Protein 2RCY (pdb70)

Solvent-accessible surface area: 50660 Å² total

Organism: Plasmodium falciparum (isolate 3D7) (NCBI:txid36329)

B-factor: mean 39.8, std 11.05, range [7.94, 74.9]

Radius of gyration: 35.39 Å; Cα contacts (8 Å, |Δi|>4): 2371; chains: 5; bounding box: 72×102×84 Å

CATH classification: 3.40.50.720 (+1 more: 1.10.3730.10)

InterPro domains:
  IPR000304 Pyrroline-5-carboxylate reductase-like [MF_01925] (4-259)
  IPR000304 Pyrroline-5-carboxylate reductase-like [PIRSF000193] (5-260)
  IPR000304 Pyrroline-5-carboxylate reductase-like [TIGR00112] (6-258)
  IPR008927 6-phosphogluconate dehydrogenase-like, C-terminal domain superfamily [SSF48179] (154-261)
  IPR028939 Pyrroline-5-carboxylate reductase, catalytic, N-terminal [PF03807] (5-90)
  IPR029036 Pyrroline-5-carboxylate reductase, dimerisation domain [PF14748] (155-259)
  IPR036291 NAD(P)-binding domain superfamily [SSF51735] (5-152)

Nearest PDB structures (foldseek):
  2rcy-assembly1_B-2  TM=1.003E+00  e=2.217E-44  Plasmodium falciparum 3D7
  2rcy-assembly1_E-2  TM=9.662E-01  e=3.104E-38  Plasmodium falciparum 3D7
  5uax-assembly1_C  TM=9.462E-01  e=8.922E-22  Homo sapiens
  5uax-assembly1_E  TM=9.047E-01  e=1.066E-21  Homo sapiens
  6xp2-assembly1_A  TM=9.285E-01  e=4.969E-21  Homo sapiens

Foldseek 3Di:
DQPFAEEEPVDLSVLLQLLLVVLPPHDLQRYEYEDPDDDPDSHHYHALLVRLQPGQEYEYPDEPVCSVVSLVSNLVSQVNGAYEYAYFLQFPVNSCCSHLPGWYKYKWASQLSVLAIEMEIETHPPQDPVNVVVVQVSNNSSHHYDYDDRLPLLCCLCRHCVVVVVVVVLVVQLVVQVVVDDDSVVSSVVSVVVVVVLVVCVPDPDHSVVVLVVVDDVVDDSVVVVVVCVVVVVVCVSCSSVVSSVVSNCND/DFEEEEPVPLVVLLQLLLVVLPPDYEYEDPDDDHPHHYHALQVRLQRHQYEYDDEPVCSVVSLVNNLVSQVVHAHEYAYFLQFPVNSCCSHLVGWYKYKWANQLSVLAIEMEMETGPPQDPVNVVVVCVSNNSSHHYYYDDRVPLLCCLCRHVVVVVVVVVLVVQLVVQVVVPDDSVVSNVVSVVVVVVLVCCVPDPDHSVVVLVVVDDVVDDSVVVVVVCVVVVVVCVSCSSVVSSVVSNCND/DPFAEEEPVDLSVLLQLLLVVLPPDDLQRYEYEDPDDDPDSHHYHALLVRLQPGQEYEYPDEPVCSVVNLVSNLVSQPNGAYEYAYFLQFPVNSCCSPLNGWYKYKWASQLSVLAIEMEIETHPPQDPVNVVVVQVSNNSSHHYYYDDRLPLLCCLCRVCVVVVVVVVLVVQLVVCVVVPHDSVVSSVVSVVVVVVLVVCVPDPDHSVVVLVVVDDVVDDSVVVVVVCVVVVVVCVSCSSVVSSVVSNCND/DEEEFPVPLSVLLQLLLVVLPDYYEYEDPDDDDPHHYHALLPDCYEYDDEPVCSLVRLVVNLVVQVVHAHEYAYFLQFPVNNCCSHLQGWYKYKWASQLSVLAIEMEIETHPNQDPVNVVVVQVSNNSRHHYYYDDRVPLLCCLCRVCVVVVVVVVLVVQLVVCVVVPDDSVVSSVCSVVVVVVLVCCVPDPDHSVVVLVVVDDVVDDSVVVVVVCVVVVVVCVSCSSVVSSVVSNVSD/DEEPVPLVVLLQLLLVVLPYEYEDPDDDPDPHHYHALLPLVAQYEYPDEPVCSVVRLVSNLVSCVVGAYEYAYFLQFPVNSCVSPQYKYKWANQLSVLAIEMEIEDDPPDDPVNVVVVQVSNNSSHHYDYDDRLPLLCCLCRHCVVVVVVVVLVVQLVVQVVVPDDSVVSNVVSVVVVVVLVCCVPDPDHSVVVLVVPDDVVDDVVVVVVVCVVVVVVCVSCSSVVSSVVSNCND

Secondary structure (DSSP, 8-state):
---SPEE------HHHHHHHHHHTSS-GGGEE---SS--SSSSB---HHHHHHH-SEEEE-S-TTTHHHHHHHSGGG-TT-EEEE--SS--HHHHH---TTSEEEE---GGGGGT-EEEEEEE-TT--HHHHHHHHHHHHTSEEEEE--TT--HHIIIIISHHHHHHHHHHHHHHHHHHTT--HHHHHHHHHHHHHHHH---S-SS-HHHHHHHH--TTSHHHHHHHHHHHTTHHHH--HHHHHHHHHH---/----B------HHHHHHHHHHT---B---SS----SB---HHHHHHH--EEE-S-HHHHHHHHHHHGGG-TT-EEEE--SS--HHHHH---TTSEEEE---GGGGGT-EEEEEEE-SS--HHHHHHHHHHHGGGEEEEE--TT--HHIIIIISHHHHHHHHHHHHHHHHHHTT--HHHHHHHHHHHHHHHH---S-SS-HHHHHHHT--TTSSHHHHHHHHHHTTHHHH--HHHHHHHHHH---/--S-EE------HHHHHHHHTTTSS-GGGEE---SS--SSSSB---HHHHHHH-SEEEE-S-HHHHHHHHHHTGGG-TT-EEEE--SS--HHHHH---TTSEEEE---GGGGGT-EEEEEEE-TT--HHHHHHHHHHHTTSEEEEE--TT--HHIIIIISHHHHHHHHHHHHHHHHHHTT--HHHHHHHHHHHHHHHH---S-SS-HHHHHHHH--TTSHHHHHHHHHHHTTHHHH--HHHHHHHHHH---/---B------HHHHHHHHTT----B---SS----SB---SS---EEE-S-TTTHHHHHHHSGGG-TT-EEEE--SS--HHHHH---TTSEEEE---GGGGGT-EEEEEEE-TT--HHHHHHHHHHHHTTEEEEE--S---HHIIIIITHHHHHHHHHHHHHHHHHHTT--HHHHHHHHHHHHHHHH---S-SS-HHHHHHHH--TTSSHHHHHHHHHHTTHHHH--HHHHHHHHHH---/-B------HHHHHHHHHH--B---SS--SSSSB---S------EEE-S-HHHHHHHHHHTSTT-TT--EEE--SS--HHHHH-----EE---GGGGGT-EEEEEEE-TT--HHHHHHHHHHHHTSEEEEE--TT--HHIIIIISHHHHHHHHHHHHHHHHHHTT--HHHHHHHHHHHHHHHH---S-SS-HHHHHHHT--TTSHHHHHHHHHHHTTHHHH--HHHHHHHHHH---

Structure (mmCIF, N/CA/C/O backbone):
data_2RCY
#
_entry.id   2RCY
#
_cell.length_a   160.207
_cell.length_b   113.741
_cell.length_c   82.651
_cell.angle_alpha   90.000
_cell.angle_beta   105.710
_cell.angle_gamma   90.000
#
_symmetry.space_group_name_H-M   'C 1 2 1'
#
loop_
_entity.id
_entity.type
_entity.pdbx_description
1 polymer 'Pyrroline carboxylate reductase'
2 non-polymer 'MAGNESIUM ION'
3 non-polymer 'NADP NICOTINAMIDE-ADENINE-DINUCLEOTIDE PHOSPHATE'
4 non-polymer GLYCEROL
5 water water
#
loop_
_atom_site.group_PDB
_atom_site.id
_atom_site.type_symbol
_atom_site.label_atom_id
_atom_site.label_alt_id
_atom_site.label_comp_id
_atom_site.label_asym_id
_atom_site.label_entity_id
_atom_site.label_seq_id
_atom_site.pdbx_PDB_ins_code
_atom_site.Cartn_x
_atom_site.Cartn_y
_atom_site.Cartn_z
_atom_site.occupancy
_atom_site.B_iso_or_equiv
_atom_site.auth_seq_id
_atom_site.auth_comp_id
_atom_site.auth_asym_id
_atom_site.auth_atom_id
_atom_site.pdbx_PDB_model_num
ATOM 1 N N . GLY A 1 1 ? 26.005 40.855 15.556 1.00 53.98 1 GLY A N 1
ATOM 2 C CA . GLY A 1 1 ? 26.320 42.173 16.178 1.00 53.96 1 GLY A CA 1
ATOM 3 C C . GLY A 1 1 ? 27.745 42.265 16.685 1.00 53.92 1 GLY A C 1
ATOM 4 O O . GLY A 1 1 ? 28.180 41.441 17.492 1.00 53.95 1 GLY A O 1
ATOM 13 N N . GLU A 1 3 ? 29.205 45.759 15.889 1.00 53.42 3 GLU A N 1
ATOM 14 C CA . GLU A 1 3 ? 29.379 47.164 15.523 1.00 53.19 3 GLU A CA 1
ATOM 15 C C . GLU A 1 3 ? 29.588 48.075 16.734 1.00 53.01 3 GLU A C 1
ATOM 16 O O . GLU A 1 3 ? 30.148 49.164 16.603 1.00 53.01 3 GLU A O 1
ATOM 22 N N . ASN A 1 4 ? 29.145 47.619 17.904 1.00 52.81 4 ASN A N 1
ATOM 23 C CA . ASN A 1 4 ? 29.197 48.421 19.129 1.00 52.64 4 ASN A CA 1
ATOM 24 C C . ASN A 1 4 ? 30.469 48.289 19.962 1.00 52.45 4 ASN A C 1
ATOM 25 O O . ASN A 1 4 ? 30.853 49.232 20.657 1.00 52.40 4 ASN A O 1
ATOM 30 N N . ILE A 1 5 ? 31.111 47.123 19.902 1.00 52.28 5 ILE A N 1
ATOM 31 C CA . ILE A 1 5 ? 32.328 46.880 20.682 1.00 52.11 5 ILE A CA 1
ATOM 32 C C . ILE A 1 5 ? 33.508 47.702 20.170 1.00 51.91 5 ILE A C 1
ATOM 33 O O . ILE A 1 5 ? 33.643 47.939 18.968 1.00 51.90 5 ILE A O 1
ATOM 38 N N . LYS A 1 6 ? 34.351 48.139 21.099 1.00 51.67 6 LYS A N 1
ATOM 39 C CA . LYS A 1 6 ? 35.480 48.999 20.775 1.00 51.44 6 LYS A CA 1
ATOM 40 C C . LYS A 1 6 ? 36.768 48.186 20.696 1.00 51.19 6 LYS A C 1
ATOM 41 O O . LYS A 1 6 ? 37.141 47.496 21.649 1.00 51.13 6 LYS A O 1
ATOM 47 N N . LEU A 1 7 ? 37.429 48.265 19.543 1.00 50.90 7 LEU A N 1
ATOM 48 C CA . LEU A 1 7 ? 38.661 47.528 19.293 1.00 50.64 7 LEU A CA 1
ATOM 49 C C . LEU A 1 7 ? 39.860 48.460 19.436 1.00 50.47 7 LEU A C 1
ATOM 50 O O . LEU A 1 7 ? 39.878 49.553 18.865 1.00 50.46 7 LEU A O 1
ATOM 55 N N . GLY A 1 8 ? 40.857 48.022 20.201 1.00 50.28 8 GLY A N 1
ATOM 56 C CA . GLY A 1 8 ? 42.055 48.821 20.442 1.00 50.06 8 GLY A CA 1
ATOM 57 C C . GLY A 1 8 ? 43.335 48.121 20.034 1.00 49.90 8 GLY A C 1
ATOM 58 O O . GLY A 1 8 ? 43.560 46.965 20.390 1.00 49.87 8 GLY A O 1
ATOM 59 N N . PHE A 1 9 ? 44.174 48.833 19.287 1.00 49.77 9 PHE A N 1
ATOM 60 C CA . PHE A 1 9 ? 45.443 48.292 18.809 1.00 49.61 9 PHE A CA 1
ATOM 61 C C . PHE A 1 9 ? 46.630 48.974 19.480 1.00 49.47 9 PHE A C 1
ATOM 62 O O . PHE A 1 9 ? 46.917 50.145 19.225 1.00 49.40 9 PHE A O 1
ATOM 78 N N . GLY A 1 11 ? 50.012 49.602 19.346 1.00 48.82 11 GLY A N 1
ATOM 79 C CA . GLY A 1 11 ? 51.082 49.574 18.352 1.00 48.53 11 GLY A CA 1
ATOM 80 C C . GLY A 1 11 ? 50.544 49.381 16.946 1.00 48.34 11 GLY A C 1
ATOM 81 O O . GLY A 1 11 ? 49.765 48.459 16.695 1.00 48.28 11 GLY A O 1
ATOM 82 N N . LEU A 1 12 ? 50.949 50.260 16.032 1.00 48.13 12 LEU A N 1
ATOM 83 C CA . LEU A 1 12 ? 50.575 50.139 14.622 1.00 47.94 12 LEU A CA 1
ATOM 84 C C . LEU A 1 12 ? 51.797 50.050 13.712 1.00 47.78 12 LEU A C 1
ATOM 85 O O . LEU A 1 12 ? 52.045 50.939 12.893 1.00 47.75 12 LEU A O 1
ATOM 90 N N . GLY A 1 13 ? 52.556 48.969 13.860 1.00 47.61 13 GLY A N 1
ATOM 91 C CA . GLY A 1 13 ? 53.726 48.732 13.023 1.00 47.40 13 GLY A CA 1
ATOM 92 C C . GLY A 1 13 ? 53.339 48.137 11.688 1.00 47.23 13 GLY A C 1
ATOM 93 O O . GLY A 1 13 ? 52.331 48.521 11.097 1.00 47.27 13 GLY A O 1
ATOM 94 N N . GLN A 1 14 ? 54.142 47.192 11.212 1.00 47.05 14 GLN A N 1
ATOM 95 C CA . GLN A 1 14 ? 53.869 46.536 9.939 1.00 46.84 14 GLN A CA 1
ATOM 96 C C . GLN A 1 14 ? 52.719 45.540 10.044 1.00 46.73 14 GLN A C 1
ATOM 97 O O . GLN A 1 14 ? 51.926 45.404 9.112 1.00 46.72 14 GLN A O 1
ATOM 111 N N . GLY A 1 16 ? 50.538 45.499 12.929 1.00 46.50 16 GLY A N 1
ATOM 112 C CA . GLY A 1 16 ? 49.457 46.242 13.572 1.00 46.52 16 GLY A CA 1
ATOM 113 C C . GLY A 1 16 ? 48.565 46.965 12.581 1.00 46.56 16 GLY A C 1
ATOM 114 O O . GLY A 1 16 ? 47.342 46.839 12.640 1.00 46.52 16 GLY A O 1
ATOM 115 N N . SER A 1 17 ? 49.183 47.714 11.668 1.00 46.60 17 SER A N 1
ATOM 116 C CA . SER A 1 17 ? 48.455 48.481 10.654 1.00 46.65 17 SER A CA 1
ATOM 117 C C . SER A 1 17 ? 47.773 47.587 9.620 1.00 46.70 17 SER A C 1
ATOM 118 O O . SER A 1 17 ? 46.660 47.882 9.182 1.00 46.71 17 SER A O 1
ATOM 121 N N . ALA A 1 18 ? 48.443 46.501 9.236 1.00 46.76 18 ALA A N 1
ATOM 122 C CA . ALA A 1 18 ? 47.889 45.536 8.284 1.00 46.84 18 ALA A CA 1
ATOM 123 C C . ALA A 1 18 ? 46.634 44.860 8.835 1.00 46.93 18 ALA A C 1
ATOM 124 O O . ALA A 1 18 ? 45.666 44.643 8.104 1.00 46.89 18 ALA A O 1
ATOM 126 N N . LEU A 1 19 ? 46.659 44.537 10.127 1.00 47.09 19 LEU A N 1
ATOM 127 C CA . LEU A 1 19 ? 45.514 43.932 10.800 1.00 47.22 19 LEU A CA 1
ATOM 128 C C . LEU A 1 19 ? 44.409 44.955 11.041 1.00 47.35 19 LEU A C 1
ATOM 129 O O . LEU A 1 19 ? 43.231 44.654 10.858 1.00 47.30 19 LEU A O 1
ATOM 134 N N . ALA A 1 20 ? 44.802 46.161 11.446 1.00 47.56 20 ALA A N 1
ATOM 135 C CA . ALA A 1 20 ? 43.859 47.239 11.731 1.00 47.81 20 ALA A CA 1
ATOM 136 C C . ALA A 1 20 ? 43.066 47.644 10.491 1.00 48.01 20 ALA A C 1
ATOM 137 O O . ALA A 1 20 ? 41.839 47.748 10.543 1.00 47.99 20 ALA A O 1
ATOM 139 N N . HIS A 1 21 ? 43.771 47.855 9.381 1.00 48.29 21 HIS A N 1
ATOM 140 C CA . HIS A 1 21 ? 43.141 48.242 8.118 1.00 48.58 21 HIS A CA 1
ATOM 141 C C . HIS A 1 21 ? 42.415 47.075 7.449 1.00 48.74 21 HIS A C 1
ATOM 142 O O . HIS A 1 21 ? 41.497 47.283 6.653 1.00 48.80 21 HIS A O 1
ATOM 149 N N . GLY A 1 22 ? 42.830 45.854 7.778 1.00 48.92 22 GLY A N 1
ATOM 150 C CA . GLY A 1 22 ? 42.169 44.647 7.290 1.00 49.20 22 GLY A CA 1
ATOM 151 C C . GLY A 1 22 ? 40.765 44.496 7.848 1.00 49.42 22 GLY A C 1
ATOM 152 O O . GLY A 1 22 ? 39.845 44.095 7.131 1.00 49.42 22 GLY A O 1
ATOM 153 N N . ILE A 1 23 ? 40.609 44.822 9.130 1.00 49.63 23 ILE A N 1
ATOM 154 C CA . ILE A 1 23 ? 39.312 44.782 9.807 1.00 49.86 23 ILE A CA 1
ATOM 155 C C . ILE A 1 23 ? 38.482 46.019 9.447 1.00 50.05 23 ILE A C 1
ATOM 156 O O . ILE A 1 23 ? 37.257 45.936 9.314 1.00 50.04 23 ILE A O 1
ATOM 161 N N . ALA A 1 24 ? 39.162 47.154 9.279 1.00 50.32 24 ALA A N 1
ATOM 162 C CA . ALA A 1 24 ? 38.519 48.418 8.911 1.00 50.61 24 ALA A CA 1
ATOM 163 C C . ALA A 1 24 ? 37.822 48.347 7.551 1.00 50.84 24 ALA A C 1
ATOM 164 O O . ALA A 1 24 ? 36.715 48.866 7.388 1.00 50.89 24 ALA A O 1
ATOM 166 N N . ASN A 1 25 ? 38.475 47.700 6.587 1.00 51.10 25 ASN A N 1
ATOM 167 C CA . ASN A 1 25 ? 37.924 47.531 5.243 1.00 51.36 25 ASN A CA 1
ATOM 168 C C . ASN A 1 25 ? 36.847 46.450 5.173 1.00 51.52 25 ASN A C 1
ATOM 169 O O . ASN A 1 25 ? 36.018 46.446 4.258 1.00 51.58 25 ASN A O 1
ATOM 174 N N . ALA A 1 26 ? 36.866 45.540 6.144 1.00 51.68 26 ALA A N 1
ATOM 175 C CA . ALA A 1 26 ? 35.902 44.443 6.214 1.00 51.89 26 ALA A CA 1
ATOM 176 C C . ALA A 1 26 ? 34.524 44.906 6.693 1.00 52.03 26 ALA A C 1
ATOM 177 O O . ALA A 1 26 ? 33.519 44.229 6.455 1.00 52.07 26 ALA A O 1
ATOM 179 N N . ASN A 1 27 ? 34.495 46.059 7.362 1.00 52.19 27 ASN A N 1
ATOM 180 C CA . ASN A 1 27 ? 33.270 46.653 7.911 1.00 52.34 27 ASN A CA 1
ATOM 181 C C . ASN A 1 27 ? 32.400 45.688 8.724 1.00 52.34 27 ASN A C 1
ATOM 182 O O . ASN A 1 27 ? 31.333 45.254 8.278 1.00 52.44 27 ASN A O 1
ATOM 187 N N . ILE A 1 28 ? 32.891 45.348 9.911 1.00 52.27 28 ILE A N 1
ATOM 188 C CA . ILE A 1 28 ? 32.140 44.566 10.893 1.00 52.20 28 ILE A CA 1
ATOM 189 C C . ILE A 1 28 ? 31.984 45.383 12.175 1.00 52.16 28 ILE A C 1
ATOM 190 O O . ILE A 1 28 ? 31.065 45.157 12.966 1.00 52.11 28 ILE A O 1
ATOM 195 N N . ILE A 1 29 ? 32.903 46.328 12.363 1.00 52.15 29 ILE A N 1
ATOM 196 C CA . ILE A 1 29 ? 32.874 47.262 13.483 1.00 52.22 29 ILE A CA 1
ATOM 197 C C . ILE A 1 29 ? 32.956 48.684 12.926 1.00 52.23 29 ILE A C 1
ATOM 198 O O . ILE A 1 29 ? 33.689 48.938 11.968 1.00 52.28 29 ILE A O 1
ATOM 203 N N . LYS A 1 30 ? 32.198 49.598 13.527 1.00 52.24 30 LYS A N 1
ATOM 204 C CA . LYS A 1 30 ? 32.142 50.993 13.083 1.00 52.27 30 LYS A CA 1
ATOM 205 C C . LYS A 1 30 ? 33.498 51.692 13.175 1.00 52.21 30 LYS A C 1
ATOM 206 O O . LYS A 1 30 ? 34.274 51.440 14.099 1.00 52.21 30 LYS A O 1
ATOM 212 N N . LYS A 1 31 ? 33.764 52.570 12.208 1.00 52.14 31 LYS A N 1
ATOM 213 C CA . LYS A 1 31 ? 35.032 53.297 12.109 1.00 52.07 31 LYS A CA 1
ATOM 214 C C . LYS A 1 31 ? 35.380 54.072 13.379 1.00 52.04 31 LYS A C 1
ATOM 215 O O . LYS A 1 31 ? 36.549 54.165 13.756 1.00 52.06 31 LYS A O 1
ATOM 217 N N . GLU A 1 32 ? 34.357 54.618 14.034 1.00 52.00 32 GLU A N 1
ATOM 218 C CA . GLU A 1 32 ? 34.532 55.377 15.274 1.00 51.94 32 GLU A CA 1
ATOM 219 C C . GLU A 1 32 ? 34.753 54.487 16.502 1.00 51.80 32 GLU A C 1
ATOM 220 O O . GLU A 1 32 ? 34.894 54.985 17.621 1.00 51.81 32 GLU A O 1
ATOM 226 N N . ASN A 1 33 ? 34.787 53.174 16.281 1.00 51.64 33 ASN A N 1
ATOM 227 C CA . ASN A 1 33 ? 35.037 52.204 17.347 1.00 51.47 33 ASN A CA 1
ATOM 228 C C . ASN A 1 33 ? 36.369 51.457 17.198 1.00 51.39 33 ASN A C 1
ATOM 229 O O . ASN A 1 33 ? 36.637 50.495 17.923 1.00 51.35 33 ASN A O 1
ATOM 234 N N . LEU A 1 34 ? 37.194 51.906 16.254 1.00 51.23 34 LEU A N 1
ATOM 235 C CA . LEU A 1 34 ? 38.548 51.383 16.092 1.00 51.30 34 LEU A CA 1
ATOM 236 C C . LEU A 1 34 ? 39.572 52.392 16.604 1.00 51.45 34 LEU A C 1
ATOM 237 O O . LEU A 1 34 ? 39.624 53.532 16.134 1.00 51.36 34 LEU A O 1
ATOM 242 N N . PHE A 1 35 ? 40.377 51.961 17.573 1.00 51.81 35 PHE A N 1
ATOM 243 C CA . PHE A 1 35 ? 41.341 52.837 18.242 1.00 52.25 35 PHE A CA 1
ATOM 244 C C . PHE A 1 35 ? 42.758 52.268 18.205 1.00 52.52 35 PHE A C 1
ATOM 245 O O . PHE A 1 35 ? 42.947 51.067 17.996 1.00 52.51 35 PHE A O 1
ATOM 253 N N . TYR A 1 36 ? 43.746 53.139 18.409 1.00 52.95 36 TYR A N 1
ATOM 254 C CA . TYR A 1 36 ? 45.152 52.735 18.450 1.00 53.40 36 TYR A CA 1
ATOM 255 C C . TYR A 1 36 ? 46.013 53.688 19.283 1.00 53.75 36 TYR A C 1
ATOM 256 O O . TYR A 1 36 ? 45.647 54.847 19.495 1.00 53.77 36 TYR A O 1
ATOM 265 N N . TYR A 1 37 ? 47.155 53.184 19.751 1.00 54.24 37 TYR A N 1
ATOM 266 C CA . TYR A 1 37 ? 48.206 54.026 20.324 1.00 54.72 37 TYR A CA 1
ATOM 267 C C . TYR A 1 37 ? 49.595 53.609 19.847 1.00 55.33 37 TYR A C 1
ATOM 268 O O . TYR A 1 37 ? 49.887 52.422 19.698 1.00 55.33 37 TYR A O 1
ATOM 277 N N . GLY A 1 38 ? 50.439 54.611 19.617 1.00 56.14 38 GLY A N 1
ATOM 278 C CA . GLY A 1 38 ? 51.859 54.418 19.351 1.00 57.19 38 GLY A CA 1
ATOM 279 C C . GLY A 1 38 ? 52.637 55.621 19.857 1.00 58.01 38 GLY A C 1
ATOM 280 O O . GLY A 1 38 ? 52.053 56.688 20.064 1.00 58.02 38 GLY A O 1
ATOM 281 N N . PRO A 1 39 ? 53.960 55.464 20.064 1.00 58.71 39 PRO A N 1
ATOM 282 C CA . PRO A 1 39 ? 54.808 56.583 20.491 1.00 59.34 39 PRO A CA 1
ATOM 283 C C . PRO A 1 39 ? 54.865 57.700 19.446 1.00 59.97 39 PRO A C 1
ATOM 284 O O . PRO A 1 39 ? 55.279 58.818 19.756 1.00 60.05 39 PRO A O 1
ATOM 288 N N . SER A 1 40 ? 54.451 57.379 18.222 1.00 60.71 40 SER A N 1
ATOM 289 C CA . SER A 1 40 ? 54.307 58.352 17.147 1.00 61.42 40 SER A CA 1
ATOM 290 C C . SER A 1 40 ? 53.002 58.100 16.399 1.00 61.86 40 SER A C 1
ATOM 291 O O . SER A 1 40 ? 52.629 56.948 16.161 1.00 61.96 40 SER A O 1
ATOM 294 N N . LYS A 1 41 ? 52.312 59.182 16.039 1.00 62.40 41 LYS A N 1
ATOM 295 C CA . LYS A 1 41 ? 51.055 59.097 15.293 1.00 62.89 41 LYS A CA 1
ATOM 296 C C . LYS A 1 41 ? 51.288 58.531 13.896 1.00 63.20 41 LYS A C 1
ATOM 297 O O . LYS A 1 41 ? 52.291 58.843 13.250 1.00 63.29 41 LYS A O 1
ATOM 303 N N . LYS A 1 42 ? 50.356 57.699 13.440 1.00 63.54 42 LYS A N 1
ATOM 304 C CA . LYS A 1 42 ? 50.507 56.994 12.173 1.00 63.81 42 LYS A CA 1
ATOM 305 C C . LYS A 1 42 ? 49.505 57.484 11.130 1.00 63.99 42 LYS A C 1
ATOM 306 O O . LYS A 1 42 ? 48.436 57.993 11.475 1.00 64.05 42 LYS A O 1
ATOM 312 N N . ASN A 1 43 ? 49.867 57.341 9.856 1.00 64.19 43 ASN A N 1
ATOM 313 C CA . ASN A 1 43 ? 48.956 57.645 8.757 1.00 64.36 43 ASN A CA 1
ATOM 314 C C . ASN A 1 43 ? 47.907 56.543 8.636 1.00 64.47 43 ASN A C 1
ATOM 315 O O . ASN A 1 43 ? 48.090 55.568 7.901 1.00 64.48 43 ASN A O 1
ATOM 317 N N . THR A 1 44 ? 46.813 56.705 9.378 1.00 64.64 44 THR A N 1
ATOM 318 C CA . THR A 1 44 ? 45.781 55.674 9.494 1.00 64.72 44 THR A CA 1
ATOM 319 C C . THR A 1 44 ? 44.383 56.264 9.707 1.00 64.63 44 THR A C 1
ATOM 320 O O . THR A 1 44 ? 44.238 57.399 10.171 1.00 64.66 44 THR A O 1
ATOM 324 N N . THR A 1 45 ? 43.364 55.480 9.362 1.00 64.47 45 THR A N 1
ATOM 325 C CA . THR A 1 45 ? 41.967 55.883 9.527 1.00 64.25 45 THR A CA 1
ATOM 326 C C . THR A 1 45 ? 41.471 55.660 10.959 1.00 64.02 45 THR A C 1
ATOM 327 O O . THR A 1 45 ? 40.433 56.199 11.355 1.00 64.04 45 THR A O 1
ATOM 331 N N . LEU A 1 46 ? 42.221 54.870 11.726 1.00 63.63 46 LEU A N 1
ATOM 332 C CA . LEU A 1 46 ? 41.883 54.568 13.117 1.00 63.17 46 LEU A CA 1
ATOM 333 C C . LEU A 1 46 ? 42.081 55.768 14.036 1.00 62.79 46 LEU A C 1
ATOM 334 O O . LEU A 1 46 ? 42.949 56.611 13.797 1.00 62.79 46 LEU A O 1
ATOM 339 N N . ASN A 1 47 ? 41.266 55.833 15.087 1.00 62.23 47 ASN A N 1
ATOM 340 C CA . ASN A 1 47 ? 41.286 56.951 16.026 1.00 61.68 47 ASN A CA 1
ATOM 341 C C . ASN A 1 47 ? 42.420 56.840 17.043 1.00 61.13 47 ASN A C 1
ATOM 342 O O . ASN A 1 47 ? 42.532 55.840 17.755 1.00 61.07 47 ASN A O 1
ATOM 347 N N . TYR A 1 48 ? 43.256 57.875 17.099 1.00 60.42 48 TYR A N 1
ATOM 348 C CA . TYR A 1 48 ? 44.391 57.916 18.019 1.00 59.73 48 TYR A CA 1
ATOM 349 C C . TYR A 1 48 ? 43.939 58.079 19.467 1.00 59.00 48 TYR A C 1
ATOM 350 O O . TYR A 1 48 ? 42.984 58.806 19.755 1.00 58.88 48 TYR A O 1
ATOM 367 N N . SER A 1 50 ? 45.527 58.564 23.663 1.00 56.73 50 SER A N 1
ATOM 368 C CA . SER A 1 50 ? 46.658 59.161 24.382 1.00 56.57 50 SER A CA 1
ATOM 369 C C . SER A 1 50 ? 47.683 58.162 24.929 1.00 56.52 50 SER A C 1
ATOM 370 O O . SER A 1 50 ? 48.882 58.449 24.942 1.00 56.46 50 SER A O 1
ATOM 373 N N . SER A 1 51 ? 47.210 57.001 25.381 1.00 56.56 51 SER A N 1
ATOM 374 C CA . SER A 1 51 ? 48.083 55.963 25.936 1.00 56.67 51 SER A CA 1
ATOM 375 C C . SER A 1 51 ? 47.469 54.568 25.808 1.00 56.78 51 SER A C 1
ATOM 376 O O . SER A 1 51 ? 46.297 54.428 25.451 1.00 56.79 51 SER A O 1
ATOM 379 N N . ASN A 1 52 ? 48.272 53.544 26.099 1.00 56.90 52 ASN A N 1
ATOM 380 C CA . ASN A 1 52 ? 47.802 52.159 26.126 1.00 57.04 52 ASN A CA 1
ATOM 381 C C . ASN A 1 52 ? 46.823 51.901 27.266 1.00 57.07 52 ASN A C 1
ATOM 382 O O . ASN A 1 52 ? 45.904 51.092 27.130 1.00 57.11 52 ASN A O 1
ATOM 387 N N . GLU A 1 53 ? 47.034 52.592 28.384 1.00 57.10 53 GLU A N 1
ATOM 388 C CA . GLU A 1 53 ? 46.188 52.467 29.572 1.00 57.09 53 GLU A CA 1
ATOM 389 C C . GLU A 1 53 ? 44.788 53.016 29.322 1.00 56.93 53 GLU A C 1
ATOM 390 O O . GLU A 1 53 ? 43.794 52.395 29.704 1.00 56.93 53 GLU A O 1
ATOM 396 N N . GLU A 1 54 ? 44.723 54.183 28.684 1.00 56.61 54 GLU A N 1
ATOM 397 C CA . GLU A 1 54 ? 43.454 54.811 28.322 1.00 56.34 54 GLU A CA 1
ATOM 398 C C . GLU A 1 54 ? 42.779 54.079 27.164 1.00 56.05 54 GLU A C 1
ATOM 399 O O . GLU A 1 54 ? 41.557 54.139 27.012 1.00 56.08 54 GLU A O 1
ATOM 405 N N . LEU A 1 55 ? 43.585 53.392 26.355 1.00 55.66 55 LEU A N 1
ATOM 406 C CA . LEU A 1 55 ? 43.080 52.516 25.302 1.00 55.27 55 LEU A CA 1
ATOM 407 C C . LEU A 1 55 ? 42.442 51.268 25.911 1.00 55.02 55 LEU A C 1
ATOM 408 O O . LEU A 1 55 ? 41.378 50.836 25.473 1.00 55.03 55 LEU A O 1
ATOM 413 N N . ALA A 1 56 ? 43.100 50.699 26.920 1.00 54.66 56 ALA A N 1
ATOM 414 C CA . ALA A 1 56 ? 42.610 49.499 27.597 1.00 54.33 56 ALA A CA 1
ATOM 415 C C . ALA A 1 56 ? 41.382 49.784 28.459 1.00 54.08 56 ALA A C 1
ATOM 416 O O . ALA A 1 56 ? 40.526 48.916 28.634 1.00 54.07 56 ALA A O 1
ATOM 418 N N . ARG A 1 57 ? 41.305 51.003 28.991 1.00 53.79 57 ARG A N 1
ATOM 419 C CA . ARG A 1 57 ? 40.187 51.422 29.837 1.00 53.43 57 ARG A CA 1
ATOM 420 C C . ARG A 1 57 ? 38.930 51.727 29.022 1.00 53.17 57 ARG A C 1
ATOM 421 O O . ARG A 1 57 ? 37.813 51.620 29.533 1.00 53.18 57 ARG A O 1
ATOM 423 N N . HIS A 1 58 ? 39.122 52.093 27.757 1.00 52.80 58 HIS A N 1
ATOM 424 C CA . HIS A 1 58 ? 38.019 52.471 26.874 1.00 52.42 58 HIS A CA 1
ATOM 425 C C . HIS A 1 58 ? 37.505 51.294 26.045 1.00 52.04 58 HIS A C 1
ATOM 426 O O . HIS A 1 58 ? 36.295 51.067 25.965 1.00 52.05 58 HIS A O 1
ATOM 433 N N . CYS A 1 59 ? 38.431 50.552 25.439 1.00 51.50 59 CYS A N 1
ATOM 434 C CA . CYS A 1 59 ? 38.093 49.471 24.515 1.00 50.95 59 CYS A CA 1
ATOM 435 C C . CYS A 1 59 ? 37.643 48.195 25.219 1.00 50.60 59 CYS A C 1
ATOM 436 O O . CYS A 1 59 ? 37.993 47.955 26.375 1.00 50.54 59 CYS A O 1
ATOM 439 N N . ASP A 1 60 ? 36.865 47.384 24.504 1.00 50.16 60 ASP A N 1
ATOM 440 C CA . ASP A 1 60 ? 36.358 46.112 25.019 1.00 49.72 60 ASP A CA 1
ATOM 441 C C . ASP A 1 60 ? 37.298 44.964 24.663 1.00 49.39 60 ASP A C 1
ATOM 442 O O . ASP A 1 60 ? 37.479 44.032 25.448 1.00 49.36 60 ASP A O 1
ATOM 447 N N . ILE A 1 61 ? 37.878 45.039 23.467 1.00 48.97 61 ILE A N 1
ATOM 448 C CA . ILE A 1 61 ? 38.874 44.074 23.012 1.00 48.51 61 ILE A CA 1
ATOM 449 C C . ILE A 1 61 ? 40.185 44.804 22.719 1.00 48.25 61 ILE A C 1
ATOM 450 O O . ILE A 1 61 ? 40.218 45.754 21.932 1.00 48.12 61 ILE A O 1
ATOM 455 N N . ILE A 1 62 ? 41.255 44.356 23.371 1.00 47.93 62 ILE A N 1
ATOM 456 C CA . ILE A 1 62 ? 42.568 44.986 23.253 1.00 47.68 62 ILE A CA 1
ATOM 457 C C . ILE A 1 62 ? 43.535 44.068 22.506 1.00 47.50 62 ILE A C 1
ATOM 458 O O . ILE A 1 62 ? 43.663 42.887 22.834 1.00 47.47 62 ILE A O 1
ATOM 463 N N . VAL A 1 63 ? 44.201 44.622 21.496 1.00 47.36 63 VAL A N 1
ATOM 464 C CA . VAL A 1 63 ? 45.173 43.879 20.697 1.00 47.25 63 VAL A CA 1
ATOM 465 C C . VAL A 1 63 ? 46.591 44.348 21.014 1.00 47.21 63 VAL A C 1
ATOM 466 O O . VAL A 1 63 ? 46.912 45.530 20.868 1.00 47.13 63 VAL A O 1
ATOM 470 N N . CYS A 1 64 ? 47.427 43.412 21.457 1.00 47.19 64 CYS A N 1
ATOM 471 C CA . CYS A 1 64 ? 48.835 43.686 21.723 1.00 47.19 64 CYS A CA 1
ATOM 472 C C . CYS A 1 64 ? 49.647 43.475 20.449 1.00 47.21 64 CYS A C 1
ATOM 473 O O . CYS A 1 64 ? 49.968 42.342 20.085 1.00 47.16 64 CYS A O 1
ATOM 476 N N . ALA A 1 65 ? 49.966 44.576 19.773 1.00 47.29 65 ALA A N 1
ATOM 477 C CA . ALA A 1 65 ? 50.641 44.529 18.475 1.00 47.36 65 ALA A CA 1
ATOM 478 C C . ALA A 1 65 ? 52.061 45.101 18.517 1.00 47.41 65 ALA A C 1
ATOM 479 O O . ALA A 1 65 ? 52.580 45.579 17.505 1.00 47.44 65 ALA A O 1
ATOM 481 N N . VAL A 1 66 ? 52.683 45.048 19.692 1.00 47.49 66 VAL A N 1
ATOM 482 C CA . VAL A 1 66 ? 54.065 45.498 19.860 1.00 47.60 66 VAL A CA 1
ATOM 483 C C . VAL A 1 66 ? 55.041 44.337 19.679 1.00 47.74 66 VAL A C 1
ATOM 484 O O . VAL A 1 66 ? 54.633 43.173 19.676 1.00 47.75 66 VAL A O 1
ATOM 488 N N . LYS A 1 67 ? 56.324 44.662 19.525 1.00 47.94 67 LYS A N 1
ATOM 489 C CA . LYS A 1 67 ? 57.392 43.663 19.516 1.00 48.14 67 LYS A CA 1
ATOM 490 C C . LYS A 1 67 ? 57.435 42.923 20.858 1.00 48.29 67 LYS A C 1
ATOM 491 O O . LYS A 1 67 ? 57.180 43.527 21.901 1.00 48.26 67 LYS A O 1
ATOM 497 N N . PRO A 1 68 ? 57.747 41.611 20.834 1.00 48.49 68 PRO A N 1
ATOM 498 C CA . PRO A 1 68 ? 57.695 40.772 22.038 1.00 48.69 68 PRO A CA 1
ATOM 499 C C . PRO A 1 68 ? 58.632 41.206 23.168 1.00 48.94 68 PRO A C 1
ATOM 500 O O . PRO A 1 68 ? 58.353 40.922 24.335 1.00 48.98 68 PRO A O 1
ATOM 504 N N . ASP A 1 69 ? 59.720 41.890 22.821 1.00 49.26 69 ASP A N 1
ATOM 505 C CA . ASP A 1 69 ? 60.705 42.358 23.802 1.00 49.55 69 ASP A CA 1
ATOM 506 C C . ASP A 1 69 ? 60.198 43.515 24.667 1.00 49.71 69 ASP A C 1
ATOM 507 O O . ASP A 1 69 ? 60.650 43.688 25.799 1.00 49.76 69 ASP A O 1
ATOM 512 N N . ILE A 1 70 ? 59.267 44.301 24.130 1.00 49.93 70 ILE A N 1
ATOM 513 C CA . ILE A 1 70 ? 58.651 45.404 24.879 1.00 50.15 70 ILE A CA 1
ATOM 514 C C . ILE A 1 70 ? 57.208 45.109 25.303 1.00 50.28 70 ILE A C 1
ATOM 515 O O . ILE A 1 70 ? 56.552 45.948 25.925 1.00 50.27 70 ILE A O 1
ATOM 520 N N . ALA A 1 71 ? 56.729 43.911 24.972 1.00 50.47 71 ALA A N 1
ATOM 521 C CA . ALA A 1 71 ? 55.370 43.489 25.315 1.00 50.66 71 ALA A CA 1
ATOM 522 C C . ALA A 1 71 ? 55.167 43.309 26.819 1.00 50.82 71 ALA A C 1
ATOM 523 O O . ALA A 1 71 ? 54.057 43.484 27.321 1.00 50.83 71 ALA A O 1
ATOM 525 N N . GLY A 1 72 ? 56.242 42.968 27.527 1.00 51.00 72 GLY A N 1
ATOM 526 C CA . GLY A 1 72 ? 56.196 42.744 28.971 1.00 51.23 72 GLY A CA 1
ATOM 527 C C . GLY A 1 72 ? 55.848 43.975 29.788 1.00 51.41 72 GLY A C 1
ATOM 528 O O . GLY A 1 72 ? 55.077 43.889 30.743 1.00 51.36 72 GLY A O 1
ATOM 529 N N . SER A 1 73 ? 56.418 45.118 29.411 1.00 51.64 73 SER A N 1
ATOM 530 C CA . SER A 1 73 ? 56.164 46.379 30.109 1.00 51.86 73 SER A CA 1
ATOM 531 C C . SER A 1 73 ? 54.806 46.970 29.736 1.00 52.02 73 SER A C 1
ATOM 532 O O . SER A 1 73 ? 54.079 47.457 30.605 1.00 52.03 73 SER A O 1
ATOM 535 N N . VAL A 1 74 ? 54.476 46.917 28.445 1.00 52.20 74 VAL A N 1
ATOM 536 C CA . VAL A 1 74 ? 53.209 47.438 27.919 1.00 52.34 74 VAL A CA 1
ATOM 537 C C . VAL A 1 74 ? 52.009 46.732 28.558 1.00 52.45 74 VAL A C 1
ATOM 538 O O . VAL A 1 74 ? 51.044 47.383 28.967 1.00 52.47 74 VAL A O 1
ATOM 542 N N . LEU A 1 75 ? 52.086 45.407 28.653 1.00 52.61 75 LEU A N 1
ATOM 543 C CA . LEU A 1 75 ? 51.023 44.606 29.257 1.00 52.80 75 LEU A CA 1
ATOM 544 C C . LEU A 1 75 ? 50.956 44.775 30.775 1.00 52.97 75 LEU A C 1
ATOM 545 O O . LEU A 1 75 ? 49.884 44.651 31.371 1.00 52.99 75 LEU A O 1
ATOM 550 N N . ASN A 1 76 ? 52.103 45.063 31.388 1.00 53.17 76 ASN A N 1
ATOM 551 C CA . ASN A 1 76 ? 52.182 45.328 32.823 1.00 53.34 76 ASN A CA 1
ATOM 552 C C . ASN A 1 76 ? 51.552 46.673 33.191 1.00 53.43 76 ASN A C 1
ATOM 553 O O . ASN A 1 76 ? 51.024 46.841 34.292 1.00 53.46 76 ASN A O 1
ATOM 558 N N . ASN A 1 77 ? 51.616 47.622 32.260 1.00 53.52 77 ASN A N 1
ATOM 559 C CA . ASN A 1 77 ? 51.019 48.942 32.446 1.00 53.61 77 ASN A CA 1
ATOM 560 C C . ASN A 1 77 ? 49.495 48.936 32.325 1.00 53.65 77 ASN A C 1
ATOM 561 O O . ASN A 1 77 ? 48.813 49.723 32.985 1.00 53.66 77 ASN A O 1
ATOM 566 N N . ILE A 1 78 ? 48.972 48.045 31.484 1.00 53.67 78 ILE A N 1
ATOM 567 C CA . ILE A 1 78 ? 47.525 47.912 31.278 1.00 53.66 78 ILE A CA 1
ATOM 568 C C . ILE A 1 78 ? 46.917 46.799 32.142 1.00 53.68 78 ILE A C 1
ATOM 569 O O . ILE A 1 78 ? 45.719 46.512 32.049 1.00 53.66 78 ILE A O 1
ATOM 574 N N . LYS A 1 79 ? 47.755 46.197 32.985 1.00 53.72 79 LYS A N 1
ATOM 575 C CA . LYS A 1 79 ? 47.384 45.064 33.844 1.00 53.78 79 LYS A CA 1
ATOM 576 C C . LYS A 1 79 ? 46.090 45.249 34.665 1.00 53.73 79 LYS A C 1
ATOM 577 O O . LYS A 1 79 ? 45.235 44.359 34.657 1.00 53.72 79 LYS A O 1
ATOM 583 N N . PRO A 1 80 ? 45.940 46.394 35.372 1.00 53.70 80 PRO A N 1
ATOM 584 C CA . PRO A 1 80 ? 44.725 46.555 36.178 1.00 53.66 80 PRO A CA 1
ATOM 585 C C . PRO A 1 80 ? 43.487 47.001 35.387 1.00 53.59 80 PRO A C 1
ATOM 586 O O . PRO A 1 80 ? 42.382 47.016 35.936 1.00 53.62 80 PRO A O 1
ATOM 590 N N . TYR A 1 81 ? 43.670 47.349 34.114 1.00 53.48 81 TYR A N 1
ATOM 591 C CA . TYR A 1 81 ? 42.581 47.873 33.284 1.00 53.34 81 TYR A CA 1
ATOM 592 C C . TYR A 1 81 ? 41.922 46.810 32.398 1.00 53.17 81 TYR A C 1
ATOM 593 O O . TYR A 1 81 ? 41.041 47.125 31.594 1.00 53.19 81 TYR A O 1
ATOM 602 N N . LEU A 1 82 ? 42.343 45.556 32.556 1.00 52.92 82 LEU A N 1
ATOM 603 C CA . LEU A 1 82 ? 41.848 44.452 31.728 1.00 52.64 82 LEU A CA 1
ATOM 604 C C . LEU A 1 82 ? 40.684 43.686 32.360 1.00 52.45 82 LEU A C 1
ATOM 605 O O . LEU A 1 82 ? 40.320 42.603 31.892 1.00 52.44 82 LEU A O 1
ATOM 610 N N . SER A 1 83 ? 40.103 44.258 33.413 1.00 52.15 83 SER A N 1
ATOM 611 C CA . SER A 1 83 ? 39.022 43.618 34.165 1.00 51.83 83 SER A CA 1
ATOM 612 C C . SER A 1 83 ? 37.780 43.387 33.302 1.00 51.55 83 SER A C 1
ATOM 613 O O . SER A 1 83 ? 37.202 44.336 32.762 1.00 51.51 83 SER A O 1
ATOM 616 N N . SER A 1 84 ? 37.392 42.115 33.178 1.00 51.14 84 SER A N 1
ATOM 617 C CA . SER A 1 84 ? 36.231 41.676 32.381 1.00 50.72 84 SER A CA 1
ATOM 618 C C . SER A 1 84 ? 36.395 41.853 30.864 1.00 50.39 84 SER A C 1
ATOM 619 O O . SER A 1 84 ? 35.456 41.611 30.100 1.00 50.39 84 SER A O 1
ATOM 621 N N . LYS A 1 85 ? 37.592 42.252 30.437 1.00 49.89 85 LYS A N 1
ATOM 622 C CA . LYS A 1 85 ? 37.860 42.565 29.032 1.00 49.34 85 LYS A CA 1
ATOM 623 C C . LYS A 1 85 ? 38.680 41.479 28.335 1.00 48.96 85 LYS A C 1
ATOM 624 O O . LYS A 1 85 ? 39.371 40.693 28.989 1.00 48.95 85 LYS A O 1
ATOM 630 N N . LEU A 1 86 ? 38.592 41.440 27.007 1.00 48.40 86 LEU A N 1
ATOM 631 C CA . LEU A 1 86 ? 39.309 40.444 26.213 1.00 47.86 86 LEU A CA 1
ATOM 632 C C . LEU A 1 86 ? 40.628 40.988 25.672 1.00 47.43 86 LEU A C 1
ATOM 633 O O . LEU A 1 86 ? 40.655 41.994 24.960 1.00 47.33 86 LEU A O 1
ATOM 638 N N . LEU A 1 87 ? 41.717 40.312 26.024 1.00 46.96 87 LEU A N 1
ATOM 639 C CA . LEU A 1 87 ? 43.040 40.645 25.517 1.00 46.44 87 LEU A CA 1
ATOM 640 C C . LEU A 1 87 ? 43.457 39.646 24.444 1.00 46.08 87 LEU A C 1
ATOM 641 O O . LEU A 1 87 ? 43.538 38.442 24.702 1.00 45.97 87 LEU A O 1
ATOM 646 N N . ILE A 1 88 ? 43.707 40.152 23.238 1.00 45.65 88 ILE A N 1
ATOM 647 C CA . ILE A 1 88 ? 44.235 39.317 22.159 1.00 45.25 88 ILE A CA 1
ATOM 648 C C . ILE A 1 88 ? 45.682 39.717 21.857 1.00 44.83 88 ILE A C 1
ATOM 649 O O . ILE A 1 88 ? 45.984 40.896 21.660 1.00 44.77 88 ILE A O 1
ATOM 654 N N . SER A 1 89 ? 46.573 38.731 21.856 1.00 44.38 89 SER A N 1
ATOM 655 C CA . SER A 1 89 ? 47.991 38.976 21.606 1.00 43.91 89 SER A CA 1
ATOM 656 C C . SER A 1 89 ? 48.420 38.386 20.270 1.00 43.58 89 SER A C 1
ATOM 657 O O . SER A 1 89 ? 48.149 37.218 19.983 1.00 43.49 89 SER A O 1
ATOM 660 N N . ILE A 1 90 ? 49.080 39.205 19.455 1.00 43.23 90 ILE A N 1
ATOM 661 C CA . ILE A 1 90 ? 49.635 38.745 18.179 1.00 42.92 90 ILE A CA 1
ATOM 662 C C . ILE A 1 90 ? 51.159 38.601 18.237 1.00 42.74 90 ILE A C 1
ATOM 663 O O . ILE A 1 90 ? 51.802 38.330 17.220 1.00 42.69 90 ILE A O 1
ATOM 668 N N . CYS A 1 91 ? 51.718 38.774 19.434 1.00 42.52 91 CYS A N 1
ATOM 669 C CA . CYS A 1 91 ? 53.160 38.672 19.659 1.00 42.38 91 CYS A CA 1
ATOM 670 C C . CYS A 1 91 ? 53.685 37.272 19.368 1.00 42.16 91 CYS A C 1
ATOM 671 O O . CYS A 1 91 ? 53.123 36.278 19.833 1.00 42.11 91 CYS A O 1
ATOM 674 N N . GLY A 1 92 ? 54.760 37.212 18.588 1.00 41.99 92 GLY A N 1
ATOM 675 C CA . GLY A 1 92 ? 55.394 35.950 18.225 1.00 41.82 92 GLY A CA 1
ATOM 676 C C . GLY A 1 92 ? 56.217 35.370 19.356 1.00 41.68 92 GLY A C 1
ATOM 677 O O . GLY A 1 92 ? 56.971 36.086 20.019 1.00 41.63 92 GLY A O 1
ATOM 678 N N . GLY A 1 93 ? 56.062 34.069 19.579 1.00 41.60 93 GLY A N 1
ATOM 679 C CA . GLY A 1 93 ? 56.810 33.364 20.613 1.00 41.52 93 GLY A CA 1
ATOM 680 C C . GLY A 1 93 ? 56.137 33.364 21.972 1.00 41.46 93 GLY A C 1
ATOM 681 O O . GLY A 1 93 ? 56.119 32.340 22.657 1.00 41.37 93 GLY A O 1
ATOM 682 N N . LEU A 1 94 ? 55.581 34.511 22.357 1.00 41.46 94 LEU A N 1
ATOM 683 C CA . LEU A 1 94 ? 54.967 34.681 23.674 1.00 41.50 94 LEU A CA 1
ATOM 684 C C . LEU A 1 94 ? 53.667 33.893 23.819 1.00 41.53 94 LEU A C 1
ATOM 685 O O . LEU A 1 94 ? 52.602 34.337 23.382 1.00 41.49 94 LEU A O 1
ATOM 690 N N . ASN A 1 95 ? 53.773 32.716 24.432 1.00 41.61 95 ASN A N 1
ATOM 691 C CA . ASN A 1 95 ? 52.622 31.840 24.642 1.00 41.72 95 ASN A CA 1
ATOM 692 C C . ASN A 1 95 ? 51.755 32.244 25.833 1.00 41.82 95 ASN A C 1
ATOM 693 O O . ASN A 1 95 ? 52.073 33.198 26.545 1.00 41.78 95 ASN A O 1
ATOM 698 N N . ILE A 1 96 ? 50.660 31.512 26.035 1.00 42.00 96 ILE A N 1
ATOM 699 C CA . ILE A 1 96 ? 49.681 31.809 27.085 1.00 42.15 96 ILE A CA 1
ATOM 700 C C . ILE A 1 96 ? 50.318 31.868 28.477 1.00 42.33 96 ILE A C 1
ATOM 701 O O . ILE A 1 96 ? 50.007 32.763 29.261 1.00 42.35 96 ILE A O 1
ATOM 706 N N . GLY A 1 97 ? 51.215 30.925 28.763 1.00 42.50 97 GLY A N 1
ATOM 707 C CA . GLY A 1 97 ? 51.941 30.888 30.034 1.00 42.76 97 GLY A CA 1
ATOM 708 C C . GLY A 1 97 ? 52.716 32.160 30.328 1.00 42.94 97 GLY A C 1
ATOM 709 O O . GLY A 1 97 ? 52.658 32.683 31.442 1.00 42.91 97 GLY A O 1
ATOM 710 N N . LYS A 1 98 ? 53.437 32.655 29.324 1.00 43.20 98 LYS A N 1
ATOM 711 C CA . LYS A 1 98 ? 54.183 33.910 29.437 1.00 43.48 98 LYS A CA 1
ATOM 712 C C . LYS A 1 98 ? 53.264 35.128 29.494 1.00 43.59 98 LYS A C 1
ATOM 713 O O . LYS A 1 98 ? 53.580 36.116 30.158 1.00 43.67 98 LYS A O 1
ATOM 719 N N . LEU A 1 99 ? 52.131 35.050 28.797 1.00 43.71 99 LEU A N 1
ATOM 720 C CA . LEU A 1 99 ? 51.142 36.127 28.798 1.00 43.81 99 LEU A CA 1
ATOM 721 C C . LEU A 1 99 ? 50.396 36.201 30.130 1.00 43.93 99 LEU A C 1
ATOM 722 O O . LEU A 1 99 ? 50.153 37.292 30.646 1.00 43.91 99 LEU A O 1
ATOM 727 N N . GLU A 1 100 ? 50.048 35.038 30.682 1.00 44.11 100 GLU A N 1
ATOM 728 C CA . GLU A 1 100 ? 49.428 34.946 32.009 1.00 44.35 100 GLU A CA 1
ATOM 729 C C . GLU A 1 100 ? 50.384 35.411 33.106 1.00 44.56 100 GLU A C 1
ATOM 730 O O . GLU A 1 100 ? 49.955 35.818 34.185 1.00 44.61 100 GLU A O 1
ATOM 736 N N . GLU A 1 101 ? 51.680 35.335 32.816 1.00 44.82 101 GLU A N 1
ATOM 737 C CA . GLU A 1 101 ? 52.719 35.811 33.719 1.00 45.09 101 GLU A CA 1
ATOM 738 C C . GLU A 1 101 ? 52.824 37.335 33.650 1.00 45.11 101 GLU A C 1
ATOM 739 O O . GLU A 1 101 ? 53.229 37.980 34.617 1.00 45.17 101 GLU A O 1
ATOM 753 N N . VAL A 1 103 ? 50.148 39.580 32.640 1.00 45.18 103 VAL A N 1
ATOM 754 C CA . VAL A 1 103 ? 48.921 40.299 33.019 1.00 45.15 103 VAL A CA 1
ATOM 755 C C . VAL A 1 103 ? 48.108 39.644 34.142 1.00 45.12 103 VAL A C 1
ATOM 756 O O . VAL A 1 103 ? 47.286 40.304 34.781 1.00 45.17 103 VAL A O 1
ATOM 760 N N . GLY A 1 104 ? 48.334 38.355 34.377 1.00 45.03 104 GLY A N 1
ATOM 761 C CA . GLY A 1 104 ? 47.608 37.629 35.415 1.00 44.92 104 GLY A CA 1
ATOM 762 C C . GLY A 1 104 ? 46.716 36.539 34.855 1.00 44.84 104 GLY A C 1
ATOM 763 O O . GLY A 1 104 ? 46.155 36.678 33.765 1.00 44.87 104 GLY A O 1
ATOM 764 N N . SER A 1 105 ? 46.583 35.455 35.616 1.00 44.71 105 SER A N 1
ATOM 765 C CA . SER A 1 105 ? 45.803 34.290 35.203 1.00 44.55 105 SER A CA 1
ATOM 766 C C . SER A 1 105 ? 44.296 34.548 35.213 1.00 44.45 105 SER A C 1
ATOM 767 O O . SER A 1 105 ? 43.534 33.807 34.589 1.00 44.42 105 SER A O 1
ATOM 769 N N . GLU A 1 106 ? 43.879 35.599 35.919 1.00 44.30 106 GLU A N 1
ATOM 770 C CA . GLU A 1 106 ? 42.463 35.953 36.057 1.00 44.12 106 GLU A CA 1
ATOM 771 C C . GLU A 1 106 ? 41.858 36.581 34.793 1.00 43.81 106 GLU A C 1
ATOM 772 O O . GLU A 1 106 ? 40.636 36.580 34.620 1.00 43.80 106 GLU A O 1
ATOM 778 N N . ASN A 1 107 ? 42.715 37.107 33.919 1.00 43.37 107 ASN A N 1
ATOM 779 C CA . ASN A 1 107 ? 42.275 37.782 32.698 1.00 42.96 107 ASN A CA 1
ATOM 780 C C . ASN A 1 107 ? 41.881 36.830 31.566 1.00 42.57 107 ASN A C 1
ATOM 781 O O . ASN A 1 107 ? 42.217 35.644 31.591 1.00 42.49 107 ASN A O 1
ATOM 786 N N . LYS A 1 108 ? 41.156 37.365 30.584 1.00 42.12 108 LYS A N 1
ATOM 787 C CA . LYS A 1 108 ? 40.789 36.628 29.376 1.00 41.72 108 LYS A CA 1
ATOM 788 C C . LYS A 1 108 ? 41.868 36.819 28.309 1.00 41.33 108 LYS A C 1
ATOM 789 O O . LYS A 1 108 ? 42.007 37.906 27.731 1.00 41.21 108 LYS A O 1
ATOM 795 N N . ILE A 1 109 ? 42.635 35.759 28.060 1.00 40.76 109 ILE A N 1
ATOM 796 C CA . ILE A 1 109 ? 43.786 35.833 27.158 1.00 40.24 109 ILE A CA 1
ATOM 797 C C . ILE A 1 109 ? 43.658 34.869 25.982 1.00 39.83 109 ILE A C 1
ATOM 798 O O . ILE A 1 109 ? 43.497 33.658 26.163 1.00 39.77 109 ILE A O 1
ATOM 803 N N . VAL A 1 110 ? 43.731 35.427 24.778 1.00 39.28 110 VAL A N 1
ATOM 804 C CA . VAL A 1 110 ? 43.728 34.641 23.547 1.00 38.82 110 VAL A CA 1
ATOM 805 C C . VAL A 1 110 ? 44.934 35.026 22.679 1.00 38.42 110 VAL A C 1
ATOM 806 O O . VAL A 1 110 ? 45.191 36.208 22.444 1.00 38.36 110 VAL A O 1
ATOM 810 N N . TRP A 1 111 ? 45.680 34.019 22.234 1.00 37.97 111 TRP A N 1
ATOM 811 C CA . TRP A 1 111 ? 46.884 34.236 21.436 1.00 37.54 111 TRP A CA 1
ATOM 812 C C . TRP A 1 111 ? 46.629 33.938 19.959 1.00 37.37 111 TRP A C 1
ATOM 813 O O . TRP A 1 111 ? 46.521 32.779 19.556 1.00 37.25 111 TRP A O 1
ATOM 824 N N . VAL A 1 112 ? 46.533 35.002 19.166 1.00 37.19 112 VAL A N 1
ATOM 825 C CA . VAL A 1 112 ? 46.240 34.900 17.738 1.00 37.09 112 VAL A CA 1
ATOM 826 C C . VAL A 1 112 ? 47.503 35.157 16.916 1.00 37.00 112 VAL A C 1
ATOM 827 O O . VAL A 1 112 ? 48.250 36.098 17.189 1.00 36.95 112 VAL A O 1
ATOM 839 N N . PRO A 1 114 ? 48.518 36.094 13.194 1.00 36.23 114 PRO A N 1
ATOM 840 C CA . PRO A 1 114 ? 48.107 36.580 11.881 1.00 36.07 114 PRO A CA 1
ATOM 841 C C . PRO A 1 114 ? 49.240 36.635 10.854 1.00 35.88 114 PRO A C 1
ATOM 842 O O . PRO A 1 114 ? 50.382 36.292 11.165 1.00 35.93 114 PRO A O 1
ATOM 846 N N . ASN A 1 115 ? 48.905 37.052 9.635 1.00 35.67 115 ASN A N 1
ATOM 847 C CA . ASN A 1 115 ? 49.901 37.444 8.638 1.00 35.49 115 ASN A CA 1
ATOM 848 C C . ASN A 1 115 ? 49.461 38.692 7.864 1.00 35.40 115 ASN A C 1
ATOM 849 O O . ASN A 1 115 ? 48.283 39.047 7.887 1.00 35.38 115 ASN A O 1
ATOM 854 N N . THR A 1 116 ? 50.405 39.348 7.187 1.00 35.34 116 THR A N 1
ATOM 855 C CA . THR A 1 116 ? 50.136 40.621 6.495 1.00 35.29 116 THR A CA 1
ATOM 856 C C . THR A 1 116 ? 49.059 40.594 5.390 1.00 35.36 116 THR A C 1
ATOM 857 O O . THR A 1 116 ? 48.380 41.604 5.192 1.00 35.43 116 THR A O 1
ATOM 861 N N . PRO A 1 117 ? 48.911 39.462 4.657 1.00 35.36 117 PRO A N 1
ATOM 862 C CA . PRO A 1 117 ? 47.822 39.310 3.679 1.00 35.39 117 PRO A CA 1
ATOM 863 C C . PRO A 1 117 ? 46.412 39.682 4.156 1.00 35.43 117 PRO A C 1
ATOM 864 O O . PRO A 1 117 ? 45.506 39.805 3.330 1.00 35.40 117 PRO A O 1
ATOM 868 N N . CYS A 1 118 ? 46.229 39.852 5.465 1.00 35.51 118 CYS A N 1
ATOM 869 C CA . CYS A 1 118 ? 44.939 40.268 6.021 1.00 35.57 118 CYS A CA 1
ATOM 870 C C . CYS A 1 118 ? 44.556 41.683 5.583 1.00 35.59 118 CYS A C 1
ATOM 871 O O . CYS A 1 118 ? 43.377 42.044 5.593 1.00 35.63 118 CYS A O 1
ATOM 874 N N . LEU A 1 119 ? 45.564 42.466 5.196 1.00 35.60 119 LEU A N 1
ATOM 875 C CA . LEU A 1 119 ? 45.378 43.813 4.654 1.00 35.61 119 LEU A CA 1
ATOM 876 C C . LEU A 1 119 ? 44.481 43.810 3.415 1.00 35.61 119 LEU A C 1
ATOM 877 O O . LEU A 1 119 ? 43.662 44.713 3.236 1.00 35.69 119 LEU A O 1
ATOM 882 N N . VAL A 1 120 ? 44.643 42.795 2.568 1.00 35.59 120 VAL A N 1
ATOM 883 C CA . VAL A 1 120 ? 43.799 42.628 1.380 1.00 35.58 120 VAL A CA 1
ATOM 884 C C . VAL A 1 120 ? 42.692 41.586 1.612 1.00 35.55 120 VAL A C 1
ATOM 885 O O . VAL A 1 120 ? 42.161 40.998 0.665 1.00 35.56 120 VAL A O 1
ATOM 889 N N . GLY A 1 121 ? 42.357 41.368 2.882 1.00 35.52 121 GLY A N 1
ATOM 890 C CA . GLY A 1 121 ? 41.274 40.467 3.276 1.00 35.49 121 GLY A CA 1
ATOM 891 C C . GLY A 1 121 ? 41.536 38.996 3.015 1.00 35.47 121 GLY A C 1
ATOM 892 O O . GLY A 1 121 ? 40.594 38.211 2.876 1.00 35.46 121 GLY A O 1
ATOM 893 N N . GLU A 1 122 ? 42.813 38.622 2.963 1.00 35.43 122 GLU A N 1
ATOM 894 C CA . GLU A 1 122 ? 43.209 37.254 2.634 1.00 35.48 122 GLU A CA 1
ATOM 895 C C . GLU A 1 122 ? 44.207 36.686 3.649 1.00 35.40 122 GLU A C 1
ATOM 896 O O . GLU A 1 122 ? 45.091 35.897 3.303 1.00 35.33 122 GLU A O 1
ATOM 902 N N . GLY A 1 123 ? 44.044 37.085 4.907 1.00 35.34 123 GLY A N 1
ATOM 903 C CA . GLY A 1 123 ? 44.937 36.658 5.977 1.00 35.28 123 GLY A CA 1
ATOM 904 C C . GLY A 1 123 ? 44.730 35.226 6.422 1.00 35.26 123 GLY A C 1
ATOM 905 O O . GLY A 1 123 ? 43.644 34.666 6.270 1.00 35.26 123 GLY A O 1
ATOM 906 N N . SER A 1 124 ? 45.788 34.629 6.961 1.00 35.27 124 SER A N 1
ATOM 907 C CA . SER A 1 124 ? 45.701 33.316 7.582 1.00 35.34 124 SER A CA 1
ATOM 908 C C . SER A 1 124 ? 45.952 33.461 9.076 1.00 35.48 124 SER A C 1
ATOM 909 O O . SER A 1 124 ? 46.925 34.093 9.495 1.00 35.45 124 SER A O 1
ATOM 912 N N . PHE A 1 125 ? 45.061 32.883 9.874 1.00 35.66 125 PHE A N 1
ATOM 913 C CA . PHE A 1 125 ? 45.127 33.022 11.321 1.00 35.82 125 PHE A CA 1
ATOM 914 C C . PHE A 1 125 ? 45.051 31.674 12.025 1.00 36.08 125 PHE A C 1
ATOM 915 O O . PHE A 1 125 ? 44.333 30.770 11.590 1.00 35.99 125 PHE A O 1
ATOM 923 N N . ILE A 1 126 ? 45.812 31.553 13.108 1.00 36.49 126 ILE A N 1
ATOM 924 C CA . ILE A 1 126 ? 45.678 30.447 14.058 1.00 36.95 126 ILE A CA 1
ATOM 925 C C . ILE A 1 126 ? 45.613 31.013 15.471 1.00 37.33 126 ILE A C 1
ATOM 926 O O . ILE A 1 126 ? 46.271 32.013 15.772 1.00 37.30 126 ILE A O 1
ATOM 931 N N . TYR A 1 127 ? 44.813 30.390 16.332 1.00 37.93 127 TYR A N 1
ATOM 932 C CA . TYR A 1 127 ? 44.680 30.875 17.706 1.00 38.54 127 TYR A CA 1
ATOM 933 C C . TYR A 1 127 ? 44.455 29.798 18.757 1.00 38.99 127 TYR A C 1
ATOM 934 O O . TYR A 1 127 ? 43.987 28.695 18.460 1.00 39.01 127 TYR A O 1
ATOM 943 N N . CYS A 1 128 ? 44.814 30.145 19.988 1.00 39.58 128 CYS A N 1
ATOM 944 C CA . CYS A 1 128 ? 44.526 29.346 21.167 1.00 40.14 128 CYS A CA 1
ATOM 945 C C . CYS A 1 128 ? 44.173 30.316 22.291 1.00 40.69 128 CYS A C 1
ATOM 946 O O . CYS A 1 128 ? 44.518 31.500 22.229 1.00 40.65 128 CYS A O 1
ATOM 949 N N . SER A 1 129 ? 43.483 29.818 23.311 1.00 41.42 129 SER A N 1
ATOM 950 C CA . SER A 1 129 ? 43.019 30.667 24.402 1.00 42.18 129 SER A CA 1
ATOM 951 C C . SER A 1 129 ? 43.147 29.981 25.757 1.00 42.73 129 SER A C 1
ATOM 952 O O . SER A 1 129 ? 43.206 28.752 25.837 1.00 42.79 129 SER A O 1
ATOM 955 N N . ASN A 1 130 ? 43.188 30.783 26.819 1.00 43.45 130 ASN A N 1
ATOM 956 C CA . ASN A 1 130 ? 43.304 30.255 28.177 1.00 44.18 130 ASN A CA 1
ATOM 957 C C . ASN A 1 130 ? 41.977 29.730 28.736 1.00 44.71 130 ASN A C 1
ATOM 958 O O . ASN A 1 130 ? 41.000 29.565 27.997 1.00 44.76 130 ASN A O 1
ATOM 963 N N . LYS A 1 131 ? 41.960 29.468 30.041 1.00 45.36 131 LYS A N 1
ATOM 964 C CA . LYS A 1 131 ? 40.799 28.908 30.726 1.00 46.04 131 LYS A CA 1
ATOM 965 C C . LYS A 1 131 ? 39.623 29.890 30.787 1.00 46.41 131 LYS A C 1
ATOM 966 O O . LYS A 1 131 ? 38.463 29.475 30.782 1.00 46.46 131 LYS A O 1
ATOM 970 N N . ASN A 1 132 ? 39.934 31.184 30.827 1.00 47.00 132 ASN A N 1
ATOM 971 C CA . ASN A 1 132 ? 38.928 32.229 31.030 1.00 47.60 132 ASN A CA 1
ATOM 972 C C . ASN A 1 132 ? 38.207 32.715 29.768 1.00 48.04 132 ASN A C 1
ATOM 973 O O . ASN A 1 132 ? 37.238 33.473 29.859 1.00 48.10 132 ASN A O 1
ATOM 978 N N . VAL A 1 133 ? 38.677 32.282 28.601 1.00 48.62 133 VAL A N 1
ATOM 979 C CA . VAL A 1 133 ? 38.026 32.624 27.336 1.00 49.16 133 VAL A CA 1
ATOM 980 C C . VAL A 1 133 ? 36.880 31.650 27.057 1.00 49.57 133 VAL A C 1
ATOM 981 O O . VAL A 1 133 ? 37.096 30.442 26.905 1.00 49.63 133 VAL A O 1
ATOM 985 N N . ASN A 1 134 ? 35.663 32.189 27.001 1.00 50.03 134 ASN A N 1
ATOM 986 C CA . ASN A 1 134 ? 34.458 31.385 26.794 1.00 50.52 134 ASN A CA 1
ATOM 987 C C . ASN A 1 134 ? 33.998 31.337 25.334 1.00 50.79 134 ASN A C 1
ATOM 988 O O . ASN A 1 134 ? 34.660 31.882 24.446 1.00 50.82 134 ASN A O 1
ATOM 993 N N . SER A 1 135 ? 32.860 30.684 25.104 1.00 51.15 135 SER A N 1
ATOM 994 C CA . SER A 1 135 ? 32.294 30.507 23.765 1.00 51.47 135 SER A CA 1
ATOM 995 C C . SER A 1 135 ? 31.875 31.819 23.097 1.00 51.64 135 SER A C 1
ATOM 996 O O . SER A 1 135 ? 31.988 31.960 21.877 1.00 51.66 135 SER A O 1
ATOM 999 N N . THR A 1 136 ? 31.395 32.771 23.895 1.00 51.87 136 THR A N 1
ATOM 1000 C CA . THR A 1 136 ? 30.984 34.078 23.376 1.00 52.14 136 THR A CA 1
ATOM 1001 C C . THR A 1 136 ? 32.188 34.942 22.999 1.00 52.20 136 THR A C 1
ATOM 1002 O O . THR A 1 136 ? 32.098 35.782 22.101 1.00 52.23 136 THR A O 1
ATOM 1006 N N . ASP A 1 137 ? 33.307 34.732 23.691 1.00 52.29 137 ASP A N 1
ATOM 1007 C CA . ASP A 1 137 ? 34.563 35.406 23.365 1.00 52.34 137 ASP A CA 1
ATOM 1008 C C . ASP A 1 137 ? 35.173 34.839 22.086 1.00 52.32 137 ASP A C 1
ATOM 1009 O O . ASP A 1 137 ? 35.679 35.590 21.251 1.00 52.27 137 ASP A O 1
ATOM 1014 N N . LYS A 1 138 ? 35.114 33.515 21.943 1.00 52.33 138 LYS A N 1
ATOM 1015 C CA . LYS A 1 138 ? 35.623 32.821 20.759 1.00 52.35 138 LYS A CA 1
ATOM 1016 C C . LYS A 1 138 ? 34.811 33.155 19.511 1.00 52.37 138 LYS A C 1
ATOM 1017 O O . LYS A 1 138 ? 35.336 33.121 18.396 1.00 52.35 138 LYS A O 1
ATOM 1023 N N . LYS A 1 139 ? 33.532 33.473 19.710 1.00 52.37 139 LYS A N 1
ATOM 1024 C CA . LYS A 1 139 ? 32.657 33.935 18.634 1.00 52.32 139 LYS A CA 1
ATOM 1025 C C . LYS A 1 139 ? 33.104 35.303 18.123 1.00 52.23 139 LYS A C 1
ATOM 1026 O O . LYS A 1 139 ? 33.089 35.553 16.919 1.00 52.23 139 LYS A O 1
ATOM 1028 N N . TYR A 1 140 ? 33.502 36.177 19.047 1.00 52.15 140 TYR A N 1
ATOM 1029 C CA . TYR A 1 140 ? 34.037 37.494 18.703 1.00 52.08 140 TYR A CA 1
ATOM 1030 C C . TYR A 1 140 ? 35.375 37.391 17.975 1.00 51.85 140 TYR A C 1
ATOM 1031 O O . TYR A 1 140 ? 35.614 38.112 17.006 1.00 51.80 140 TYR A O 1
ATOM 1040 N N . VAL A 1 141 ? 36.235 36.489 18.448 1.00 51.53 141 VAL A N 1
ATOM 1041 C CA . VAL A 1 141 ? 37.546 36.254 17.838 1.00 51.20 141 VAL A CA 1
ATOM 1042 C C . VAL A 1 141 ? 37.396 35.728 16.407 1.00 50.94 141 VAL A C 1
ATOM 1043 O O . VAL A 1 141 ? 38.009 36.262 15.483 1.00 50.90 141 VAL A O 1
ATOM 1047 N N . ASN A 1 142 ? 36.566 34.700 16.234 1.00 50.61 142 ASN A N 1
ATOM 1048 C CA . ASN A 1 142 ? 36.307 34.116 14.916 1.00 50.28 142 ASN A CA 1
ATOM 1049 C C . ASN A 1 142 ? 35.776 35.107 13.881 1.00 49.94 142 ASN A C 1
ATOM 1050 O O . ASN A 1 142 ? 36.252 35.130 12.747 1.00 49.93 142 ASN A O 1
ATOM 1055 N N . ASP A 1 143 ? 34.803 35.925 14.279 1.00 49.52 143 ASP A N 1
ATOM 1056 C CA . ASP A 1 143 ? 34.159 36.874 13.366 1.00 49.11 143 ASP A CA 1
ATOM 1057 C C . ASP A 1 143 ? 35.071 38.029 12.959 1.00 48.72 143 ASP A C 1
ATOM 1058 O O . ASP A 1 143 ? 34.959 38.546 11.845 1.00 48.72 143 ASP A O 1
ATOM 1063 N N . ILE A 1 144 ? 35.957 38.434 13.868 1.00 48.21 144 ILE A N 1
ATOM 1064 C CA . ILE A 1 144 ? 36.906 39.520 13.607 1.00 47.72 144 ILE A CA 1
ATOM 1065 C C . ILE A 1 144 ? 37.916 39.137 12.524 1.00 47.30 144 ILE A C 1
ATOM 1066 O O . ILE A 1 144 ? 38.198 39.928 11.621 1.00 47.24 144 ILE A O 1
ATOM 1071 N N . PHE A 1 145 ? 38.436 37.915 12.610 1.00 46.76 145 PHE A N 1
ATOM 1072 C CA . PHE A 1 145 ? 39.491 37.462 11.708 1.00 46.20 145 PHE A CA 1
ATOM 1073 C C . PHE A 1 145 ? 38.978 36.747 10.453 1.00 45.79 145 PHE A C 1
ATOM 1074 O O . PHE A 1 145 ? 39.658 36.738 9.427 1.00 45.76 145 PHE A O 1
ATOM 1082 N N . ASN A 1 146 ? 37.782 36.163 10.530 1.00 45.29 146 ASN A N 1
ATOM 1083 C CA . ASN A 1 146 ? 37.128 35.594 9.344 1.00 44.79 146 ASN A CA 1
ATOM 1084 C C . ASN A 1 146 ? 36.598 36.660 8.383 1.00 44.34 146 ASN A C 1
ATOM 1085 O O . ASN A 1 146 ? 36.263 36.357 7.235 1.00 44.32 146 ASN A O 1
ATOM 1090 N N . SER A 1 147 ? 36.526 37.901 8.861 1.00 43.73 147 SER A N 1
ATOM 1091 C CA . SER A 1 147 ? 36.115 39.035 8.035 1.00 43.21 147 SER A CA 1
ATOM 1092 C C . SER A 1 147 ? 37.231 39.481 7.088 1.00 42.81 147 SER A C 1
ATOM 1093 O O . SER A 1 147 ? 36.964 40.074 6.039 1.00 42.78 147 SER A O 1
ATOM 1096 N N . CYS A 1 148 ? 38.475 39.195 7.467 1.00 42.28 148 CYS A N 1
ATOM 1097 C CA . CYS A 1 148 ? 39.641 39.551 6.657 1.00 41.76 148 CYS A CA 1
ATOM 1098 C C . CYS A 1 148 ? 40.583 38.362 6.418 1.00 41.35 148 CYS A C 1
ATOM 1099 O O . CYS A 1 148 ? 41.782 38.544 6.190 1.00 41.27 148 CYS A O 1
ATOM 1102 N N . GLY A 1 149 ? 40.031 37.150 6.463 1.00 40.84 149 GLY A N 1
ATOM 1103 C CA . GLY A 1 149 ? 40.803 35.941 6.200 1.00 40.29 149 GLY A CA 1
ATOM 1104 C C . GLY A 1 149 ? 40.163 34.661 6.700 1.00 39.93 149 GLY A C 1
ATOM 1105 O O . GLY A 1 149 ? 38.943 34.578 6.833 1.00 39.93 149 GLY A O 1
ATOM 1106 N N . ILE A 1 150 ? 40.997 33.656 6.964 1.00 39.53 150 ILE A N 1
ATOM 1107 C CA . ILE A 1 150 ? 40.538 32.359 7.465 1.00 39.14 150 ILE A CA 1
ATOM 1108 C C . ILE A 1 150 ? 41.254 32.018 8.772 1.00 38.86 150 ILE A C 1
ATOM 1109 O O . ILE A 1 150 ? 42.484 31.981 8.823 1.00 38.82 150 ILE A O 1
ATOM 1114 N N . ILE A 1 151 ? 40.473 31.774 9.822 1.00 38.61 151 ILE A N 1
ATOM 1115 C CA . ILE A 1 151 ? 41.020 31.479 11.147 1.00 38.32 151 ILE A CA 1
ATOM 1116 C C . ILE A 1 151 ? 40.745 30.040 11.600 1.00 38.14 151 ILE A C 1
ATOM 1117 O O . ILE A 1 151 ? 39.653 29.505 11.389 1.00 38.11 151 ILE A O 1
ATOM 1122 N N . HIS A 1 152 ? 41.760 29.423 12.201 1.00 37.87 152 HIS A N 1
ATOM 1123 C CA . HIS A 1 152 ? 41.641 28.095 12.796 1.00 37.66 152 HIS A CA 1
ATOM 1124 C C . HIS A 1 152 ? 41.946 28.168 14.287 1.00 37.52 152 HIS A C 1
ATOM 1125 O O . HIS A 1 152 ? 42.801 28.946 14.712 1.00 37.49 152 HIS A O 1
ATOM 1132 N N . GLU A 1 153 ? 41.244 27.363 15.079 1.00 37.38 153 GLU A N 1
ATOM 1133 C CA . GLU A 1 153 ? 41.611 27.175 16.477 1.00 37.26 153 GLU A CA 1
ATOM 1134 C C . GLU A 1 153 ? 42.464 25.922 16.595 1.00 37.07 153 GLU A C 1
ATOM 1135 O O . GLU A 1 153 ? 42.049 24.832 16.191 1.00 37.10 153 GLU A O 1
ATOM 1141 N N . ILE A 1 154 ? 43.665 26.089 17.140 1.00 36.84 154 ILE A N 1
ATOM 1142 C CA . ILE A 1 154 ? 44.612 24.987 17.274 1.00 36.60 154 ILE A CA 1
ATOM 1143 C C . ILE A 1 154 ? 45.117 24.870 18.711 1.00 36.43 154 ILE A C 1
ATOM 1144 O O . ILE A 1 154 ? 44.902 25.771 19.526 1.00 36.47 154 ILE A O 1
ATOM 1149 N N . LYS A 1 155 ? 45.780 23.755 19.011 1.00 36.23 155 LYS A N 1
ATOM 1150 C CA . LYS A 1 155 ? 46.430 23.550 20.307 1.00 36.01 155 LYS A CA 1
ATOM 1151 C C . LYS A 1 155 ? 47.543 24.577 20.517 1.00 35.73 155 LYS A C 1
ATOM 1152 O O . LYS A 1 155 ? 48.130 25.070 19.550 1.00 35.75 155 LYS A O 1
ATOM 1158 N N . GLU A 1 156 ? 47.835 24.889 21.777 1.00 35.41 156 GLU A N 1
ATOM 1159 C CA . GLU A 1 156 ? 48.890 25.848 22.108 1.00 35.19 156 GLU A CA 1
ATOM 1160 C C . GLU A 1 156 ? 50.275 25.354 21.680 1.00 34.91 156 GLU A C 1
ATOM 1161 O O . GLU A 1 156 ? 51.112 26.145 21.239 1.00 34.83 156 GLU A O 1
ATOM 1167 N N . LYS A 1 157 ? 50.502 24.047 21.802 1.00 34.60 157 LYS A N 1
ATOM 1168 C CA . LYS A 1 157 ? 51.785 23.441 21.439 1.00 34.40 157 LYS A CA 1
ATOM 1169 C C . LYS A 1 157 ? 52.053 23.467 19.929 1.00 34.08 157 LYS A C 1
ATOM 1170 O O . LYS A 1 157 ? 53.202 23.341 19.498 1.00 34.12 157 LYS A O 1
ATOM 1176 N N . ASP A 1 158 ? 50.992 23.637 19.140 1.00 33.70 158 ASP A N 1
ATOM 1177 C CA . ASP A 1 158 ? 51.094 23.698 17.681 1.00 33.24 158 ASP A CA 1
ATOM 1178 C C . ASP A 1 158 ? 51.246 25.126 17.149 1.00 32.96 158 ASP A C 1
ATOM 1179 O O . ASP A 1 158 ? 51.366 25.331 15.940 1.00 32.97 158 ASP A O 1
ATOM 1192 N N . ASP A 1 160 ? 53.713 27.281 17.495 1.00 31.26 160 ASP A N 1
ATOM 1193 C CA . ASP A 1 160 ? 55.064 27.625 17.054 1.00 30.74 160 ASP A CA 1
ATOM 1194 C C . ASP A 1 160 ? 55.329 27.227 15.601 1.00 30.33 160 ASP A C 1
ATOM 1195 O O . ASP A 1 160 ? 55.883 28.015 14.833 1.00 30.19 160 ASP A O 1
ATOM 1200 N N . ILE A 1 161 ? 54.926 26.010 15.234 1.00 29.79 161 ILE A N 1
ATOM 1201 C CA . ILE A 1 161 ? 55.035 25.542 13.848 1.00 29.32 161 ILE A CA 1
ATOM 1202 C C . ILE A 1 161 ? 54.053 26.277 12.922 1.00 29.06 161 ILE A C 1
ATOM 1203 O O . ILE A 1 161 ? 54.383 26.581 11.773 1.00 28.96 161 ILE A O 1
ATOM 1208 N N . ALA A 1 162 ? 52.861 26.571 13.437 1.00 28.73 162 ALA A N 1
ATOM 1209 C CA . ALA A 1 162 ? 51.851 27.311 12.682 1.00 28.41 162 ALA A CA 1
ATOM 1210 C C . ALA A 1 162 ? 52.305 28.740 12.381 1.00 28.15 162 ALA A C 1
ATOM 1211 O O . ALA A 1 162 ? 52.038 29.260 11.300 1.00 28.11 162 ALA A O 1
ATOM 1213 N N . THR A 1 163 ? 52.991 29.358 13.342 1.00 27.87 163 THR A N 1
ATOM 1214 C CA . THR A 1 163 ? 53.606 30.675 13.163 1.00 27.58 163 THR A CA 1
ATOM 1215 C C . THR A 1 163 ? 54.645 30.629 12.043 1.00 27.40 163 THR A C 1
ATOM 1216 O O . THR A 1 163 ? 54.689 31.515 11.191 1.00 27.30 163 THR A O 1
ATOM 1220 N N . ALA A 1 164 ? 55.463 29.579 12.051 1.00 27.28 164 ALA A N 1
ATOM 1221 C CA . ALA A 1 164 ? 56.516 29.376 11.056 1.00 27.08 164 ALA A CA 1
ATOM 1222 C C . ALA A 1 164 ? 55.977 29.222 9.633 1.00 26.96 164 ALA A C 1
ATOM 1223 O O . ALA A 1 164 ? 56.635 29.620 8.673 1.00 27.02 164 ALA A O 1
ATOM 1225 N N . ILE A 1 165 ? 54.784 28.646 9.508 1.00 26.83 165 ILE A N 1
ATOM 1226 C CA . ILE A 1 165 ? 54.140 28.433 8.210 1.00 26.66 165 ILE A CA 1
ATOM 1227 C C . ILE A 1 165 ? 53.207 29.588 7.836 1.00 26.55 165 ILE A C 1
ATOM 1228 O O . ILE A 1 165 ? 53.350 30.187 6.771 1.00 26.46 165 ILE A O 1
ATOM 1233 N N . SER A 1 166 ? 52.257 29.889 8.717 1.00 26.43 166 SER A N 1
ATOM 1234 C CA . SER A 1 166 ? 51.223 30.878 8.431 1.00 26.33 166 SER A CA 1
ATOM 1235 C C . SER A 1 166 ? 51.692 32.311 8.680 1.00 26.24 166 SER A C 1
ATOM 1236 O O . SER A 1 166 ? 51.476 33.186 7.845 1.00 26.34 166 SER A O 1
ATOM 1239 N N . GLY A 1 167 ? 52.331 32.543 9.825 1.00 26.17 167 GLY A N 1
ATOM 1240 C CA . GLY A 1 167 ? 52.826 33.869 10.184 1.00 26.02 167 GLY A CA 1
ATOM 1241 C C . GLY A 1 167 ? 54.012 34.307 9.345 1.00 25.98 167 GLY A C 1
ATOM 1242 O O . GLY A 1 167 ? 54.014 35.411 8.800 1.00 25.93 167 GLY A O 1
ATOM 1243 N N . CYS A 1 168 ? 55.013 33.433 9.239 1.00 25.91 168 CYS A N 1
ATOM 1244 C CA . CYS A 1 168 ? 56.246 33.720 8.499 1.00 25.86 168 CYS A CA 1
ATOM 1245 C C . CYS A 1 168 ? 56.139 33.397 7.014 1.00 25.81 168 CYS A C 1
ATOM 1246 O O . CYS A 1 168 ? 56.907 33.920 6.204 1.00 25.86 168 CYS A O 1
ATOM 1249 N N . GLY A 1 169 ? 55.188 32.529 6.674 1.00 25.75 169 GLY A N 1
ATOM 1250 C CA . GLY A 1 169 ? 54.976 32.058 5.306 1.00 25.62 169 GLY A CA 1
ATOM 1251 C C . GLY A 1 169 ? 55.064 33.080 4.184 1.00 25.60 169 GLY A C 1
ATOM 1252 O O . GLY A 1 169 ? 55.760 32.834 3.198 1.00 25.47 169 GLY A O 1
ATOM 1253 N N . PRO A 1 170 ? 54.362 34.229 4.317 1.00 25.59 170 PRO A N 1
ATOM 1254 C CA . PRO A 1 170 ? 54.412 35.228 3.248 1.00 25.59 170 PRO A CA 1
ATOM 1255 C C . PRO A 1 170 ? 55.829 35.544 2.775 1.00 25.58 170 PRO A C 1
ATOM 1256 O O . PRO A 1 170 ? 56.051 35.671 1.573 1.00 25.67 170 PRO A O 1
ATOM 1260 N N . ALA A 1 171 ? 56.771 35.643 3.714 1.00 25.62 171 ALA A N 1
ATOM 1261 C CA . ALA A 1 171 ? 58.169 35.945 3.400 1.00 25.54 171 ALA A CA 1
ATOM 1262 C C . ALA A 1 171 ? 58.814 34.904 2.486 1.00 25.46 171 ALA A C 1
ATOM 1263 O O . ALA A 1 171 ? 59.574 35.262 1.589 1.00 25.62 171 ALA A O 1
ATOM 1265 N N . TYR A 1 172 ? 58.511 33.626 2.716 1.00 25.39 172 TYR A N 1
ATOM 1266 C CA . TYR A 1 172 ? 59.038 32.549 1.874 1.00 25.25 172 TYR A CA 1
ATOM 1267 C C . TYR A 1 172 ? 58.414 32.609 0.482 1.00 25.10 172 TYR A C 1
ATOM 1268 O O . TYR A 1 172 ? 59.094 32.384 -0.521 1.00 25.03 172 TYR A O 1
ATOM 1277 N N . VAL A 1 173 ? 57.117 32.911 0.439 1.00 24.90 173 VAL A N 1
ATOM 1278 C CA . VAL A 1 173 ? 56.379 33.045 -0.816 1.00 24.73 173 VAL A CA 1
ATOM 1279 C C . VAL A 1 173 ? 56.846 34.284 -1.582 1.00 24.62 173 VAL A C 1
ATOM 1280 O O . VAL A 1 173 ? 57.078 34.212 -2.787 1.00 24.62 173 VAL A O 1
ATOM 1284 N N . TYR A 1 174 ? 57.001 35.406 -0.877 1.00 24.56 174 TYR A N 1
ATOM 1285 C CA . TYR A 1 174 ? 57.541 36.635 -1.470 1.00 24.47 174 TYR A CA 1
ATOM 1286 C C . TYR A 1 174 ? 58.909 36.408 -2.105 1.00 24.47 174 TYR A C 1
ATOM 1287 O O . TYR A 1 174 ? 59.168 36.894 -3.206 1.00 24.58 174 TYR A O 1
ATOM 1296 N N . LEU A 1 175 ? 59.775 35.672 -1.407 1.00 24.45 175 LEU A N 1
ATOM 1297 C CA . LEU A 1 175 ? 61.118 35.371 -1.902 1.00 24.41 175 LEU A CA 1
ATOM 1298 C C . LEU A 1 175 ? 61.081 34.383 -3.066 1.00 24.34 175 LEU A C 1
ATOM 1299 O O . LEU A 1 175 ? 61.869 34.498 -4.004 1.00 24.47 175 LEU A O 1
ATOM 1304 N N . PHE A 1 176 ? 60.169 33.416 -2.992 1.00 24.31 176 PHE A N 1
ATOM 1305 C CA . PHE A 1 176 ? 59.905 32.481 -4.086 1.00 24.24 176 PHE A CA 1
ATOM 1306 C C . PHE A 1 176 ? 59.511 33.256 -5.347 1.00 24.32 176 PHE A C 1
ATOM 1307 O O . PHE A 1 176 ? 60.115 33.075 -6.406 1.00 24.24 176 PHE A O 1
ATOM 1315 N N . ILE A 1 177 ? 58.518 34.137 -5.206 1.00 24.39 177 ILE A N 1
ATOM 1316 C CA . ILE A 1 177 ? 58.065 35.026 -6.282 1.00 24.46 177 ILE A CA 1
ATOM 1317 C C . ILE A 1 177 ? 59.212 35.903 -6.784 1.00 24.48 177 ILE A C 1
ATOM 1318 O O . ILE A 1 177 ? 59.390 36.069 -7.991 1.00 24.47 177 ILE A O 1
ATOM 1323 N N . GLU A 1 178 ? 59.985 36.445 -5.844 1.00 24.60 178 GLU A N 1
ATOM 1324 C CA . GLU A 1 178 ? 61.158 37.266 -6.145 1.00 24.71 178 GLU A CA 1
ATOM 1325 C C . GLU A 1 178 ? 62.189 36.510 -6.988 1.00 24.73 178 GLU A C 1
ATOM 1326 O O . GLU A 1 178 ? 62.713 37.052 -7.962 1.00 24.83 178 GLU A O 1
ATOM 1332 N N . SER A 1 179 ? 62.463 35.263 -6.609 1.00 24.77 179 SER A N 1
ATOM 1333 C CA . SER A 1 179 ? 63.463 34.432 -7.285 1.00 24.84 179 SER A CA 1
ATOM 1334 C C . SER A 1 179 ? 63.028 34.020 -8.691 1.00 24.94 179 SER A C 1
ATOM 1335 O O . SER A 1 179 ? 63.846 33.969 -9.610 1.00 24.97 179 SER A O 1
ATOM 1338 N N . LEU A 1 180 ? 61.740 33.723 -8.847 1.00 25.06 180 LEU A N 1
ATOM 1339 C CA . LEU A 1 180 ? 61.187 33.321 -10.139 1.00 25.13 180 LEU A CA 1
ATOM 1340 C C . LEU A 1 180 ? 61.235 34.459 -11.158 1.00 25.27 180 LEU A C 1
ATOM 1341 O O . LEU A 1 180 ? 61.580 34.238 -12.322 1.00 25.38 180 LEU A O 1
ATOM 1346 N N . ILE A 1 181 ? 60.898 35.669 -10.709 1.00 25.32 181 ILE A N 1
ATOM 1347 C CA . ILE A 1 181 ? 60.971 36.871 -11.549 1.00 25.43 181 ILE A CA 1
ATOM 1348 C C . ILE A 1 181 ? 62.410 37.144 -12.004 1.00 25.51 181 ILE A C 1
ATOM 1349 O O . ILE A 1 181 ? 62.651 37.395 -13.186 1.00 25.48 181 ILE A O 1
ATOM 1354 N N . ASP A 1 182 ? 63.356 37.069 -11.067 1.00 25.62 182 ASP A N 1
ATOM 1355 C CA . ASP A 1 182 ? 64.778 37.273 -11.358 1.00 25.66 182 ASP A CA 1
ATOM 1356 C C . ASP A 1 182 ? 65.327 36.291 -12.389 1.00 25.60 182 ASP A C 1
ATOM 1357 O O . ASP A 1 182 ? 66.140 36.664 -13.237 1.00 25.65 182 ASP A O 1
ATOM 1362 N N . ALA A 1 183 ? 64.878 35.040 -12.303 1.00 25.54 183 ALA A N 1
ATOM 1363 C CA . ALA A 1 183 ? 65.241 34.011 -13.270 1.00 25.54 183 ALA A CA 1
ATOM 1364 C C . ALA A 1 183 ? 64.745 34.380 -14.668 1.00 25.54 183 ALA A C 1
ATOM 1365 O O . ALA A 1 183 ? 65.438 34.147 -15.662 1.00 25.47 183 ALA A O 1
ATOM 1367 N N . GLY A 1 184 ? 63.549 34.966 -14.725 1.00 25.61 184 GLY A N 1
ATOM 1368 C CA . GLY A 1 184 ? 62.959 35.442 -15.974 1.00 25.65 184 GLY A CA 1
ATOM 1369 C C . GLY A 1 184 ? 63.646 36.671 -16.533 1.00 25.69 184 GLY A C 1
ATOM 1370 O O . GLY A 1 184 ? 63.920 36.740 -17.733 1.00 25.69 184 GLY A O 1
ATOM 1371 N N . VAL A 1 185 ? 63.921 37.640 -15.661 1.00 25.82 185 VAL A N 1
ATOM 1372 C CA . VAL A 1 185 ? 64.619 38.870 -16.051 1.00 25.91 185 VAL A CA 1
ATOM 1373 C C . VAL A 1 185 ? 66.026 38.557 -16.568 1.00 26.04 185 VAL A C 1
ATOM 1374 O O . VAL A 1 185 ? 66.459 39.129 -17.566 1.00 26.17 185 VAL A O 1
ATOM 1378 N N . LYS A 1 186 ? 66.719 37.637 -15.899 1.00 26.12 186 LYS A N 1
ATOM 1379 C CA . LYS A 1 186 ? 68.064 37.231 -16.306 1.00 26.13 186 LYS A CA 1
ATOM 1380 C C . LYS A 1 186 ? 68.090 36.634 -17.714 1.00 26.26 186 LYS A C 1
ATOM 1381 O O . LYS A 1 186 ? 69.030 36.867 -18.472 1.00 26.27 186 LYS A O 1
ATOM 1387 N N . ASN A 1 187 ? 67.057 35.870 -18.060 1.00 26.40 187 ASN A N 1
ATOM 1388 C CA . ASN A 1 187 ? 67.040 35.147 -19.328 1.00 26.60 187 ASN A CA 1
ATOM 1389 C C . ASN A 1 187 ? 66.214 35.793 -20.454 1.00 26.76 187 ASN A C 1
ATOM 1390 O O . ASN A 1 187 ? 65.820 35.114 -21.407 1.00 26.78 187 ASN A O 1
ATOM 1395 N N . GLY A 1 188 ? 65.964 37.098 -20.349 1.00 26.86 188 GLY A N 1
ATOM 1396 C CA . GLY A 1 188 ? 65.397 37.855 -21.467 1.00 27.22 188 GLY A CA 1
ATOM 1397 C C . GLY A 1 188 ? 64.061 38.549 -21.273 1.00 27.41 188 GLY A C 1
ATOM 1398 O O . GLY A 1 188 ? 63.771 39.529 -21.961 1.00 27.49 188 GLY A O 1
ATOM 1399 N N . LEU A 1 189 ? 63.242 38.044 -20.354 1.00 27.64 189 LEU A N 1
ATOM 1400 C CA . LEU A 1 189 ? 61.915 38.612 -20.112 1.00 27.93 189 LEU A CA 1
ATOM 1401 C C . LEU A 1 189 ? 61.992 39.925 -19.340 1.00 28.23 189 LEU A C 1
ATOM 1402 O O . LEU A 1 189 ? 62.927 40.150 -18.569 1.00 28.21 189 LEU A O 1
ATOM 1407 N N . SER A 1 190 ? 61.000 40.786 -19.553 1.00 28.58 190 SER A N 1
ATOM 1408 C CA . SER A 1 190 ? 60.869 42.019 -18.784 1.00 28.91 190 SER A CA 1
ATOM 1409 C C . SER A 1 190 ? 60.428 41.684 -17.361 1.00 29.20 190 SER A C 1
ATOM 1410 O O . SER A 1 190 ? 59.881 40.607 -17.114 1.00 29.19 190 SER A O 1
ATOM 1413 N N . ARG A 1 191 ? 60.671 42.608 -16.434 1.00 29.57 191 ARG A N 1
ATOM 1414 C CA . ARG A 1 191 ? 60.278 42.430 -15.038 1.00 30.01 191 ARG A CA 1
ATOM 1415 C C . ARG A 1 191 ? 58.755 42.383 -14.880 1.00 30.19 191 ARG A C 1
ATOM 1416 O O . ARG A 1 191 ? 58.235 41.614 -14.066 1.00 30.28 191 ARG A O 1
ATOM 1424 N N . GLU A 1 192 ? 58.053 43.195 -15.670 1.00 30.43 192 GLU A N 1
ATOM 1425 C CA . GLU A 1 192 ? 56.590 43.246 -15.640 1.00 30.65 192 GLU A CA 1
ATOM 1426 C C . GLU A 1 192 ? 55.975 41.923 -16.095 1.00 30.41 192 GLU A C 1
ATOM 1427 O O . GLU A 1 192 ? 55.117 41.365 -15.407 1.00 30.51 192 GLU A O 1
ATOM 1433 N N . LEU A 1 193 ? 56.426 41.428 -17.247 1.00 30.24 193 LEU A N 1
ATOM 1434 C CA . LEU A 1 193 ? 55.936 40.167 -17.801 1.00 30.05 193 LEU A CA 1
ATOM 1435 C C . LEU A 1 193 ? 56.263 38.980 -16.897 1.00 29.96 193 LEU A C 1
ATOM 1436 O O . LEU A 1 193 ? 55.406 38.129 -16.657 1.00 29.99 193 LEU A O 1
ATOM 1441 N N . SER A 1 194 ? 57.501 38.935 -16.403 1.00 29.91 194 SER A N 1
ATOM 1442 C CA . SER A 1 194 ? 57.939 37.884 -15.485 1.00 29.76 194 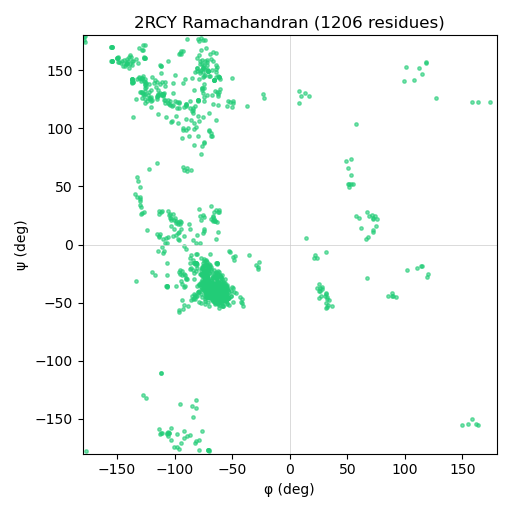SER A CA 1
ATOM 1443 C C . SER A 1 194 ? 57.018 37.791 -14.278 1.00 29.71 194 SER A C 1
ATOM 1444 O O . SER A 1 194 ? 56.598 36.699 -13.903 1.00 29.61 194 SER A O 1
ATOM 1447 N N . LYS A 1 195 ? 56.699 38.945 -13.692 1.00 29.77 195 LYS A N 1
ATOM 1448 C CA . LYS A 1 195 ? 55.781 39.032 -12.556 1.00 29.87 195 LYS A CA 1
ATOM 1449 C C . LYS A 1 195 ? 54.389 38.489 -12.895 1.00 29.72 195 LYS A C 1
ATOM 1450 O O . LYS A 1 195 ? 53.828 37.706 -12.128 1.00 29.84 195 LYS A O 1
ATOM 1456 N N . ASN A 1 196 ? 53.847 38.896 -14.043 1.00 29.61 196 ASN A N 1
ATOM 1457 C CA . ASN A 1 196 ? 52.543 38.410 -14.506 1.00 29.48 196 ASN A CA 1
ATOM 1458 C C . ASN A 1 196 ? 52.513 36.895 -14.676 1.00 29.37 196 ASN A C 1
ATOM 1459 O O . ASN A 1 196 ? 51.591 36.227 -14.204 1.00 29.39 196 ASN A O 1
ATOM 1464 N N . LEU A 1 197 ? 53.531 36.365 -15.350 1.00 29.22 197 LEU A N 1
ATOM 1465 C CA . LEU A 1 197 ? 53.661 34.928 -15.578 1.00 29.03 197 LEU A CA 1
ATOM 1466 C C . LEU A 1 197 ? 53.855 34.134 -14.288 1.00 28.90 197 LEU A C 1
ATOM 1467 O O . LEU A 1 197 ? 53.357 33.020 -14.173 1.00 28.92 197 LEU A O 1
ATOM 1472 N N . VAL A 1 198 ? 54.576 34.710 -13.329 1.00 28.74 198 VAL A N 1
ATOM 1473 C CA . VAL A 1 198 ? 54.814 34.066 -12.035 1.00 28.61 198 VAL A CA 1
ATOM 1474 C C . VAL A 1 198 ? 53.534 34.019 -11.197 1.00 28.57 198 VAL A C 1
ATOM 1475 O O . VAL A 1 198 ? 53.128 32.948 -10.737 1.00 28.49 198 VAL A O 1
ATOM 1479 N N . LEU A 1 199 ? 52.897 35.176 -11.022 1.00 28.53 199 LEU A N 1
ATOM 1480 C CA . LEU A 1 199 ? 51.690 35.288 -10.205 1.00 28.59 199 LEU A CA 1
ATOM 1481 C C . LEU A 1 199 ? 50.530 34.441 -10.730 1.00 28.72 199 LEU A C 1
ATOM 1482 O O . LEU A 1 199 ? 49.782 33.857 -9.943 1.00 28.72 199 LEU A O 1
ATOM 1487 N N . GLN A 1 200 ? 50.395 34.372 -12.054 1.00 28.81 200 GLN A N 1
ATOM 1488 C CA . GLN A 1 200 ? 49.344 33.579 -12.690 1.00 28.92 200 GLN A CA 1
ATOM 1489 C C . GLN A 1 200 ? 49.639 32.079 -12.625 1.00 29.02 200 GLN A C 1
ATOM 1490 O O . GLN A 1 200 ? 48.720 31.261 -12.556 1.00 28.96 200 GLN A O 1
ATOM 1496 N N . THR A 1 201 ? 50.924 31.731 -12.641 1.00 29.21 201 THR A N 1
ATOM 1497 C CA . THR A 1 201 ? 51.357 30.340 -12.517 1.00 29.34 201 THR A CA 1
ATOM 1498 C C . THR A 1 201 ? 51.107 29.808 -11.104 1.00 29.50 201 THR A C 1
ATOM 1499 O O . THR A 1 201 ? 50.693 28.660 -10.933 1.00 29.54 201 THR A O 1
ATOM 1503 N N . ILE A 1 202 ? 51.352 30.649 -10.102 1.00 29.74 202 ILE A N 1
ATOM 1504 C CA . ILE A 1 202 ? 51.125 30.274 -8.705 1.00 29.97 202 ILE A CA 1
ATOM 1505 C C . ILE A 1 202 ? 49.629 30.212 -8.383 1.00 30.23 202 ILE A C 1
ATOM 1506 O O . ILE A 1 202 ? 49.172 29.270 -7.729 1.00 30.20 202 ILE A O 1
ATOM 1511 N N . LYS A 1 203 ? 48.880 31.209 -8.855 1.00 30.57 203 LYS A N 1
ATOM 1512 C CA . LYS A 1 203 ? 47.430 31.273 -8.662 1.00 31.01 203 LYS A CA 1
ATOM 1513 C C . LYS A 1 203 ? 46.738 30.020 -9.197 1.00 31.20 203 LYS A C 1
ATOM 1514 O O . LYS A 1 203 ? 45.862 29.455 -8.536 1.00 31.26 203 LYS A O 1
ATOM 1520 N N . GLY A 1 204 ? 47.149 29.591 -10.387 1.00 31.42 204 GLY A N 1
ATOM 1521 C CA . GLY A 1 204 ? 46.605 28.393 -11.013 1.00 31.82 204 GLY A CA 1
ATOM 1522 C C . GLY A 1 204 ? 46.980 27.112 -10.293 1.00 32.12 204 GLY A C 1
ATOM 1523 O O . GLY A 1 204 ? 46.168 26.192 -10.198 1.00 32.14 204 GLY A O 1
ATOM 1524 N N . SER A 1 205 ? 48.211 27.058 -9.786 1.00 32.48 205 SER A N 1
ATOM 1525 C CA . SER A 1 205 ? 48.715 25.889 -9.064 1.00 32.83 205 SER A CA 1
ATOM 1526 C C . SER A 1 205 ? 47.984 25.663 -7.741 1.00 33.14 205 SER A C 1
ATOM 1527 O O . SER A 1 205 ? 47.621 24.532 -7.418 1.00 33.11 205 SER A O 1
ATOM 1530 N N . VAL A 1 206 ? 47.775 26.743 -6.987 1.00 33.56 206 VAL A N 1
ATOM 1531 C CA . VAL A 1 206 ? 47.036 26.698 -5.721 1.00 34.02 206 VAL A CA 1
ATOM 1532 C C . VAL A 1 206 ? 45.602 26.209 -5.944 1.00 34.36 206 VAL A C 1
ATOM 1533 O O . VAL A 1 206 ? 45.109 25.351 -5.208 1.00 34.38 206 VAL A O 1
ATOM 1537 N N . GLU A 1 207 ? 44.955 26.745 -6.978 1.00 34.86 207 GLU A N 1
ATOM 1538 C CA . GLU A 1 207 ? 43.589 26.371 -7.335 1.00 35.38 207 GLU A CA 1
ATOM 1539 C C . GLU A 1 207 ? 43.474 24.894 -7.708 1.00 35.55 207 GLU A C 1
ATOM 1540 O O . GLU A 1 207 ? 42.479 24.242 -7.383 1.00 35.67 207 GLU A O 1
ATOM 1554 N N . VAL A 1 209 ? 45.376 22.453 -6.529 1.00 36.46 209 VAL A N 1
ATOM 1555 C CA . VAL A 1 209 ? 45.483 21.703 -5.276 1.00 36.68 209 VAL A CA 1
ATOM 1556 C C . VAL A 1 209 ? 44.138 21.665 -4.545 1.00 36.85 209 VAL A C 1
ATOM 1557 O O . VAL A 1 209 ? 43.716 20.613 -4.059 1.00 36.86 209 VAL A O 1
ATOM 1561 N N . LYS A 1 210 ? 43.469 22.816 -4.489 1.00 37.09 210 LYS A N 1
ATOM 1562 C CA . LYS A 1 210 ? 42.189 22.955 -3.794 1.00 37.25 210 LYS A CA 1
ATOM 1563 C C . LYS A 1 210 ? 41.079 22.132 -4.438 1.00 37.38 210 LYS A C 1
ATOM 1564 O O . LYS A 1 210 ? 40.315 21.460 -3.744 1.00 37.47 210 LYS A O 1
ATOM 1570 N N . LYS A 1 211 ? 41.008 22.182 -5.766 1.00 37.50 211 LYS A N 1
ATOM 1571 C CA . LYS A 1 211 ? 39.888 21.608 -6.511 1.00 37.57 211 LYS A CA 1
ATOM 1572 C C . LYS A 1 211 ? 40.079 20.147 -6.914 1.00 37.47 211 LYS A C 1
ATOM 1573 O O . LYS A 1 211 ? 39.101 19.411 -7.051 1.00 37.57 211 LYS A O 1
ATOM 1579 N N . SER A 1 212 ? 41.328 19.734 -7.105 1.00 37.35 212 SER A N 1
ATOM 1580 C CA . SER A 1 212 ? 41.625 18.364 -7.525 1.00 37.21 212 SER A CA 1
ATOM 1581 C C . SER A 1 212 ? 41.541 17.366 -6.376 1.00 37.04 212 SER A C 1
ATOM 1582 O O . SER A 1 212 ? 41.834 17.699 -5.224 1.00 37.08 212 SER A O 1
ATOM 1585 N N . ASP A 1 213 ? 41.130 16.146 -6.715 1.00 36.93 213 ASP A N 1
ATOM 1586 C CA A ASP A 1 213 ? 41.071 15.031 -5.773 0.50 36.85 213 ASP A CA 1
ATOM 1587 C CA B ASP A 1 213 ? 41.081 15.054 -5.748 0.50 36.81 213 ASP A CA 1
ATOM 1588 C C . ASP A 1 213 ? 42.442 14.372 -5.636 1.00 36.71 213 ASP A C 1
ATOM 1589 O O . ASP A 1 213 ? 42.698 13.627 -4.686 1.00 36.77 213 ASP A O 1
ATOM 1598 N N . GLN A 1 214 ? 43.313 14.648 -6.604 1.00 36.45 214 GLN A N 1
ATOM 1599 C CA . GLN A 1 214 ? 44.684 14.147 -6.613 1.00 36.08 214 GLN A CA 1
ATOM 1600 C C . GLN A 1 214 ? 45.537 14.928 -5.608 1.00 35.69 214 GLN A C 1
ATOM 1601 O O . GLN A 1 214 ? 45.336 16.134 -5.435 1.00 35.64 214 GLN A O 1
ATOM 1607 N N . PRO A 1 215 ? 46.487 14.245 -4.937 1.00 35.31 215 PRO A N 1
ATOM 1608 C CA . PRO A 1 215 ? 47.426 14.931 -4.044 1.00 35.03 215 PRO A CA 1
ATOM 1609 C C . PRO A 1 215 ? 48.416 15.822 -4.803 1.00 34.73 215 PRO A C 1
ATOM 1610 O O . PRO A 1 215 ? 48.567 15.679 -6.021 1.00 34.67 215 PRO A O 1
ATOM 1614 N N . VAL A 1 216 ? 49.076 16.728 -4.080 1.00 34.35 216 VAL A N 1
ATOM 1615 C CA . VAL A 1 216 ? 50.038 17.678 -4.667 1.00 33.95 216 VAL A CA 1
ATOM 1616 C C . VAL A 1 216 ? 51.138 17.025 -5.503 1.00 33.67 216 VAL A C 1
ATOM 1617 O O . VAL A 1 216 ? 51.544 17.570 -6.529 1.00 33.60 216 VAL A O 1
ATOM 1621 N N . GLN A 1 217 ? 51.611 15.865 -5.055 1.00 33.35 217 GLN A N 1
ATOM 1622 C CA . GLN A 1 217 ? 52.716 15.170 -5.709 1.00 33.10 217 GLN A CA 1
ATOM 1623 C C . GLN A 1 217 ? 52.296 14.554 -7.041 1.00 32.95 217 GLN A C 1
ATOM 1624 O O . GLN A 1 217 ? 53.096 14.491 -7.978 1.00 32.89 217 GLN A O 1
ATOM 1630 N N . GLN A 1 218 ? 51.046 14.097 -7.116 1.00 32.76 218 GLN A N 1
ATOM 1631 C CA . GLN A 1 218 ? 50.490 13.568 -8.359 1.00 32.59 218 GLN A CA 1
ATOM 1632 C C . GLN A 1 218 ? 50.256 14.691 -9.362 1.00 32.32 218 GLN A C 1
ATOM 1633 O O . GLN A 1 218 ? 50.473 14.512 -10.560 1.00 32.37 218 GLN A O 1
ATOM 1639 N N . LEU A 1 219 ? 49.818 15.844 -8.861 1.00 32.00 219 LEU A N 1
ATOM 1640 C CA . LEU A 1 219 ? 49.640 17.033 -9.686 1.00 31.72 219 LEU A CA 1
ATOM 1641 C C . LEU A 1 219 ? 50.978 17.495 -10.256 1.00 31.64 219 LEU A C 1
ATOM 1642 O O . LEU A 1 219 ? 51.046 17.981 -11.387 1.00 31.69 219 LEU A O 1
ATOM 1647 N N . LYS A 1 220 ? 52.033 17.329 -9.459 1.00 31.45 220 LYS A N 1
ATOM 1648 C CA . LYS A 1 220 ? 53.403 17.621 -9.870 1.00 31.24 220 LYS A CA 1
ATOM 1649 C C . LYS A 1 220 ? 53.873 16.633 -10.937 1.00 31.16 220 LYS A C 1
ATOM 1650 O O . LYS A 1 220 ? 54.529 17.024 -11.906 1.00 31.15 220 LYS A O 1
ATOM 1656 N N . ASP A 1 221 ? 53.535 15.358 -10.744 1.00 31.01 221 ASP A N 1
ATOM 1657 C CA . ASP A 1 221 ? 53.885 14.291 -11.682 1.00 30.78 221 ASP A CA 1
ATOM 1658 C C . ASP A 1 221 ? 53.267 14.507 -13.059 1.00 30.68 221 ASP A C 1
ATOM 1659 O O . ASP A 1 221 ? 53.920 14.269 -14.079 1.00 30.76 221 ASP A O 1
ATOM 1664 N N . ASN A 1 222 ? 52.015 14.967 -13.076 1.00 30.51 222 ASN A N 1
ATOM 1665 C CA . ASN A 1 222 ? 51.265 15.200 -14.317 1.00 30.32 222 ASN A CA 1
ATOM 1666 C C . ASN A 1 222 ? 51.928 16.203 -15.261 1.00 30.16 222 ASN A C 1
ATOM 1667 O O . ASN A 1 222 ? 51.767 16.119 -16.480 1.00 30.23 222 ASN A O 1
ATOM 1672 N N . ILE A 1 223 ? 52.672 17.144 -14.688 1.00 29.90 223 ILE A N 1
ATOM 1673 C CA . ILE A 1 223 ? 53.369 18.175 -15.456 1.00 29.71 223 ILE A CA 1
ATOM 1674 C C . ILE A 1 223 ? 54.646 17.648 -16.120 1.00 29.52 223 ILE A C 1
ATOM 1675 O O . ILE A 1 223 ? 55.088 18.176 -17.142 1.00 29.48 223 ILE A O 1
ATOM 1680 N N . VAL A 1 224 ? 55.220 16.598 -15.541 1.00 29.29 224 VAL A N 1
ATOM 1681 C CA . VAL A 1 224 ? 56.469 16.027 -16.034 1.00 29.10 224 VAL A CA 1
ATOM 1682 C C . VAL A 1 224 ? 56.227 15.133 -17.253 1.00 28.94 224 VAL A C 1
ATOM 1683 O O . VAL A 1 224 ? 55.926 13.942 -17.118 1.00 28.89 224 VAL A O 1
ATOM 1687 N N . SER A 1 225 ? 56.346 15.727 -18.440 1.00 28.74 225 SER A N 1
ATOM 1688 C CA . SER A 1 225 ? 56.286 14.984 -19.697 1.00 28.59 225 SER A CA 1
ATOM 1689 C C . SER A 1 225 ? 57.562 14.159 -19.848 1.00 28.38 225 SER A C 1
ATOM 1690 O O . SER A 1 225 ? 58.661 14.697 -19.701 1.00 28.39 225 SER A O 1
ATOM 1693 N N . PRO A 1 226 ? 57.420 12.847 -20.124 1.00 28.21 226 PRO A N 1
ATOM 1694 C CA . PRO A 1 226 ? 58.553 11.927 -20.286 1.00 28.03 226 PRO A CA 1
ATOM 1695 C C . PRO A 1 226 ? 59.626 12.429 -21.259 1.00 27.85 226 PRO A C 1
ATOM 1696 O O . PRO A 1 226 ? 59.349 12.634 -22.444 1.00 27.91 226 PRO A O 1
ATOM 1700 N N . GLY A 1 227 ? 60.837 12.627 -20.742 1.00 27.62 227 GLY A N 1
ATOM 1701 C CA . GLY A 1 227 ? 61.958 13.142 -21.530 1.00 27.24 227 GLY A CA 1
ATOM 1702 C C . GLY A 1 227 ? 61.852 14.623 -21.844 1.00 26.97 227 GLY A C 1
ATOM 1703 O O . GLY A 1 227 ? 62.447 15.100 -22.811 1.00 26.99 227 GLY A O 1
ATOM 1704 N N . GLY A 1 228 ? 61.110 15.355 -21.016 1.00 26.78 228 GLY A N 1
ATOM 1705 C CA . GLY A 1 228 ? 60.778 16.750 -21.301 1.00 26.51 228 GLY A CA 1
ATOM 1706 C C . GLY A 1 228 ? 61.524 17.809 -20.510 1.00 26.30 228 GLY A C 1
ATOM 1707 O O . GLY A 1 228 ? 62.567 17.543 -19.911 1.00 26.29 228 GLY A O 1
ATOM 1708 N N . ILE A 1 229 ? 60.959 19.015 -20.513 1.00 26.13 229 ILE A N 1
ATOM 1709 C CA . ILE A 1 229 ? 61.588 20.212 -19.951 1.00 25.89 229 ILE A CA 1
ATOM 1710 C C . ILE A 1 229 ? 61.446 20.303 -18.427 1.00 25.77 229 ILE A C 1
ATOM 1711 O O . ILE A 1 229 ? 62.410 20.626 -17.727 1.00 25.74 229 ILE A O 1
ATOM 1716 N N . THR A 1 230 ? 60.243 20.016 -17.930 1.00 25.57 230 THR A N 1
ATOM 1717 C CA . THR A 1 230 ? 59.928 20.089 -16.503 1.00 25.36 230 THR A CA 1
ATOM 1718 C C . THR A 1 230 ? 60.771 19.116 -15.679 1.00 25.24 230 THR A C 1
ATOM 1719 O O . THR A 1 230 ? 61.173 19.427 -14.553 1.00 25.16 230 THR A O 1
ATOM 1723 N N . ALA A 1 231 ? 61.044 17.950 -16.258 1.00 25.07 231 ALA A N 1
ATOM 1724 C CA . ALA A 1 231 ? 61.884 16.934 -15.632 1.00 24.92 231 ALA A CA 1
ATOM 1725 C C . ALA A 1 231 ? 63.287 17.456 -15.308 1.00 24.83 231 ALA A C 1
ATOM 1726 O O . ALA A 1 231 ? 63.852 17.122 -14.269 1.00 24.82 231 ALA A O 1
ATOM 1728 N N . VAL A 1 232 ? 63.831 18.278 -16.202 1.00 24.72 232 VAL A N 1
ATOM 1729 C CA . VAL A 1 232 ? 65.158 18.870 -16.035 1.00 24.61 232 VAL A CA 1
ATOM 1730 C C . VAL A 1 232 ? 65.166 19.948 -14.940 1.00 24.56 232 VAL A C 1
ATOM 1731 O O . VAL A 1 232 ? 66.104 20.024 -14.143 1.00 24.53 232 VAL A O 1
ATOM 1735 N N . GLY A 1 233 ? 64.112 20.761 -14.901 1.00 24.55 233 GLY A N 1
ATOM 1736 C CA . GLY A 1 233 ? 63.948 21.786 -13.870 1.00 24.49 233 GLY A CA 1
ATOM 1737 C C . GLY A 1 233 ? 63.751 21.219 -12.474 1.00 24.50 233 GLY A C 1
ATOM 1738 O O . GLY A 1 233 ? 64.255 21.776 -11.496 1.00 24.51 233 GLY A O 1
ATOM 1739 N N . LEU A 1 234 ? 63.014 20.114 -12.385 1.00 24.45 234 LEU A N 1
ATOM 1740 C CA . LEU A 1 234 ? 62.775 19.426 -11.114 1.00 24.53 234 LEU A CA 1
ATOM 1741 C C . LEU A 1 234 ? 64.012 18.692 -10.606 1.00 24.55 234 LEU A C 1
ATOM 1742 O O . LEU A 1 234 ? 64.274 18.661 -9.402 1.00 24.56 234 LEU A O 1
ATOM 1747 N N . TYR A 1 235 ? 64.756 18.101 -11.538 1.00 24.59 235 TYR A N 1
ATOM 1748 C CA . TYR A 1 235 ? 66.030 17.437 -11.267 1.00 24.62 235 TYR A CA 1
ATOM 1749 C C . TYR A 1 235 ? 67.022 18.410 -10.633 1.00 24.71 235 TYR A C 1
ATOM 1750 O O . TYR A 1 235 ? 67.784 18.040 -9.736 1.00 24.79 235 TYR A O 1
ATOM 1759 N N . SER A 1 236 ? 66.993 19.655 -11.105 1.00 24.79 236 SER A N 1
ATOM 1760 C CA . SER A 1 236 ? 67.827 20.725 -10.574 1.00 24.91 236 SER A CA 1
ATOM 1761 C C . SER A 1 236 ? 67.446 21.086 -9.136 1.00 25.01 236 SER A C 1
ATOM 1762 O O . SER A 1 236 ? 68.321 21.321 -8.302 1.00 24.99 236 SER A O 1
ATOM 1765 N N . LEU A 1 237 ? 66.142 21.128 -8.860 1.00 25.14 237 LEU A N 1
ATOM 1766 C CA . LEU A 1 237 ? 65.628 21.416 -7.517 1.00 25.22 237 LEU A CA 1
ATOM 1767 C C . LEU A 1 237 ? 66.003 20.325 -6.518 1.00 25.35 237 LEU A C 1
ATOM 1768 O O . LEU A 1 237 ? 66.255 20.610 -5.346 1.00 25.38 237 LEU A O 1
ATOM 1773 N N . GLU A 1 238 ? 66.031 19.081 -6.990 1.00 25.49 238 GLU A N 1
ATOM 1774 C CA . GLU A 1 238 ? 66.434 17.942 -6.170 1.00 25.72 238 GLU A CA 1
ATOM 1775 C C . GLU A 1 238 ? 67.930 17.971 -5.875 1.00 25.80 238 GLU A C 1
ATOM 1776 O O . GLU A 1 238 ? 68.355 17.662 -4.761 1.00 25.92 238 GLU A O 1
ATOM 1782 N N . LYS A 1 239 ? 68.715 18.341 -6.885 1.00 25.92 239 LYS A N 1
ATOM 1783 C CA . LYS A 1 239 ? 70.163 18.469 -6.765 1.00 26.08 239 LYS A CA 1
ATOM 1784 C C . LYS A 1 239 ? 70.536 19.449 -5.657 1.00 26.02 239 LYS A C 1
ATOM 1785 O O . LYS A 1 239 ? 71.420 19.174 -4.845 1.00 26.13 239 LYS A O 1
ATOM 1791 N N . ASN A 1 240 ? 69.844 20.584 -5.629 1.00 25.96 240 ASN A N 1
ATOM 1792 C CA . ASN A 1 240 ? 70.139 21.658 -4.693 1.00 25.86 240 ASN A CA 1
ATOM 1793 C C . ASN A 1 240 ? 69.285 21.615 -3.423 1.00 25.84 240 ASN A C 1
ATOM 1794 O O . ASN A 1 240 ? 69.188 22.609 -2.699 1.00 25.91 240 ASN A O 1
ATOM 1799 N N . SER A 1 241 ? 68.680 20.454 -3.162 1.00 25.73 241 SER A N 1
ATOM 1800 C CA . SER A 1 241 ? 67.899 20.198 -1.947 1.00 25.66 241 SER A CA 1
ATOM 1801 C C . SER A 1 241 ? 66.842 21.268 -1.672 1.00 25.59 241 SER A C 1
ATOM 1802 O O . SER A 1 241 ? 66.783 21.825 -0.573 1.00 25.59 241 SER A O 1
ATOM 1805 N N . PHE A 1 242 ? 66.014 21.546 -2.677 1.00 25.53 242 PHE A N 1
ATOM 1806 C CA . PHE A 1 242 ? 64.953 22.551 -2.570 1.00 25.47 242 PHE A CA 1
ATOM 1807 C C . PHE A 1 242 ? 63.988 22.235 -1.430 1.00 25.51 242 PHE A C 1
ATOM 1808 O O . PHE A 1 242 ? 63.649 23.115 -0.639 1.00 25.45 242 PHE A O 1
ATOM 1816 N N . LYS A 1 243 ? 63.563 20.976 -1.356 1.00 25.59 243 LYS A N 1
ATOM 1817 C CA . LYS A 1 243 ? 62.652 20.505 -0.316 1.00 25.75 243 LYS A CA 1
ATOM 1818 C C . LYS A 1 243 ? 63.223 20.720 1.085 1.00 25.88 243 LYS A C 1
ATOM 1819 O O . LYS A 1 243 ? 62.565 21.320 1.938 1.00 25.84 243 LYS A O 1
ATOM 1825 N N . TYR A 1 244 ? 64.446 20.239 1.306 1.00 25.97 244 TYR A N 1
ATOM 1826 C CA . TYR A 1 244 ? 65.125 20.395 2.588 1.00 26.12 244 TYR A CA 1
ATOM 1827 C C . TYR A 1 244 ? 65.323 21.862 2.964 1.00 26.24 244 TYR A C 1
ATOM 1828 O O . TYR A 1 244 ? 65.161 22.233 4.127 1.00 26.25 244 TYR A O 1
ATOM 1837 N N . THR A 1 245 ? 65.681 22.680 1.976 1.00 26.27 245 THR A N 1
ATOM 1838 C CA . THR A 1 245 ? 65.879 24.116 2.167 1.00 26.40 245 THR A CA 1
ATOM 1839 C C . THR A 1 245 ? 64.630 24.772 2.755 1.00 26.60 245 THR A C 1
ATOM 1840 O O . THR A 1 245 ? 64.719 25.531 3.720 1.00 26.69 245 THR A O 1
ATOM 1844 N N . VAL A 1 246 ? 63.474 24.456 2.173 1.00 26.88 246 VAL A N 1
ATOM 1845 C CA . VAL A 1 246 ? 62.191 24.979 2.631 1.00 27.14 246 VAL A CA 1
ATOM 1846 C C . VAL A 1 246 ? 61.851 24.443 4.027 1.00 27.31 246 VAL A C 1
ATOM 1847 O O . VAL A 1 246 ? 61.491 25.212 4.920 1.00 27.23 246 VAL A O 1
ATOM 1859 N N . ASN A 1 248 ? 63.862 23.180 6.314 1.00 28.23 248 ASN A N 1
ATOM 1860 C CA . ASN A 1 248 ? 64.834 23.696 7.275 1.00 28.35 248 ASN A CA 1
ATOM 1861 C C . ASN A 1 248 ? 64.535 25.135 7.690 1.00 28.47 248 ASN A C 1
ATOM 1862 O O . ASN A 1 248 ? 64.720 25.499 8.851 1.00 28.53 248 ASN A O 1
ATOM 1867 N N . ALA A 1 249 ? 64.069 25.942 6.739 1.00 28.59 249 ALA A N 1
ATOM 1868 C CA . ALA A 1 249 ? 63.682 27.327 7.011 1.00 28.76 249 ALA A CA 1
ATOM 1869 C C . ALA A 1 249 ? 62.496 27.410 7.967 1.00 28.83 249 ALA A C 1
ATOM 1870 O O . ALA A 1 249 ? 62.510 28.195 8.917 1.00 28.90 249 ALA A O 1
ATOM 1872 N N . VAL A 1 250 ? 61.477 26.595 7.702 1.00 28.90 250 VAL A N 1
ATOM 1873 C CA . VAL A 1 250 ? 60.290 26.514 8.548 1.00 28.93 250 VAL A CA 1
ATOM 1874 C C . VAL A 1 250 ? 60.662 26.055 9.960 1.00 28.97 250 VAL A C 1
ATOM 1875 O O . VAL A 1 250 ? 60.235 26.659 10.942 1.00 28.96 250 VAL A O 1
ATOM 1879 N N . GLU A 1 251 ? 61.471 25.000 10.048 1.00 29.06 251 GLU A N 1
ATOM 1880 C CA . GLU A 1 251 ? 61.883 24.438 11.333 1.00 29.21 251 GLU A CA 1
ATOM 1881 C C . GLU A 1 251 ? 62.766 25.391 12.145 1.00 29.25 251 GLU A C 1
ATOM 1882 O O . GLU A 1 251 ? 62.643 25.459 13.370 1.00 29.25 251 GLU A O 1
ATOM 1888 N N . ALA A 1 252 ? 63.645 26.122 11.460 1.00 29.32 252 ALA A N 1
ATOM 1889 C CA . ALA A 1 252 ? 64.486 27.136 12.101 1.00 29.41 252 ALA A CA 1
ATOM 1890 C C . ALA A 1 252 ? 63.638 28.246 12.720 1.00 29.51 252 ALA A C 1
ATOM 1891 O O . ALA A 1 252 ? 63.930 28.719 13.820 1.00 29.53 252 ALA A O 1
ATOM 1893 N N . ALA A 1 253 ? 62.592 28.650 12.001 1.00 29.67 253 ALA A N 1
ATOM 1894 C CA . ALA A 1 253 ? 61.619 29.619 12.496 1.00 29.84 253 ALA A CA 1
ATOM 1895 C C . ALA A 1 253 ? 60.825 29.051 13.676 1.00 30.02 253 ALA A C 1
ATOM 1896 O O . ALA A 1 253 ? 60.572 29.753 14.656 1.00 29.93 253 ALA A O 1
ATOM 1898 N N . CYS A 1 254 ? 60.453 27.775 13.577 1.00 30.25 254 CYS A N 1
ATOM 1899 C CA . CYS A 1 254 ? 59.713 27.080 14.629 1.00 30.60 254 CYS A CA 1
ATOM 1900 C C . CYS A 1 254 ? 60.501 27.007 15.942 1.00 31.09 254 CYS A C 1
ATOM 1901 O O . CYS A 1 254 ? 59.919 27.133 17.026 1.00 31.04 254 CYS A O 1
ATOM 1904 N N . GLU A 1 255 ? 61.816 26.810 15.832 1.00 31.49 255 GLU A N 1
ATOM 1905 C CA A GLU A 1 255 ? 62.716 26.763 16.987 0.50 31.84 255 GLU A CA 1
ATOM 1906 C CA B GLU A 1 255 ? 62.678 26.756 17.008 0.50 31.79 255 GLU A CA 1
ATOM 1907 C C . GLU A 1 255 ? 62.850 28.132 17.644 1.00 32.00 255 GLU A C 1
ATOM 1908 O O . GLU A 1 255 ? 62.959 28.240 18.868 1.00 32.03 255 GLU A O 1
ATOM 1919 N N . LYS A 1 256 ? 62.860 29.175 16.815 1.00 32.37 256 LYS A N 1
ATOM 1920 C CA . LYS A 1 256 ? 62.984 30.553 17.289 1.00 32.87 256 LYS A CA 1
ATOM 1921 C C . LYS A 1 256 ? 61.730 30.980 18.053 1.00 33.36 256 LYS A C 1
ATOM 1922 O O . LYS A 1 256 ? 61.823 31.682 19.062 1.00 33.35 256 LYS A O 1
ATOM 1928 N N . SER A 1 257 ? 60.568 30.543 17.568 1.00 33.97 257 SER A N 1
ATOM 1929 C CA . SER A 1 257 ? 59.296 30.765 18.252 1.00 34.58 257 SER A CA 1
ATOM 1930 C C . SER A 1 257 ? 59.278 30.090 19.627 1.00 35.11 257 SER A C 1
ATOM 1931 O O . SER A 1 257 ? 58.776 30.659 20.598 1.00 35.12 257 SER A O 1
ATOM 1934 N N . LYS A 1 258 ? 59.837 28.884 19.700 1.00 35.83 258 LYS A N 1
ATOM 1935 C CA . LYS A 1 258 ? 59.919 28.132 20.952 1.00 36.61 258 LYS A CA 1
ATOM 1936 C C . LYS A 1 258 ? 60.992 28.667 21.898 1.00 37.16 258 LYS A C 1
ATOM 1937 O O . LYS A 1 258 ? 60.841 28.585 23.117 1.00 37.24 258 LYS A O 1
ATOM 1943 N N . ALA A 1 259 ? 62.069 29.211 21.332 1.00 37.90 259 ALA A N 1
ATOM 1944 C CA . ALA A 1 259 ? 63.150 29.812 22.116 1.00 38.64 259 ALA A CA 1
ATOM 1945 C C . ALA A 1 259 ? 62.673 31.065 22.846 1.00 39.21 259 ALA A C 1
ATOM 1946 O O . ALA A 1 259 ? 63.002 31.275 24.016 1.00 39.34 259 ALA A O 1
ATOM 1956 N N . GLY A 1 261 ? 59.632 31.442 23.486 1.00 41.36 261 GLY A N 1
ATOM 1957 C CA . GLY A 1 261 ? 58.587 30.862 24.328 1.00 41.75 261 GLY A CA 1
ATOM 1958 C C . GLY A 1 261 ? 59.074 30.296 25.651 1.00 42.09 261 GLY A C 1
ATOM 1959 O O . GLY A 1 261 ? 58.266 29.880 26.487 1.00 42.14 261 GLY A O 1
ATOM 1960 N N . SER A 1 262 ? 60.392 30.274 25.837 1.00 42.30 262 SER A N 1
ATOM 1961 C CA . SER A 1 262 ? 61.000 29.822 27.085 1.00 42.55 262 SER A CA 1
ATOM 1962 C C . SER A 1 262 ? 61.336 31.010 27.986 1.00 42.65 262 SER A C 1
ATOM 1963 O O . SER A 1 262 ? 61.064 30.990 29.187 1.00 42.79 262 SER A O 1
ATOM 1967 N N . ASN B 1 4 ? 59.044 -27.200 -28.115 1.00 52.62 4 ASN B N 1
ATOM 1968 C CA . ASN B 1 4 ? 59.742 -28.356 -28.753 1.00 52.55 4 ASN B CA 1
ATOM 1969 C C . ASN B 1 4 ? 61.055 -27.940 -29.423 1.00 52.46 4 ASN B C 1
ATOM 1970 O O . ASN B 1 4 ? 61.865 -28.787 -29.807 1.00 52.45 4 ASN B O 1
ATOM 1975 N N . ILE B 1 5 ? 61.261 -26.629 -29.546 1.00 52.33 5 ILE B N 1
ATOM 1976 C CA . ILE B 1 5 ? 62.488 -26.079 -30.132 1.00 52.14 5 ILE B CA 1
ATOM 1977 C C . ILE B 1 5 ? 63.689 -26.226 -29.191 1.00 51.98 5 ILE B C 1
ATOM 1978 O O . ILE B 1 5 ? 63.533 -26.565 -28.014 1.00 51.93 5 ILE B O 1
ATOM 1983 N N . LYS B 1 6 ? 64.881 -25.962 -29.723 1.00 51.76 6 LYS B N 1
ATOM 1984 C CA . LYS B 1 6 ? 66.119 -26.062 -28.956 1.00 51.50 6 LYS B CA 1
ATOM 1985 C C . LYS B 1 6 ? 66.723 -24.683 -28.701 1.00 51.27 6 LYS B C 1
ATOM 1986 O O . LYS B 1 6 ? 66.878 -23.880 -29.624 1.00 51.21 6 LYS B O 1
ATOM 1992 N N . LEU B 1 7 ? 67.053 -24.423 -27.438 1.00 51.02 7 LEU B N 1
ATOM 1993 C CA . LEU B 1 7 ? 67.606 -23.141 -27.014 1.00 50.75 7 LEU B CA 1
ATOM 1994 C C . LEU B 1 7 ? 69.117 -23.254 -26.835 1.00 50.58 7 LEU B C 1
ATOM 1995 O O . LEU B 1 7 ? 69.612 -24.255 -26.313 1.00 50.59 7 LEU B O 1
ATOM 2000 N N . GLY B 1 8 ? 69.844 -22.227 -27.266 1.00 50.40 8 GLY B N 1
ATOM 2001 C CA . GLY B 1 8 ? 71.300 -22.212 -27.157 1.00 50.16 8 GLY B CA 1
ATOM 2002 C C . GLY B 1 8 ? 71.835 -20.938 -26.536 1.00 50.02 8 GLY B C 1
ATOM 2003 O O . GLY B 1 8 ? 71.460 -19.838 -26.945 1.00 50.03 8 GLY B O 1
ATOM 2004 N N . PHE B 1 9 ? 72.715 -21.094 -25.550 1.00 49.90 9 PHE B N 1
ATOM 2005 C CA . PHE B 1 9 ? 73.295 -19.960 -24.829 1.00 49.74 9 PHE B CA 1
ATOM 2006 C C . PHE B 1 9 ? 74.752 -19.711 -25.203 1.00 49.65 9 PHE B C 1
ATOM 2007 O O . PHE B 1 9 ? 75.621 -20.559 -24.997 1.00 49.63 9 PHE B O 1
ATOM 2023 N N . GLY B 1 11 ? 77.721 -18.135 -24.249 1.00 49.03 11 GLY B N 1
ATOM 2024 C CA . GLY B 1 11 ? 78.312 -17.594 -23.026 1.00 48.73 11 GLY B CA 1
ATOM 2025 C C . GLY B 1 11 ? 77.450 -17.938 -21.828 1.00 48.52 11 GLY B C 1
ATOM 2026 O O . GLY B 1 11 ? 76.232 -17.746 -21.855 1.00 48.53 11 GLY B O 1
ATOM 2027 N N . LEU B 1 12 ? 78.082 -18.447 -20.774 1.00 48.32 12 LEU B N 1
ATOM 2028 C CA . LEU B 1 12 ? 77.356 -18.937 -19.603 1.00 48.12 12 LEU B CA 1
ATOM 2029 C C . LEU B 1 12 ? 77.969 -18.394 -18.306 1.00 47.98 12 LEU B C 1
ATOM 2030 O O . LEU B 1 12 ? 78.386 -19.154 -17.426 1.00 47.94 12 LEU B O 1
ATOM 2035 N N . GLY B 1 13 ? 78.016 -17.067 -18.203 1.00 47.79 13 GLY B N 1
ATOM 2036 C CA . GLY B 1 13 ? 78.588 -16.396 -17.040 1.00 47.56 13 GLY B CA 1
ATOM 2037 C C . GLY B 1 13 ? 77.551 -16.010 -16.007 1.00 47.38 13 GLY B C 1
ATOM 2038 O O . GLY B 1 13 ? 76.650 -16.792 -15.701 1.00 47.36 13 GLY B O 1
ATOM 2039 N N . GLN B 1 14 ? 77.682 -14.798 -15.471 1.00 47.19 14 GLN B N 1
ATOM 2040 C CA . GLN B 1 14 ? 76.782 -14.306 -14.428 1.00 47.02 14 GLN B CA 1
ATOM 2041 C C . GLN B 1 14 ? 75.336 -14.172 -14.905 1.00 46.91 14 GLN B C 1
ATOM 2042 O O . GLN B 1 14 ? 74.407 -14.599 -14.215 1.00 46.90 14 GLN B O 1
ATOM 2056 N N . GLY B 1 16 ? 74.409 -15.275 -18.148 1.00 46.63 16 GLY B N 1
ATOM 2057 C CA . GLY B 1 16 ? 74.182 -16.468 -18.959 1.00 46.67 16 GLY B CA 1
ATOM 2058 C C . GLY B 1 16 ? 73.548 -17.599 -18.172 1.00 46.70 16 GLY B C 1
ATOM 2059 O O . GLY B 1 16 ? 72.516 -18.140 -18.576 1.00 46.67 16 GLY B O 1
ATOM 2060 N N . SER B 1 17 ? 74.166 -17.942 -17.042 1.00 46.74 17 SER B N 1
ATOM 2061 C CA . SER B 1 17 ? 73.694 -19.025 -16.174 1.00 46.77 17 SER B CA 1
ATOM 2062 C C . SER B 1 17 ? 72.364 -18.706 -15.495 1.00 46.82 17 SER B C 1
ATOM 2063 O O . SER B 1 17 ? 71.487 -19.568 -15.406 1.00 46.80 17 SER B O 1
ATOM 2066 N N . ALA B 1 18 ? 72.226 -17.469 -15.018 1.00 46.91 18 ALA B N 1
ATOM 2067 C CA . ALA B 1 18 ? 71.007 -17.018 -14.343 1.00 47.02 18 ALA B CA 1
ATOM 2068 C C . ALA B 1 18 ? 69.784 -17.126 -15.252 1.00 47.11 18 ALA B C 1
ATOM 2069 O O . ALA B 1 18 ? 68.709 -17.532 -14.806 1.00 47.16 18 ALA B O 1
ATOM 2071 N N . LEU B 1 19 ? 69.963 -16.773 -16.524 1.00 47.22 19 LEU B N 1
ATOM 2072 C CA . LEU B 1 19 ? 68.899 -16.876 -17.521 1.00 47.34 19 LEU B CA 1
ATOM 2073 C C . LEU B 1 19 ? 68.633 -18.333 -17.897 1.00 47.49 19 LEU B C 1
ATOM 2074 O O . LEU B 1 19 ? 67.478 -18.759 -17.961 1.00 47.44 19 LEU B O 1
ATOM 2079 N N . ALA B 1 20 ? 69.709 -19.087 -18.127 1.00 47.72 20 ALA B N 1
ATOM 2080 C CA . ALA B 1 20 ? 69.624 -20.497 -18.514 1.00 47.96 20 ALA B CA 1
ATOM 2081 C C . ALA B 1 20 ? 68.944 -21.371 -17.461 1.00 48.13 20 ALA B C 1
ATOM 2082 O O . ALA B 1 20 ? 68.106 -22.210 -17.797 1.00 48.13 20 ALA B O 1
ATOM 2084 N N . HIS B 1 21 ? 69.304 -21.168 -16.195 1.00 48.42 21 HIS B N 1
ATOM 2085 C CA . HIS B 1 21 ? 68.740 -21.955 -15.095 1.00 48.72 21 HIS B CA 1
ATOM 2086 C C . HIS B 1 21 ? 67.332 -21.502 -14.711 1.00 48.85 21 HIS B C 1
ATOM 2087 O O . HIS B 1 21 ? 66.551 -22.287 -14.172 1.00 48.86 21 HIS B O 1
ATOM 2094 N N . GLY B 1 22 ? 67.018 -20.239 -14.992 1.00 49.08 22 GLY B N 1
ATOM 2095 C CA . GLY B 1 22 ? 65.675 -19.702 -14.776 1.00 49.33 22 GLY B CA 1
ATOM 2096 C C . GLY B 1 22 ? 64.670 -20.283 -15.754 1.00 49.54 22 GLY B C 1
ATOM 2097 O O . GLY B 1 22 ? 63.516 -20.533 -15.399 1.00 49.56 22 GLY B O 1
ATOM 2098 N N . ILE B 1 23 ? 65.118 -20.494 -16.990 1.00 49.79 23 ILE B N 1
ATOM 2099 C CA . ILE B 1 23 ? 64.305 -21.127 -18.028 1.00 50.01 23 ILE B CA 1
ATOM 2100 C C . ILE B 1 23 ? 64.177 -22.631 -17.758 1.00 50.20 23 ILE B C 1
ATOM 2101 O O . ILE B 1 23 ? 63.107 -23.214 -17.954 1.00 50.24 23 ILE B O 1
ATOM 2106 N N . ALA B 1 24 ? 65.267 -23.239 -17.291 1.00 50.44 24 ALA B N 1
ATOM 2107 C CA . ALA B 1 24 ? 65.305 -24.670 -16.976 1.00 50.73 24 ALA B CA 1
ATOM 2108 C C . ALA B 1 24 ? 64.374 -25.055 -15.824 1.00 50.94 24 ALA B C 1
ATOM 2109 O O . ALA B 1 24 ? 63.692 -26.081 -15.890 1.00 50.95 24 ALA B O 1
ATOM 2111 N N . ASN B 1 25 ? 64.349 -24.229 -14.778 1.00 51.22 25 ASN B N 1
ATOM 2112 C CA . ASN B 1 25 ? 63.496 -24.464 -13.609 1.00 51.46 25 ASN B CA 1
ATOM 2113 C C . ASN B 1 25 ? 62.010 -24.232 -13.884 1.00 51.63 25 ASN B C 1
ATOM 2114 O O . ASN B 1 25 ? 61.150 -24.757 -13.171 1.00 51.65 25 ASN B O 1
ATOM 2119 N N . ALA B 1 26 ? 61.721 -23.446 -14.919 1.00 51.82 26 ALA B N 1
ATOM 2120 C CA . ALA B 1 26 ? 60.347 -23.159 -15.327 1.00 52.00 26 ALA B CA 1
ATOM 2121 C C . ALA B 1 26 ? 59.709 -24.339 -16.064 1.00 52.15 26 ALA B C 1
ATOM 2122 O O . ALA B 1 26 ? 58.481 -24.444 -16.134 1.00 52.21 26 ALA B O 1
ATOM 2124 N N . ASN B 1 27 ? 60.554 -25.220 -16.601 1.00 52.30 27 ASN B N 1
ATOM 2125 C CA . ASN B 1 27 ? 60.124 -26.379 -17.391 1.00 52.46 27 ASN B CA 1
ATOM 2126 C C . ASN B 1 27 ? 59.190 -26.022 -18.550 1.00 52.49 27 ASN B C 1
ATOM 2127 O O . ASN B 1 27 ? 58.048 -26.486 -18.619 1.00 52.54 27 ASN B O 1
ATOM 2132 N N . ILE B 1 28 ? 59.693 -25.182 -19.449 1.00 52.54 28 ILE B N 1
ATOM 2133 C CA . ILE B 1 28 ? 58.983 -24.828 -20.678 1.00 52.56 28 ILE B CA 1
ATOM 2134 C C . ILE B 1 28 ? 59.624 -25.506 -21.890 1.00 52.59 28 ILE B C 1
ATOM 2135 O O . ILE B 1 28 ? 58.958 -25.751 -22.900 1.00 52.62 28 ILE B O 1
ATOM 2140 N N . ILE B 1 29 ? 60.918 -25.800 -21.776 1.00 52.58 29 ILE B N 1
ATOM 2141 C CA . ILE B 1 29 ? 61.666 -26.504 -22.817 1.00 52.59 29 ILE B CA 1
ATOM 2142 C C . ILE B 1 29 ? 62.324 -27.749 -22.226 1.00 52.57 29 ILE B C 1
ATOM 2143 O O . ILE B 1 29 ? 62.104 -28.865 -22.698 1.00 52.56 29 ILE B O 1
ATOM 2148 N N . LEU B 1 34 ? 68.274 -27.652 -24.176 1.00 51.18 34 LEU B N 1
ATOM 2149 C CA . LEU B 1 34 ? 69.011 -26.472 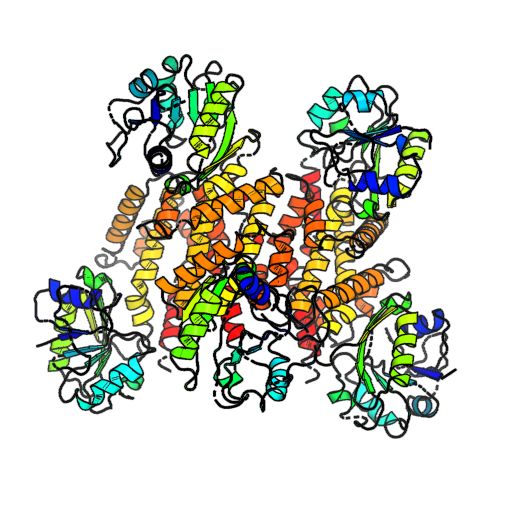-23.742 1.00 51.28 34 LEU B CA 1
ATOM 2150 C C . LEU B 1 34 ? 70.516 -26.689 -23.890 1.00 51.45 34 LEU B C 1
ATOM 2151 O O . LEU B 1 34 ? 71.076 -27.633 -23.325 1.00 51.37 34 LEU B O 1
ATOM 2153 N N . PHE B 1 35 ? 71.159 -25.808 -24.654 1.00 51.80 35 PHE B N 1
ATOM 2154 C CA . PHE B 1 35 ? 72.581 -25.933 -24.975 1.00 52.24 35 PHE B CA 1
ATOM 2155 C C . PHE B 1 35 ? 73.360 -24.667 -24.627 1.00 52.51 35 PHE B C 1
ATOM 2156 O O . PHE B 1 35 ? 72.776 -23.594 -24.475 1.00 52.52 35 PHE B O 1
ATOM 2164 N N . TYR B 1 36 ? 74.681 -24.805 -24.503 1.00 52.96 36 TYR B N 1
ATOM 2165 C CA . TYR B 1 36 ? 75.565 -23.671 -24.220 1.00 53.41 36 TYR B CA 1
ATOM 2166 C C . TYR B 1 36 ? 76.994 -23.906 -24.719 1.00 53.76 36 TYR B C 1
ATOM 2167 O O . TYR B 1 36 ? 77.412 -25.050 -24.918 1.00 53.78 36 TYR B O 1
ATOM 2176 N N . TYR B 1 37 ? 77.728 -22.813 -24.920 1.00 54.24 37 TYR B N 1
ATOM 2177 C CA . TYR B 1 37 ? 79.174 -22.872 -25.132 1.00 54.72 37 TYR B CA 1
ATOM 2178 C C . TYR B 1 37 ? 79.907 -21.778 -24.360 1.00 55.35 37 TYR B C 1
ATOM 2179 O O . TYR B 1 37 ? 79.430 -20.645 -24.250 1.00 55.34 37 TYR B O 1
ATOM 2188 N N . GLY B 1 38 ? 81.072 -22.142 -23.834 1.00 56.15 38 GLY B N 1
ATOM 2189 C CA . GLY B 1 38 ? 82.012 -21.199 -23.242 1.00 57.20 38 GLY B CA 1
ATOM 2190 C C . GLY B 1 38 ? 83.431 -21.709 -23.423 1.00 58.02 38 GLY B C 1
ATOM 2191 O O . GLY B 1 38 ? 83.628 -22.903 -23.670 1.00 58.01 38 GLY B O 1
ATOM 2192 N N . PRO B 1 39 ? 84.434 -20.815 -23.302 1.00 58.72 39 PRO B N 1
ATOM 2193 C CA . PRO B 1 39 ? 85.841 -21.222 -23.397 1.00 59.35 39 PRO B CA 1
ATOM 2194 C C . PRO B 1 39 ? 86.245 -22.179 -22.272 1.00 59.98 39 PRO B C 1
ATOM 2195 O O . PRO B 1 39 ? 87.282 -22.840 -22.364 1.00 60.07 39 PRO B O 1
ATOM 2199 N N . SER B 1 40 ? 85.420 -22.240 -21.228 1.00 60.72 40 SER B N 1
ATOM 2200 C CA . SER B 1 40 ? 85.576 -23.199 -20.139 1.00 61.42 40 SER B CA 1
ATOM 2201 C C . SER B 1 40 ? 84.216 -23.790 -19.775 1.00 61.87 40 SER B C 1
ATOM 2202 O O . SER B 1 40 ? 83.211 -23.076 -19.748 1.00 61.96 40 SER B O 1
ATOM 2205 N N . LYS B 1 41 ? 84.191 -25.094 -19.506 1.00 62.40 41 LYS B N 1
ATOM 2206 C CA . LYS B 1 41 ? 82.963 -25.788 -19.116 1.00 62.88 41 LYS B CA 1
ATOM 2207 C C . LYS B 1 41 ? 82.465 -25.292 -17.761 1.00 63.21 41 LYS B C 1
ATOM 2208 O O . LYS B 1 41 ? 83.261 -25.027 -16.857 1.00 63.30 41 LYS B O 1
ATOM 2210 N N . LYS B 1 42 ? 81.147 -25.168 -17.632 1.00 63.54 42 LYS B N 1
ATOM 2211 C CA . LYS B 1 42 ? 80.538 -24.592 -16.436 1.00 63.79 42 LYS B CA 1
ATOM 2212 C C . LYS B 1 42 ? 79.760 -25.636 -15.638 1.00 63.96 42 LYS B C 1
ATOM 2213 O O . LYS B 1 42 ? 79.291 -26.634 -16.187 1.00 64.05 42 LYS B O 1
ATOM 2219 N N . THR B 1 44 ? 76.752 -26.658 -14.693 1.00 64.69 44 THR B N 1
ATOM 2220 C CA . THR B 1 44 ? 75.398 -26.378 -15.170 1.00 64.74 44 THR B CA 1
ATOM 2221 C C . THR B 1 44 ? 74.688 -27.637 -15.677 1.00 64.63 44 THR B C 1
ATOM 2222 O O . THR B 1 44 ? 75.334 -28.616 -16.058 1.00 64.66 44 THR B O 1
ATOM 2226 N N . THR B 1 45 ? 73.357 -27.595 -15.675 1.00 64.48 45 THR B N 1
ATOM 2227 C CA . THR B 1 45 ? 72.531 -28.706 -16.152 1.00 64.26 45 THR B CA 1
ATOM 2228 C C . THR B 1 45 ? 72.386 -28.701 -17.677 1.00 64.03 45 THR B C 1
ATOM 2229 O O . THR B 1 45 ? 71.980 -29.704 -18.273 1.00 64.05 45 THR B O 1
ATOM 2233 N N . LEU B 1 46 ? 72.722 -27.569 -18.297 1.00 63.65 46 LEU B N 1
ATOM 2234 C CA . LEU B 1 46 ? 72.642 -27.408 -19.750 1.00 63.18 46 LEU B CA 1
ATOM 2235 C C . LEU B 1 46 ? 73.714 -28.220 -20.474 1.00 62.80 46 LEU B C 1
ATOM 2236 O O . LEU B 1 46 ? 74.809 -28.434 -19.945 1.00 62.80 46 LEU B O 1
ATOM 2238 N N . ASN B 1 47 ? 73.386 -28.665 -21.685 1.00 62.24 47 ASN B N 1
ATOM 2239 C CA . ASN B 1 47 ? 74.279 -29.502 -22.484 1.00 61.67 47 ASN B CA 1
ATOM 2240 C C . ASN B 1 47 ? 75.369 -28.696 -23.185 1.00 61.14 47 ASN B C 1
ATOM 2241 O O . ASN B 1 47 ? 75.077 -27.757 -23.931 1.00 61.08 47 ASN B O 1
ATOM 2246 N N . TYR B 1 48 ? 76.622 -29.073 -22.938 1.00 60.43 48 TYR B N 1
ATOM 2247 C CA . TYR B 1 48 ? 77.776 -28.397 -23.532 1.00 59.74 48 TYR B CA 1
ATOM 2248 C C . TYR B 1 48 ? 77.889 -28.681 -25.027 1.00 59.01 48 TYR B C 1
ATOM 2249 O O . TYR B 1 48 ? 77.624 -29.798 -25.481 1.00 58.89 48 TYR B O 1
ATOM 2266 N N . SER B 1 50 ? 80.495 -27.878 -28.622 1.00 56.73 50 SER B N 1
ATOM 2267 C CA . SER B 1 50 ? 81.904 -27.674 -28.978 1.00 56.57 50 SER B CA 1
ATOM 2268 C C . SER B 1 50 ? 82.284 -26.232 -29.333 1.00 56.52 50 SER B C 1
ATOM 2269 O O . SER B 1 50 ? 83.390 -25.791 -29.021 1.00 56.46 50 SER B O 1
ATOM 2272 N N . SER B 1 51 ? 81.374 -25.515 -29.990 1.00 56.57 51 SER B N 1
ATOM 2273 C CA . SER B 1 51 ? 81.619 -24.129 -30.396 1.00 56.67 51 SER B CA 1
ATOM 2274 C C . SER B 1 51 ? 80.318 -23.341 -30.555 1.00 56.78 51 SER B C 1
ATOM 2275 O O . SER B 1 51 ? 79.226 -23.917 -30.521 1.00 56.80 51 SER B O 1
ATOM 2278 N N . ASN B 1 52 ? 80.447 -22.026 -30.723 1.00 56.91 52 ASN B N 1
ATOM 2279 C CA . ASN B 1 52 ? 79.304 -21.152 -30.994 1.00 57.05 52 ASN B CA 1
ATOM 2280 C C . ASN B 1 52 ? 78.684 -21.417 -32.363 1.00 57.09 52 ASN B C 1
ATOM 2281 O O . ASN B 1 52 ? 77.470 -21.291 -32.536 1.00 57.10 52 ASN B O 1
ATOM 2286 N N . GLU B 1 53 ? 79.532 -21.783 -33.324 1.00 57.12 53 GLU B N 1
ATOM 2287 C CA . GLU B 1 53 ? 79.111 -22.080 -34.695 1.00 57.13 53 GLU B CA 1
ATOM 2288 C C . GLU B 1 53 ? 78.257 -23.345 -34.779 1.00 57.02 53 GLU B C 1
ATOM 2289 O O . GLU B 1 53 ? 77.215 -23.351 -35.436 1.00 56.97 53 GLU B O 1
ATOM 2295 N N . GLU B 1 54 ? 78.717 -24.413 -34.127 1.00 57.07 54 GLU B N 1
ATOM 2296 C CA . GLU B 1 54 ? 77.989 -25.684 -34.083 1.00 57.13 54 GLU B CA 1
ATOM 2297 C C . GLU B 1 54 ? 76.669 -25.528 -33.336 1.00 57.16 54 GLU B C 1
ATOM 2298 O O . GLU B 1 54 ? 75.679 -26.187 -33.658 1.00 57.16 54 GLU B O 1
ATOM 2300 N N . LEU B 1 55 ? 76.678 -24.646 -32.337 1.00 57.23 55 LEU B N 1
ATOM 2301 C CA . LEU B 1 55 ? 75.491 -24.297 -31.566 1.00 57.25 55 LEU B CA 1
ATOM 2302 C C . LEU B 1 55 ? 74.479 -23.555 -32.442 1.00 57.28 55 LEU B C 1
ATOM 2303 O O . LEU B 1 55 ? 73.278 -23.828 -32.379 1.00 57.29 55 LEU B O 1
ATOM 2308 N N . ALA B 1 56 ? 74.979 -22.623 -33.253 1.00 57.30 56 ALA B N 1
ATOM 2309 C CA . ALA B 1 56 ? 74.152 -21.844 -34.177 1.00 57.29 56 ALA B CA 1
ATOM 2310 C C . ALA B 1 56 ? 73.543 -22.719 -35.271 1.00 57.31 56 ALA B C 1
ATOM 2311 O O . ALA B 1 56 ? 72.407 -22.494 -35.695 1.00 57.31 56 ALA B O 1
ATOM 2313 N N . ARG B 1 57 ? 74.311 -23.711 -35.720 1.00 57.35 57 ARG B N 1
ATOM 2314 C CA . ARG B 1 57 ? 73.860 -24.679 -36.720 1.00 57.37 57 ARG B CA 1
ATOM 2315 C C . ARG B 1 57 ? 72.793 -25.626 -36.168 1.00 57.35 57 ARG B C 1
ATOM 2316 O O . ARG B 1 57 ? 71.869 -26.016 -36.885 1.00 57.33 57 ARG B O 1
ATOM 2324 N N . HIS B 1 58 ? 72.927 -25.986 -34.893 1.00 57.32 58 HIS B N 1
ATOM 2325 C CA . HIS B 1 58 ? 72.022 -26.939 -34.254 1.00 57.31 58 HIS B CA 1
ATOM 2326 C C . HIS B 1 58 ? 70.733 -26.289 -33.761 1.00 57.28 58 HIS B C 1
ATOM 2327 O O . HIS B 1 58 ? 69.648 -26.850 -33.932 1.00 57.31 58 HIS B O 1
ATOM 2334 N N . CYS B 1 59 ? 70.857 -25.111 -33.151 1.00 57.26 59 CYS B N 1
ATOM 2335 C CA . CYS B 1 59 ? 69.710 -24.408 -32.575 1.00 57.24 59 CYS B CA 1
ATOM 2336 C C . CYS B 1 59 ? 69.035 -23.494 -33.592 1.00 57.22 59 CYS B C 1
ATOM 2337 O O . CYS B 1 59 ? 67.845 -23.199 -33.480 1.00 57.21 59 CYS B O 1
ATOM 2340 N N . ILE B 1 61 ? 66.618 -20.903 -31.860 1.00 47.57 61 ILE B N 1
ATOM 2341 C CA . ILE B 1 61 ? 66.759 -19.696 -31.051 1.00 47.57 61 ILE B CA 1
ATOM 2342 C C . ILE B 1 61 ? 68.127 -19.652 -30.367 1.00 47.56 61 ILE B C 1
ATOM 2343 O O . ILE B 1 61 ? 68.521 -20.598 -29.679 1.00 47.56 61 ILE B O 1
ATOM 2348 N N . ILE B 1 62 ? 68.839 -18.544 -30.570 1.00 47.57 62 ILE B N 1
ATOM 2349 C CA . ILE B 1 62 ? 70.192 -18.360 -30.045 1.00 47.55 62 ILE B CA 1
ATOM 2350 C C . ILE B 1 62 ? 70.253 -17.134 -29.130 1.00 47.52 62 ILE B C 1
ATOM 2351 O O . ILE B 1 62 ? 69.863 -16.033 -29.527 1.00 47.56 62 ILE B O 1
ATOM 2356 N N . VAL B 1 63 ? 70.740 -17.337 -27.907 1.00 47.46 63 VAL B N 1
ATOM 2357 C CA . VAL B 1 63 ? 70.913 -16.247 -26.945 1.00 47.40 63 VAL B CA 1
ATOM 2358 C C . VAL B 1 63 ? 72.383 -15.838 -26.871 1.00 47.33 63 VAL B C 1
ATOM 2359 O O . VAL B 1 63 ? 73.238 -16.648 -26.520 1.00 47.32 63 VAL B O 1
ATOM 2363 N N . CYS B 1 64 ? 72.662 -14.580 -27.202 1.00 47.28 64 CYS B N 1
ATOM 2364 C CA . CYS B 1 64 ? 74.018 -14.040 -27.144 1.00 47.31 64 CYS B CA 1
ATOM 2365 C C . CYS B 1 64 ? 74.301 -13.441 -25.763 1.00 47.32 64 CYS B C 1
ATOM 2366 O O . CYS B 1 64 ? 73.920 -12.302 -25.480 1.00 47.34 64 CYS B O 1
ATOM 2369 N N . ALA B 1 65 ? 74.976 -14.214 -24.915 1.00 47.33 65 ALA B N 1
ATOM 2370 C CA . ALA B 1 65 ? 75.194 -13.835 -23.515 1.00 47.42 65 ALA B CA 1
ATOM 2371 C C . ALA B 1 65 ? 76.654 -13.500 -23.181 1.00 47.48 65 ALA B C 1
ATOM 2372 O O . ALA B 1 65 ? 77.093 -13.669 -22.040 1.00 47.42 65 ALA B O 1
ATOM 2374 N N . VAL B 1 66 ? 77.396 -13.019 -24.177 1.00 47.57 66 VAL B N 1
ATOM 2375 C CA . VAL B 1 66 ? 78.794 -12.627 -23.983 1.00 47.71 66 VAL B CA 1
ATOM 2376 C C . VAL B 1 66 ? 78.918 -11.132 -23.693 1.00 47.84 66 VAL B C 1
ATOM 2377 O O . VAL B 1 66 ? 77.966 -10.376 -23.888 1.00 47.81 66 VAL B O 1
ATOM 2381 N N . LYS B 1 67 ? 80.095 -10.722 -23.223 1.00 48.07 67 LYS B N 1
ATOM 2382 C CA . LYS B 1 67 ? 80.417 -9.311 -23.010 1.00 48.30 67 LYS B CA 1
ATOM 2383 C C . LYS B 1 67 ? 80.417 -8.542 -24.339 1.00 48.47 67 LYS B C 1
ATOM 2384 O O . LYS B 1 67 ? 80.827 -9.090 -25.366 1.00 48.45 67 LYS B O 1
ATOM 2390 N N . PRO B 1 68 ? 79.956 -7.272 -24.323 1.00 48.66 68 PRO B N 1
ATOM 2391 C CA . PRO B 1 68 ? 79.784 -6.473 -25.546 1.00 48.86 68 PRO B CA 1
ATOM 2392 C C . PRO B 1 68 ? 81.066 -6.252 -26.357 1.00 49.09 68 PRO B C 1
ATOM 2393 O O . PRO B 1 68 ? 80.995 -6.093 -27.578 1.00 49.11 68 PRO B O 1
ATOM 2397 N N . ASP B 1 69 ? 82.216 -6.243 -25.683 1.00 49.38 69 ASP B N 1
ATOM 2398 C CA . ASP B 1 69 ? 83.509 -6.012 -26.338 1.00 49.64 69 ASP B CA 1
ATOM 2399 C C . ASP B 1 69 ? 83.961 -7.175 -27.228 1.00 49.80 69 ASP B C 1
ATOM 2400 O O . ASP B 1 69 ? 84.747 -6.978 -28.159 1.00 49.79 69 ASP B O 1
ATOM 2405 N N . ILE B 1 70 ? 83.468 -8.378 -26.935 1.00 49.98 70 ILE B N 1
ATOM 2406 C CA . ILE B 1 70 ? 83.798 -9.569 -27.728 1.00 50.18 70 ILE B CA 1
ATOM 2407 C C . ILE B 1 70 ? 82.608 -10.094 -28.538 1.00 50.33 70 ILE B C 1
ATOM 2408 O O . ILE B 1 70 ? 82.741 -11.062 -29.291 1.00 50.32 70 ILE B O 1
ATOM 2413 N N . ALA B 1 71 ? 81.455 -9.444 -28.384 1.00 50.52 71 ALA B N 1
ATOM 2414 C CA . ALA B 1 71 ? 80.231 -9.827 -29.092 1.00 50.72 71 ALA B CA 1
ATOM 2415 C C . ALA B 1 71 ? 80.323 -9.599 -30.602 1.00 50.91 71 ALA B C 1
ATOM 2416 O O . ALA B 1 71 ? 79.657 -10.288 -31.380 1.00 50.88 71 ALA B O 1
ATOM 2418 N N . GLY B 1 72 ? 81.149 -8.634 -31.004 1.00 51.09 72 GLY B N 1
ATOM 2419 C CA . GLY B 1 72 ? 81.373 -8.326 -32.415 1.00 51.36 72 GLY B CA 1
ATOM 2420 C C . GLY B 1 72 ? 82.007 -9.467 -33.189 1.00 51.55 72 GLY B C 1
ATOM 2421 O O . GLY B 1 72 ? 81.630 -9.733 -34.332 1.00 51.58 72 GLY B O 1
ATOM 2422 N N . SER B 1 73 ? 82.968 -10.142 -32.561 1.00 51.73 73 SER B N 1
ATOM 2423 C CA . SER B 1 73 ? 83.671 -11.265 -33.180 1.00 51.93 73 SER B CA 1
ATOM 2424 C C . SER B 1 73 ? 82.903 -12.579 -33.043 1.00 52.06 73 SER B C 1
ATOM 2425 O O . SER B 1 73 ? 83.019 -13.460 -33.897 1.00 52.11 73 SER B O 1
ATOM 2428 N N . VAL B 1 74 ? 82.126 -12.704 -31.968 1.00 52.26 74 VAL B N 1
ATOM 2429 C CA . VAL B 1 74 ? 81.324 -13.904 -31.708 1.00 52.42 74 VAL B CA 1
ATOM 2430 C C . VAL B 1 74 ? 80.155 -14.012 -32.695 1.00 52.56 74 VAL B C 1
ATOM 2431 O O . VAL B 1 74 ? 79.897 -15.085 -33.249 1.00 52.56 74 VAL B O 1
ATOM 2435 N N . LEU B 1 75 ? 79.465 -12.894 -32.914 1.00 52.70 75 LEU B N 1
ATOM 2436 C CA . LEU B 1 75 ? 78.350 -12.838 -33.860 1.00 52.87 75 LEU B CA 1
ATOM 2437 C C . LEU B 1 75 ? 78.816 -12.938 -35.315 1.00 53.02 75 LEU B C 1
ATOM 2438 O O . LEU B 1 75 ? 78.073 -13.409 -36.180 1.00 53.02 75 LEU B O 1
ATOM 2443 N N . ASN B 1 76 ? 80.047 -12.499 -35.569 1.00 53.21 76 ASN B N 1
ATOM 2444 C CA . ASN B 1 76 ? 80.661 -12.586 -36.894 1.00 53.41 76 ASN B CA 1
ATOM 2445 C C . ASN B 1 76 ? 80.978 -14.027 -37.299 1.00 53.48 76 ASN B C 1
ATOM 2446 O O . ASN B 1 76 ? 80.930 -14.370 -38.482 1.00 53.52 76 ASN B O 1
ATOM 2451 N N . ASN B 1 77 ? 81.299 -14.859 -36.311 1.00 53.57 77 ASN B N 1
ATOM 2452 C CA . ASN B 1 77 ? 81.605 -16.269 -36.545 1.00 53.66 77 ASN B CA 1
ATOM 2453 C C . ASN B 1 77 ? 80.359 -17.102 -36.841 1.00 53.68 77 ASN B C 1
ATOM 2454 O O . ASN B 1 77 ? 80.406 -18.034 -37.646 1.00 53.73 77 ASN B O 1
ATOM 2459 N N . ILE B 1 78 ? 79.251 -16.757 -36.186 1.00 53.70 78 ILE B N 1
ATOM 2460 C CA . ILE B 1 78 ? 77.983 -17.479 -36.347 1.00 53.71 78 ILE B CA 1
ATOM 2461 C C . ILE B 1 78 ? 77.118 -16.902 -37.474 1.00 53.71 78 ILE B C 1
ATOM 2462 O O . ILE B 1 78 ? 76.056 -17.444 -37.793 1.00 53.64 78 ILE B O 1
ATOM 2467 N N . LYS B 1 79 ? 77.600 -15.812 -38.073 1.00 53.74 79 LYS B N 1
ATOM 2468 C CA . LYS B 1 79 ? 76.901 -15.084 -39.140 1.00 53.78 79 LYS B CA 1
ATOM 2469 C C . LYS B 1 79 ? 76.413 -15.947 -40.320 1.00 53.74 79 LYS B C 1
ATOM 2470 O O . LYS B 1 79 ? 75.281 -15.765 -40.776 1.00 53.75 79 LYS B O 1
ATOM 2476 N N . PRO B 1 80 ? 77.254 -16.883 -40.822 1.00 53.70 80 PRO B N 1
ATOM 2477 C CA . PRO B 1 80 ? 76.789 -17.685 -41.957 1.00 53.65 80 PRO B CA 1
ATOM 2478 C C . PRO B 1 80 ? 75.878 -18.853 -41.565 1.00 53.57 80 PRO B C 1
ATOM 2479 O O . PRO B 1 80 ? 75.548 -19.683 -42.416 1.00 53.59 80 PRO B O 1
ATOM 2483 N N . TYR B 1 81 ? 75.472 -18.913 -40.298 1.00 53.48 81 TYR B N 1
ATOM 2484 C CA . TYR B 1 81 ? 74.653 -20.023 -39.805 1.00 53.36 81 TYR B CA 1
ATOM 2485 C C . TYR B 1 81 ? 73.334 -19.567 -39.172 1.00 53.17 81 TYR B C 1
ATOM 2486 O O . TYR B 1 81 ? 72.644 -20.360 -38.525 1.00 53.20 81 TYR B O 1
ATOM 2495 N N . LEU B 1 82 ? 72.979 -18.300 -39.378 1.00 52.91 82 LEU B N 1
ATOM 2496 C CA . LEU B 1 82 ? 71.804 -17.706 -38.734 1.00 52.67 82 LEU B CA 1
ATOM 2497 C C . LEU B 1 82 ? 70.563 -17.615 -39.631 1.00 52.47 82 LEU B C 1
ATOM 2498 O O . LEU B 1 82 ? 69.597 -16.925 -39.290 1.00 52.49 82 LEU B O 1
ATOM 2503 N N . SER B 1 83 ? 70.587 -18.318 -40.763 1.00 52.16 83 SER B N 1
ATOM 2504 C CA . SER B 1 83 ? 69.459 -18.325 -41.696 1.00 51.81 83 SER B CA 1
ATOM 2505 C C . SER B 1 83 ? 68.236 -19.002 -41.083 1.00 51.53 83 SER B C 1
ATOM 2506 O O . SER B 1 83 ? 68.294 -20.171 -40.690 1.00 51.46 83 SER B O 1
ATOM 2508 N N . SER B 1 84 ? 67.140 -18.246 -41.001 1.00 51.15 84 SER B N 1
ATOM 2509 C CA . SER B 1 84 ? 65.872 -18.698 -40.404 1.00 50.76 84 SER B CA 1
ATOM 2510 C C . SER B 1 84 ? 65.951 -18.951 -38.888 1.00 50.41 84 SER B C 1
ATOM 2511 O O . SER B 1 84 ? 64.983 -19.410 -38.277 1.00 50.39 84 SER B O 1
ATOM 2513 N N . LYS B 1 85 ? 67.103 -18.640 -38.294 1.00 49.94 85 LYS B N 1
ATOM 2514 C CA . LYS B 1 85 ? 67.299 -18.754 -36.849 1.00 49.42 85 LYS B CA 1
ATOM 2515 C C . LYS B 1 85 ? 66.981 -17.439 -36.144 1.00 49.00 85 LYS B C 1
ATOM 2516 O O . LYS B 1 85 ? 67.337 -16.363 -36.631 1.00 48.94 85 LYS B O 1
ATOM 2522 N N . LEU B 1 86 ? 66.309 -17.538 -34.999 1.00 48.47 86 LEU B N 1
ATOM 2523 C CA . LEU B 1 86 ? 65.981 -16.368 -34.189 1.00 47.92 86 LEU B CA 1
ATOM 2524 C C . LEU B 1 86 ? 67.141 -16.018 -33.263 1.00 47.53 86 LEU B C 1
ATOM 2525 O O . LEU B 1 86 ? 67.497 -16.790 -32.369 1.00 47.45 86 LEU B O 1
ATOM 2530 N N . LEU B 1 87 ? 67.735 -14.853 -33.495 1.00 47.04 87 LEU B N 1
ATOM 2531 C CA . LEU B 1 87 ? 68.824 -14.372 -32.660 1.00 46.58 87 LEU B CA 1
ATOM 2532 C C . LEU B 1 87 ? 68.289 -13.416 -31.603 1.00 46.24 87 LEU B C 1
ATOM 2533 O O . LEU B 1 87 ? 67.719 -12.370 -31.927 1.00 46.21 87 LEU B O 1
ATOM 2538 N N . ILE B 1 88 ? 68.452 -13.798 -30.340 1.00 45.76 88 ILE B N 1
ATOM 2539 C CA . ILE B 1 88 ? 68.147 -12.906 -29.230 1.00 45.30 88 ILE B CA 1
ATOM 2540 C C . ILE B 1 88 ? 69.460 -12.487 -28.566 1.00 44.96 88 ILE B C 1
ATOM 2541 O O . ILE B 1 88 ? 70.311 -13.326 -28.260 1.00 44.92 88 ILE B O 1
ATOM 2546 N N . SER B 1 89 ? 69.632 -11.182 -28.384 1.00 44.51 89 SER B N 1
ATOM 2547 C CA . SER B 1 89 ? 70.840 -10.646 -27.770 1.00 44.06 89 SER B CA 1
ATOM 2548 C C . SER B 1 89 ? 70.509 -9.961 -26.452 1.00 43.77 89 SER B C 1
ATOM 2549 O O . SER B 1 89 ? 69.529 -9.216 -26.360 1.00 43.75 89 SER B O 1
ATOM 2552 N N . ILE B 1 90 ? 71.327 -10.226 -25.436 1.00 43.37 90 ILE B N 1
ATOM 2553 C CA . ILE B 1 90 ? 71.145 -9.622 -24.114 1.00 43.02 90 ILE B CA 1
ATOM 2554 C C . ILE B 1 90 ? 72.277 -8.659 -23.749 1.00 42.88 90 ILE B C 1
ATOM 2555 O O . ILE B 1 90 ? 72.344 -8.162 -22.621 1.00 42.88 90 ILE B O 1
ATOM 2560 N N . CYS B 1 91 ? 73.152 -8.393 -24.717 1.00 42.64 91 CYS B N 1
ATOM 2561 C CA . CYS B 1 91 ? 74.288 -7.497 -24.525 1.00 42.46 91 CYS B CA 1
ATOM 2562 C C . CYS B 1 91 ? 73.848 -6.062 -24.255 1.00 42.28 91 CYS B C 1
ATOM 2563 O O . CYS B 1 91 ? 72.991 -5.521 -24.956 1.00 42.24 91 CYS B O 1
ATOM 2566 N N . GLY B 1 92 ? 74.440 -5.462 -23.225 1.00 42.16 92 GLY B N 1
ATOM 2567 C CA . GLY B 1 92 ? 74.147 -4.084 -22.844 1.00 41.93 92 GLY B CA 1
ATOM 2568 C C . GLY B 1 92 ? 74.763 -3.078 -23.793 1.00 41.81 92 GLY B C 1
ATOM 2569 O O . GLY B 1 92 ? 75.928 -3.206 -24.178 1.00 41.84 92 GLY B O 1
ATOM 2570 N N . GLY B 1 93 ? 73.973 -2.079 -24.174 1.00 41.71 93 GLY B N 1
ATOM 2571 C CA . GLY B 1 93 ? 74.436 -1.020 -25.063 1.00 41.61 93 GLY B CA 1
ATOM 2572 C C . GLY B 1 93 ? 74.241 -1.329 -26.536 1.00 41.54 93 GLY B C 1
ATOM 2573 O O . GLY B 1 93 ? 73.789 -0.473 -27.296 1.00 41.53 93 GLY B O 1
ATOM 2574 N N . LEU B 1 94 ? 74.581 -2.555 -26.934 1.00 41.51 94 LEU B N 1
ATOM 2575 C CA . LEU B 1 94 ? 74.505 -2.974 -28.335 1.00 41.56 94 LEU B CA 1
ATOM 2576 C C . LEU B 1 94 ? 73.065 -3.044 -28.838 1.00 41.57 94 LEU B C 1
ATOM 2577 O O . LEU B 1 94 ? 72.387 -4.064 -28.683 1.00 41.55 94 LEU B O 1
ATOM 2582 N N . ASN B 1 95 ? 72.610 -1.946 -29.438 1.00 41.60 95 ASN B N 1
ATOM 2583 C CA . ASN B 1 95 ? 71.250 -1.848 -29.966 1.00 41.71 95 ASN B CA 1
ATOM 2584 C C . ASN B 1 95 ? 71.062 -2.617 -31.274 1.00 41.81 95 ASN B C 1
ATOM 2585 O O . ASN B 1 95 ? 72.021 -3.176 -31.812 1.00 41.82 95 ASN B O 1
ATOM 2590 N N . ILE B 1 96 ? 69.825 -2.643 -31.770 1.00 41.95 96 ILE B N 1
ATOM 2591 C CA . ILE B 1 96 ? 69.489 -3.328 -33.023 1.00 42.08 96 ILE B CA 1
ATOM 2592 C C . ILE B 1 96 ? 70.368 -2.850 -34.178 1.00 42.23 96 ILE B C 1
ATOM 2593 O O . ILE B 1 96 ? 70.843 -3.662 -34.973 1.00 42.23 96 ILE B O 1
ATOM 2598 N N . GLY B 1 97 ? 70.587 -1.537 -34.249 1.00 42.44 97 GLY B N 1
ATOM 2599 C CA . GLY B 1 97 ? 71.485 -0.935 -35.237 1.00 42.74 97 GLY B CA 1
ATOM 2600 C C . GLY B 1 97 ? 72.874 -1.548 -35.226 1.00 42.95 97 GLY B C 1
ATOM 2601 O O . GLY B 1 97 ? 73.429 -1.860 -36.281 1.00 42.99 97 GLY B O 1
ATOM 2602 N N . LYS B 1 98 ? 73.428 -1.725 -34.027 1.00 43.17 98 LYS B N 1
ATOM 2603 C CA . LYS B 1 98 ? 74.732 -2.361 -33.848 1.00 43.43 98 LYS B CA 1
ATOM 2604 C C . LYS B 1 98 ? 74.687 -3.842 -34.210 1.00 43.47 98 LYS B C 1
ATOM 2605 O O . LYS B 1 98 ? 75.598 -4.353 -34.861 1.00 43.53 98 LYS B O 1
ATOM 2611 N N . LEU B 1 99 ? 73.620 -4.518 -33.792 1.00 43.60 99 LEU B N 1
ATOM 2612 C CA . LEU B 1 99 ? 73.442 -5.948 -34.049 1.00 43.75 99 LEU B CA 1
ATOM 2613 C C . LEU B 1 99 ? 73.233 -6.254 -35.533 1.00 43.88 99 LEU B C 1
ATOM 2614 O O . LEU B 1 99 ? 73.705 -7.275 -36.029 1.00 43.84 99 LEU B O 1
ATOM 2619 N N . GLU B 1 100 ? 72.529 -5.362 -36.229 1.00 44.13 100 GLU B N 1
ATOM 2620 C CA . GLU B 1 100 ? 72.319 -5.477 -37.675 1.00 44.31 100 GLU B CA 1
ATOM 2621 C C . GLU B 1 100 ? 73.598 -5.177 -38.458 1.00 44.52 100 GLU B C 1
ATOM 2622 O O . GLU B 1 100 ? 73.780 -5.667 -39.570 1.00 44.57 100 GLU B O 1
ATOM 2628 N N . GLU B 1 101 ? 74.477 -4.368 -37.871 1.00 44.77 101 GLU B N 1
ATOM 2629 C CA . GLU B 1 101 ? 75.787 -4.085 -38.453 1.00 45.02 101 GLU B CA 1
ATOM 2630 C C . GLU B 1 101 ? 76.781 -5.226 -38.197 1.00 45.19 101 GLU B C 1
ATOM 2631 O O . GLU B 1 101 ? 77.854 -5.271 -38.803 1.00 45.21 101 GLU B O 1
ATOM 2641 N N . VAL B 1 103 ? 75.581 -8.801 -37.882 1.00 45.29 103 VAL B N 1
ATOM 2642 C CA . VAL B 1 103 ? 75.101 -10.019 -38.554 1.00 45.19 103 VAL B CA 1
ATOM 2643 C C . VAL B 1 103 ? 74.217 -9.761 -39.781 1.00 45.07 103 VAL B C 1
ATOM 2644 O O . VAL B 1 103 ? 73.892 -10.692 -40.519 1.00 45.10 103 VAL B O 1
ATOM 2648 N N . GLY B 1 104 ? 73.832 -8.504 -39.993 1.00 44.93 104 GLY B N 1
ATOM 2649 C CA . GLY B 1 104 ? 72.967 -8.139 -41.117 1.00 44.66 104 GLY B CA 1
ATOM 2650 C C . GLY B 1 104 ? 71.519 -7.936 -40.713 1.00 44.42 104 GLY B C 1
ATOM 2651 O O . GLY B 1 104 ? 71.052 -8.529 -39.740 1.00 44.51 104 GLY B O 1
ATOM 2652 N N . SER B 1 105 ? 70.807 -7.101 -41.468 1.00 44.10 105 SER B N 1
ATOM 2653 C CA . SER B 1 105 ? 69.393 -6.824 -41.205 1.00 43.75 105 SER B CA 1
ATOM 2654 C C . SER B 1 105 ? 68.466 -7.833 -41.890 1.00 43.53 105 SER B C 1
ATOM 2655 O O . SER B 1 105 ? 67.270 -7.578 -42.058 1.00 43.54 105 SER B O 1
ATOM 2658 N N . GLU B 1 106 ? 69.032 -8.971 -42.283 1.00 43.18 106 GLU B N 1
ATOM 2659 C CA . GLU B 1 106 ? 68.272 -10.060 -42.890 1.00 42.85 106 GLU B CA 1
ATOM 2660 C C . GLU B 1 106 ? 67.868 -11.078 -41.830 1.00 42.57 106 GLU B C 1
ATOM 2661 O O . GLU B 1 106 ? 66.818 -11.717 -41.935 1.00 42.55 106 GLU B O 1
ATOM 2663 N N . ASN B 1 107 ? 68.711 -11.214 -40.811 1.00 42.17 107 ASN B N 1
ATOM 2664 C CA . ASN B 1 107 ? 68.476 -12.143 -39.714 1.00 41.85 107 ASN B CA 1
ATOM 2665 C C . ASN B 1 107 ? 67.422 -11.640 -38.732 1.00 41.57 107 ASN B C 1
ATOM 2666 O O . ASN B 1 107 ? 67.189 -10.433 -38.620 1.00 41.51 107 ASN B O 1
ATOM 2671 N N . LYS B 1 108 ? 66.785 -12.577 -38.034 1.00 41.28 108 LYS B N 1
ATOM 2672 C CA . LYS B 1 108 ? 65.791 -12.261 -37.010 1.00 40.95 108 LYS B CA 1
ATOM 2673 C C . LYS B 1 108 ? 66.493 -11.760 -35.757 1.00 40.65 108 LYS B C 1
ATOM 2674 O O . LYS B 1 108 ? 67.164 -12.532 -35.066 1.00 40.65 108 LYS B O 1
ATOM 2680 N N . ILE B 1 109 ? 66.343 -10.470 -35.469 1.00 40.20 109 ILE B N 1
ATOM 2681 C CA . ILE B 1 109 ? 67.042 -9.855 -34.340 1.00 39.76 109 ILE B CA 1
ATOM 2682 C C . ILE B 1 109 ? 66.086 -9.251 -33.312 1.00 39.45 109 ILE B C 1
ATOM 2683 O O . ILE B 1 109 ? 65.318 -8.331 -33.612 1.00 39.38 109 ILE B O 1
ATOM 2688 N N . VAL B 1 110 ? 66.148 -9.793 -32.099 1.00 39.03 110 VAL B N 1
ATOM 2689 C CA . VAL B 1 110 ? 65.443 -9.236 -30.951 1.00 38.58 110 VAL B CA 1
ATOM 2690 C C . VAL B 1 110 ? 66.449 -8.931 -29.838 1.00 38.23 110 VAL B C 1
ATOM 2691 O O . VAL B 1 110 ? 67.271 -9.776 -29.482 1.00 38.17 110 VAL B O 1
ATOM 2695 N N . TRP B 1 111 ? 66.394 -7.707 -29.323 1.00 37.78 111 TRP B N 1
ATOM 2696 C CA . TRP B 1 111 ? 67.289 -7.264 -28.262 1.00 37.44 111 TRP B CA 1
ATOM 2697 C C . TRP B 1 111 ? 66.564 -7.270 -26.916 1.00 37.28 111 TRP B C 1
ATOM 2698 O O . TRP B 1 111 ? 65.717 -6.414 -26.653 1.00 37.20 111 TRP B O 1
ATOM 2709 N N . VAL B 1 112 ? 66.903 -8.249 -26.080 1.00 37.11 112 VAL B N 1
ATOM 2710 C CA . VAL B 1 112 ? 66.282 -8.417 -24.766 1.00 36.97 112 VAL B CA 1
ATOM 2711 C C . VAL B 1 112 ? 67.253 -7.990 -23.666 1.00 36.91 112 VAL B C 1
ATOM 2712 O O . VAL B 1 112 ? 68.419 -8.382 -23.674 1.00 36.84 112 VAL B O 1
ATOM 2724 N N . PRO B 1 114 ? 67.683 -8.476 -19.780 1.00 36.21 114 PRO B N 1
ATOM 2725 C CA . PRO B 1 114 ? 67.267 -9.198 -18.584 1.00 36.06 114 PRO B CA 1
ATOM 2726 C C . PRO B 1 114 ? 67.948 -8.704 -17.304 1.00 35.88 114 PRO B C 1
ATOM 2727 O O . PRO B 1 114 ? 68.756 -7.774 -17.347 1.00 35.86 114 PRO B O 1
ATOM 2731 N N . ASN B 1 115 ? 67.599 -9.323 -16.177 1.00 35.70 115 ASN B N 1
ATOM 2732 C CA . ASN B 1 115 ? 68.336 -9.150 -14.925 1.00 35.48 115 ASN B CA 1
ATOM 2733 C C . ASN B 1 115 ? 68.491 -10.469 -14.163 1.00 35.42 115 ASN B C 1
ATOM 2734 O O . ASN B 1 115 ? 67.767 -11.429 -14.430 1.00 35.38 115 ASN B O 1
ATOM 2739 N N . THR B 1 116 ? 69.446 -10.513 -13.233 1.00 35.35 116 THR B N 1
ATOM 2740 C CA . THR B 1 116 ? 69.782 -11.747 -12.499 1.00 35.31 116 THR B CA 1
ATOM 2741 C C . THR B 1 116 ? 68.639 -12.402 -11.701 1.00 35.31 116 THR B C 1
ATOM 2742 O O . THR B 1 116 ? 68.610 -13.628 -11.587 1.00 35.38 116 THR B O 1
ATOM 2746 N N . PRO B 1 117 ? 67.709 -11.600 -11.133 1.00 35.34 117 PRO B N 1
ATOM 2747 C CA . PRO B 1 117 ? 66.534 -12.167 -10.460 1.00 35.44 117 PRO B CA 1
ATOM 2748 C C . PRO B 1 117 ? 65.705 -13.175 -11.265 1.00 35.55 117 PRO B C 1
ATOM 2749 O O . PRO B 1 117 ? 64.773 -13.765 -10.717 1.00 35.58 117 PRO B O 1
ATOM 2753 N N . CYS B 1 118 ? 66.034 -13.373 -12.541 1.00 35.66 118 CYS B N 1
ATOM 2754 C CA . CYS B 1 118 ? 65.378 -14.399 -13.351 1.00 35.79 118 CYS B CA 1
ATOM 2755 C C . CYS B 1 118 ? 65.789 -15.807 -12.914 1.00 35.77 118 CYS B C 1
ATOM 2756 O O . CYS B 1 118 ? 65.090 -16.779 -13.204 1.00 35.84 118 CYS B O 1
ATOM 2759 N N . LEU B 1 119 ? 66.920 -15.899 -12.213 1.00 35.77 119 LEU B N 1
ATOM 2760 C CA . LEU B 1 119 ? 67.402 -17.156 -11.635 1.00 35.80 119 LEU B CA 1
ATOM 2761 C C . LEU B 1 119 ? 66.393 -17.735 -10.643 1.00 35.81 119 LEU B C 1
ATOM 2762 O O . LEU B 1 119 ? 66.179 -18.948 -10.607 1.00 35.95 119 LEU B O 1
ATOM 2767 N N . VAL B 1 120 ? 65.776 -16.863 -9.847 1.00 35.78 120 VAL B N 1
ATOM 2768 C CA . VAL B 1 120 ? 64.703 -17.267 -8.933 1.00 35.75 120 VAL B CA 1
ATOM 2769 C C . VAL B 1 120 ? 63.314 -17.077 -9.562 1.00 35.69 120 VAL B C 1
ATOM 2770 O O . VAL B 1 120 ? 62.302 -17.020 -8.858 1.00 35.72 120 VAL B O 1
ATOM 2774 N N . GLY B 1 121 ? 63.283 -16.989 -10.892 1.00 35.65 121 GLY B N 1
ATOM 2775 C CA . GLY B 1 121 ? 62.039 -16.866 -11.652 1.00 35.54 121 GLY B CA 1
ATOM 2776 C C . GLY B 1 121 ? 61.301 -15.558 -11.437 1.00 35.52 121 GLY B C 1
ATOM 2777 O O . GLY B 1 121 ? 60.076 -15.502 -11.572 1.00 35.50 121 GLY B O 1
ATOM 2778 N N . GLU B 1 122 ? 62.047 -14.506 -11.109 1.00 35.53 122 GLU B N 1
ATOM 2779 C CA . GLU B 1 122 ? 61.461 -13.199 -10.818 1.00 35.55 122 GLU B CA 1
ATOM 2780 C C . GLU B 1 122 ? 62.196 -12.078 -11.559 1.00 35.44 122 GLU B C 1
ATOM 2781 O O . GLU B 1 122 ? 62.426 -10.997 -11.014 1.00 35.41 122 GLU B O 1
ATOM 2787 N N . GLY B 1 123 ? 62.551 -12.347 -12.812 1.00 35.42 123 GLY B N 1
ATOM 2788 C CA . GLY B 1 123 ? 63.292 -11.395 -13.630 1.00 35.33 123 GLY B CA 1
ATOM 2789 C C . GLY B 1 123 ? 62.449 -10.273 -14.204 1.00 35.29 123 GLY B C 1
ATOM 2790 O O . GLY B 1 123 ? 61.228 -10.386 -14.314 1.00 35.23 123 GLY B O 1
ATOM 2791 N N . SER B 1 124 ? 63.114 -9.178 -14.557 1.00 35.31 124 SER B N 1
ATOM 2792 C CA . SER B 1 124 ? 62.479 -8.079 -15.270 1.00 35.39 124 SER B CA 1
ATOM 2793 C C . SER B 1 124 ? 63.124 -7.955 -16.648 1.00 35.49 124 SER B C 1
ATOM 2794 O O . SER B 1 124 ? 64.350 -7.890 -16.766 1.00 35.41 124 SER B O 1
ATOM 2797 N N . PHE B 1 125 ? 62.292 -7.943 -17.686 1.00 35.65 125 PHE B N 1
ATOM 2798 C CA . PHE B 1 125 ? 62.784 -7.938 -19.061 1.00 35.88 125 PHE B CA 1
ATOM 2799 C C . PHE B 1 125 ? 62.149 -6.828 -19.890 1.00 36.15 125 PHE B C 1
ATOM 2800 O O . PHE B 1 125 ? 60.960 -6.534 -19.755 1.00 36.06 125 PHE B O 1
ATOM 2808 N N . ILE B 1 126 ? 62.962 -6.211 -20.742 1.00 36.57 126 ILE B N 1
ATOM 2809 C CA . ILE B 1 126 ? 62.464 -5.337 -21.802 1.00 37.01 126 ILE B CA 1
ATOM 2810 C C . ILE B 1 126 ? 63.071 -5.767 -23.129 1.00 37.40 126 ILE B C 1
ATOM 2811 O O . ILE B 1 126 ? 64.229 -6.185 -23.177 1.00 37.45 126 ILE B O 1
ATOM 2816 N N . TYR B 1 127 ? 62.288 -5.682 -24.200 1.00 37.98 127 TYR B N 1
ATOM 2817 C CA . TYR B 1 127 ? 62.782 -6.059 -25.520 1.00 38.56 127 TYR B CA 1
ATOM 2818 C C . TYR B 1 127 ? 62.280 -5.168 -26.656 1.00 38.96 127 TYR B C 1
ATOM 2819 O O . TYR B 1 127 ? 61.232 -4.527 -26.557 1.00 39.00 127 TYR B O 1
ATOM 2828 N N . CYS B 1 128 ? 63.065 -5.141 -27.727 1.00 39.59 128 CYS B N 1
ATOM 2829 C CA . CYS B 1 128 ? 62.669 -4.556 -28.999 1.00 40.11 128 CYS B CA 1
ATOM 2830 C C . CYS B 1 128 ? 63.139 -5.494 -30.104 1.00 40.69 128 CYS B C 1
ATOM 2831 O O . CYS B 1 128 ? 64.013 -6.334 -29.878 1.00 40.68 128 CYS B O 1
ATOM 2834 N N . SER B 1 129 ? 62.557 -5.359 -31.291 1.00 41.46 129 SER B N 1
ATOM 2835 C CA . SER B 1 129 ? 62.880 -6.243 -32.409 1.00 42.22 129 SER B CA 1
ATOM 2836 C C . SER B 1 129 ? 62.903 -5.494 -33.738 1.00 42.74 129 SER B C 1
ATOM 2837 O O . SER B 1 129 ? 62.271 -4.444 -33.879 1.00 42.81 129 SER B O 1
ATOM 2840 N N . ASN B 1 130 ? 63.639 -6.038 -34.705 1.00 43.43 130 ASN B N 1
ATOM 2841 C CA . ASN B 1 130 ? 63.738 -5.438 -36.036 1.00 44.10 130 ASN B CA 1
ATOM 2842 C C . ASN B 1 130 ? 62.487 -5.682 -36.891 1.00 44.65 130 ASN B C 1
ATOM 2843 O O . ASN B 1 130 ? 61.419 -5.994 -36.360 1.00 44.71 130 ASN B O 1
ATOM 2848 N N . LYS B 1 131 ? 62.621 -5.534 -38.207 1.00 45.35 131 LYS B N 1
ATOM 2849 C CA . LYS B 1 131 ? 61.505 -5.756 -39.126 1.00 45.99 131 LYS B CA 1
ATOM 2850 C C . LYS B 1 131 ? 61.217 -7.243 -39.350 1.00 46.45 131 LYS B C 1
ATOM 2851 O O . LYS B 1 131 ? 60.070 -7.629 -39.573 1.00 46.47 131 LYS B O 1
ATOM 2853 N N . ASN B 1 132 ? 62.262 -8.067 -39.272 1.00 47.11 132 ASN B N 1
ATOM 2854 C CA . ASN B 1 132 ? 62.173 -9.498 -39.584 1.00 47.74 132 ASN B CA 1
ATOM 2855 C C . ASN B 1 132 ? 61.507 -10.367 -38.519 1.00 48.16 132 ASN B C 1
ATOM 2856 O O . ASN B 1 132 ? 61.064 -11.482 -38.812 1.00 48.21 132 ASN B O 1
ATOM 2861 N N . VAL B 1 133 ? 61.448 -9.866 -37.288 1.00 48.73 133 VAL B N 1
ATOM 2862 C CA . VAL B 1 133 ? 60.838 -10.608 -36.185 1.00 49.23 133 VAL B CA 1
ATOM 2863 C C . VAL B 1 133 ? 59.314 -10.496 -36.245 1.00 49.61 133 VAL B C 1
ATOM 2864 O O . VAL B 1 133 ? 58.743 -9.425 -36.013 1.00 49.63 133 VAL B O 1
ATOM 2868 N N . ASN B 1 134 ? 58.673 -11.615 -36.573 1.00 50.08 134 ASN B N 1
ATOM 2869 C CA . ASN B 1 134 ? 57.219 -11.686 -36.699 1.00 50.58 134 ASN B CA 1
ATOM 2870 C C . ASN B 1 134 ? 56.525 -12.047 -35.382 1.00 50.86 134 ASN B C 1
ATOM 2871 O O . ASN B 1 134 ? 57.188 -12.314 -34.375 1.00 50.91 134 ASN B O 1
ATOM 2876 N N . SER B 1 135 ? 55.192 -12.059 -35.404 1.00 51.21 135 SER B N 1
ATOM 2877 C CA . SER B 1 135 ? 54.377 -12.321 -34.214 1.00 51.53 135 SER B CA 1
ATOM 2878 C C . SER B 1 135 ? 54.569 -13.722 -33.629 1.00 51.70 135 SER B C 1
ATOM 2879 O O . SER B 1 135 ? 54.396 -13.921 -32.425 1.00 51.70 135 SER B O 1
ATOM 2882 N N . THR B 1 136 ? 54.915 -14.683 -34.485 1.00 51.95 136 THR B N 1
ATOM 2883 C CA . THR B 1 136 ? 55.191 -16.054 -34.047 1.00 52.19 136 THR B CA 1
ATOM 2884 C C . THR B 1 136 ? 56.529 -16.137 -33.311 1.00 52.28 136 THR B C 1
ATOM 2885 O O . THR B 1 136 ? 56.687 -16.936 -32.385 1.00 52.29 136 THR B O 1
ATOM 2889 N N . ASP B 1 137 ? 57.483 -15.307 -33.732 1.00 52.37 137 ASP B N 1
ATOM 2890 C CA . ASP B 1 137 ? 58.763 -15.171 -33.041 1.00 52.45 137 ASP B CA 1
ATOM 2891 C C . ASP B 1 137 ? 58.590 -14.407 -31.729 1.00 52.47 137 ASP B C 1
ATOM 2892 O O . ASP B 1 137 ? 59.209 -14.750 -30.718 1.00 52.42 137 ASP B O 1
ATOM 2897 N N . LYS B 1 138 ? 57.744 -13.376 -31.757 1.00 52.46 138 LYS B N 1
ATOM 2898 C CA . LYS B 1 138 ? 57.426 -12.580 -30.571 1.00 52.48 138 LYS B CA 1
ATOM 2899 C C . LYS B 1 138 ? 56.668 -13.401 -29.533 1.00 52.49 138 LYS B C 1
ATOM 2900 O O . LYS B 1 138 ? 56.808 -13.172 -28.331 1.00 52.53 138 LYS B O 1
ATOM 2906 N N . LYS B 1 139 ? 55.869 -14.353 -30.012 1.00 52.50 139 LYS B N 1
ATOM 2907 C CA . LYS B 1 139 ? 55.140 -15.282 -29.152 1.00 52.47 139 LYS B CA 1
ATOM 2908 C C . LYS B 1 139 ? 56.111 -16.155 -28.361 1.00 52.36 139 LYS B C 1
ATOM 2909 O O . LYS B 1 139 ? 55.916 -16.379 -27.167 1.00 52.36 139 LYS B O 1
ATOM 2915 N N . TYR B 1 140 ? 57.157 -16.636 -29.033 1.00 52.28 140 TYR B N 1
ATOM 2916 C CA . TYR B 1 140 ? 58.216 -17.412 -28.388 1.00 52.18 140 TYR B CA 1
ATOM 2917 C C . TYR B 1 140 ? 58.970 -16.587 -27.344 1.00 51.94 140 TYR B C 1
ATOM 2918 O O . TYR B 1 140 ? 59.208 -17.060 -26.233 1.00 51.91 140 TYR B O 1
ATOM 2927 N N . VAL B 1 141 ? 59.332 -15.357 -27.711 1.00 51.61 141 VAL B N 1
ATOM 2928 C CA . VAL B 1 141 ? 60.040 -14.433 -26.817 1.00 51.25 141 VAL B CA 1
ATOM 2929 C C . VAL B 1 141 ? 59.217 -14.133 -25.556 1.00 50.99 141 VAL B C 1
ATOM 2930 O O . VAL B 1 141 ? 59.732 -14.211 -24.440 1.00 50.91 141 VAL B O 1
ATOM 2934 N N . ASN B 1 142 ? 57.938 -13.814 -25.745 1.00 50.65 142 ASN B N 1
ATOM 2935 C CA . ASN B 1 142 ? 57.027 -13.542 -24.631 1.00 50.34 142 ASN B CA 1
ATOM 2936 C C . ASN B 1 142 ? 56.775 -14.737 -23.709 1.00 50.04 1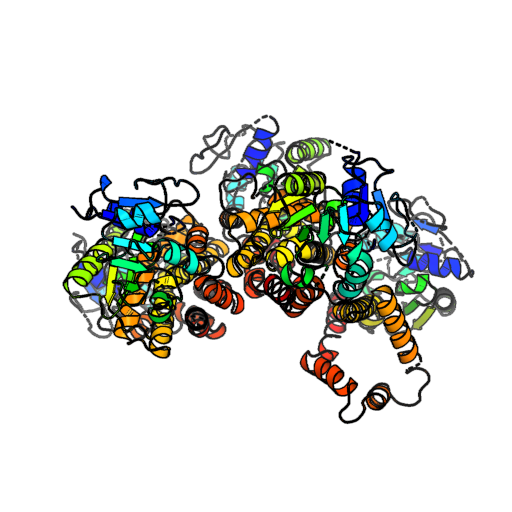42 ASN B C 1
ATOM 2937 O O . ASN B 1 142 ? 56.497 -14.556 -22.526 1.00 50.03 142 ASN B O 1
ATOM 2942 N N . ASP B 1 143 ? 56.879 -15.948 -24.252 1.00 49.62 143 ASP B N 1
ATOM 2943 C CA . ASP B 1 143 ? 56.650 -17.170 -23.476 1.00 49.16 143 ASP B CA 1
ATOM 2944 C C . ASP B 1 143 ? 57.909 -17.698 -22.788 1.00 48.77 143 ASP B C 1
ATOM 2945 O O . ASP B 1 143 ? 57.821 -18.329 -21.733 1.00 48.75 143 ASP B O 1
ATOM 2950 N N . ILE B 1 144 ? 59.070 -17.445 -23.390 1.00 48.27 144 ILE B N 1
ATOM 2951 C CA . ILE B 1 144 ? 60.352 -17.841 -22.801 1.00 47.78 144 ILE B CA 1
ATOM 2952 C C . ILE B 1 144 ? 60.663 -17.029 -21.539 1.00 47.37 144 ILE B C 1
ATOM 2953 O O . ILE B 1 144 ? 61.096 -17.584 -20.525 1.00 47.37 144 ILE B O 1
ATOM 2958 N N . PHE B 1 145 ? 60.416 -15.723 -21.600 1.00 46.76 145 PHE B N 1
ATOM 2959 C CA . PHE B 1 145 ? 60.822 -14.819 -20.529 1.00 46.19 145 PHE B CA 1
ATOM 2960 C C . PHE B 1 145 ? 59.748 -14.565 -19.469 1.00 45.80 145 PHE B C 1
ATOM 2961 O O . PHE B 1 145 ? 60.077 -14.253 -18.324 1.00 45.73 145 PHE B O 1
ATOM 2969 N N . ASN B 1 146 ? 58.476 -14.706 -19.839 1.00 45.29 146 ASN B N 1
ATOM 2970 C CA . ASN B 1 146 ? 57.390 -14.629 -18.855 1.00 44.77 146 ASN B CA 1
ATOM 2971 C C . ASN B 1 146 ? 57.355 -15.837 -17.915 1.00 44.31 146 ASN B C 1
ATOM 2972 O O . ASN B 1 146 ? 56.736 -15.786 -16.851 1.00 44.25 146 ASN B O 1
ATOM 2977 N N . SER B 1 147 ? 58.034 -16.912 -18.313 1.00 43.75 147 SER B N 1
ATOM 2978 C CA . SER B 1 147 ? 58.120 -18.130 -17.507 1.00 43.22 147 SER B CA 1
ATOM 2979 C C . SER B 1 147 ? 59.011 -17.951 -16.276 1.00 42.81 147 SER B C 1
ATOM 2980 O O . SER B 1 147 ? 58.844 -18.651 -15.275 1.00 42.79 147 SER B O 1
ATOM 2983 N N . CYS B 1 148 ? 59.954 -17.016 -16.362 1.00 42.29 148 CYS B N 1
ATOM 2984 C CA . CYS B 1 148 ? 60.854 -16.714 -15.250 1.00 41.73 148 CYS B CA 1
ATOM 2985 C C . CYS B 1 148 ? 60.901 -15.216 -14.926 1.00 41.31 148 CYS B C 1
ATOM 2986 O O . CYS B 1 148 ? 61.931 -14.692 -14.493 1.00 41.26 148 CYS B O 1
ATOM 2989 N N . GLY B 1 149 ? 59.775 -14.536 -15.131 1.00 40.82 149 GLY B N 1
ATOM 2990 C CA . GLY B 1 149 ? 59.665 -13.111 -14.836 1.00 40.26 149 GLY B CA 1
ATOM 2991 C C . GLY B 1 149 ? 58.597 -12.405 -15.648 1.00 39.89 149 GLY B C 1
ATOM 2992 O O . GLY B 1 149 ? 57.631 -13.026 -16.089 1.00 39.89 149 GLY B O 1
ATOM 2993 N N . ILE B 1 150 ? 58.772 -11.099 -15.835 1.00 39.49 150 ILE B N 1
ATOM 2994 C CA . ILE B 1 150 ? 57.832 -10.280 -16.602 1.00 39.07 150 ILE B CA 1
ATOM 2995 C C . ILE B 1 150 ? 58.574 -9.539 -17.715 1.00 38.86 150 ILE B C 1
ATOM 2996 O O . ILE B 1 150 ? 59.554 -8.835 -17.455 1.00 38.81 150 ILE B O 1
ATOM 3001 N N . ILE B 1 151 ? 58.104 -9.708 -18.950 1.00 38.55 151 ILE B N 1
ATOM 3002 C CA . ILE B 1 151 ? 58.720 -9.065 -20.115 1.00 38.24 151 ILE B CA 1
ATOM 3003 C C . ILE B 1 151 ? 57.823 -7.977 -20.725 1.00 38.02 151 ILE B C 1
ATOM 3004 O O . ILE B 1 151 ? 56.603 -8.135 -20.805 1.00 38.00 151 ILE B O 1
ATOM 3009 N N . HIS B 1 152 ? 58.440 -6.872 -21.136 1.00 37.76 152 HIS B N 1
ATOM 3010 C CA . HIS B 1 152 ? 57.731 -5.773 -21.786 1.00 37.58 152 HIS B CA 1
ATOM 3011 C C . HIS B 1 152 ? 58.364 -5.430 -23.130 1.00 37.42 152 HIS B C 1
ATOM 3012 O O . HIS B 1 152 ? 59.586 -5.337 -23.237 1.00 37.33 152 HIS B O 1
ATOM 3019 N N . GLU B 1 153 ? 57.530 -5.248 -24.150 1.00 37.25 153 GLU B N 1
ATOM 3020 C CA . GLU B 1 153 ? 58.005 -4.758 -25.439 1.00 37.12 153 GLU B CA 1
ATOM 3021 C C . GLU B 1 153 ? 58.011 -3.238 -25.426 1.00 36.97 153 GLU B C 1
ATOM 3022 O O . GLU B 1 153 ? 56.984 -2.604 -25.170 1.00 36.94 153 GLU B O 1
ATOM 3028 N N . ILE B 1 154 ? 59.177 -2.660 -25.694 1.00 36.79 154 ILE B N 1
ATOM 3029 C CA . ILE B 1 154 ? 59.335 -1.207 -25.698 1.00 36.60 154 ILE B CA 1
ATOM 3030 C C . ILE B 1 154 ? 60.049 -0.720 -26.961 1.00 36.45 154 ILE B C 1
ATOM 3031 O O . ILE B 1 154 ? 60.586 -1.523 -27.729 1.00 36.43 154 ILE B O 1
ATOM 3036 N N . LYS B 1 155 ? 60.040 0.596 -27.169 1.00 36.24 155 LYS B N 1
ATOM 3037 C CA . LYS B 1 155 ? 60.774 1.223 -28.265 1.00 36.02 155 LYS B CA 1
ATOM 3038 C C . LYS B 1 155 ? 62.279 1.025 -28.095 1.00 35.76 155 LYS B C 1
ATOM 3039 O O . LYS B 1 155 ? 62.774 0.908 -26.970 1.00 35.75 155 LYS B O 1
ATOM 3045 N N . GLU B 1 156 ? 62.997 0.989 -29.216 1.00 35.45 156 GLU B N 1
ATOM 3046 C CA . GLU B 1 156 ? 64.450 0.823 -29.215 1.00 35.16 156 GLU B CA 1
ATOM 3047 C C . GLU B 1 156 ? 65.151 2.006 -28.546 1.00 34.96 156 GLU B C 1
ATOM 3048 O O . GLU B 1 156 ? 66.188 1.836 -27.900 1.00 34.95 156 GLU B O 1
ATOM 3054 N N . LYS B 1 157 ? 64.573 3.196 -28.706 1.00 34.66 157 LYS B N 1
ATOM 3055 C CA . LYS B 1 157 ? 65.100 4.419 -28.096 1.00 34.47 157 LYS B CA 1
ATOM 3056 C C . LYS B 1 157 ? 64.972 4.428 -26.567 1.00 34.11 157 LYS B C 1
ATOM 3057 O O . LYS B 1 157 ? 65.710 5.138 -25.883 1.00 34.18 157 LYS B O 1
ATOM 3063 N N . ASP B 1 158 ? 64.039 3.636 -26.045 1.00 33.69 158 ASP B N 1
ATOM 3064 C CA . ASP B 1 158 ? 63.774 3.573 -24.608 1.00 33.22 158 ASP B CA 1
ATOM 3065 C C . ASP B 1 158 ? 64.581 2.485 -23.897 1.00 32.92 158 ASP B C 1
ATOM 3066 O O . ASP B 1 158 ? 64.536 2.375 -22.670 1.00 32.81 158 ASP B O 1
ATOM 3079 N N . ASP B 1 160 ? 67.806 2.048 -23.425 1.00 31.27 160 ASP B N 1
ATOM 3080 C CA . ASP B 1 160 ? 68.949 2.498 -22.629 1.00 30.79 160 ASP B CA 1
ATOM 3081 C C . ASP B 1 160 ? 68.572 2.863 -21.190 1.00 30.36 160 ASP B C 1
ATOM 3082 O O . ASP B 1 160 ? 69.234 2.429 -20.245 1.00 30.26 160 ASP B O 1
ATOM 3087 N N . ILE B 1 161 ? 67.510 3.653 -21.035 1.00 29.85 161 ILE B N 1
ATOM 3088 C CA . ILE B 1 161 ? 66.991 4.018 -19.714 1.00 29.35 161 ILE B CA 1
ATOM 3089 C C . ILE B 1 161 ? 66.341 2.824 -19.011 1.00 29.12 161 ILE B C 1
ATOM 3090 O O . ILE B 1 161 ? 66.422 2.695 -17.785 1.00 29.14 161 ILE B O 1
ATOM 3095 N N . ALA B 1 162 ? 65.715 1.949 -19.795 1.00 28.70 162 ALA B N 1
ATOM 3096 C CA . ALA B 1 162 ? 65.123 0.723 -19.273 1.00 28.40 162 ALA B CA 1
ATOM 3097 C C . ALA B 1 162 ? 66.194 -0.254 -18.789 1.00 28.20 162 ALA B C 1
ATOM 3098 O O . ALA B 1 162 ? 65.989 -0.950 -17.797 1.00 28.25 162 ALA B O 1
ATOM 3100 N N . THR B 1 163 ? 67.329 -0.300 -19.489 1.00 27.92 163 THR B N 1
ATOM 3101 C CA . THR B 1 163 ? 68.494 -1.065 -19.035 1.00 27.62 163 THR B CA 1
ATOM 3102 C C . THR B 1 163 ? 68.979 -0.512 -17.696 1.00 27.42 163 THR B C 1
ATOM 3103 O O . THR B 1 163 ? 69.236 -1.270 -16.761 1.00 27.35 163 THR B O 1
ATOM 3107 N N . ALA B 1 164 ? 69.079 0.814 -17.618 1.00 27.22 164 ALA B N 1
ATOM 3108 C CA . ALA B 1 164 ? 69.550 1.511 -16.422 1.00 27.07 164 ALA B CA 1
ATOM 3109 C C . ALA B 1 164 ? 68.691 1.231 -15.185 1.00 26.98 164 ALA B C 1
ATOM 3110 O O . ALA B 1 164 ? 69.210 1.170 -14.071 1.00 27.07 164 ALA B O 1
ATOM 3112 N N . ILE B 1 165 ? 67.389 1.046 -15.391 1.00 26.90 165 ILE B N 1
ATOM 3113 C CA . ILE B 1 165 ? 66.457 0.757 -14.299 1.00 26.76 165 ILE B CA 1
ATOM 3114 C C . ILE B 1 165 ? 66.278 -0.742 -14.061 1.00 26.67 165 ILE B C 1
ATOM 3115 O O . ILE B 1 165 ? 66.425 -1.214 -12.937 1.00 26.67 165 ILE B O 1
ATOM 3120 N N . SER B 1 166 ? 65.960 -1.481 -15.122 1.00 26.60 166 SER B N 1
ATOM 3121 C CA . SER B 1 166 ? 65.614 -2.898 -15.012 1.00 26.46 166 SER B CA 1
ATOM 3122 C C . SER B 1 166 ? 66.835 -3.821 -14.999 1.00 26.38 166 SER B C 1
ATOM 3123 O O . SER B 1 166 ? 66.901 -4.751 -14.196 1.00 26.47 166 SER B O 1
ATOM 3126 N N . GLY B 1 167 ? 67.794 -3.562 -15.885 1.00 26.32 167 GLY B N 1
ATOM 3127 C CA . GLY B 1 167 ? 68.992 -4.394 -15.998 1.00 26.11 167 GLY B CA 1
ATOM 3128 C C . GLY B 1 167 ? 70.030 -4.111 -14.929 1.00 26.08 167 GLY B C 1
ATOM 3129 O O . GLY B 1 167 ? 70.657 -5.033 -14.404 1.00 26.05 167 GLY B O 1
ATOM 3130 N N . CYS B 1 168 ? 70.215 -2.831 -14.614 1.00 26.04 168 CYS B N 1
ATOM 3131 C CA . CYS B 1 168 ? 71.171 -2.403 -13.591 1.00 25.98 168 CYS B CA 1
ATOM 3132 C C . CYS B 1 168 ? 70.532 -2.318 -12.212 1.00 25.91 168 CYS B C 1
ATOM 3133 O O . CYS B 1 168 ? 71.217 -2.442 -11.195 1.00 26.00 168 CYS B O 1
ATOM 3136 N N . GLY B 1 169 ? 69.220 -2.099 -12.196 1.00 25.78 169 GLY B N 1
ATOM 3137 C CA . GLY B 1 169 ? 68.448 -1.912 -10.968 1.00 25.71 169 GLY B CA 1
ATOM 3138 C C . GLY B 1 169 ? 68.762 -2.802 -9.779 1.00 25.62 169 GLY B C 1
ATOM 3139 O O . GLY B 1 169 ? 68.881 -2.293 -8.664 1.00 25.58 169 GLY B O 1
ATOM 3140 N N . PRO B 1 170 ? 68.890 -4.133 -9.997 1.00 25.61 170 PRO B N 1
ATOM 3141 C CA . PRO B 1 170 ? 69.199 -5.035 -8.88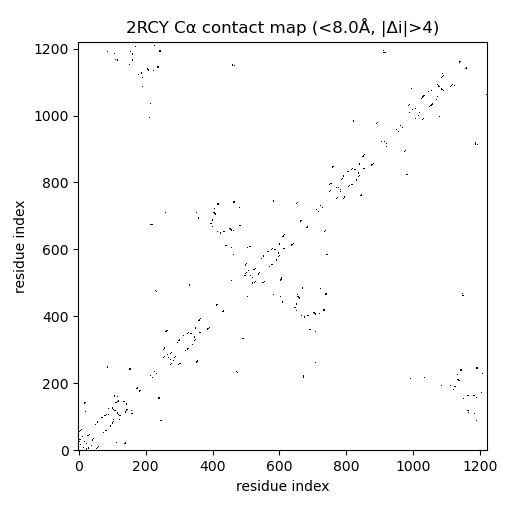2 1.00 25.58 170 PRO B CA 1
ATOM 3142 C C . PRO B 1 170 ? 70.385 -4.587 -8.029 1.00 25.49 170 PRO B C 1
ATOM 3143 O O . PRO B 1 170 ? 70.349 -4.746 -6.813 1.00 25.58 170 PRO B O 1
ATOM 3147 N N . ALA B 1 171 ? 71.407 -4.013 -8.660 1.00 25.43 171 ALA B N 1
ATOM 3148 C CA . ALA B 1 171 ? 72.594 -3.544 -7.943 1.00 25.40 171 ALA B CA 1
ATOM 3149 C C . ALA B 1 171 ? 72.298 -2.363 -7.022 1.00 25.33 171 ALA B C 1
ATOM 3150 O O . ALA B 1 171 ? 72.891 -2.253 -5.948 1.00 25.43 171 ALA B O 1
ATOM 3152 N N . TYR B 1 172 ? 71.392 -1.481 -7.447 1.00 25.32 172 TYR B N 1
ATOM 3153 C CA . TYR B 1 172 ? 70.974 -0.351 -6.617 1.00 25.23 172 TYR B CA 1
ATOM 3154 C C . TYR B 1 172 ? 70.153 -0.853 -5.434 1.00 25.15 172 TYR B C 1
ATOM 3155 O O . TYR B 1 172 ? 70.261 -0.321 -4.329 1.00 25.16 172 TYR B O 1
ATOM 3164 N N . VAL B 1 173 ? 69.331 -1.872 -5.684 1.00 24.99 173 VAL B N 1
ATOM 3165 C CA . VAL B 1 173 ? 68.464 -2.447 -4.660 1.00 24.86 173 VAL B CA 1
ATOM 3166 C C . VAL B 1 173 ? 69.284 -3.256 -3.654 1.00 24.80 173 VAL B C 1
ATOM 3167 O O . VAL B 1 173 ? 69.035 -3.176 -2.452 1.00 24.79 173 VAL B O 1
ATOM 3171 N N . TYR B 1 174 ? 70.263 -4.018 -4.146 1.00 24.66 174 TYR B N 1
ATOM 3172 C CA . TYR B 1 174 ? 71.172 -4.770 -3.277 1.00 24.60 174 TYR B CA 1
ATOM 3173 C C . TYR B 1 174 ? 71.956 -3.837 -2.358 1.00 24.61 174 TYR B C 1
ATOM 3174 O O . TYR B 1 174 ? 72.147 -4.141 -1.181 1.00 24.69 174 TYR B O 1
ATOM 3183 N N . LEU B 1 175 ? 72.411 -2.711 -2.906 1.00 24.53 175 LEU B N 1
ATOM 3184 C CA . LEU B 1 175 ? 73.138 -1.707 -2.134 1.00 24.53 175 LEU B CA 1
ATOM 3185 C C . LEU B 1 175 ? 72.217 -1.028 -1.121 1.00 24.54 175 LEU B C 1
ATOM 3186 O O . LEU B 1 175 ? 72.636 -0.712 -0.005 1.00 24.61 175 LEU B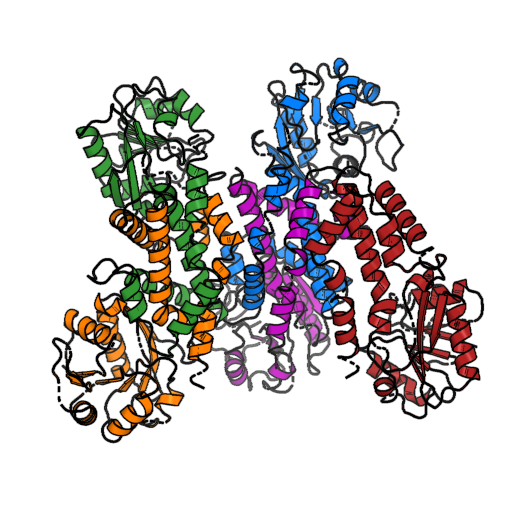 O 1
ATOM 3191 N N . PHE B 1 176 ? 70.965 -0.816 -1.526 1.00 24.48 176 PHE B N 1
ATOM 3192 C CA . PHE B 1 176 ? 69.929 -0.247 -0.667 1.00 24.44 176 PHE B CA 1
ATOM 3193 C C . PHE B 1 176 ? 69.660 -1.175 0.517 1.00 24.45 176 PHE B C 1
ATOM 3194 O O . PHE B 1 176 ? 69.593 -0.724 1.663 1.00 24.41 176 PHE B O 1
ATOM 3202 N N . ILE B 1 177 ? 69.524 -2.469 0.224 1.00 24.50 177 ILE B N 1
ATOM 3203 C CA . ILE B 1 177 ? 69.343 -3.510 1.240 1.00 24.53 177 ILE B CA 1
ATOM 3204 C C . ILE B 1 177 ? 70.568 -3.569 2.155 1.00 24.62 177 ILE B C 1
ATOM 3205 O O . ILE B 1 177 ? 70.437 -3.562 3.380 1.00 24.77 177 ILE B O 1
ATOM 3210 N N . GLU B 1 178 ? 71.749 -3.610 1.542 1.00 24.70 178 GLU B N 1
ATOM 3211 C CA . GLU B 1 178 ? 73.034 -3.615 2.243 1.00 24.85 178 GLU B CA 1
ATOM 3212 C C . GLU B 1 178 ? 73.168 -2.464 3.247 1.00 24.89 178 GLU B C 1
ATOM 3213 O O . GLU B 1 178 ? 73.596 -2.672 4.385 1.00 24.93 178 GLU B O 1
ATOM 3219 N N . SER B 1 179 ? 72.793 -1.261 2.814 1.00 24.93 179 SER B N 1
ATOM 3220 C CA . SER B 1 179 ? 72.915 -0.050 3.623 1.00 24.94 179 SER B CA 1
ATOM 3221 C C . SER B 1 179 ? 71.939 -0.041 4.800 1.00 25.08 179 SER B C 1
ATOM 3222 O O . SER B 1 179 ? 72.256 0.481 5.872 1.00 25.13 179 SER B O 1
ATOM 3225 N N . LEU B 1 180 ? 70.758 -0.618 4.591 1.00 25.16 180 LEU B N 1
ATOM 3226 C CA . LEU B 1 180 ? 69.748 -0.737 5.640 1.00 25.18 180 LEU B CA 1
ATOM 3227 C C . LEU B 1 180 ? 70.129 -1.795 6.675 1.00 25.33 180 LEU B C 1
ATOM 3228 O O . LEU B 1 180 ? 69.810 -1.652 7.860 1.00 25.39 180 LEU B O 1
ATOM 3233 N N . ILE B 1 181 ? 70.806 -2.852 6.225 1.00 25.34 181 ILE B N 1
ATOM 3234 C CA . ILE B 1 181 ? 71.302 -3.900 7.121 1.00 25.45 181 ILE B CA 1
ATOM 3235 C C . ILE B 1 181 ? 72.460 -3.390 7.986 1.00 25.59 181 ILE B C 1
ATOM 3236 O O . ILE B 1 181 ? 72.480 -3.618 9.197 1.00 25.66 181 ILE B O 1
ATOM 3241 N N . ASP B 1 182 ? 73.406 -2.691 7.360 1.00 25.69 182 ASP B N 1
ATOM 3242 C CA . ASP B 1 182 ? 74.555 -2.114 8.062 1.00 25.69 182 ASP B CA 1
ATOM 3243 C C . ASP B 1 182 ? 74.151 -1.083 9.114 1.00 25.62 182 ASP B C 1
ATOM 3244 O O . ASP B 1 182 ? 74.787 -0.984 10.162 1.00 25.68 182 ASP B O 1
ATOM 3249 N N . ALA B 1 183 ? 73.096 -0.325 8.823 1.00 25.60 183 ALA B N 1
ATOM 3250 C CA . ALA B 1 183 ? 72.550 0.661 9.753 1.00 25.61 183 ALA B CA 1
ATOM 3251 C C . ALA B 1 183 ? 71.929 -0.027 10.964 1.00 25.65 183 ALA B C 1
ATOM 3252 O O . ALA B 1 183 ? 71.989 0.492 12.080 1.00 25.67 183 ALA B O 1
ATOM 3254 N N . GLY B 1 184 ? 71.335 -1.196 10.728 1.00 25.68 184 GLY B N 1
ATOM 3255 C CA . GLY B 1 184 ? 70.775 -2.022 11.791 1.00 25.80 184 GLY B CA 1
ATOM 3256 C C . GLY B 1 184 ? 71.844 -2.642 12.665 1.00 25.82 184 GLY B C 1
ATOM 3257 O O . GLY B 1 184 ? 71.727 -2.635 13.888 1.00 25.89 184 GLY B O 1
ATOM 3258 N N . VAL B 1 185 ? 72.887 -3.176 12.029 1.00 25.97 185 VAL B N 1
ATOM 3259 C CA . VAL B 1 185 ? 74.030 -3.759 12.737 1.00 26.06 185 VAL B CA 1
ATOM 3260 C C . VAL B 1 185 ? 74.777 -2.700 13.555 1.00 26.15 185 VAL B C 1
ATOM 3261 O O . VAL B 1 185 ? 75.131 -2.946 14.708 1.00 26.24 185 VAL B O 1
ATOM 3265 N N . LYS B 1 186 ? 74.992 -1.522 12.968 1.00 26.24 186 LYS B N 1
ATOM 3266 C CA . LYS B 1 186 ? 75.671 -0.425 13.663 1.00 26.31 186 LYS B CA 1
ATOM 3267 C C . LYS B 1 186 ? 74.981 -0.056 14.977 1.00 26.47 186 LYS B C 1
ATOM 3268 O O . LYS B 1 186 ? 75.642 0.275 15.967 1.00 26.59 186 LYS B O 1
ATOM 3274 N N . ASN B 1 187 ? 73.655 -0.126 14.978 1.00 26.60 187 ASN B N 1
ATOM 3275 C CA . ASN B 1 187 ? 72.870 0.316 16.119 1.00 26.73 187 ASN B CA 1
ATOM 3276 C C . ASN B 1 187 ? 72.284 -0.809 16.974 1.00 26.89 187 ASN B C 1
ATOM 3277 O O . ASN B 1 187 ? 71.267 -0.624 17.645 1.00 26.95 187 ASN B O 1
ATOM 3282 N N . GLY B 1 188 ? 72.930 -1.972 16.949 1.00 27.09 188 GLY B N 1
ATOM 3283 C CA . GLY B 1 188 ? 72.641 -3.028 17.920 1.00 27.42 188 GLY B CA 1
ATOM 3284 C C . GLY B 1 188 ? 72.018 -4.321 17.425 1.00 27.61 188 GLY B C 1
ATOM 3285 O O . GLY B 1 188 ? 72.067 -5.336 18.125 1.00 27.54 188 GLY B O 1
ATOM 3286 N N . LEU B 1 189 ? 71.424 -4.293 16.234 1.00 27.86 189 LEU B N 1
ATOM 3287 C CA . LEU B 1 189 ? 70.767 -5.483 15.685 1.00 28.09 189 LEU B CA 1
ATOM 3288 C C . LEU B 1 189 ? 71.764 -6.454 15.062 1.00 28.33 189 LEU B C 1
ATOM 3289 O O . LEU B 1 189 ? 72.826 -6.050 14.587 1.00 28.30 189 LEU B O 1
ATOM 3294 N N . SER B 1 190 ? 71.412 -7.737 15.072 1.00 28.67 190 SER B N 1
ATOM 3295 C CA . SER B 1 190 ? 72.200 -8.752 14.384 1.00 29.02 190 SER B CA 1
ATOM 3296 C C . SER B 1 190 ? 72.011 -8.596 12.879 1.00 29.35 190 SER B C 1
ATOM 3297 O O . SER B 1 190 ? 71.008 -8.033 12.432 1.00 29.40 190 SER B O 1
ATOM 3300 N N . ARG B 1 191 ? 72.976 -9.090 12.106 1.00 29.72 191 ARG B N 1
ATOM 3301 C CA . ARG B 1 191 ? 72.905 -9.037 10.646 1.00 30.04 191 ARG B CA 1
ATOM 3302 C C . ARG B 1 191 ? 71.738 -9.875 10.105 1.00 30.21 191 ARG B C 1
ATOM 3303 O O . ARG B 1 191 ? 71.121 -9.510 9.100 1.00 30.25 191 ARG B O 1
ATOM 3311 N N . GLU B 1 192 ? 71.432 -10.978 10.790 1.00 30.38 192 GLU B N 1
ATOM 3312 C CA . GLU B 1 192 ? 70.305 -11.849 10.436 1.00 30.64 192 GLU B CA 1
ATOM 3313 C C . GLU B 1 192 ? 68.955 -11.159 10.649 1.00 30.43 192 GLU B C 1
ATOM 3314 O O . GLU B 1 192 ? 68.081 -11.220 9.783 1.00 30.46 192 GLU B O 1
ATOM 3320 N N . LEU B 1 193 ? 68.792 -10.514 11.804 1.00 30.32 193 LEU B N 1
ATOM 3321 C CA . LEU B 1 193 ? 67.542 -9.831 12.143 1.00 30.15 193 LEU B CA 1
ATOM 3322 C C . LEU B 1 193 ? 67.345 -8.580 11.297 1.00 30.08 193 LEU B C 1
ATOM 3323 O O . LEU B 1 193 ? 66.223 -8.274 10.887 1.00 30.12 193 LEU B O 1
ATOM 3328 N N . SER B 1 194 ? 68.439 -7.863 11.045 1.00 30.05 194 SER B N 1
ATOM 3329 C CA . SER B 1 194 ? 68.422 -6.697 10.167 1.00 29.98 194 SER B CA 1
ATOM 3330 C C . SER B 1 194 ? 67.974 -7.087 8.760 1.00 29.98 194 SER B C 1
ATOM 3331 O O . SER B 1 194 ? 67.120 -6.423 8.177 1.00 29.94 194 SER B O 1
ATOM 3334 N N . LYS B 1 195 ? 68.542 -8.174 8.236 1.00 29.94 195 LYS B N 1
ATOM 3335 C CA . LYS B 1 195 ? 68.176 -8.696 6.918 1.00 29.94 195 LYS B CA 1
ATOM 3336 C C . LYS B 1 195 ? 66.690 -9.048 6.835 1.00 29.78 195 LYS B C 1
ATOM 3337 O O . LYS B 1 195 ? 66.002 -8.616 5.911 1.00 29.75 195 LYS B O 1
ATOM 3343 N N . ASN B 1 196 ? 66.208 -9.821 7.809 1.00 29.67 196 ASN B N 1
ATOM 3344 C CA . ASN B 1 196 ? 64.802 -10.228 7.874 1.00 29.59 196 ASN B CA 1
ATOM 3345 C C . ASN B 1 196 ? 63.839 -9.043 7.921 1.00 29.49 196 ASN B C 1
ATOM 3346 O O . ASN B 1 196 ? 62.805 -9.048 7.249 1.00 29.55 196 ASN B O 1
ATOM 3351 N N . LEU B 1 197 ? 64.193 -8.034 8.715 1.00 29.32 197 LEU B N 1
ATOM 3352 C CA . LEU B 1 197 ? 63.385 -6.824 8.863 1.00 29.12 197 LEU B CA 1
ATOM 3353 C C . LEU B 1 197 ? 63.397 -5.958 7.607 1.00 28.97 197 LEU B C 1
ATOM 3354 O O . LEU B 1 197 ? 62.363 -5.427 7.211 1.00 28.95 197 LEU B O 1
ATOM 3359 N N . VAL B 1 198 ? 64.570 -5.829 6.988 1.00 28.90 198 VAL B N 1
ATOM 3360 C CA . VAL B 1 198 ? 64.743 -5.041 5.764 1.00 28.78 198 VAL B CA 1
ATOM 3361 C C . VAL B 1 198 ? 63.959 -5.645 4.596 1.00 28.81 198 VAL B C 1
ATOM 3362 O O . VAL B 1 198 ? 63.189 -4.945 3.931 1.00 28.79 198 VAL B O 1
ATOM 3366 N N . LEU B 1 199 ? 64.148 -6.943 4.368 1.00 28.78 199 LEU B N 1
ATOM 3367 C CA . LEU B 1 199 ? 63.509 -7.636 3.249 1.00 28.73 199 LEU B CA 1
ATOM 3368 C C . LEU B 1 199 ? 61.984 -7.606 3.334 1.00 28.81 199 LEU B C 1
ATOM 3369 O O . LEU B 1 199 ? 61.315 -7.361 2.330 1.00 28.80 199 LEU B O 1
ATOM 3374 N N . GLN B 1 200 ? 61.446 -7.840 4.531 1.00 28.89 200 GLN B N 1
ATOM 3375 C CA . GLN B 1 200 ? 59.998 -7.825 4.750 1.00 28.98 200 GLN B CA 1
ATOM 3376 C C . GLN B 1 200 ? 59.412 -6.422 4.597 1.00 29.10 200 GLN B C 1
ATOM 3377 O O . GLN B 1 200 ? 58.319 -6.254 4.050 1.00 29.07 200 GLN B O 1
ATOM 3383 N N . THR B 1 201 ? 60.150 -5.423 5.076 1.00 29.30 201 THR B N 1
ATOM 3384 C CA . THR B 1 201 ? 59.753 -4.023 4.946 1.00 29.40 201 THR B CA 1
ATOM 3385 C C . THR B 1 201 ? 59.682 -3.604 3.476 1.00 29.53 201 THR B C 1
ATOM 3386 O O . THR B 1 201 ? 58.759 -2.892 3.076 1.00 29.48 201 THR B O 1
ATOM 3390 N N . ILE B 1 202 ? 60.652 -4.053 2.682 1.00 29.78 202 ILE B N 1
ATOM 3391 C CA . ILE B 1 202 ? 60.660 -3.773 1.246 1.00 30.03 202 ILE B CA 1
ATOM 3392 C C . ILE B 1 202 ? 59.571 -4.577 0.532 1.00 30.27 202 ILE B C 1
ATOM 3393 O O . ILE B 1 202 ? 58.843 -4.035 -0.304 1.00 30.29 202 ILE B O 1
ATOM 3398 N N . LYS B 1 203 ? 59.465 -5.860 0.879 1.00 30.62 203 LYS B N 1
ATOM 3399 C CA . LYS B 1 203 ? 58.441 -6.752 0.330 1.00 31.03 203 LYS B CA 1
ATOM 3400 C C . LYS B 1 203 ? 57.043 -6.164 0.507 1.00 31.19 203 LYS B C 1
ATOM 3401 O O . LYS B 1 203 ? 56.241 -6.162 -0.429 1.00 31.15 203 LYS B O 1
ATOM 3407 N N . GLY B 1 204 ? 56.772 -5.659 1.708 1.00 31.44 204 GLY B N 1
ATOM 3408 C CA . GLY B 1 204 ? 55.488 -5.049 2.027 1.00 31.80 204 GLY B CA 1
ATOM 3409 C C . GLY B 1 204 ? 55.243 -3.734 1.314 1.00 32.09 204 GLY B C 1
ATOM 3410 O O . GLY B 1 204 ? 54.128 -3.468 0.869 1.00 32.11 204 GLY B O 1
ATOM 3411 N N . SER B 1 205 ? 56.288 -2.914 1.206 1.00 32.44 205 SER B N 1
ATOM 3412 C CA . SER B 1 205 ? 56.196 -1.597 0.569 1.00 32.86 205 SER B CA 1
ATOM 3413 C C . SER B 1 205 ? 55.894 -1.684 -0.928 1.00 33.17 205 SER B C 1
ATOM 3414 O O . SER B 1 205 ? 55.102 -0.896 -1.450 1.00 33.20 205 SER B O 1
ATOM 3417 N N . VAL B 1 206 ? 56.534 -2.637 -1.604 1.00 33.53 206 VAL B N 1
ATOM 3418 C CA . VAL B 1 206 ? 56.293 -2.899 -3.025 1.00 33.97 206 VAL B CA 1
ATOM 3419 C C . VAL B 1 206 ? 54.871 -3.421 -3.239 1.00 34.28 206 VAL B C 1
ATOM 3420 O O . VAL B 1 206 ? 54.192 -3.018 -4.184 1.00 34.25 206 VAL B O 1
ATOM 3424 N N . GLU B 1 207 ? 54.429 -4.303 -2.344 1.00 34.79 207 GLU B N 1
ATOM 3425 C CA . GLU B 1 207 ? 53.077 -4.858 -2.394 1.00 35.35 207 GLU B CA 1
ATOM 3426 C C . GLU B 1 207 ? 52.011 -3.780 -2.195 1.00 35.52 207 GLU B C 1
ATOM 3427 O O . GLU B 1 207 ? 50.932 -3.851 -2.783 1.00 35.56 207 GLU B O 1
ATOM 3441 N N . VAL B 1 209 ? 52.395 -0.561 -3.103 1.00 36.53 209 VAL B N 1
ATOM 3442 C CA . VAL B 1 209 ? 52.399 0.266 -4.316 1.00 36.70 209 VAL B CA 1
ATOM 3443 C C . VAL B 1 209 ? 51.577 -0.371 -5.443 1.00 36.83 209 VAL B C 1
ATOM 3444 O O . VAL B 1 209 ? 50.847 0.325 -6.153 1.00 36.85 209 VAL B O 1
ATOM 3448 N N . LYS B 1 210 ? 51.691 -1.691 -5.584 1.00 37.03 210 LYS B N 1
ATOM 3449 C CA . LYS B 1 210 ? 50.975 -2.444 -6.619 1.00 37.25 210 LYS B CA 1
ATOM 3450 C C . LYS B 1 210 ? 49.465 -2.481 -6.392 1.00 37.34 210 LYS B C 1
ATOM 3451 O O . LYS B 1 210 ? 48.689 -2.373 -7.343 1.00 37.38 210 LYS B O 1
ATOM 3457 N N . LYS B 1 211 ? 49.062 -2.628 -5.131 1.00 37.49 211 LYS B N 1
ATOM 3458 C CA . LYS B 1 211 ? 47.660 -2.853 -4.774 1.00 37.60 211 LYS B CA 1
ATOM 3459 C C . LYS B 1 211 ? 46.872 -1.572 -4.499 1.00 37.58 211 LYS B C 1
ATOM 3460 O O . LYS B 1 211 ? 45.684 -1.493 -4.823 1.00 37.71 211 LYS B O 1
ATOM 3466 N N . SER B 1 212 ? 47.533 -0.579 -3.907 1.00 37.45 212 SER B N 1
ATOM 3467 C CA . SER B 1 212 ? 46.871 0.655 -3.486 1.00 37.32 212 SER B CA 1
ATOM 3468 C C . SER B 1 212 ? 46.422 1.532 -4.651 1.00 37.21 212 SER B C 1
ATOM 3469 O O . SER B 1 212 ? 47.083 1.601 -5.689 1.00 37.26 212 SER B O 1
ATOM 3472 N N . ASP B 1 213 ? 45.287 2.198 -4.454 1.00 37.01 213 ASP B N 1
ATOM 3473 C CA . ASP B 1 213 ? 44.776 3.195 -5.387 1.00 36.84 213 ASP B CA 1
ATOM 3474 C C . ASP B 1 213 ? 45.465 4.546 -5.174 1.00 36.59 213 ASP B C 1
ATOM 3475 O O . ASP B 1 213 ? 45.284 5.478 -5.963 1.00 36.51 213 ASP B O 1
ATOM 3480 N N . GLN B 1 214 ? 46.253 4.633 -4.103 1.00 36.29 214 GLN B N 1
ATOM 3481 C CA . GLN B 1 214 ? 47.010 5.837 -3.757 1.00 35.99 214 GLN B CA 1
ATOM 3482 C C . GLN B 1 214 ? 48.403 5.801 -4.392 1.00 35.58 214 GLN B C 1
ATOM 3483 O O . GLN B 1 214 ? 49.020 4.735 -4.465 1.00 35.60 214 GLN B O 1
ATOM 3489 N N . PRO B 1 215 ? 48.903 6.962 -4.862 1.00 35.23 215 PRO B N 1
ATOM 3490 C CA . PRO B 1 215 ? 50.253 7.037 -5.436 1.00 34.94 215 PRO B CA 1
ATOM 3491 C C . PRO B 1 215 ? 51.354 6.836 -4.388 1.00 34.63 215 PRO B C 1
ATOM 3492 O O . PRO B 1 215 ? 51.106 7.013 -3.193 1.00 34.59 215 PRO B O 1
ATOM 3496 N N . VAL B 1 216 ? 52.554 6.474 -4.845 1.00 34.26 216 VAL B N 1
ATOM 3497 C CA . VAL B 1 216 ? 53.707 6.218 -3.961 1.00 33.91 216 VAL B CA 1
ATOM 3498 C C . VAL B 1 216 ? 53.925 7.288 -2.891 1.00 33.62 216 VAL B C 1
ATOM 3499 O O . VAL B 1 216 ? 54.222 6.968 -1.739 1.00 33.49 216 VAL B O 1
ATOM 3503 N N . GLN B 1 217 ? 53.767 8.550 -3.283 1.00 33.32 217 GLN B N 1
ATOM 3504 C CA . GLN B 1 217 ? 54.057 9.681 -2.410 1.00 33.08 217 GLN B CA 1
ATOM 3505 C C . GLN B 1 217 ? 53.025 9.827 -1.298 1.00 32.94 217 GLN B C 1
ATOM 3506 O O . GLN B 1 217 ? 53.358 10.266 -0.197 1.00 32.94 217 GLN B O 1
ATOM 3512 N N . GLN B 1 218 ? 51.779 9.463 -1.594 1.00 32.71 218 GLN B N 1
ATOM 3513 C CA . GLN B 1 218 ? 50.709 9.502 -0.600 1.00 32.52 218 GLN B CA 1
ATOM 3514 C C . GLN B 1 218 ? 50.872 8.371 0.409 1.00 32.23 218 GLN B C 1
ATOM 3515 O O . GLN B 1 218 ? 50.623 8.557 1.599 1.00 32.27 218 GLN B O 1
ATOM 3521 N N . LEU B 1 219 ? 51.294 7.205 -0.077 1.00 31.88 219 LEU B N 1
ATOM 3522 C CA . LEU B 1 219 ? 51.628 6.068 0.780 1.00 31.64 219 LEU B CA 1
ATOM 3523 C C . LEU B 1 219 ? 52.813 6.402 1.688 1.00 31.53 219 LEU B C 1
ATOM 3524 O O . LEU B 1 219 ? 52.896 5.927 2.824 1.00 31.51 219 LEU B O 1
ATOM 3529 N N . LYS B 1 220 ? 53.723 7.219 1.162 1.00 31.33 220 LYS B N 1
ATOM 3530 C CA . LYS B 1 220 ? 54.862 7.745 1.902 1.00 31.12 220 LYS B CA 1
ATOM 3531 C C . LYS B 1 220 ? 54.416 8.764 2.953 1.00 31.04 220 LYS B C 1
ATOM 3532 O O . LYS B 1 220 ? 55.002 8.847 4.029 1.00 31.01 220 LYS B O 1
ATOM 3538 N N . ASP B 1 221 ? 53.383 9.539 2.629 1.00 30.89 221 ASP B N 1
ATOM 3539 C CA . ASP B 1 221 ? 52.842 10.541 3.544 1.00 30.71 221 ASP B CA 1
ATOM 3540 C C . ASP B 1 221 ? 52.136 9.912 4.741 1.00 30.62 221 ASP B C 1
ATOM 3541 O O . ASP B 1 221 ? 52.198 10.443 5.852 1.00 30.69 221 ASP B O 1
ATOM 3546 N N . ASN B 1 222 ? 51.473 8.780 4.504 1.00 30.50 222 ASN B N 1
ATOM 3547 C CA . ASN B 1 222 ? 50.694 8.075 5.529 1.00 30.26 222 ASN B CA 1
ATOM 3548 C C . ASN B 1 222 ? 51.548 7.558 6.684 1.00 30.11 222 ASN B C 1
ATOM 3549 O O . ASN B 1 222 ? 51.079 7.442 7.817 1.00 30.18 222 ASN B O 1
ATOM 3554 N N . ILE B 1 223 ? 52.804 7.252 6.385 1.00 29.93 223 ILE B N 1
ATOM 3555 C CA . ILE B 1 223 ? 53.735 6.732 7.379 1.00 29.71 223 ILE B CA 1
ATOM 3556 C C . ILE B 1 223 ? 54.354 7.837 8.240 1.00 29.51 223 ILE B C 1
ATOM 3557 O O . ILE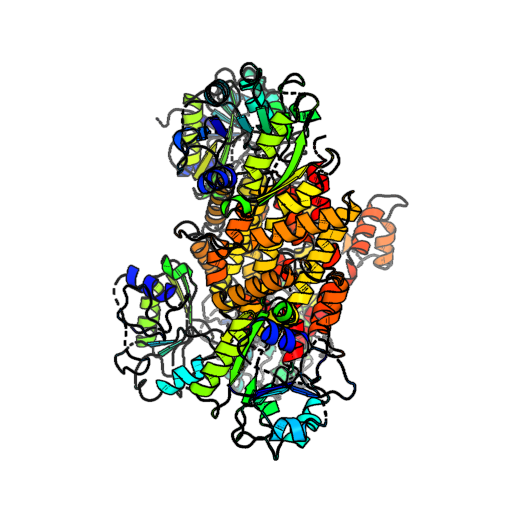 B 1 223 ? 54.868 7.574 9.329 1.00 29.52 223 ILE B O 1
ATOM 3562 N N . VAL B 1 224 ? 54.265 9.074 7.758 1.00 29.35 224 VAL B N 1
ATOM 3563 C CA . VAL B 1 224 ? 54.804 10.233 8.466 1.00 29.11 224 VAL B CA 1
ATOM 3564 C C . VAL B 1 224 ? 53.814 10.744 9.518 1.00 29.00 224 VAL B C 1
ATOM 3565 O O . VAL B 1 224 ? 53.015 11.650 9.254 1.00 28.93 224 VAL B O 1
ATOM 3569 N N . SER B 1 225 ? 53.872 10.149 10.708 1.00 28.81 225 SER B N 1
ATOM 3570 C CA . SER B 1 225 ? 53.070 10.602 11.843 1.00 28.63 225 SER B CA 1
ATOM 3571 C C . SER B 1 225 ? 53.563 11.976 12.289 1.00 28.50 225 SER B C 1
ATOM 3572 O O . SER B 1 225 ? 54.766 12.158 12.498 1.00 28.60 225 SER B O 1
ATOM 3575 N N . PRO B 1 226 ? 52.642 12.953 12.414 1.00 28.32 226 PRO B N 1
ATOM 3576 C CA . PRO B 1 226 ? 53.013 14.325 12.765 1.00 28.13 226 PRO B CA 1
ATOM 3577 C C . PRO B 1 226 ? 53.858 14.421 14.036 1.00 27.92 226 PRO B C 1
ATOM 3578 O O . PRO B 1 226 ? 53.448 13.938 15.095 1.00 27.99 226 PRO B O 1
ATOM 3582 N N . GLY B 1 227 ? 55.035 15.031 13.910 1.00 27.59 227 GLY B N 1
ATOM 3583 C CA . GLY B 1 227 ? 55.966 15.186 15.025 1.00 27.19 227 GLY B CA 1
ATOM 3584 C C . GLY B 1 227 ? 56.689 13.901 15.378 1.00 26.92 227 GLY B C 1
ATOM 3585 O O . GLY B 1 227 ? 57.294 13.795 16.445 1.00 26.87 227 GLY B O 1
ATOM 3586 N N . GLY B 1 228 ? 56.642 12.932 14.467 1.00 26.67 228 GLY B N 1
ATOM 3587 C CA . GLY B 1 228 ? 57.113 11.583 14.753 1.00 26.36 228 GLY B CA 1
ATOM 3588 C C . GLY B 1 228 ? 58.514 11.245 14.292 1.00 26.11 228 GLY B C 1
ATOM 3589 O O . GLY B 1 228 ? 59.314 12.127 13.972 1.00 26.00 228 GLY B O 1
ATOM 3590 N N . ILE B 1 229 ? 58.786 9.944 14.251 1.00 25.95 229 ILE B N 1
ATOM 3591 C CA . ILE B 1 229 ? 60.113 9.399 13.976 1.00 25.82 229 ILE B CA 1
ATOM 3592 C C . ILE B 1 229 ? 60.456 9.409 12.484 1.00 25.68 229 ILE B C 1
ATOM 3593 O O . ILE B 1 229 ? 61.534 9.867 12.093 1.00 25.78 229 ILE B O 1
ATOM 3598 N N . THR B 1 230 ? 59.533 8.905 11.666 1.00 25.57 230 THR B N 1
ATOM 3599 C CA . THR B 1 230 ? 59.705 8.817 10.211 1.00 25.36 230 THR B CA 1
ATOM 3600 C C . THR B 1 230 ? 60.031 10.173 9.575 1.00 25.30 230 THR B C 1
ATOM 3601 O O . THR B 1 230 ? 60.879 10.261 8.683 1.00 25.26 230 THR B O 1
ATOM 3605 N N . ALA B 1 231 ? 59.358 11.219 10.052 1.00 25.18 231 ALA B N 1
ATOM 3606 C CA . ALA B 1 231 ? 59.575 12.588 9.588 1.00 25.04 231 ALA B CA 1
ATOM 3607 C C . ALA B 1 231 ? 61.035 13.028 9.706 1.00 24.94 231 ALA B C 1
ATOM 3608 O O . ALA B 1 231 ? 61.529 13.771 8.863 1.00 25.02 231 ALA B O 1
ATOM 3610 N N . VAL B 1 232 ? 61.710 12.563 10.755 1.00 24.79 232 VAL B N 1
ATOM 3611 C CA . VAL B 1 232 ? 63.112 12.901 11.007 1.00 24.70 232 VAL B CA 1
ATOM 3612 C C . VAL B 1 232 ? 64.052 12.126 10.076 1.00 24.55 232 VAL B C 1
ATOM 3613 O O . VAL B 1 232 ? 65.055 12.665 9.607 1.00 24.63 232 VAL B O 1
ATOM 3617 N N . GLY B 1 233 ? 63.715 10.867 9.809 1.00 24.52 233 GLY B N 1
ATOM 3618 C CA . GLY B 1 233 ? 64.482 10.035 8.886 1.00 24.48 233 GLY B CA 1
ATOM 3619 C C . GLY B 1 233 ? 64.341 10.489 7.445 1.00 24.50 233 GLY B C 1
ATOM 3620 O O . GLY B 1 233 ? 65.290 10.407 6.662 1.00 24.45 233 GLY B O 1
ATOM 3621 N N . LEU B 1 234 ? 63.152 10.976 7.104 1.00 24.54 234 LEU B N 1
ATOM 3622 C CA . LEU B 1 234 ? 62.847 11.440 5.755 1.00 24.61 234 LEU B CA 1
ATOM 3623 C C . LEU B 1 234 ? 63.450 12.823 5.512 1.00 24.64 234 LEU B C 1
ATOM 3624 O O . LEU B 1 234 ? 63.842 13.153 4.392 1.00 24.69 234 LEU B O 1
ATOM 3629 N N . TYR B 1 235 ? 63.513 13.617 6.578 1.00 24.68 235 TYR B N 1
ATOM 3630 C CA . TYR B 1 235 ? 64.174 14.921 6.589 1.00 24.71 235 TYR B CA 1
ATOM 3631 C C . TYR B 1 235 ? 65.668 14.770 6.305 1.00 24.81 235 TYR B C 1
ATOM 3632 O O . TYR B 1 235 ? 66.263 15.590 5.602 1.00 24.82 235 TYR B O 1
ATOM 3641 N N . SER B 1 236 ? 66.257 13.712 6.862 1.00 24.92 236 SER B N 1
ATOM 3642 C CA . SER B 1 236 ? 67.661 13.369 6.654 1.00 25.01 236 SER B CA 1
ATOM 3643 C C . SER B 1 236 ? 67.957 13.031 5.190 1.00 25.07 236 SER B C 1
ATOM 3644 O O . SER B 1 236 ? 68.978 13.457 4.643 1.00 25.09 236 SER B O 1
ATOM 3647 N N . LEU B 1 237 ? 67.056 12.273 4.563 1.00 25.23 237 LEU B N 1
ATOM 3648 C CA . LEU B 1 237 ? 67.193 11.892 3.155 1.00 25.28 237 LEU B CA 1
ATOM 3649 C C . LEU B 1 237 ? 67.135 13.103 2.218 1.00 25.46 237 LEU B C 1
ATOM 3650 O O . LEU B 1 237 ? 67.839 13.144 1.206 1.00 25.43 237 LEU B O 1
ATOM 3655 N N . GLU B 1 238 ? 66.298 14.082 2.565 1.00 25.56 238 GLU B N 1
ATOM 3656 C CA . GLU B 1 238 ? 66.172 15.316 1.788 1.00 25.78 238 GLU B CA 1
ATOM 3657 C C . GLU B 1 238 ? 67.409 16.203 1.915 1.00 25.88 238 GLU B C 1
ATOM 3658 O O . GLU B 1 238 ? 67.806 16.868 0.954 1.00 25.94 238 GLU B O 1
ATOM 3664 N N . LYS B 1 239 ? 68.004 16.208 3.107 1.00 25.95 239 LYS B N 1
ATOM 3665 C CA . LYS B 1 239 ? 69.230 16.957 3.381 1.00 26.07 239 LYS B CA 1
ATOM 3666 C C . LYS B 1 239 ? 70.387 16.464 2.512 1.00 26.02 239 LYS B C 1
ATOM 3667 O O . LYS B 1 239 ? 71.160 17.267 1.983 1.00 26.06 239 LYS B O 1
ATOM 3673 N N . ASN B 1 240 ? 70.485 15.145 2.359 1.00 25.96 240 ASN B N 1
ATOM 3674 C CA . ASN B 1 240 ? 71.566 14.525 1.597 1.00 25.96 240 ASN B CA 1
ATOM 3675 C C . ASN B 1 240 ? 71.190 14.179 0.153 1.00 25.98 240 ASN B C 1
ATOM 3676 O O . ASN B 1 240 ? 71.857 13.360 -0.485 1.00 26.02 240 ASN B O 1
ATOM 3681 N N . SER B 1 241 ? 70.127 14.813 -0.346 1.00 25.96 241 SER B N 1
ATOM 3682 C CA . SER B 1 241 ? 69.660 14.664 -1.732 1.00 25.87 241 SER B CA 1
ATOM 3683 C C . SER B 1 241 ? 69.476 13.210 -2.184 1.00 25.83 241 SER B C 1
ATOM 3684 O O . SER B 1 241 ? 69.958 12.819 -3.252 1.00 25.79 241 SER B O 1
ATOM 3687 N N . PHE B 1 242 ? 68.768 12.421 -1.375 1.00 25.69 242 PHE B N 1
ATOM 3688 C CA . PHE B 1 242 ? 68.525 11.007 -1.675 1.00 25.63 242 PHE B CA 1
ATOM 3689 C C . PHE B 1 242 ? 67.912 10.784 -3.062 1.00 25.73 242 PHE B C 1
ATOM 3690 O O . PHE B 1 242 ? 68.363 9.911 -3.805 1.00 25.68 242 PHE B O 1
ATOM 3698 N N . LYS B 1 243 ? 66.892 11.574 -3.400 1.00 25.84 243 LYS B N 1
ATOM 3699 C CA . LYS B 1 243 ? 66.217 11.450 -4.691 1.00 25.89 243 LYS B CA 1
ATOM 3700 C C . LYS B 1 243 ? 67.171 11.714 -5.855 1.00 25.93 243 LYS B C 1
ATOM 3701 O O . LYS B 1 243 ? 67.272 10.897 -6.772 1.00 25.86 243 LYS B O 1
ATOM 3707 N N . TYR B 1 244 ? 67.873 12.847 -5.799 1.00 26.04 244 TYR B N 1
ATOM 3708 C CA . TYR B 1 244 ? 68.849 13.213 -6.823 1.00 26.13 244 TYR B CA 1
ATOM 3709 C C . TYR B 1 244 ? 69.926 12.142 -6.999 1.00 26.21 244 TYR B C 1
ATOM 3710 O O . TYR B 1 244 ? 70.273 11.796 -8.125 1.00 26.27 244 TYR B O 1
ATOM 3719 N N . THR B 1 245 ? 70.449 11.637 -5.882 1.00 26.31 245 THR B N 1
ATOM 3720 C CA . THR B 1 245 ? 71.446 10.566 -5.876 1.00 26.41 245 THR B CA 1
ATOM 3721 C C . THR B 1 245 ? 70.987 9.353 -6.688 1.00 26.61 245 THR B C 1
ATOM 3722 O O . THR B 1 245 ? 71.709 8.875 -7.566 1.00 26.59 245 THR B O 1
ATOM 3726 N N . VAL B 1 246 ? 69.783 8.871 -6.386 1.00 26.83 246 VAL B N 1
ATOM 3727 C CA . VAL B 1 246 ? 69.193 7.726 -7.074 1.00 27.10 246 VAL B CA 1
ATOM 3728 C C . VAL B 1 246 ? 68.972 8.041 -8.561 1.00 27.31 246 VAL B C 1
ATOM 3729 O O . VAL B 1 246 ? 69.345 7.246 -9.428 1.00 27.30 246 VAL B O 1
ATOM 3741 N N . ASN B 1 248 ? 70.416 10.468 -10.389 1.00 28.11 248 ASN B N 1
ATOM 3742 C CA . ASN B 1 248 ? 71.717 10.718 -11.010 1.00 28.22 248 ASN B CA 1
ATOM 3743 C C . ASN B 1 248 ? 72.442 9.434 -11.400 1.00 28.33 248 ASN B C 1
ATOM 3744 O O . ASN B 1 248 ? 73.115 9.390 -12.429 1.00 28.37 248 ASN B O 1
ATOM 3749 N N . ALA B 1 249 ? 72.293 8.397 -10.577 1.00 28.51 249 ALA B N 1
ATOM 3750 C CA . ALA B 1 249 ? 72.899 7.093 -10.842 1.00 28.71 249 ALA B CA 1
ATOM 3751 C C . ALA B 1 249 ? 72.269 6.414 -12.053 1.00 28.79 249 ALA B C 1
ATOM 3752 O O . ALA B 1 249 ? 72.975 5.867 -12.903 1.00 28.82 249 ALA B O 1
ATOM 3754 N N . VAL B 1 250 ? 70.940 6.458 -12.117 1.00 28.92 250 VAL B N 1
ATOM 3755 C CA . VAL B 1 250 ? 70.185 5.872 -13.221 1.00 28.96 250 VAL B CA 1
ATOM 3756 C C . VAL B 1 250 ? 70.527 6.570 -14.539 1.00 29.07 250 VAL B C 1
ATOM 3757 O O . VAL B 1 250 ? 70.723 5.912 -15.562 1.00 29.04 250 VAL B O 1
ATOM 3761 N N . GLU B 1 251 ? 70.616 7.899 -14.501 1.00 29.21 251 GLU B N 1
ATOM 3762 C CA . GLU B 1 251 ? 70.949 8.686 -15.688 1.00 29.33 251 GLU B CA 1
ATOM 3763 C C . GLU B 1 251 ? 72.383 8.435 -16.156 1.00 29.35 251 GLU B C 1
ATOM 3764 O O . GLU B 1 251 ? 72.635 8.336 -17.357 1.00 29.40 251 GLU B O 1
ATOM 3770 N N . ALA B 1 252 ? 73.311 8.331 -15.205 1.00 29.46 252 ALA B N 1
ATOM 3771 C CA . ALA B 1 252 ? 74.708 8.006 -15.503 1.00 29.51 252 ALA B CA 1
ATOM 3772 C C . ALA B 1 252 ? 74.821 6.654 -16.207 1.00 29.57 252 ALA B C 1
ATOM 3773 O O . ALA B 1 252 ? 75.556 6.515 -17.187 1.00 29.57 252 ALA B O 1
ATOM 3775 N N . ALA B 1 253 ? 74.079 5.670 -15.704 1.00 29.68 253 ALA B N 1
ATOM 3776 C CA . ALA B 1 253 ? 73.990 4.355 -16.334 1.00 29.88 253 ALA B CA 1
ATOM 3777 C C . ALA B 1 253 ? 73.364 4.447 -17.729 1.00 29.99 253 ALA B C 1
ATOM 3778 O O . ALA B 1 253 ? 73.815 3.782 -18.662 1.00 29.91 253 ALA B O 1
ATOM 3780 N N . CYS B 1 254 ? 72.337 5.286 -17.861 1.00 30.28 254 CYS B N 1
ATOM 3781 C CA . CYS B 1 254 ? 71.672 5.529 -19.142 1.00 30.60 254 CYS B CA 1
ATOM 3782 C C . CYS B 1 254 ? 72.616 6.162 -20.168 1.00 30.95 254 CYS B C 1
ATOM 3783 O O . CYS B 1 254 ? 72.596 5.789 -21.343 1.00 30.92 254 CYS B O 1
ATOM 3786 N N . GLU B 1 255 ? 73.435 7.114 -19.714 1.00 31.44 255 GLU B N 1
ATOM 3787 C CA . GLU B 1 255 ? 74.462 7.749 -20.548 1.00 32.08 255 GLU B CA 1
ATOM 3788 C C . GLU B 1 255 ? 75.464 6.726 -21.078 1.00 32.21 255 GLU B C 1
ATOM 3789 O O . GLU B 1 255 ? 75.830 6.761 -22.254 1.00 32.23 255 GLU B O 1
ATOM 3795 N N . LYS B 1 256 ? 75.905 5.826 -20.200 1.00 32.61 256 LYS B N 1
ATOM 3796 C CA . LYS B 1 256 ? 76.870 4.784 -20.552 1.00 33.05 256 LYS B CA 1
ATOM 3797 C C . LYS B 1 256 ? 76.304 3.818 -21.593 1.00 33.50 256 LYS B C 1
ATOM 3798 O O . LYS B 1 256 ? 76.999 3.449 -22.542 1.00 33.57 256 LYS B O 1
ATOM 3804 N N . SER B 1 257 ? 75.046 3.422 -21.407 1.00 34.06 257 SER B N 1
ATOM 3805 C CA . SER B 1 257 ? 74.351 2.539 -22.343 1.00 34.66 257 SER B CA 1
ATOM 3806 C C . SER B 1 257 ? 74.304 3.138 -23.752 1.00 35.20 257 SER B C 1
ATOM 3807 O O . SER B 1 257 ? 74.564 2.444 -24.736 1.00 35.21 257 SER B O 1
ATOM 3810 N N . LYS B 1 258 ? 73.985 4.430 -23.832 1.00 35.93 258 LYS B N 1
ATOM 3811 C CA . LYS B 1 258 ? 73.920 5.147 -25.106 1.00 36.73 258 LYS B CA 1
ATOM 3812 C C . LYS B 1 258 ? 75.297 5.307 -25.745 1.00 37.29 258 LYS B C 1
ATOM 3813 O O . LYS B 1 258 ? 75.443 5.132 -26.956 1.00 37.40 258 LYS B O 1
ATOM 3819 N N . ALA B 1 259 ? 76.296 5.633 -24.923 1.00 38.00 259 ALA B N 1
ATOM 3820 C CA . ALA B 1 259 ? 77.679 5.800 -25.377 1.00 38.69 259 ALA B CA 1
ATOM 3821 C C . ALA B 1 259 ? 78.264 4.511 -25.957 1.00 39.27 259 ALA B C 1
ATOM 3822 O O . ALA B 1 259 ? 79.050 4.553 -26.906 1.00 39.36 259 ALA B O 1
ATOM 3832 N N . GLY B 1 261 ? 76.294 2.323 -27.313 1.00 41.41 261 GLY B N 1
ATOM 3833 C CA . GLY B 1 261 ? 75.445 2.119 -28.486 1.00 41.81 261 GLY B CA 1
ATOM 3834 C C . GLY B 1 261 ? 75.683 3.116 -29.608 1.00 42.07 261 GLY B C 1
ATOM 3835 O O . GLY B 1 261 ? 74.957 3.121 -30.605 1.00 42.11 261 GLY B O 1
ATOM 3836 N N . SER B 1 262 ? 76.698 3.961 -29.440 1.00 42.28 262 SER B N 1
ATOM 3837 C CA . SER B 1 262 ? 77.092 4.931 -30.459 1.00 42.46 262 SER B CA 1
ATOM 3838 C C . SER B 1 262 ? 78.189 4.366 -31.355 1.00 42.55 262 SER B C 1
ATOM 3839 O O . SER B 1 262 ? 78.251 4.660 -32.549 1.00 42.63 262 SER B O 1
ATOM 3851 N N . GLU C 1 3 ? 38.486 -16.462 17.455 1.00 54.23 3 GLU C N 1
ATOM 3852 C CA . GLU C 1 3 ? 37.318 -15.776 16.890 1.00 54.14 3 GLU C CA 1
ATOM 3853 C C . GLU C 1 3 ? 36.451 -15.096 17.953 1.00 53.99 3 GLU C C 1
ATOM 3854 O O . GLU C 1 3 ? 35.638 -14.226 17.635 1.00 54.05 3 GLU C O 1
ATOM 3860 N N . ASN C 1 4 ? 36.640 -15.490 19.210 1.00 53.78 4 ASN C N 1
ATOM 3861 C CA . ASN C 1 4 ? 35.757 -15.080 20.303 1.00 53.59 4 ASN C CA 1
ATOM 3862 C C . ASN C 1 4 ? 36.233 -13.861 21.094 1.00 53.31 4 ASN C C 1
ATOM 3863 O O . ASN C 1 4 ? 35.426 -13.193 21.748 1.00 53.27 4 ASN C O 1
ATOM 3868 N N . ILE C 1 5 ? 37.533 -13.574 21.040 1.00 52.95 5 ILE C N 1
ATOM 3869 C CA . ILE C 1 5 ? 38.092 -12.431 21.773 1.00 52.62 5 ILE C CA 1
ATOM 3870 C C . ILE C 1 5 ? 37.792 -11.100 21.086 1.00 52.31 5 ILE C C 1
ATOM 3871 O O . ILE C 1 5 ? 37.653 -11.034 19.861 1.00 52.22 5 ILE C O 1
ATOM 3876 N N . LYS C 1 6 ? 37.691 -10.048 21.893 1.00 51.95 6 LYS C N 1
ATOM 3877 C CA . LYS C 1 6 ? 37.324 -8.723 21.408 1.00 51.60 6 LYS C CA 1
ATOM 3878 C C . LYS C 1 6 ? 38.544 -7.809 21.324 1.00 51.33 6 LYS C C 1
ATOM 3879 O O . LYS C 1 6 ? 39.257 -7.610 22.311 1.00 51.23 6 LYS C O 1
ATOM 3885 N N . LEU C 1 7 ? 38.777 -7.271 20.128 1.00 51.01 7 LEU C N 1
ATOM 3886 C CA . LEU C 1 7 ? 39.921 -6.407 19.861 1.00 50.69 7 LEU C CA 1
ATOM 3887 C C . LEU C 1 7 ? 39.448 -4.972 19.667 1.00 50.48 7 LEU C C 1
ATOM 3888 O O . LEU C 1 7 ? 38.526 -4.717 18.894 1.00 50.46 7 LEU C O 1
ATOM 3893 N N . GLY C 1 8 ? 40.086 -4.042 20.374 1.00 50.29 8 GLY C N 1
ATOM 3894 C CA . GLY C 1 8 ? 39.742 -2.626 20.281 1.00 50.04 8 GLY C CA 1
ATOM 3895 C C . GLY C 1 8 ? 40.910 -1.752 19.874 1.00 49.88 8 GLY C C 1
ATOM 3896 O O . GLY C 1 8 ? 42.030 -1.936 20.353 1.00 49.85 8 GLY C O 1
ATOM 3897 N N . PHE C 1 9 ? 40.639 -0.799 18.986 1.00 49.74 9 PHE C N 1
ATOM 3898 C CA . PHE C 1 9 ? 41.650 0.138 18.505 1.00 49.57 9 PHE C CA 1
ATOM 3899 C C . PHE C 1 9 ? 41.332 1.555 18.965 1.00 49.42 9 PHE C C 1
ATOM 3900 O O . PHE C 1 9 ? 40.269 2.092 18.656 1.00 49.36 9 PHE C O 1
ATOM 3916 N N . GLY C 1 11 ? 41.928 5.028 18.281 1.00 48.71 11 GLY C N 1
ATOM 3917 C CA . GLY C 1 11 ? 42.400 5.873 17.192 1.00 48.44 11 GLY C CA 1
ATOM 3918 C C . GLY C 1 11 ? 42.556 5.083 15.909 1.00 48.25 11 GLY C C 1
ATOM 3919 O O . GLY C 1 11 ? 43.286 4.092 15.867 1.00 48.19 11 GLY C O 1
ATOM 3920 N N . LEU C 1 12 ? 41.849 5.511 14.865 1.00 48.08 12 LEU C N 1
ATOM 3921 C CA . LEU C 1 12 ? 41.996 4.922 13.536 1.00 47.91 12 LEU C CA 1
ATOM 3922 C C . LEU C 1 12 ? 42.548 5.935 12.539 1.00 47.76 12 LEU C C 1
ATOM 3923 O O . LEU C 1 12 ? 41.840 6.391 11.638 1.00 47.77 12 LEU C O 1
ATOM 3928 N N . GLY C 1 13 ? 43.818 6.287 12.714 1.00 47.56 13 GLY C N 1
ATOM 3929 C CA . GLY C 1 13 ? 44.505 7.177 11.786 1.00 47.31 13 GLY C CA 1
ATOM 3930 C C . GLY C 1 13 ? 45.067 6.398 10.618 1.00 47.13 13 GLY C C 1
ATOM 3931 O O . GLY C 1 13 ? 44.414 5.494 10.097 1.00 47.16 13 GLY C O 1
ATOM 3932 N N . GLN C 1 14 ? 46.284 6.741 10.210 1.00 46.93 14 GLN C N 1
ATOM 3933 C CA . GLN C 1 14 ? 46.926 6.068 9.086 1.00 46.74 14 GLN C CA 1
ATOM 3934 C C . GLN C 1 14 ? 47.428 4.674 9.454 1.00 46.67 14 GLN C C 1
ATOM 3935 O O . GLN C 1 14 ? 47.296 3.737 8.665 1.00 46.68 14 GLN C O 1
ATOM 3949 N N . GLY C 1 16 ? 46.508 3.101 12.513 1.00 46.45 16 GLY C N 1
ATOM 3950 C CA . GLY C 1 16 ? 45.377 2.449 13.162 1.00 46.49 16 GLY C CA 1
ATOM 3951 C C . GLY C 1 16 ? 44.515 1.682 12.179 1.00 46.52 16 GLY C C 1
ATOM 3952 O O . GLY C 1 16 ? 44.237 0.499 12.385 1.00 46.47 16 GLY C O 1
ATOM 3953 N N . SER C 1 17 ? 44.107 2.359 11.105 1.00 46.56 17 SER C N 1
ATOM 3954 C CA . SER C 1 17 ? 43.250 1.772 10.074 1.00 46.63 17 SER C CA 1
ATOM 3955 C C . SER C 1 17 ? 43.945 0.657 9.290 1.00 46.66 17 SER C C 1
ATOM 3956 O O . SER C 1 17 ? 43.327 -0.360 8.980 1.00 46.66 17 SER C O 1
ATOM 3959 N N . ALA C 1 18 ? 45.225 0.857 8.979 1.00 46.72 18 ALA C N 1
ATOM 3960 C CA . ALA C 1 18 ? 46.020 -0.135 8.252 1.00 46.80 18 ALA C CA 1
ATOM 3961 C C . ALA C 1 18 ? 46.175 -1.432 9.045 1.00 46.89 18 ALA C C 1
ATOM 3962 O O . ALA C 1 18 ? 46.083 -2.524 8.481 1.00 46.85 18 ALA C O 1
ATOM 3964 N N . LEU C 1 19 ? 46.404 -1.300 10.351 1.00 47.01 19 LEU C N 1
ATOM 3965 C CA . LEU C 1 19 ? 46.517 -2.455 11.240 1.00 47.15 19 LEU C CA 1
ATOM 3966 C C . LEU C 1 19 ? 45.159 -3.115 11.475 1.00 47.27 19 LEU C C 1
ATOM 3967 O O . LEU C 1 19 ? 45.060 -4.342 11.503 1.00 47.16 19 LEU C O 1
ATOM 3972 N N . ALA C 1 20 ? 44.123 -2.290 11.630 1.00 47.49 20 ALA C N 1
ATOM 3973 C CA . ALA C 1 20 ? 42.761 -2.769 11.861 1.00 47.75 20 ALA C CA 1
ATOM 3974 C C . ALA C 1 20 ? 42.215 -3.551 10.668 1.00 47.93 20 ALA C C 1
ATOM 3975 O O . ALA C 1 20 ? 41.697 -4.657 10.834 1.00 47.91 20 ALA C O 1
ATOM 3977 N N . HIS C 1 21 ? 42.344 -2.977 9.472 1.00 48.19 21 HIS C N 1
ATOM 3978 C CA . HIS C 1 21 ? 41.867 -3.617 8.246 1.00 48.43 21 HIS C CA 1
ATOM 3979 C C . HIS C 1 21 ? 42.760 -4.777 7.811 1.00 48.60 21 HIS C C 1
ATOM 3980 O O . HIS C 1 21 ? 42.316 -5.670 7.088 1.00 48.66 21 HIS C O 1
ATOM 3987 N N . GLY C 1 22 ? 44.015 -4.756 8.256 1.00 48.84 22 GLY C N 1
ATOM 3988 C CA . GLY C 1 22 ? 44.952 -5.850 8.010 1.00 49.13 22 GLY C CA 1
ATOM 3989 C C . GLY C 1 22 ? 44.569 -7.114 8.757 1.00 49.34 22 GLY C C 1
ATOM 3990 O O . GLY C 1 22 ? 44.654 -8.214 8.210 1.00 49.36 22 GLY C O 1
ATOM 3991 N N . ILE C 1 23 ? 44.151 -6.948 10.010 1.00 49.58 23 ILE C N 1
ATOM 3992 C CA . ILE C 1 23 ? 43.668 -8.057 10.838 1.00 49.86 23 ILE C CA 1
ATOM 3993 C C . ILE C 1 23 ? 42.280 -8.511 10.367 1.00 50.06 23 ILE C C 1
ATOM 3994 O O . ILE C 1 23 ? 41.989 -9.712 10.334 1.00 50.06 23 ILE C O 1
ATOM 3999 N N . ALA C 1 24 ? 41.443 -7.542 9.993 1.00 50.29 24 ALA C N 1
ATOM 4000 C CA . ALA C 1 24 ? 40.090 -7.801 9.496 1.00 50.58 24 ALA C CA 1
ATOM 4001 C C . ALA C 1 24 ? 40.078 -8.688 8.249 1.00 50.77 24 ALA C C 1
ATOM 4002 O O . ALA C 1 24 ? 39.270 -9.615 8.151 1.00 50.80 24 ALA C O 1
ATOM 4004 N N . ASN C 1 25 ? 40.980 -8.400 7.311 1.00 51.02 25 ASN C N 1
ATOM 4005 C CA . ASN C 1 25 ? 41.093 -9.160 6.064 1.00 51.29 25 ASN C CA 1
ATOM 4006 C C . ASN C 1 25 ? 41.704 -10.550 6.246 1.00 51.44 25 ASN C C 1
ATOM 4007 O O . ASN C 1 25 ? 41.573 -11.411 5.373 1.00 51.51 25 ASN C O 1
ATOM 4012 N N . ALA C 1 26 ? 42.368 -10.761 7.380 1.00 51.62 26 ALA C N 1
ATOM 4013 C CA . ALA C 1 26 ? 42.998 -12.043 7.690 1.00 51.81 26 ALA C CA 1
ATOM 4014 C C . ALA C 1 26 ? 41.994 -13.065 8.225 1.00 51.93 26 ALA C C 1
ATOM 4015 O O . ALA C 1 26 ? 42.249 -14.271 8.187 1.00 51.93 26 ALA C O 1
ATOM 4017 N N . ASN C 1 27 ? 40.859 -12.568 8.716 1.00 52.08 27 ASN C N 1
ATOM 4018 C CA . ASN C 1 27 ? 39.796 -13.393 9.302 1.00 52.26 27 ASN C CA 1
ATOM 4019 C C . ASN C 1 27 ? 40.275 -14.379 10.372 1.00 52.25 27 ASN C C 1
ATOM 4020 O O . ASN C 1 27 ? 40.219 -15.600 10.192 1.00 52.30 27 ASN C O 1
ATOM 4025 N N . ILE C 1 28 ? 40.758 -13.822 11.479 1.00 52.18 28 ILE C N 1
ATOM 4026 C CA . ILE C 1 28 ? 41.155 -14.597 12.654 1.00 52.09 28 ILE C CA 1
ATOM 4027 C C . ILE C 1 28 ? 40.269 -14.227 13.844 1.00 52.07 28 ILE C C 1
ATOM 4028 O O . ILE C 1 28 ? 40.077 -15.025 14.766 1.00 52.02 28 ILE C O 1
ATOM 4033 N N . ILE C 1 29 ? 39.738 -13.007 13.803 1.00 51.99 29 ILE C N 1
ATOM 4034 C CA . ILE C 1 29 ? 38.830 -12.491 14.820 1.00 51.94 29 ILE C CA 1
ATOM 4035 C C . ILE C 1 29 ? 37.558 -12.004 14.126 1.00 51.87 29 ILE C C 1
ATOM 4036 O O . ILE C 1 29 ? 37.630 -11.284 13.126 1.00 51.88 29 ILE C O 1
ATOM 4041 N N . LYS C 1 30 ? 36.404 -12.411 14.656 1.00 51.81 30 LYS C N 1
ATOM 4042 C CA . LYS C 1 30 ? 35.094 -12.074 14.083 1.00 51.71 30 LYS C CA 1
ATOM 4043 C C . LYS C 1 30 ? 34.922 -10.583 13.806 1.00 51.65 30 LYS C C 1
ATOM 4044 O O . LYS C 1 30 ? 35.401 -9.741 14.571 1.00 51.63 30 LYS C O 1
ATOM 4048 N N . LYS C 1 31 ? 34.233 -10.276 12.708 1.00 51.59 31 LYS C N 1
ATOM 4049 C CA . LYS C 1 31 ? 33.979 -8.899 12.284 1.00 51.53 31 LYS C CA 1
ATOM 4050 C C . LYS C 1 31 ? 33.309 -8.069 13.377 1.00 51.50 31 LYS C C 1
ATOM 4051 O O . LYS C 1 31 ? 33.683 -6.917 13.606 1.00 51.48 31 LYS C O 1
ATOM 4053 N N . GLU C 1 32 ? 32.331 -8.666 14.055 1.00 51.48 32 GLU C N 1
ATOM 4054 C CA . GLU C 1 32 ? 31.601 -7.991 15.131 1.00 51.49 32 GLU C CA 1
ATOM 4055 C C . GLU C 1 32 ? 32.428 -7.791 16.408 1.00 51.44 32 GLU C C 1
ATOM 4056 O O . GLU C 1 32 ? 32.050 -7.001 17.274 1.00 51.42 32 GLU C O 1
ATOM 4062 N N . ASN C 1 33 ? 33.554 -8.499 16.508 1.00 51.37 33 ASN C N 1
ATOM 4063 C CA . ASN C 1 33 ? 34.432 -8.420 17.679 1.00 51.34 33 ASN C CA 1
ATOM 4064 C C . ASN C 1 33 ? 35.552 -7.382 17.572 1.00 51.31 33 ASN C C 1
ATOM 4065 O O . ASN C 1 33 ? 36.337 -7.210 18.507 1.00 51.36 33 ASN C O 1
ATOM 4070 N N . LEU C 1 34 ? 35.621 -6.697 16.433 1.00 51.21 34 LEU C N 1
ATOM 4071 C CA . LEU C 1 34 ? 36.603 -5.637 16.216 1.00 51.27 34 LEU C CA 1
ATOM 4072 C C . LEU C 1 34 ? 35.972 -4.269 16.470 1.00 51.44 34 LEU C C 1
ATOM 4073 O O . LEU C 1 34 ? 34.969 -3.913 15.846 1.00 51.35 34 LEU C O 1
ATOM 4078 N N . PHE C 1 35 ? 36.566 -3.511 17.390 1.00 51.81 35 PHE C N 1
ATOM 4079 C CA . PHE C 1 35 ? 36.021 -2.221 17.817 1.00 52.25 35 PHE C CA 1
ATOM 4080 C C . PHE C 1 35 ? 37.043 -1.093 17.691 1.00 52.52 35 PHE C C 1
ATOM 4081 O O . PHE C 1 35 ? 38.248 -1.344 17.617 1.00 52.50 35 PHE C O 1
ATOM 4089 N N . TYR C 1 36 ? 36.551 0.147 17.665 1.00 52.95 36 TYR C N 1
ATOM 4090 C CA . TYR C 1 36 ? 37.410 1.331 17.600 1.00 53.39 36 TYR C CA 1
ATOM 4091 C C . TYR C 1 36 ? 36.740 2.575 18.189 1.00 53.74 36 TYR C C 1
ATOM 4092 O O . TYR C 1 36 ? 35.512 2.648 18.278 1.00 53.76 36 TYR C O 1
ATOM 4101 N N . TYR C 1 37 ? 37.561 3.544 18.590 1.00 54.23 37 TYR C N 1
ATOM 4102 C CA . TYR C 1 37 ? 37.084 4.889 18.917 1.00 54.72 37 TYR C CA 1
ATOM 4103 C C . TYR C 1 37 ? 37.993 5.975 18.344 1.00 55.33 37 TYR C C 1
ATOM 4104 O O . TYR C 1 37 ? 39.217 5.836 18.328 1.00 55.34 37 TYR C O 1
ATOM 4113 N N . GLY C 1 38 ? 37.367 7.053 17.881 1.00 56.13 38 GLY C N 1
ATOM 4114 C CA . GLY C 1 38 ? 38.061 8.272 17.486 1.00 57.18 38 GLY C CA 1
ATOM 4115 C C . GLY C 1 38 ? 37.160 9.472 17.731 1.00 58.01 38 GLY C C 1
ATOM 4116 O O . GLY C 1 38 ? 35.943 9.312 17.852 1.00 58.00 38 GLY C O 1
ATOM 4117 N N . PRO C 1 39 ? 37.746 10.684 17.808 1.00 58.70 39 PRO C N 1
ATOM 4118 C CA . PRO C 1 39 ? 36.955 11.909 17.973 1.00 59.34 39 PRO C CA 1
ATOM 4119 C C . PRO C 1 39 ? 36.026 12.168 16.783 1.00 59.97 39 PRO C C 1
ATOM 4120 O O . PRO C 1 39 ? 35.094 12.968 16.887 1.00 60.05 39 PRO C O 1
ATOM 4124 N N . SER C 1 40 ? 36.297 11.489 15.670 1.00 60.71 40 SER C N 1
ATOM 4125 C CA . SER C 1 40 ? 35.435 11.505 14.493 1.00 61.42 40 SER C CA 1
ATOM 4126 C C . SER C 1 40 ? 35.286 10.090 13.945 1.00 61.86 40 SER C C 1
ATOM 4127 O O . SER C 1 40 ? 36.253 9.324 13.917 1.00 61.95 40 SER C O 1
ATOM 4130 N N . LYS C 1 41 ? 34.071 9.747 13.521 1.00 62.40 41 LYS C N 1
ATOM 4131 C CA . LYS C 1 41 ? 33.788 8.433 12.942 1.00 62.89 41 LYS C CA 1
ATOM 4132 C C . LYS C 1 41 ? 34.524 8.251 11.618 1.00 63.20 41 LYS C C 1
ATOM 4133 O O . LYS C 1 41 ? 34.638 9.188 10.826 1.00 63.28 41 LYS C O 1
ATOM 4139 N N . LYS C 1 42 ? 35.028 7.041 11.394 1.00 63.55 42 LYS C N 1
ATOM 4140 C CA . LYS C 1 42 ? 35.846 6.745 10.221 1.00 63.81 42 LYS C CA 1
ATOM 4141 C C . LYS C 1 42 ? 35.138 5.811 9.243 1.00 63.99 42 LYS C C 1
ATOM 4142 O O . LYS C 1 42 ? 34.264 5.033 9.635 1.00 64.05 42 LYS C O 1
ATOM 4144 N N . ASN C 1 43 ? 35.516 5.903 7.969 1.00 64.18 43 ASN C N 1
ATOM 4145 C CA . ASN C 1 43 ? 35.019 4.988 6.945 1.00 64.37 43 ASN C CA 1
ATOM 4146 C C . ASN C 1 43 ? 35.689 3.625 7.097 1.00 64.46 43 ASN C C 1
ATOM 4147 O O . ASN C 1 43 ? 36.723 3.352 6.481 1.00 64.47 43 ASN C O 1
ATOM 4149 N N . THR C 1 44 ? 35.093 2.780 7.936 1.00 64.64 44 THR C N 1
ATOM 4150 C CA . THR C 1 44 ? 35.689 1.499 8.313 1.00 64.71 44 THR C CA 1
ATOM 4151 C C . THR C 1 44 ? 34.637 0.425 8.601 1.00 64.63 44 THR C C 1
ATOM 4152 O O . THR C 1 44 ? 33.486 0.735 8.921 1.00 64.65 44 THR C O 1
ATOM 4156 N N . THR C 1 45 ? 35.050 -0.835 8.483 1.00 64.48 45 THR C N 1
ATOM 4157 C CA . THR C 1 45 ? 34.185 -1.984 8.753 1.00 64.26 45 THR C CA 1
ATOM 4158 C C . THR C 1 45 ? 34.090 -2.297 10.251 1.00 64.02 45 THR C C 1
ATOM 4159 O O . THR C 1 45 ? 33.194 -3.026 10.686 1.00 64.04 45 THR C O 1
ATOM 4163 N N . LEU C 1 46 ? 35.016 -1.736 11.029 1.00 63.63 46 LEU C N 1
ATOM 4164 C CA . LEU C 1 46 ? 35.058 -1.935 12.478 1.00 63.16 46 LEU C CA 1
ATOM 4165 C C . LEU C 1 46 ? 33.918 -1.216 13.192 1.00 62.79 46 LEU C C 1
ATOM 4166 O O . LEU C 1 46 ? 33.453 -0.166 12.741 1.00 62.77 46 LEU C O 1
ATOM 4171 N N . ASN C 1 47 ? 33.479 -1.792 14.309 1.00 62.24 47 ASN C N 1
ATOM 4172 C CA . ASN C 1 47 ? 32.357 -1.259 15.076 1.00 61.67 47 ASN C CA 1
ATOM 4173 C C . ASN C 1 47 ? 32.759 -0.083 15.961 1.00 61.12 47 ASN C C 1
ATOM 4174 O O . ASN C 1 47 ? 33.667 -0.198 16.786 1.00 61.07 47 ASN C O 1
ATOM 4179 N N . TYR C 1 48 ? 32.076 1.044 15.779 1.00 60.41 48 TYR C N 1
ATOM 4180 C CA . TYR C 1 48 ? 32.343 2.257 16.549 1.00 59.72 48 TYR C CA 1
ATOM 4181 C C . TYR C 1 48 ? 31.903 2.116 18.003 1.00 59.00 48 TYR C C 1
ATOM 4182 O O . TYR C 1 48 ? 30.868 1.513 18.296 1.00 58.87 48 TYR C O 1
ATOM 4199 N N . SER C 1 50 ? 31.618 4.401 21.883 1.00 56.73 50 SER C N 1
ATOM 4200 C CA . SER C 1 50 ? 31.383 5.761 22.380 1.00 56.57 50 SER C CA 1
ATOM 4201 C C . SER C 1 50 ? 32.622 6.474 22.935 1.00 56.52 50 SER C C 1
ATOM 4202 O O . SER C 1 50 ? 32.763 7.689 22.770 1.00 56.43 50 SER C O 1
ATOM 4205 N N . SER C 1 51 ? 33.503 5.722 23.592 1.00 56.56 51 SER C N 1
ATOM 4206 C CA . SER C 1 51 ? 34.724 6.279 24.181 1.00 56.66 51 SER C CA 1
ATOM 4207 C C . SER C 1 51 ? 35.826 5.228 24.319 1.00 56.76 51 SER C C 1
ATOM 4208 O O . SER C 1 51 ? 35.586 4.034 24.121 1.00 56.77 51 SER C O 1
ATOM 4211 N N . ASN C 1 52 ? 37.032 5.686 24.654 1.00 56.90 52 ASN C N 1
ATOM 4212 C CA . ASN C 1 52 ? 38.163 4.798 24.927 1.00 57.05 52 ASN C CA 1
ATOM 4213 C C . ASN C 1 52 ? 37.965 3.976 26.197 1.00 57.07 52 ASN C C 1
ATOM 4214 O O . ASN C 1 52 ? 38.414 2.831 26.281 1.00 57.08 52 ASN C O 1
ATOM 4219 N N . GLU C 1 53 ? 37.295 4.577 27.179 1.00 57.09 53 GLU C N 1
ATOM 4220 C CA . GLU C 1 53 ? 36.999 3.928 28.457 1.00 57.07 53 GLU C CA 1
ATOM 4221 C C . GLU C 1 53 ? 36.028 2.764 28.274 1.00 56.87 53 GLU C C 1
ATOM 4222 O O . GLU C 1 53 ? 36.215 1.697 28.862 1.00 56.89 53 GLU C O 1
ATOM 4228 N N . GLU C 1 54 ? 34.999 2.986 27.452 1.00 56.32 54 GLU C N 1
ATOM 4229 C CA . GLU C 1 54 ? 34.040 1.947 27.065 1.00 55.88 54 GLU C CA 1
ATOM 4230 C C . GLU C 1 54 ? 34.731 0.843 26.266 1.00 55.40 54 GLU C C 1
ATOM 4231 O O . GLU C 1 54 ? 34.444 -0.341 26.454 1.00 55.36 54 GLU C O 1
ATOM 4237 N N . LEU C 1 55 ? 35.634 1.251 25.375 1.00 54.79 55 LEU C N 1
ATOM 4238 C CA . LEU C 1 55 ? 36.436 0.332 24.570 1.00 54.22 55 LEU C CA 1
ATOM 4239 C C . LEU C 1 55 ? 37.321 -0.542 25.457 1.00 53.86 55 LEU C C 1
ATOM 4240 O O . LEU C 1 55 ? 37.445 -1.744 25.224 1.00 53.77 55 LEU C O 1
ATOM 4245 N N . ALA C 1 56 ? 37.932 0.072 26.469 1.00 53.47 56 ALA C N 1
ATOM 4246 C CA . ALA C 1 56 ? 38.770 -0.643 27.427 1.00 53.12 56 ALA C CA 1
ATOM 4247 C C . ALA C 1 56 ? 37.950 -1.624 28.263 1.00 52.86 56 ALA C C 1
ATOM 4248 O O . ALA C 1 56 ? 38.386 -2.749 28.505 1.00 52.79 56 ALA C O 1
ATOM 4250 N N . ARG C 1 57 ? 36.762 -1.192 28.684 1.00 52.55 57 ARG C N 1
ATOM 4251 C CA . ARG C 1 57 ? 35.852 -2.019 29.483 1.00 52.25 57 ARG C CA 1
ATOM 4252 C C . ARG C 1 57 ? 35.359 -3.250 28.722 1.00 51.89 57 ARG C C 1
ATOM 4253 O O . ARG C 1 57 ? 35.197 -4.323 29.304 1.00 51.85 57 ARG C O 1
ATOM 4261 N N . HIS C 1 58 ? 35.136 -3.084 27.420 1.00 51.52 58 HIS C N 1
ATOM 4262 C CA . HIS C 1 58 ? 34.529 -4.122 26.589 1.00 51.18 58 HIS C CA 1
ATOM 4263 C C . HIS C 1 58 ? 35.534 -5.134 26.031 1.00 50.89 58 HIS C C 1
ATOM 4264 O O . HIS C 1 58 ? 35.318 -6.345 26.122 1.00 50.90 58 HIS C O 1
ATOM 4271 N N . CYS C 1 59 ? 36.628 -4.631 25.464 1.00 50.42 59 CYS C N 1
ATOM 4272 C CA . CYS C 1 59 ? 37.578 -5.465 24.729 1.00 49.97 59 CYS C CA 1
ATOM 4273 C C . CYS C 1 59 ? 38.543 -6.225 25.634 1.00 49.73 59 CYS C C 1
ATOM 4274 O O . CYS C 1 59 ? 38.892 -5.758 26.718 1.00 49.72 59 CYS C O 1
ATOM 4277 N N . ASP C 1 60 ? 38.960 -7.403 25.175 1.00 49.44 60 ASP C N 1
ATOM 4278 C CA . ASP C 1 60 ? 39.959 -8.209 25.874 1.00 49.19 60 ASP C CA 1
ATOM 4279 C C . ASP C 1 60 ? 41.366 -7.695 25.577 1.00 48.95 60 ASP C C 1
ATOM 4280 O O . ASP C 1 60 ? 42.247 -7.737 26.439 1.00 48.88 60 ASP C O 1
ATOM 4285 N N . ILE C 1 61 ? 41.564 -7.224 24.347 1.00 48.65 61 ILE C N 1
ATOM 4286 C CA . ILE C 1 61 ? 42.840 -6.667 23.905 1.00 48.32 61 ILE C CA 1
ATOM 4287 C C . ILE C 1 61 ? 42.629 -5.233 23.417 1.00 48.14 61 ILE C C 1
ATOM 4288 O O . ILE C 1 61 ? 41.773 -4.977 22.565 1.00 48.09 61 ILE C O 1
ATOM 4293 N N . ILE C 1 62 ? 43.407 -4.307 23.973 1.00 47.89 62 ILE C N 1
ATOM 4294 C CA . ILE C 1 62 ? 43.288 -2.884 23.654 1.00 47.71 62 ILE C CA 1
ATOM 4295 C C . ILE C 1 62 ? 44.544 -2.383 22.937 1.00 47.58 62 ILE C C 1
ATOM 4296 O O . ILE C 1 62 ? 45.665 -2.595 23.407 1.00 47.59 62 ILE C O 1
ATOM 4301 N N . VAL C 1 63 ? 44.344 -1.726 21.797 1.00 47.40 63 VAL C N 1
ATOM 4302 C CA . VAL C 1 63 ? 45.444 -1.192 20.995 1.00 47.28 63 VAL C CA 1
ATOM 4303 C C . VAL C 1 63 ? 45.491 0.332 21.088 1.00 47.23 63 VAL C C 1
ATOM 4304 O O . VAL C 1 63 ? 44.501 1.010 20.806 1.00 47.14 63 VAL C O 1
ATOM 4308 N N . CYS C 1 64 ? 46.646 0.857 21.489 1.00 47.19 64 CYS C N 1
ATOM 4309 C CA . CYS C 1 64 ? 46.861 2.298 21.551 1.00 47.22 64 CYS C CA 1
ATOM 4310 C C . CYS C 1 64 ? 47.476 2.796 20.246 1.00 47.26 64 CYS C C 1
ATOM 4311 O O . CYS C 1 64 ? 48.689 2.691 20.037 1.00 47.20 64 CYS C O 1
ATOM 4314 N N . ALA C 1 65 ? 46.628 3.334 19.372 1.00 47.30 65 ALA C N 1
ATOM 4315 C CA . ALA C 1 65 ? 47.043 3.753 18.034 1.00 47.34 65 ALA C CA 1
ATOM 4316 C C . ALA C 1 65 ? 47.007 5.272 17.849 1.00 47.40 65 ALA C C 1
ATOM 4317 O O . ALA C 1 65 ? 46.828 5.770 16.733 1.00 47.36 65 ALA C O 1
ATOM 4319 N N . VAL C 1 66 ? 47.186 6.001 18.948 1.00 47.47 66 VAL C N 1
ATOM 4320 C CA . VAL C 1 66 ? 47.209 7.464 18.912 1.00 47.57 66 VAL C CA 1
ATOM 4321 C C . VAL C 1 66 ? 48.639 7.997 18.833 1.00 47.69 66 VAL C C 1
ATOM 4322 O O . VAL C 1 66 ? 49.595 7.265 19.093 1.00 47.63 66 VAL C O 1
ATOM 4326 N N . LYS C 1 67 ? 48.770 9.271 18.464 1.00 47.91 67 LYS C N 1
ATOM 4327 C CA . LYS C 1 67 ? 50.056 9.969 18.464 1.00 48.15 67 LYS C CA 1
ATOM 4328 C C . LYS C 1 67 ? 50.646 10.011 19.877 1.00 48.34 67 LYS C C 1
ATOM 4329 O O . LYS C 1 67 ? 49.904 10.164 20.850 1.00 48.32 67 LYS C O 1
ATOM 4335 N N . PRO C 1 68 ? 51.983 9.869 19.995 1.00 48.55 68 PRO C N 1
ATOM 4336 C CA . PRO C 1 68 ? 52.658 9.767 21.294 1.00 48.74 68 PRO C CA 1
ATOM 4337 C C . PRO C 1 68 ? 52.451 10.958 22.232 1.00 48.94 68 PRO C C 1
ATOM 4338 O O . PRO C 1 68 ? 52.522 10.791 23.451 1.00 48.94 68 PRO C O 1
ATOM 4342 N N . ASP C 1 69 ? 52.192 12.137 21.670 1.00 49.21 69 ASP C N 1
ATOM 4343 C CA . ASP C 1 69 ? 52.034 13.358 22.466 1.00 49.50 69 ASP C CA 1
ATOM 4344 C C . ASP C 1 69 ? 50.700 13.441 23.213 1.00 49.65 69 ASP C C 1
ATOM 4345 O O . ASP C 1 69 ? 50.560 14.225 24.154 1.00 49.71 69 ASP C O 1
ATOM 4350 N N . ILE C 1 70 ? 49.727 12.635 22.792 1.00 49.85 70 ILE C N 1
ATOM 4351 C CA . ILE C 1 70 ? 48.431 12.566 23.474 1.00 50.06 70 ILE C CA 1
ATOM 4352 C C . ILE C 1 70 ? 48.182 11.198 24.118 1.00 50.19 70 ILE C C 1
ATOM 4353 O O . ILE C 1 70 ? 47.189 11.007 24.823 1.00 50.21 70 ILE C O 1
ATOM 4358 N N . ALA C 1 71 ? 49.096 10.259 23.877 1.00 50.34 71 ALA C N 1
ATOM 4359 C CA . ALA C 1 71 ? 49.002 8.904 24.423 1.00 50.52 71 ALA C CA 1
ATOM 4360 C C . ALA C 1 71 ? 48.983 8.867 25.952 1.00 50.68 71 ALA C C 1
ATOM 4361 O O . ALA C 1 71 ? 48.361 7.986 26.542 1.00 50.72 71 ALA C O 1
ATOM 4363 N N . GLY C 1 72 ? 49.660 9.827 26.581 1.00 50.88 72 GLY C N 1
ATOM 4364 C CA . GLY C 1 72 ? 49.735 9.915 28.040 1.00 51.13 72 GLY C CA 1
ATOM 4365 C C . GLY C 1 72 ? 48.397 10.142 28.719 1.00 51.33 72 GLY C C 1
ATOM 4366 O O . GLY C 1 72 ? 48.081 9.482 29.710 1.00 51.30 72 GLY C O 1
ATOM 4367 N N . SER C 1 73 ? 47.613 11.078 28.187 1.00 51.55 73 SER C N 1
ATOM 4368 C CA . SER C 1 73 ? 46.288 11.380 28.731 1.00 51.79 73 SER C CA 1
ATOM 4369 C C . SER C 1 73 ? 45.247 10.326 28.348 1.00 51.92 73 SER C C 1
ATOM 4370 O O . SER C 1 73 ? 44.348 10.026 29.135 1.00 51.93 73 SER C O 1
ATOM 4373 N N . VAL C 1 74 ? 45.377 9.771 27.143 1.00 52.11 74 VAL C N 1
ATOM 4374 C CA . VAL C 1 74 ? 44.482 8.714 26.657 1.00 52.28 74 VAL C CA 1
ATOM 4375 C C . VAL C 1 74 ? 44.629 7.440 27.497 1.00 52.39 74 VAL C C 1
ATOM 4376 O O . VAL C 1 74 ? 43.632 6.816 27.867 1.00 52.40 74 VAL C O 1
ATOM 4380 N N . LEU C 1 75 ? 45.872 7.074 27.804 1.00 52.57 75 LEU C N 1
ATOM 4381 C CA . LEU C 1 75 ? 46.160 5.908 28.641 1.00 52.76 75 LEU C CA 1
ATOM 4382 C C . LEU C 1 75 ? 45.813 6.141 30.116 1.00 52.92 75 LEU C C 1
ATOM 4383 O O . LEU C 1 75 ? 45.519 5.193 30.849 1.00 52.90 75 LEU C O 1
ATOM 4388 N N . ASN C 1 76 ? 45.848 7.404 30.538 1.00 53.08 76 ASN C N 1
ATOM 4389 C CA . ASN C 1 76 ? 45.457 7.789 31.893 1.00 53.25 76 ASN C CA 1
ATOM 4390 C C . ASN C 1 76 ? 43.955 7.624 32.125 1.00 53.35 76 ASN C C 1
ATOM 4391 O O . ASN C 1 76 ? 43.524 7.290 33.231 1.00 53.36 76 ASN C O 1
ATOM 4396 N N . ASN C 1 77 ? 43.171 7.859 31.074 1.00 53.42 77 ASN C N 1
ATOM 4397 C CA . ASN C 1 77 ? 41.714 7.751 31.137 1.00 53.50 77 ASN C CA 1
ATOM 4398 C C . ASN C 1 77 ? 41.214 6.308 31.210 1.00 53.56 77 ASN C C 1
ATOM 4399 O O . ASN C 1 77 ? 40.169 6.039 31.805 1.00 53.63 77 ASN C O 1
ATOM 4404 N N . ILE C 1 78 ? 41.965 5.391 30.604 1.00 53.60 78 ILE C N 1
ATOM 4405 C CA . ILE C 1 78 ? 41.603 3.968 30.580 1.00 53.63 78 ILE C CA 1
ATOM 4406 C C . ILE C 1 78 ? 42.349 3.162 31.650 1.00 53.65 78 ILE C C 1
ATOM 4407 O O . ILE C 1 78 ? 42.274 1.929 31.681 1.00 53.65 78 ILE C O 1
ATOM 4412 N N . LYS C 1 79 ? 43.050 3.878 32.529 1.00 53.68 79 LYS C N 1
ATOM 4413 C CA . LYS C 1 79 ? 43.870 3.289 33.592 1.00 53.72 79 LYS C CA 1
ATOM 4414 C C . LYS C 1 79 ? 43.108 2.356 34.555 1.00 53.66 79 LYS C C 1
ATOM 4415 O O . LYS C 1 79 ? 43.624 1.289 34.896 1.00 53.66 79 LYS C O 1
ATOM 4421 N N . PRO C 1 80 ? 41.889 2.745 34.997 1.00 53.63 80 PRO C N 1
ATOM 4422 C CA . PRO C 1 80 ? 41.182 1.855 35.921 1.00 53.60 80 PRO C CA 1
ATOM 4423 C C . PRO C 1 80 ? 40.385 0.737 35.238 1.00 53.56 80 PRO C C 1
ATOM 4424 O O . PRO C 1 80 ? 39.704 -0.033 35.921 1.00 53.60 80 PRO C O 1
ATOM 4428 N N . TYR C 1 81 ? 40.482 0.638 33.913 1.00 53.43 81 TYR C N 1
ATOM 4429 C CA . TYR C 1 81 ? 39.688 -0.329 33.150 1.00 53.27 81 TYR C CA 1
ATOM 4430 C C . TYR C 1 81 ? 40.535 -1.399 32.445 1.00 53.11 81 TYR C C 1
ATOM 4431 O O . TYR C 1 81 ? 40.013 -2.186 31.648 1.00 53.10 81 TYR C O 1
ATOM 4440 N N . LEU C 1 82 ? 41.830 -1.434 32.756 1.00 52.86 82 LEU C N 1
ATOM 4441 C CA . LEU C 1 82 ? 42.773 -2.338 32.091 1.00 52.56 82 LEU C CA 1
ATOM 4442 C C . LEU C 1 82 ? 43.131 -3.584 32.903 1.00 52.36 82 LEU C C 1
ATOM 4443 O O . LEU C 1 82 ? 44.020 -4.347 32.511 1.00 52.39 82 LEU C O 1
ATOM 4448 N N . SER C 1 83 ? 42.443 -3.789 34.025 1.00 52.08 83 SER C N 1
ATOM 4449 C CA . SER C 1 83 ? 42.706 -4.933 34.905 1.00 51.76 83 SER C CA 1
ATOM 4450 C C . SER C 1 83 ? 42.456 -6.267 34.200 1.00 51.45 83 SER C C 1
ATOM 4451 O O . SER C 1 83 ? 41.389 -6.480 33.617 1.00 51.45 83 SER C O 1
ATOM 4454 N N . SER C 1 84 ? 43.460 -7.145 34.250 1.00 51.07 84 SER C N 1
ATOM 4455 C CA . SER C 1 84 ? 43.442 -8.465 33.588 1.00 50.66 84 SER C CA 1
ATOM 4456 C C . SER C 1 84 ? 43.310 -8.415 32.058 1.00 50.33 84 SER C C 1
ATOM 4457 O O . SER C 1 84 ? 43.034 -9.434 31.418 1.00 50.36 84 SER C O 1
ATOM 4460 N N . LYS C 1 85 ? 43.524 -7.236 31.479 1.00 49.81 85 LYS C N 1
ATOM 4461 C CA . LYS C 1 85 ? 43.413 -7.054 30.033 1.00 49.29 85 LYS C CA 1
ATOM 4462 C C . LYS C 1 85 ? 44.764 -6.774 29.382 1.00 48.91 85 LYS C C 1
ATOM 4463 O O . LYS C 1 85 ? 45.646 -6.161 29.989 1.00 48.86 85 LYS C O 1
ATOM 4469 N N . LEU C 1 86 ? 44.913 -7.232 28.142 1.00 48.41 86 LEU C N 1
ATOM 4470 C CA . LEU C 1 86 ? 46.155 -7.075 27.396 1.00 47.86 86 LEU C CA 1
ATOM 4471 C C . LEU C 1 86 ? 46.186 -5.733 26.672 1.00 47.45 86 LEU C C 1
ATOM 4472 O O . LEU C 1 86 ? 45.350 -5.463 25.809 1.00 47.35 86 LEU C O 1
ATOM 4477 N N . LEU C 1 87 ? 47.152 -4.895 27.041 1.00 46.96 87 LEU C N 1
ATOM 4478 C CA . LEU C 1 87 ? 47.353 -3.606 26.390 1.00 46.47 87 LEU C CA 1
ATOM 4479 C C . LEU C 1 87 ? 48.519 -3.687 25.410 1.00 46.11 87 LEU C C 1
ATOM 4480 O O . LEU C 1 87 ? 49.649 -3.997 25.799 1.00 46.01 87 LEU C O 1
ATOM 4485 N N . ILE C 1 88 ? 48.235 -3.423 24.137 1.00 45.70 88 ILE C N 1
ATOM 4486 C CA . ILE C 1 88 ? 49.284 -3.354 23.122 1.00 45.30 88 ILE C CA 1
ATOM 4487 C C . ILE C 1 88 ? 49.437 -1.909 22.641 1.00 44.89 88 ILE C C 1
ATOM 4488 O O . ILE C 1 88 ? 48.455 -1.250 22.291 1.00 44.82 88 ILE C O 1
ATOM 4493 N N . SER C 1 89 ? 50.671 -1.416 22.661 1.00 44.44 89 SER C N 1
ATOM 4494 C CA . SER C 1 89 ? 50.959 -0.053 22.231 1.00 43.95 89 SER C CA 1
ATOM 4495 C C . SER C 1 89 ? 51.816 -0.054 20.974 1.00 43.61 89 SER C C 1
ATOM 4496 O O . SER C 1 89 ? 52.842 -0.733 20.912 1.00 43.53 89 SER C O 1
ATOM 4499 N N . ILE C 1 90 ? 51.376 0.702 19.972 1.00 43.26 90 ILE C N 1
ATOM 4500 C CA . ILE C 1 90 ? 52.121 0.841 18.721 1.00 42.87 90 ILE C CA 1
ATOM 4501 C C . ILE C 1 90 ? 52.773 2.217 18.605 1.00 42.71 90 ILE C C 1
ATOM 4502 O O . ILE C 1 90 ? 53.365 2.547 17.574 1.00 42.73 90 ILE C O 1
ATOM 4507 N N . CYS C 1 91 ? 52.665 3.004 19.675 1.00 42.45 91 CYS C N 1
ATOM 4508 C CA . CYS C 1 91 ? 53.236 4.346 19.734 1.00 42.23 91 CYS C CA 1
ATOM 4509 C C . CYS C 1 91 ? 54.753 4.320 19.584 1.00 42.11 91 CYS C C 1
ATOM 4510 O O . CYS C 1 91 ? 55.443 3.543 20.249 1.00 42.02 91 CYS C O 1
ATOM 4513 N N . GLY C 1 92 ? 55.258 5.172 18.697 1.00 41.96 92 GLY C N 1
ATOM 4514 C CA . GLY C 1 92 ? 56.690 5.282 18.452 1.00 41.84 92 GLY C CA 1
ATOM 4515 C C . GLY C 1 92 ? 57.414 6.003 19.569 1.00 41.74 92 GLY C C 1
ATOM 4516 O O . GLY C 1 92 ? 56.923 7.004 20.097 1.00 41.70 92 GLY C O 1
ATOM 4517 N N . GLY C 1 93 ? 58.582 5.482 19.936 1.00 41.65 93 GLY C N 1
ATOM 4518 C CA . GLY C 1 93 ? 59.418 6.094 20.964 1.00 41.59 93 GLY C CA 1
ATOM 4519 C C . GLY C 1 93 ? 59.064 5.684 22.381 1.00 41.52 93 GLY C C 1
ATOM 4520 O O . GLY C 1 93 ? 59.950 5.389 23.182 1.00 41.45 93 GLY C O 1
ATOM 4521 N N . LEU C 1 94 ? 57.767 5.663 22.684 1.00 41.49 94 LEU C N 1
ATOM 4522 C CA . LEU C 1 94 ? 57.278 5.358 24.029 1.00 41.50 94 LEU C CA 1
ATOM 4523 C C . LEU C 1 94 ? 57.530 3.904 24.425 1.00 41.49 94 LEU C C 1
ATOM 4524 O O . LEU C 1 94 ? 56.752 3.008 24.091 1.00 41.44 94 LEU C O 1
ATOM 4529 N N . ASN C 1 95 ? 58.632 3.689 25.137 1.00 41.58 95 ASN C N 1
ATOM 4530 C CA . ASN C 1 95 ? 59.038 2.358 25.584 1.00 41.67 95 ASN C CA 1
ATOM 4531 C C . ASN C 1 95 ? 58.234 1.858 26.784 1.00 41.76 95 ASN C C 1
ATOM 4532 O O . ASN C 1 95 ? 57.375 2.575 27.302 1.00 41.75 95 ASN C O 1
ATOM 4537 N N . ILE C 1 96 ? 58.518 0.629 27.216 1.00 41.88 96 ILE C N 1
ATOM 4538 C CA . ILE C 1 96 ? 57.827 0.006 28.351 1.00 42.10 96 ILE C CA 1
ATOM 4539 C C . ILE C 1 96 ? 57.927 0.852 29.625 1.00 42.24 96 ILE C C 1
ATOM 4540 O O . ILE C 1 96 ? 56.939 1.014 30.341 1.00 42.22 96 ILE C O 1
ATOM 4545 N N . GLY C 1 97 ? 59.113 1.400 29.887 1.00 42.42 97 GLY C N 1
ATOM 4546 C CA . GLY C 1 97 ? 59.321 2.322 31.003 1.00 42.66 97 GLY C CA 1
ATOM 4547 C C . GLY C 1 97 ? 58.361 3.499 30.973 1.00 42.86 97 GLY C C 1
ATOM 4548 O O . GLY C 1 97 ? 57.773 3.853 31.996 1.00 42.89 97 GLY C O 1
ATOM 4549 N N . LYS C 1 98 ? 58.201 4.095 29.792 1.00 43.06 98 LYS C N 1
ATOM 4550 C CA . LYS C 1 98 ? 57.272 5.208 29.586 1.00 43.31 98 LYS C CA 1
ATOM 4551 C C . LYS C 1 98 ? 55.805 4.788 29.684 1.00 43.41 98 LYS C C 1
ATOM 4552 O O . LYS C 1 98 ? 54.972 5.549 30.179 1.00 43.39 98 LYS C O 1
ATOM 4558 N N . LEU C 1 99 ? 55.497 3.583 29.209 1.00 43.52 99 LEU C N 1
ATOM 4559 C CA . LEU C 1 99 ? 54.128 3.068 29.231 1.00 43.66 99 LEU C CA 1
ATOM 4560 C C . LEU C 1 99 ? 53.687 2.672 30.641 1.00 43.82 99 LEU C C 1
ATOM 4561 O O . LEU C 1 99 ? 52.578 3.006 31.057 1.00 43.83 99 LEU C O 1
ATOM 4566 N N . GLU C 1 100 ? 54.562 1.975 31.369 1.00 44.01 100 GLU C N 1
ATOM 4567 C CA . GLU C 1 100 ? 54.321 1.618 32.772 1.00 44.22 100 GLU C CA 1
ATOM 4568 C C . GLU C 1 100 ? 54.194 2.862 33.656 1.00 44.45 100 GLU C C 1
ATOM 4569 O O . GLU C 1 100 ? 53.608 2.814 34.735 1.00 44.51 100 GLU C O 1
ATOM 4575 N N . GLU C 1 101 ? 54.758 3.968 33.183 1.00 44.75 101 GLU C N 1
ATOM 4576 C CA . GLU C 1 101 ? 54.643 5.267 33.835 1.00 45.05 101 GLU C CA 1
ATOM 4577 C C . GLU C 1 101 ? 53.267 5.884 33.565 1.00 45.06 101 GLU C C 1
ATOM 4578 O O . GLU C 1 101 ? 52.742 6.634 34.390 1.00 45.16 101 GLU C O 1
ATOM 4592 N N . VAL C 1 103 ? 50.285 4.018 32.554 1.00 45.04 103 VAL C N 1
ATOM 4593 C CA . VAL C 1 103 ? 49.174 3.177 33.026 1.00 44.98 103 VAL C CA 1
ATOM 4594 C C . VAL C 1 103 ? 49.481 2.387 34.301 1.00 44.87 103 VAL C C 1
ATOM 4595 O O . VAL C 1 103 ? 48.563 1.962 35.009 1.00 44.91 103 VAL C O 1
ATOM 4599 N N . GLY C 1 104 ? 50.766 2.190 34.584 1.00 44.65 104 GLY C N 1
ATOM 4600 C CA . GLY C 1 104 ? 51.188 1.400 35.735 1.00 44.37 104 GLY C CA 1
ATOM 4601 C C . GLY C 1 104 ? 51.769 0.061 35.327 1.00 44.13 104 GLY C C 1
ATOM 4602 O O . GLY C 1 104 ? 51.269 -0.584 34.404 1.00 44.18 104 GLY C O 1
ATOM 4603 N N . SER C 1 105 ? 52.822 -0.355 36.029 1.00 43.75 105 SER C N 1
ATOM 4604 C CA . SER C 1 105 ? 53.523 -1.612 35.746 1.00 43.37 105 SER C CA 1
ATOM 4605 C C . SER C 1 105 ? 52.696 -2.857 36.077 1.00 43.09 105 SER C C 1
ATOM 4606 O O . SER C 1 105 ? 53.091 -3.977 35.745 1.00 43.06 105 SER C O 1
ATOM 4609 N N . GLU C 1 106 ? 51.554 -2.649 36.728 1.00 42.72 106 GLU C N 1
ATOM 4610 C CA . GLU C 1 106 ? 50.648 -3.731 37.120 1.00 42.33 106 GLU C CA 1
ATOM 4611 C C . GLU C 1 106 ? 49.923 -4.328 35.915 1.00 42.00 106 GLU C C 1
ATOM 4612 O O . GLU C 1 106 ? 49.527 -5.495 35.935 1.00 41.91 106 GLU C O 1
ATOM 4618 N N . ASN C 1 107 ? 49.752 -3.513 34.876 1.00 41.67 107 ASN C N 1
ATOM 4619 C CA . ASN C 1 107 ? 49.044 -3.908 33.661 1.00 41.32 107 ASN C CA 1
ATOM 4620 C C . ASN C 1 107 ? 49.863 -4.819 32.748 1.00 41.04 107 ASN C C 1
ATOM 4621 O O . ASN C 1 107 ? 51.093 -4.860 32.836 1.00 40.91 107 ASN C O 1
ATOM 4626 N N . LYS C 1 108 ? 49.164 -5.555 31.885 1.00 40.74 108 LYS C N 1
ATOM 4627 C CA . LYS C 1 108 ? 49.800 -6.359 30.845 1.00 40.44 108 LYS C CA 1
ATOM 4628 C C . LYS C 1 108 ? 50.107 -5.461 29.650 1.00 40.20 108 LYS C C 1
ATOM 4629 O O . LYS C 1 108 ? 49.208 -5.080 28.896 1.00 40.13 108 LYS C O 1
ATOM 4635 N N . ILE C 1 109 ? 51.379 -5.111 29.495 1.00 39.88 109 ILE C N 1
ATOM 4636 C CA . ILE C 1 109 ? 51.789 -4.160 28.466 1.00 39.51 109 ILE C CA 1
ATOM 4637 C C . ILE C 1 109 ? 52.780 -4.791 27.495 1.00 39.31 109 ILE C C 1
ATOM 4638 O O . ILE C 1 109 ? 53.803 -5.353 27.901 1.00 39.28 109 ILE C O 1
ATOM 4643 N N . VAL C 1 110 ? 52.454 -4.697 26.209 1.00 38.96 110 VAL C N 1
ATOM 4644 C CA . VAL C 1 110 ? 53.348 -5.129 25.142 1.00 38.62 110 VAL C CA 1
ATOM 4645 C C . VAL C 1 110 ? 53.518 -4.002 24.118 1.00 38.31 110 VAL C C 1
ATOM 4646 O O . VAL C 1 110 ? 52.541 -3.392 23.674 1.00 38.25 110 VAL C O 1
ATOM 4650 N N . TRP C 1 111 ? 54.770 -3.716 23.778 1.00 37.89 111 TRP C N 1
ATOM 4651 C CA . TRP C 1 111 ? 55.096 -2.681 22.810 1.00 37.54 111 TRP C CA 1
ATOM 4652 C C . TRP C 1 111 ? 55.355 -3.323 21.451 1.00 37.41 111 TRP C C 1
ATOM 4653 O O . TRP C 1 111 ? 56.341 -4.038 21.267 1.00 37.34 111 TRP C O 1
ATOM 4664 N N . VAL C 1 112 ? 54.444 -3.077 20.513 1.00 37.27 112 VAL C N 1
ATOM 4665 C CA . VAL C 1 112 ? 54.536 -3.636 19.165 1.00 37.09 112 VAL C CA 1
ATOM 4666 C C . VAL C 1 112 ? 54.788 -2.511 18.165 1.00 36.98 112 VAL C C 1
ATOM 4667 O O . VAL C 1 112 ? 54.120 -1.478 18.204 1.00 36.88 112 VAL C O 1
ATOM 4679 N N . PRO C 1 114 ? 54.565 -1.808 14.287 1.00 36.22 114 PRO C N 1
ATOM 4680 C CA . PRO C 1 114 ? 54.077 -2.241 12.985 1.00 36.07 114 PRO C CA 1
ATOM 4681 C C . PRO C 1 114 ? 54.495 -1.321 11.832 1.00 35.86 114 PRO C C 1
ATOM 4682 O O . PRO C 1 114 ? 55.129 -0.286 12.054 1.00 35.81 114 PRO C O 1
ATOM 4686 N N . ASN C 1 115 ? 54.143 -1.717 10.612 1.00 35.63 115 ASN C N 1
ATOM 4687 C CA . ASN C 1 115 ? 54.195 -0.821 9.458 1.00 35.45 115 ASN C CA 1
ATOM 4688 C C . ASN C 1 115 ? 52.947 -0.965 8.581 1.00 35.32 115 ASN C C 1
ATOM 4689 O O . ASN C 1 115 ? 52.269 -1.992 8.637 1.00 35.25 115 ASN C O 1
ATOM 4694 N N . THR C 1 116 ? 52.648 0.061 7.782 1.00 35.27 116 THR C N 1
ATOM 4695 C CA . THR C 1 116 ? 51.420 0.091 6.963 1.00 35.21 116 THR C CA 1
ATOM 4696 C C . THR C 1 116 ? 51.219 -1.095 5.991 1.00 35.29 116 THR C C 1
ATOM 4697 O O . THR C 1 116 ? 50.073 -1.475 5.739 1.00 35.28 116 THR C O 1
ATOM 4701 N N . PRO C 1 117 ? 52.314 -1.668 5.431 1.00 35.34 117 PRO C N 1
ATOM 4702 C CA . PRO C 1 117 ? 52.210 -2.897 4.627 1.00 35.36 117 PRO C CA 1
ATOM 4703 C C . PRO C 1 117 ? 51.383 -4.043 5.223 1.00 35.43 117 PRO C C 1
ATOM 4704 O O . PRO C 1 117 ? 51.110 -5.022 4.524 1.00 35.43 117 PRO C O 1
ATOM 4708 N N . CYS C 1 118 ? 50.991 -3.932 6.490 1.00 35.54 118 CYS C N 1
ATOM 4709 C CA . CYS C 1 118 ? 50.123 -4.936 7.112 1.00 35.66 118 CYS C CA 1
ATOM 4710 C C . CYS C 1 118 ? 48.703 -4.892 6.541 1.00 35.67 118 CYS C C 1
ATOM 4711 O O . CYS C 1 118 ? 47.948 -5.859 6.669 1.00 35.71 118 CYS C O 1
ATOM 4714 N N . LEU C 1 119 ? 48.363 -3.767 5.910 1.00 35.71 119 LEU C N 1
ATOM 4715 C CA . LEU C 1 119 ? 47.084 -3.572 5.219 1.00 35.68 119 LEU C CA 1
ATOM 4716 C C . LEU C 1 119 ? 46.895 -4.563 4.069 1.00 35.67 119 LEU C C 1
ATOM 4717 O O . LEU C 1 119 ? 45.773 -4.985 3.786 1.00 35.73 119 LEU C O 1
ATOM 4722 N N . VAL C 1 120 ? 47.994 -4.921 3.409 1.00 35.61 120 VAL C N 1
ATOM 4723 C CA . VAL C 1 120 ? 47.970 -5.913 2.332 1.00 35.54 120 VAL C CA 1
ATOM 4724 C C . VAL C 1 120 ? 48.510 -7.269 2.806 1.00 35.49 120 VAL C C 1
ATOM 4725 O O . VAL C 1 120 ? 48.845 -8.139 1.997 1.00 35.51 120 VAL C O 1
ATOM 4729 N N . GLY C 1 121 ? 48.584 -7.433 4.126 1.00 35.42 121 GLY C N 1
ATOM 4730 C CA . GLY C 1 121 ? 48.984 -8.695 4.746 1.00 35.33 121 GLY C CA 1
ATOM 4731 C C . GLY C 1 121 ? 50.471 -8.981 4.693 1.00 35.34 121 GLY C C 1
ATOM 4732 O O . GLY C 1 121 ? 50.891 -10.134 4.819 1.00 35.31 121 GLY C O 1
ATOM 4733 N N . GLU C 1 122 ? 51.270 -7.931 4.522 1.00 35.34 122 GLU C N 1
ATOM 4734 C CA . GLU C 1 122 ? 52.713 -8.085 4.383 1.00 35.42 122 GLU C CA 1
ATOM 4735 C C . GLU C 1 122 ? 53.485 -7.153 5.322 1.00 35.35 122 GLU C C 1
ATOM 4736 O O . GLU C 1 122 ? 54.545 -6.624 4.969 1.00 35.28 122 GLU C O 1
ATOM 4742 N N . GLY C 1 123 ? 52.948 -6.970 6.524 1.00 35.33 123 GLY C N 1
ATOM 4743 C CA . GLY C 1 123 ? 53.552 -6.099 7.523 1.00 35.26 123 GLY C CA 1
ATOM 4744 C C . GLY C 1 123 ? 54.794 -6.676 8.172 1.00 35.29 123 GLY C C 1
ATOM 4745 O O . GLY C 1 123 ? 55.009 -7.890 8.170 1.00 35.24 123 GLY C O 1
ATOM 4746 N N . SER C 1 124 ? 55.621 -5.791 8.714 1.00 35.30 124 SER C N 1
ATOM 4747 C CA . SER C 1 124 ? 56.768 -6.193 9.512 1.00 35.37 124 SER C CA 1
ATOM 4748 C C . SER C 1 124 ? 56.562 -5.708 10.942 1.00 35.49 124 SER C C 1
ATOM 4749 O O . SER C 1 124 ? 56.312 -4.523 11.177 1.00 35.39 124 SER C O 1
ATOM 4752 N N . PHE C 1 125 ? 56.649 -6.636 11.890 1.00 35.71 125 PHE C N 1
ATOM 4753 C CA . PHE C 1 125 ? 56.397 -6.333 13.293 1.00 35.86 125 PHE C CA 1
ATOM 4754 C C . PHE C 1 125 ? 57.557 -6.758 14.178 1.00 36.14 125 PHE C C 1
ATOM 4755 O O . PHE C 1 125 ? 58.153 -7.817 13.978 1.00 36.15 125 PHE C O 1
ATOM 4763 N N . ILE C 1 126 ? 57.875 -5.913 15.152 1.00 36.57 126 ILE C N 1
ATOM 4764 C CA . ILE C 1 126 ? 58.770 -6.274 16.247 1.00 37.00 126 ILE C CA 1
ATOM 4765 C C . ILE C 1 126 ? 58.077 -5.943 17.560 1.00 37.39 126 ILE C C 1
ATOM 4766 O O . ILE C 1 126 ? 57.346 -4.952 17.645 1.00 37.42 126 ILE C O 1
ATOM 4771 N N . TYR C 1 127 ? 58.284 -6.775 18.576 1.00 37.92 127 TYR C N 1
ATOM 4772 C CA . TYR C 1 127 ? 57.652 -6.525 19.868 1.00 38.53 127 TYR C CA 1
ATOM 4773 C C . TYR C 1 127 ? 58.506 -6.868 21.087 1.00 38.92 127 TYR C C 1
ATOM 4774 O O . TYR C 1 127 ? 59.402 -7.714 21.024 1.00 38.92 127 TYR C O 1
ATOM 4783 N N . CYS C 1 128 ? 58.218 -6.172 22.182 1.00 39.50 128 CYS C N 1
ATOM 4784 C CA . CYS C 1 128 ? 58.761 -6.485 23.495 1.00 40.14 128 CYS C CA 1
ATOM 4785 C C . CYS C 1 128 ? 57.651 -6.297 24.522 1.00 40.69 128 CYS C C 1
ATOM 4786 O O . CYS C 1 128 ? 56.739 -5.492 24.320 1.00 40.69 128 CYS C O 1
ATOM 4789 N N . SER C 1 129 ? 57.726 -7.042 25.619 1.00 41.44 129 SER C N 1
ATOM 4790 C CA . SER C 1 129 ? 56.682 -7.009 26.637 1.00 42.23 129 SER C CA 1
ATOM 4791 C C . SER C 1 129 ? 57.252 -6.895 28.048 1.00 42.77 129 SER C C 1
ATOM 4792 O O . SER C 1 129 ? 58.421 -7.212 28.283 1.00 42.85 129 SER C O 1
ATOM 4795 N N . ASN C 1 130 ? 56.419 -6.439 28.981 1.00 43.48 130 ASN C N 1
ATOM 4796 C CA . ASN C 1 130 ? 56.831 -6.308 30.377 1.00 44.18 130 ASN C CA 1
ATOM 4797 C C . ASN C 1 130 ? 56.741 -7.623 31.152 1.00 44.70 130 ASN C C 1
ATOM 4798 O O . ASN C 1 130 ? 56.505 -8.683 30.566 1.00 44.75 130 ASN C O 1
ATOM 4803 N N . LYS C 1 131 ? 56.922 -7.538 32.468 1.00 45.40 131 LYS C N 1
ATOM 4804 C CA . LYS C 1 131 ? 56.981 -8.707 33.348 1.00 46.05 131 LYS C CA 1
ATOM 4805 C C . LYS C 1 131 ? 55.654 -9.467 33.440 1.00 46.47 131 LYS C C 1
ATOM 4806 O O . LYS C 1 131 ? 55.644 -10.681 33.667 1.00 46.51 131 LYS C O 1
ATOM 4812 N N . ASN C 1 132 ? 54.547 -8.751 33.252 1.00 47.02 132 ASN C N 1
ATOM 4813 C CA . ASN C 1 132 ? 53.207 -9.318 33.422 1.00 47.63 132 ASN C CA 1
ATOM 4814 C C . ASN C 1 132 ? 52.652 -10.065 32.208 1.00 48.07 132 ASN C C 1
ATOM 4815 O O . ASN C 1 132 ? 51.654 -10.783 32.321 1.00 48.10 132 ASN C O 1
ATOM 4820 N N . VAL C 1 133 ? 53.298 -9.896 31.057 1.00 48.62 133 VAL C N 1
ATOM 4821 C CA . VAL C 1 133 ? 52.896 -10.594 29.837 1.00 49.12 133 VAL C CA 1
ATOM 4822 C C . VAL C 1 133 ? 53.519 -11.990 29.810 1.00 49.47 133 VAL C C 1
ATOM 4823 O O . VAL C 1 133 ? 54.743 -12.137 29.760 1.00 49.53 133 VAL C O 1
ATOM 4827 N N . ASN C 1 134 ? 52.661 -13.005 29.852 1.00 49.96 134 ASN C N 1
ATOM 4828 C CA . ASN C 1 134 ? 53.093 -14.403 29.891 1.00 50.45 134 ASN C CA 1
ATOM 4829 C C . ASN C 1 134 ? 53.152 -15.054 28.505 1.00 50.75 134 ASN C C 1
ATOM 4830 O O . ASN C 1 134 ? 53.029 -14.371 27.487 1.00 50.79 134 ASN C O 1
ATOM 4835 N N . SER C 1 135 ? 53.344 -16.373 28.479 1.00 51.13 135 SER C N 1
ATOM 4836 C CA . SER C 1 135 ? 53.456 -17.133 27.231 1.00 51.47 135 SER C CA 1
ATOM 4837 C C . SER C 1 135 ? 52.138 -17.211 26.458 1.00 51.66 135 SER C C 1
ATOM 4838 O O . SER C 1 135 ? 52.137 -17.220 25.225 1.00 51.73 135 SER C O 1
ATOM 4841 N N . THR C 1 136 ? 51.025 -17.272 27.187 1.00 51.87 136 THR C N 1
ATOM 4842 C CA . THR C 1 136 ? 49.694 -17.349 26.578 1.00 52.10 136 THR C CA 1
ATOM 4843 C C . THR C 1 136 ? 49.271 -16.012 25.967 1.00 52.18 136 THR C C 1
ATOM 4844 O O . THR C 1 136 ? 48.516 -15.978 24.992 1.00 52.21 136 THR C O 1
ATOM 4848 N N . ASP C 1 137 ? 49.759 -14.920 26.552 1.00 52.28 137 ASP C N 1
ATOM 4849 C CA . ASP C 1 137 ? 49.538 -13.579 26.016 1.00 52.36 137 ASP C CA 1
ATOM 4850 C C . ASP C 1 137 ? 50.364 -13.353 24.750 1.00 52.38 137 ASP C C 1
ATOM 4851 O O . ASP C 1 137 ? 49.912 -12.683 23.821 1.00 52.34 137 ASP C O 1
ATOM 4856 N N . LYS C 1 138 ? 51.571 -13.919 24.727 1.00 52.38 138 LYS C N 1
ATOM 4857 C CA . LYS C 1 138 ? 52.461 -13.849 23.567 1.00 52.42 138 LYS C CA 1
ATOM 4858 C C . LYS C 1 138 ? 51.965 -14.739 22.428 1.00 52.43 138 LYS C C 1
ATOM 4859 O O . LYS C 1 138 ? 52.252 -14.481 21.258 1.00 52.40 138 LYS C O 1
ATOM 4865 N N . LYS C 1 139 ? 51.228 -15.791 22.788 1.00 52.46 139 LYS C N 1
ATOM 4866 C CA . LYS C 1 139 ? 50.545 -16.654 21.825 1.00 52.45 139 LYS C CA 1
ATOM 4867 C C . LYS C 1 139 ? 49.507 -15.851 21.038 1.00 52.35 139 LYS C C 1
ATOM 4868 O O . LYS C 1 139 ? 49.393 -16.000 19.821 1.00 52.31 139 LYS C O 1
ATOM 4874 N N . TYR C 1 140 ? 48.765 -14.998 21.743 1.00 52.24 140 TYR C N 1
ATOM 4875 C CA . TYR C 1 140 ? 47.806 -14.091 21.115 1.00 52.14 140 TYR C CA 1
ATOM 4876 C C . TYR C 1 140 ? 48.498 -13.049 20.240 1.00 51.89 140 TYR C C 1
ATOM 4877 O O . TYR C 1 140 ? 48.082 -12.819 19.105 1.00 51.88 140 TYR C O 1
ATOM 4886 N N . VAL C 1 141 ? 49.557 -12.436 20.771 1.00 51.56 141 VAL C N 1
ATOM 4887 C CA . VAL C 1 141 ? 50.328 -11.415 20.052 1.00 51.20 141 VAL C CA 1
ATOM 4888 C C . VAL C 1 141 ? 50.904 -11.961 18.740 1.00 50.95 141 VAL C C 1
ATOM 4889 O O . VAL C 1 141 ? 50.726 -11.354 17.683 1.00 50.91 141 VAL C O 1
ATOM 4893 N N . ASN C 1 142 ? 51.575 -13.109 18.814 1.00 50.62 142 ASN C N 1
ATOM 4894 C CA . ASN C 1 142 ? 52.160 -13.741 17.632 1.00 50.32 142 ASN C CA 1
ATOM 4895 C C . ASN C 1 142 ? 51.141 -14.074 16.544 1.00 49.98 142 ASN C C 1
ATOM 4896 O O . ASN C 1 142 ? 51.381 -13.807 15.369 1.00 49.98 142 ASN C O 1
ATOM 4901 N N . ASP C 1 143 ? 50.008 -14.643 16.948 1.00 49.56 143 ASP C N 1
ATOM 4902 C CA . ASP C 1 143 ? 48.969 -15.069 16.010 1.00 49.09 143 ASP C CA 1
ATOM 4903 C C . ASP C 1 143 ? 48.210 -13.906 15.372 1.00 48.72 143 ASP C C 1
ATOM 4904 O O . ASP C 1 143 ? 47.758 -14.012 14.231 1.00 48.75 143 ASP C O 1
ATOM 4909 N N . ILE C 1 144 ? 48.068 -12.807 16.111 1.00 48.23 144 ILE C N 1
ATOM 4910 C CA . ILE C 1 144 ? 47.381 -11.612 15.612 1.00 47.74 144 ILE C CA 1
ATOM 4911 C C . ILE C 1 144 ? 48.157 -10.945 14.473 1.00 47.35 144 ILE C C 1
ATOM 4912 O O . ILE C 1 144 ? 47.577 -10.586 13.444 1.00 47.32 144 ILE C O 1
ATOM 4917 N N . PHE C 1 145 ? 49.467 -10.804 14.656 1.00 46.80 145 PHE C N 1
ATOM 4918 C CA . PHE C 1 145 ? 50.297 -10.066 13.708 1.00 46.22 145 PHE C CA 1
ATOM 4919 C C . PHE C 1 145 ? 50.941 -10.944 12.631 1.00 45.82 145 PHE C C 1
ATOM 4920 O O . PHE C 1 145 ? 51.294 -10.446 11.562 1.00 45.78 145 PHE C O 1
ATOM 4928 N N . ASN C 1 146 ? 51.084 -12.241 12.904 1.00 45.30 146 ASN C N 1
ATOM 4929 C CA . ASN C 1 146 ? 51.519 -13.193 11.875 1.00 44.79 146 ASN C CA 1
ATOM 4930 C C . ASN C 1 146 ? 50.429 -13.478 10.841 1.00 44.36 146 ASN C C 1
ATOM 4931 O O . ASN C 1 146 ? 50.701 -14.059 9.787 1.00 44.36 146 ASN C O 1
ATOM 4936 N N . SER C 1 147 ? 49.202 -13.066 11.153 1.00 43.74 147 SER C N 1
ATOM 4937 C CA . SER C 1 147 ? 48.071 -13.209 10.241 1.00 43.19 147 SER C CA 1
ATOM 4938 C C . SER C 1 147 ? 48.143 -12.199 9.096 1.00 42.78 147 SER C C 1
ATOM 4939 O O . SER C 1 147 ? 47.639 -12.455 8.001 1.00 42.73 147 SER C O 1
ATOM 4942 N N . CYS C 1 148 ? 48.770 -11.055 9.362 1.00 42.25 148 CYS C N 1
ATOM 4943 C CA . CYS C 1 148 ? 48.916 -9.989 8.372 1.00 41.67 148 CYS C CA 1
ATOM 4944 C C . CYS C 1 148 ? 50.370 -9.530 8.219 1.00 41.27 148 CYS C C 1
ATOM 4945 O O . CYS C 1 148 ? 50.634 -8.385 7.847 1.00 41.19 148 CYS C O 1
ATOM 4948 N N . GLY C 1 149 ? 51.309 -10.431 8.500 1.00 40.81 149 GLY C N 1
ATOM 4949 C CA . GLY C 1 149 ? 52.731 -10.128 8.363 1.00 40.29 149 GLY C CA 1
ATOM 4950 C C . GLY C 1 149 ? 53.639 -11.101 9.088 1.00 39.92 149 GLY C C 1
ATOM 4951 O O . GLY C 1 149 ? 53.270 -12.253 9.315 1.00 39.94 149 GLY C O 1
ATOM 4952 N N . ILE C 1 150 ? 54.837 -10.634 9.434 1.00 39.55 150 ILE C N 1
ATOM 4953 C CA . ILE C 1 150 ? 55.813 -11.431 10.181 1.00 39.17 150 ILE C CA 1
ATOM 4954 C C . ILE C 1 150 ? 56.259 -10.674 11.434 1.00 38.94 150 ILE C C 1
ATOM 4955 O O . ILE C 1 150 ? 56.778 -9.557 11.343 1.00 38.80 150 ILE C O 1
ATOM 4960 N N . ILE C 1 151 ? 56.052 -11.292 12.596 1.00 38.67 151 ILE C N 1
ATOM 4961 C CA . ILE C 1 151 ? 56.397 -10.680 13.883 1.00 38.38 151 ILE C CA 1
ATOM 4962 C C . ILE C 1 151 ? 57.618 -11.331 14.552 1.00 38.20 151 ILE C C 1
ATOM 4963 O O . ILE C 1 151 ? 57.790 -12.553 14.507 1.00 38.17 151 ILE C O 1
ATOM 4968 N N . HIS C 1 152 ? 58.465 -10.497 15.152 1.00 37.96 152 HIS C N 1
ATOM 4969 C CA . HIS C 1 152 ? 59.634 -10.959 15.898 1.00 37.74 152 HIS C CA 1
ATOM 4970 C C . HIS C 1 152 ? 59.617 -10.403 17.315 1.00 37.61 152 HIS C C 1
ATOM 4971 O O . HIS C 1 152 ? 59.279 -9.236 17.525 1.00 37.55 152 HIS C O 1
ATOM 4978 N N . GLU C 1 153 ? 59.977 -11.242 18.283 1.00 37.45 153 GLU C N 1
ATOM 4979 C CA . GLU C 1 153 ? 60.188 -10.778 19.649 1.00 37.30 153 GLU C CA 1
ATOM 4980 C C . GLU C 1 153 ? 61.647 -10.368 19.808 1.00 37.04 153 GLU C C 1
ATOM 4981 O O . GLU C 1 153 ? 62.556 -11.177 19.615 1.00 37.02 153 GLU C O 1
ATOM 4987 N N . ILE C 1 154 ? 61.862 -9.101 20.145 1.00 36.84 154 ILE C N 1
ATOM 4988 C CA . ILE C 1 154 ? 63.213 -8.559 20.288 1.00 36.63 154 ILE C CA 1
ATOM 4989 C C . ILE C 1 154 ? 63.400 -7.856 21.634 1.00 36.48 154 ILE C C 1
ATOM 4990 O O . ILE C 1 154 ? 62.427 -7.598 22.347 1.00 36.44 154 ILE C O 1
ATOM 4995 N N . LYS C 1 155 ? 64.655 -7.557 21.971 1.00 36.25 155 LYS C N 1
ATOM 4996 C CA . LYS C 1 155 ? 64.989 -6.812 23.184 1.00 36.06 155 LYS C CA 1
ATOM 4997 C C . LYS C 1 155 ? 64.414 -5.397 23.134 1.00 35.80 155 LYS C C 1
ATOM 4998 O O . LYS C 1 155 ? 64.291 -4.810 22.057 1.00 35.74 155 LYS C O 1
ATOM 5004 N N . GLU C 1 156 ? 64.068 -4.862 24.304 1.00 35.52 156 GLU C N 1
ATOM 5005 C CA . GLU C 1 156 ? 63.509 -3.513 24.420 1.00 35.24 156 GLU C CA 1
ATOM 5006 C C . GLU C 1 156 ? 64.494 -2.434 23.968 1.00 35.04 156 GLU C C 1
ATOM 5007 O O . GLU C 1 156 ? 64.087 -1.413 23.410 1.00 35.09 156 GLU C O 1
ATOM 5013 N N . LYS C 1 157 ? 65.783 -2.665 24.213 1.00 34.70 157 LYS C N 1
ATOM 5014 C CA . LYS C 1 157 ? 66.839 -1.756 23.762 1.00 34.49 157 LYS C CA 1
ATOM 5015 C C . LYS C 1 157 ? 66.950 -1.710 22.231 1.00 34.12 157 LYS C C 1
ATOM 5016 O O . LYS C 1 157 ? 67.402 -0.713 21.664 1.00 34.09 157 LYS C O 1
ATOM 5022 N N . ASP C 1 158 ? 66.525 -2.792 21.580 1.00 33.69 158 ASP C N 1
ATOM 5023 C CA . ASP C 1 158 ? 66.613 -2.932 20.128 1.00 33.32 158 ASP C CA 1
ATOM 5024 C C . ASP C 1 158 ? 65.386 -2.384 19.394 1.00 33.02 158 ASP C C 1
ATOM 5025 O O . ASP C 1 158 ? 65.348 -2.379 18.162 1.00 33.00 158 ASP C O 1
ATOM 5038 N N . ASP C 1 160 ? 64.197 0.722 19.225 1.00 31.26 160 ASP C N 1
ATOM 5039 C CA . ASP C 1 160 ? 64.400 2.033 18.604 1.00 30.73 160 ASP C CA 1
ATOM 5040 C C . ASP C 1 160 ? 65.001 1.938 17.199 1.00 30.35 160 ASP C C 1
ATOM 5041 O O . ASP C 1 160 ? 64.574 2.651 16.289 1.00 30.24 160 ASP C O 1
ATOM 5046 N N . ILE C 1 161 ? 65.987 1.057 17.033 1.00 29.82 161 ILE C N 1
ATOM 5047 C CA . ILE C 1 161 ? 66.602 0.821 15.727 1.00 29.34 161 ILE C CA 1
ATOM 5048 C C . ILE C 1 161 ? 65.685 0.006 14.812 1.00 29.10 161 ILE C C 1
ATOM 5049 O O . ILE C 1 161 ? 65.654 0.228 13.600 1.00 29.08 161 ILE C O 1
ATOM 5054 N N . ALA C 1 162 ? 64.935 -0.923 15.400 1.00 28.75 162 ALA C N 1
ATOM 5055 C CA . ALA C 1 162 ? 63.968 -1.722 14.653 1.00 28.45 162 ALA C CA 1
ATOM 5056 C C . ALA C 1 162 ? 62.818 -0.860 14.137 1.00 28.25 162 ALA C C 1
ATOM 5057 O O . ALA C 1 162 ? 62.302 -1.104 13.048 1.00 28.27 162 ALA C O 1
ATOM 5059 N N . THR C 1 163 ? 62.427 0.146 14.920 1.00 27.94 163 THR C N 1
ATOM 5060 C CA . THR C 1 163 ? 61.429 1.129 14.493 1.00 27.69 163 THR C CA 1
ATOM 5061 C C . THR C 1 163 ? 61.958 1.955 13.320 1.00 27.57 163 THR C C 1
ATOM 5062 O O . THR C 1 163 ? 61.227 2.231 12.369 1.00 27.58 163 THR C O 1
ATOM 5066 N N . ALA C 1 164 ? 63.234 2.331 13.396 1.00 27.37 164 ALA C N 1
ATOM 5067 C CA . ALA C 1 164 ? 63.889 3.119 12.354 1.00 27.15 164 ALA C CA 1
ATOM 5068 C C . ALA C 1 164 ? 63.968 2.379 11.019 1.00 27.03 164 ALA C C 1
ATOM 5069 O O . ALA C 1 164 ? 63.949 3.005 9.956 1.00 27.16 164 ALA C O 1
ATOM 5071 N N . ILE C 1 165 ? 64.048 1.051 11.085 1.00 26.83 165 ILE C N 1
ATOM 5072 C CA . ILE C 1 165 ? 64.133 0.204 9.895 1.00 26.67 165 ILE C CA 1
ATOM 5073 C C . ILE C 1 165 ? 62.763 -0.334 9.472 1.00 26.57 165 ILE C C 1
ATOM 5074 O O . ILE C 1 165 ? 62.336 -0.130 8.338 1.00 26.43 165 ILE C O 1
ATOM 5079 N N . SER C 1 166 ? 62.086 -1.020 10.390 1.00 26.48 166 SER C N 1
ATOM 5080 C CA . SER C 1 166 ? 60.841 -1.719 10.083 1.00 26.35 166 SER C CA 1
ATOM 5081 C C . SER C 1 166 ? 59.631 -0.784 10.076 1.00 26.24 166 SER C C 1
ATOM 5082 O O . SER C 1 166 ? 58.792 -0.858 9.177 1.00 26.21 166 SER C O 1
ATOM 5085 N N . GLY C 1 167 ? 59.551 0.093 11.073 1.00 26.14 167 GLY C N 1
ATOM 5086 C CA . GLY C 1 167 ? 58.445 1.043 11.187 1.00 26.07 167 GLY C CA 1
ATOM 5087 C C . GLY C 1 167 ? 58.527 2.175 10.179 1.00 25.99 167 GLY C C 1
ATOM 5088 O O . GLY C 1 167 ? 57.561 2.446 9.465 1.00 25.94 167 GLY C O 1
ATOM 5089 N N . CYS C 1 168 ? 59.686 2.829 10.125 1.00 25.93 168 CYS C N 1
ATOM 5090 C CA . CYS C 1 168 ? 59.915 3.969 9.234 1.00 25.88 168 CYS C CA 1
ATOM 5091 C C . CYS C 1 168 ? 60.321 3.533 7.833 1.00 25.86 168 CYS C C 1
ATOM 5092 O O . CYS C 1 168 ? 60.167 4.290 6.872 1.00 25.90 168 CYS C O 1
ATOM 5095 N N . GLY C 1 169 ? 60.842 2.312 7.736 1.00 25.78 169 GLY C N 1
ATOM 5096 C CA . GLY C 1 169 ? 61.344 1.745 6.487 1.00 25.75 169 GLY C CA 1
ATOM 5097 C C . GLY C 1 169 ? 60.538 1.981 5.222 1.00 25.69 169 GLY C C 1
ATOM 5098 O O . GLY C 1 169 ? 61.111 2.399 4.215 1.00 25.76 169 GLY C O 1
ATOM 5099 N N . PRO C 1 170 ? 59.211 1.711 5.255 1.00 25.60 170 PRO C N 1
ATOM 5100 C CA . PRO C 1 170 ? 58.405 1.893 4.042 1.00 25.52 170 PRO C CA 1
ATOM 5101 C C . PRO C 1 170 ? 58.581 3.261 3.386 1.00 25.48 170 PRO C C 1
ATOM 5102 O O . PRO C 1 170 ? 58.647 3.341 2.162 1.00 25.59 170 PRO C O 1
ATOM 5106 N N . ALA C 1 171 ? 58.677 4.313 4.197 1.00 25.44 171 ALA C N 1
ATOM 5107 C CA . ALA C 1 171 ? 58.882 5.674 3.697 1.00 25.42 171 ALA C CA 1
ATOM 5108 C C . ALA C 1 171 ? 60.160 5.814 2.871 1.00 25.33 171 ALA C C 1
ATOM 5109 O O . ALA C 1 171 ? 60.169 6.519 1.862 1.00 25.36 171 ALA C O 1
ATOM 5111 N N . TYR C 1 172 ? 61.231 5.147 3.304 1.00 25.27 172 TYR C N 1
ATOM 5112 C CA . TYR C 1 172 ? 62.495 5.167 2.572 1.00 25.21 172 TYR C CA 1
ATOM 5113 C C . TYR C 1 172 ? 62.336 4.410 1.257 1.00 25.11 172 TYR C C 1
ATOM 5114 O O . TYR C 1 172 ? 62.815 4.856 0.214 1.00 25.06 172 TYR C O 1
ATOM 5123 N N . VAL C 1 173 ? 61.655 3.266 1.325 1.00 25.02 173 VAL C N 1
ATOM 5124 C CA . VAL C 1 173 ? 61.407 2.429 0.155 1.00 24.93 173 VAL C CA 1
ATOM 5125 C C . VAL C 1 173 ? 60.494 3.150 -0.838 1.00 24.84 173 VAL C C 1
ATOM 5126 O O . VAL C 1 173 ? 60.757 3.131 -2.039 1.00 25.03 173 VAL C O 1
ATOM 5130 N N . TYR C 1 174 ? 59.442 3.797 -0.336 1.00 24.68 174 TYR C N 1
ATOM 5131 C CA . TYR C 1 174 ? 58.553 4.594 -1.183 1.00 24.53 174 TYR C CA 1
ATOM 5132 C C . TYR C 1 174 ? 59.321 5.693 -1.917 1.00 24.48 174 TYR C C 1
ATOM 5133 O O . TYR C 1 174 ? 59.152 5.867 -3.123 1.00 24.58 174 TYR C O 1
ATOM 5142 N N . LEU C 1 175 ? 60.167 6.419 -1.186 1.00 24.46 175 LEU C N 1
ATOM 5143 C CA . LEU C 1 175 ? 61.000 7.480 -1.759 1.00 24.43 175 LEU C CA 1
ATOM 5144 C C . LEU C 1 175 ? 61.986 6.907 -2.779 1.00 24.42 175 LEU C C 1
ATOM 5145 O O . LEU C 1 175 ? 62.229 7.514 -3.823 1.00 24.48 175 LEU C O 1
ATOM 5150 N N . PHE C 1 176 ? 62.544 5.739 -2.463 1.00 24.35 176 PHE C N 1
ATOM 5151 C CA . PHE C 1 176 ? 63.437 5.011 -3.361 1.00 24.36 176 PHE C CA 1
ATOM 5152 C C . PHE C 1 176 ? 62.723 4.655 -4.667 1.00 24.48 176 PHE C C 1
ATOM 5153 O O . PHE C 1 176 ? 63.248 4.910 -5.754 1.00 24.51 176 PHE C O 1
ATOM 5161 N N . ILE C 1 177 ? 61.524 4.084 -4.542 1.00 24.54 177 ILE C N 1
ATOM 5162 C CA . ILE C 1 177 ? 60.669 3.744 -5.682 1.00 24.57 177 ILE C CA 1
ATOM 5163 C C . ILE C 1 177 ? 60.289 5.002 -6.472 1.00 24.59 177 ILE C C 1
ATOM 5164 O O . ILE C 1 177 ? 60.378 5.022 -7.700 1.00 24.71 177 ILE C O 1
ATOM 5169 N N . GLU C 1 178 ? 59.885 6.044 -5.750 1.00 24.66 178 GLU C N 1
ATOM 5170 C CA . GLU C 1 178 ? 59.512 7.337 -6.327 1.00 24.73 178 GLU C CA 1
ATOM 5171 C C . GLU C 1 178 ? 60.648 7.951 -7.148 1.00 24.72 178 GLU C C 1
ATOM 5172 O O . GLU C 1 178 ? 60.410 8.517 -8.218 1.00 24.76 178 GLU C O 1
ATOM 5178 N N . SER C 1 179 ? 61.874 7.824 -6.642 1.00 24.79 179 SER C N 1
ATOM 5179 C CA . SER C 1 179 ? 63.057 8.400 -7.283 1.00 24.82 179 SER C CA 1
ATOM 5180 C C . SER C 1 179 ? 63.459 7.642 -8.546 1.00 24.93 179 SER C C 1
ATOM 5181 O O . SER C 1 179 ? 63.917 8.246 -9.519 1.00 24.93 179 SER C O 1
ATOM 5184 N N . LEU C 1 180 ? 63.286 6.321 -8.522 1.00 25.06 180 LEU C N 1
ATOM 5185 C CA . LEU C 1 180 ? 63.613 5.468 -9.665 1.00 25.11 180 LEU C CA 1
ATOM 5186 C C . LEU C 1 180 ? 62.653 5.704 -10.831 1.00 25.29 180 LEU C C 1
ATOM 5187 O O . LEU C 1 180 ? 63.068 5.699 -11.994 1.00 25.39 180 LEU C O 1
ATOM 5192 N N . ILE C 1 181 ? 61.377 5.921 -10.512 1.00 25.37 181 ILE C N 1
ATOM 5193 C CA . ILE C 1 181 ? 60.363 6.258 -11.515 1.00 25.39 181 ILE C CA 1
ATOM 5194 C C . ILE C 1 181 ? 60.652 7.625 -12.144 1.00 25.43 181 ILE C C 1
ATOM 5195 O O . ILE C 1 181 ? 60.644 7.758 -13.370 1.00 25.37 181 ILE C O 1
ATOM 5200 N N . ASP C 1 182 ? 60.920 8.622 -11.300 1.00 25.50 182 ASP C N 1
ATOM 5201 C CA . ASP C 1 182 ? 61.275 9.976 -11.750 1.00 25.59 182 ASP C CA 1
ATOM 5202 C C . ASP C 1 182 ? 62.472 9.994 -12.701 1.00 25.53 182 ASP C C 1
ATOM 5203 O O . ASP C 1 182 ? 62.521 10.804 -13.627 1.00 25.52 182 ASP C O 1
ATOM 5208 N N . ALA C 1 183 ? 63.429 9.101 -12.457 1.00 25.56 183 ALA C N 1
ATOM 5209 C CA . ALA C 1 183 ? 64.608 8.960 -13.306 1.00 25.63 183 ALA C CA 1
ATOM 5210 C C . ALA C 1 183 ? 64.239 8.378 -14.667 1.00 25.67 183 ALA C C 1
ATOM 5211 O O . ALA C 1 183 ? 64.779 8.794 -15.693 1.00 25.77 183 ALA C O 1
ATOM 5213 N N . GLY C 1 184 ? 63.317 7.415 -14.663 1.00 25.70 184 GLY C N 1
ATOM 5214 C CA . GLY C 1 184 ? 62.795 6.825 -15.890 1.00 25.76 184 GLY C CA 1
ATOM 5215 C C . GLY C 1 184 ? 61.990 7.820 -16.699 1.00 25.82 184 GLY C C 1
ATOM 5216 O O . GLY C 1 184 ? 62.171 7.934 -17.915 1.00 25.87 184 GLY C O 1
ATOM 5217 N N . VAL C 1 185 ? 61.111 8.548 -16.014 1.00 25.87 185 VAL C N 1
ATOM 5218 C CA . VAL C 1 185 ? 60.268 9.563 -16.642 1.00 25.93 185 VAL C CA 1
ATOM 5219 C C . VAL C 1 185 ? 61.117 10.671 -17.265 1.00 26.10 185 VAL C C 1
ATOM 5220 O O . VAL C 1 185 ? 60.857 11.089 -18.394 1.00 26.19 185 VAL C O 1
ATOM 5224 N N . LYS C 1 186 ? 62.140 11.122 -16.538 1.00 26.15 186 LYS C N 1
ATOM 5225 C CA . LYS C 1 186 ? 63.037 12.170 -17.026 1.00 26.17 186 LYS C CA 1
ATOM 5226 C C . LYS C 1 186 ? 63.724 11.782 -18.336 1.00 26.35 186 LYS C C 1
ATOM 5227 O O . LYS C 1 186 ? 63.953 12.631 -19.199 1.00 26.33 186 LYS C O 1
ATOM 5233 N N . ASN C 1 187 ? 64.040 10.497 -18.477 1.00 26.47 187 ASN C N 1
ATOM 5234 C CA . ASN C 1 187 ? 64.793 10.014 -19.626 1.00 26.65 187 ASN C CA 1
ATOM 5235 C C . ASN C 1 187 ? 63.956 9.275 -20.676 1.00 26.84 187 ASN C C 1
ATOM 5236 O O . ASN C 1 187 ? 64.473 8.424 -21.404 1.00 26.82 187 ASN C O 1
ATOM 5241 N N . GLY C 1 188 ? 62.666 9.599 -20.745 1.00 27.06 188 GLY C N 1
ATOM 5242 C CA . GLY C 1 188 ? 61.824 9.153 -21.856 1.00 27.32 188 GLY C CA 1
ATOM 5243 C C . GLY C 1 188 ? 60.752 8.116 -21.582 1.00 27.45 188 GLY C C 1
ATOM 5244 O O . GLY C 1 188 ? 59.815 7.979 -22.371 1.00 27.47 188 GLY C O 1
ATOM 5245 N N . LEU C 1 189 ? 60.885 7.377 -20.482 1.00 27.67 189 LEU C N 1
ATOM 5246 C CA . LEU C 1 189 ? 59.913 6.336 -20.133 1.00 27.87 189 LEU C CA 1
ATOM 5247 C C . LEU C 1 189 ? 58.613 6.922 -19.596 1.00 28.13 189 LEU C C 1
ATOM 5248 O O . LEU C 1 189 ? 58.604 8.012 -19.020 1.00 28.13 189 LEU C O 1
ATOM 5253 N N . SER C 1 190 ? 57.516 6.195 -19.796 1.00 28.48 190 SER C N 1
ATOM 5254 C CA . SER C 1 190 ? 56.227 6.584 -19.233 1.00 28.83 190 SER C CA 1
ATOM 5255 C C . SER C 1 190 ? 56.212 6.274 -17.740 1.00 29.10 190 SER C C 1
ATOM 5256 O O . SER C 1 190 ? 56.916 5.371 -17.281 1.00 29.14 190 SER C O 1
ATOM 5259 N N . ARG C 1 191 ? 55.415 7.030 -16.988 1.00 29.47 191 ARG C N 1
ATOM 5260 C CA . ARG C 1 191 ? 55.295 6.840 -15.543 1.00 29.88 191 ARG C CA 1
ATOM 5261 C C . ARG C 1 191 ? 54.817 5.428 -15.186 1.00 30.05 191 ARG C C 1
ATOM 5262 O O . ARG C 1 191 ? 55.302 4.831 -14.223 1.00 30.11 191 ARG C O 1
ATOM 5270 N N . GLU C 1 192 ? 53.888 4.897 -15.983 1.00 30.28 192 GLU C N 1
ATOM 5271 C CA . GLU C 1 192 ? 53.334 3.557 -15.772 1.00 30.49 192 GLU C CA 1
ATOM 5272 C C . GLU C 1 192 ? 54.374 2.456 -15.989 1.00 30.28 192 GLU C C 1
ATOM 5273 O O . GLU C 1 192 ? 54.485 1.538 -15.177 1.00 30.32 192 GLU C O 1
ATOM 5279 N N . LEU C 1 193 ? 55.129 2.557 -17.083 1.00 30.18 193 LEU C N 1
ATOM 5280 C CA . LEU C 1 193 ? 56.166 1.580 -17.415 1.00 30.05 193 LEU C CA 1
ATOM 5281 C C . LEU C 1 193 ? 57.332 1.629 -16.430 1.00 30.02 193 LEU C C 1
ATOM 5282 O O . LEU C 1 193 ? 57.826 0.585 -15.993 1.00 30.00 193 LEU C O 1
ATOM 5287 N N . SER C 1 194 ? 57.766 2.843 -16.091 1.00 29.96 194 SER C N 1
ATOM 5288 C CA . SER C 1 194 ? 58.821 3.048 -15.103 1.00 29.84 194 SER C CA 1
ATOM 5289 C C . SER C 1 194 ? 58.464 2.344 -13.799 1.00 29.84 194 SER C C 1
ATOM 5290 O O . SER C 1 194 ? 59.266 1.579 -13.268 1.00 29.85 194 SER C O 1
ATOM 5293 N N . LYS C 1 195 ? 57.249 2.593 -13.311 1.00 29.84 195 LYS C N 1
ATOM 5294 C CA . LYS C 1 195 ? 56.726 1.958 -12.100 1.00 29.82 195 LYS C CA 1
ATOM 5295 C C . LYS C 1 195 ? 56.795 0.432 -12.175 1.00 29.64 195 LYS C C 1
ATOM 5296 O O . LYS C 1 195 ? 57.316 -0.211 -11.262 1.00 29.59 195 LYS C O 1
ATOM 5302 N N . ASN C 1 196 ? 56.279 -0.130 -13.269 1.00 29.56 196 ASN C N 1
ATOM 5303 C CA . ASN C 1 196 ? 56.257 -1.579 -13.487 1.00 29.45 196 ASN C CA 1
ATOM 5304 C C . ASN C 1 196 ? 57.642 -2.211 -13.468 1.00 29.36 196 ASN C C 1
ATOM 5305 O O . ASN C 1 196 ? 57.845 -3.252 -12.841 1.00 29.34 196 ASN C O 1
ATOM 5310 N N . LEU C 1 197 ? 58.583 -1.574 -14.165 1.00 29.20 197 LEU C N 1
ATOM 5311 C CA . LEU C 1 197 ? 59.973 -2.020 -14.207 1.00 29.05 197 LEU C CA 1
ATOM 5312 C C . LEU C 1 197 ? 60.650 -1.912 -12.841 1.00 28.98 197 LEU C C 1
ATOM 5313 O O . LEU C 1 197 ? 61.373 -2.822 -12.433 1.00 28.90 197 LEU C O 1
ATOM 5318 N N . VAL C 1 198 ? 60.398 -0.806 -12.140 1.00 28.83 198 VAL C N 1
ATOM 5319 C CA . VAL C 1 198 ? 60.952 -0.571 -10.803 1.00 28.67 198 VAL C CA 1
ATOM 5320 C C . VAL C 1 198 ? 60.491 -1.639 -9.807 1.00 28.69 198 VAL C C 1
ATOM 5321 O O . VAL C 1 198 ? 61.319 -2.300 -9.180 1.00 28.66 198 VAL C O 1
ATOM 5325 N N . LEU C 1 199 ? 59.176 -1.819 -9.693 1.00 28.69 199 LEU C N 1
ATOM 5326 C CA . LEU C 1 199 ? 58.589 -2.747 -8.723 1.00 28.69 199 LEU C CA 1
ATOM 5327 C C . LEU C 1 199 ? 59.003 -4.198 -8.952 1.00 28.72 199 LEU C C 1
ATOM 5328 O O . LEU C 1 199 ? 59.193 -4.947 -7.994 1.00 28.66 199 LEU C O 1
ATOM 5333 N N . GLN C 1 200 ? 59.143 -4.585 -10.219 1.00 28.81 200 GLN C N 1
ATOM 5334 C CA . GLN C 1 200 ? 59.563 -5.939 -10.582 1.00 28.95 200 GLN C CA 1
ATOM 5335 C C . GLN C 1 200 ? 61.055 -6.158 -10.334 1.00 29.03 200 GLN C C 1
ATOM 5336 O O . GLN C 1 200 ? 61.474 -7.250 -9.939 1.00 29.03 200 GLN C O 1
ATOM 5342 N N . THR C 1 201 ? 61.847 -5.113 -10.564 1.00 29.19 201 THR C N 1
ATOM 5343 C CA . THR C 1 201 ? 63.285 -5.146 -10.300 1.00 29.38 201 THR C CA 1
ATOM 5344 C C . THR C 1 201 ? 63.566 -5.326 -8.807 1.00 29.49 201 THR C C 1
ATOM 5345 O O . THR C 1 201 ? 64.429 -6.118 -8.420 1.00 29.45 201 THR C O 1
ATOM 5349 N N . ILE C 1 202 ? 62.822 -4.595 -7.981 1.00 29.72 202 ILE C N 1
ATOM 5350 C CA . ILE C 1 202 ? 62.955 -4.687 -6.530 1.00 29.99 202 ILE C CA 1
ATOM 5351 C C . ILE C 1 202 ? 62.454 -6.036 -6.008 1.00 30.25 202 ILE C C 1
ATOM 5352 O O . ILE C 1 202 ? 63.116 -6.665 -5.182 1.00 30.28 202 ILE C O 1
ATOM 5357 N N . LYS C 1 203 ? 61.297 -6.474 -6.505 1.00 30.59 203 LYS C N 1
ATOM 5358 C CA . LYS C 1 203 ? 60.704 -7.756 -6.116 1.00 31.05 203 LYS C CA 1
ATOM 5359 C C . LYS C 1 203 ? 61.663 -8.919 -6.356 1.00 31.28 203 LYS C C 1
ATOM 5360 O O . LYS C 1 203 ? 61.811 -9.796 -5.501 1.00 31.31 203 LYS C O 1
ATOM 5366 N N . GLY C 1 204 ? 62.311 -8.912 -7.519 1.00 31.58 204 GLY C N 1
ATOM 5367 C CA . GLY C 1 204 ? 63.275 -9.942 -7.881 1.00 31.89 204 GLY C CA 1
ATOM 5368 C C . GLY C 1 204 ? 64.555 -9.887 -7.070 1.00 32.20 204 GLY C C 1
ATOM 5369 O O . GLY C 1 204 ? 65.114 -10.928 -6.718 1.00 32.20 204 GLY C O 1
ATOM 5370 N N . SER C 1 205 ? 65.020 -8.673 -6.781 1.00 32.51 205 SER C N 1
ATOM 5371 C CA . SER C 1 205 ? 66.236 -8.467 -5.991 1.00 32.92 205 SER C CA 1
ATOM 5372 C C . SER C 1 205 ? 66.079 -8.953 -4.551 1.00 33.20 205 SER C C 1
ATOM 5373 O O . SER C 1 205 ? 66.989 -9.575 -3.999 1.00 33.23 205 SER C O 1
ATOM 5376 N N . VAL C 1 206 ? 64.925 -8.662 -3.953 1.00 33.60 206 VAL C N 1
ATOM 5377 C CA . VAL C 1 206 ? 64.594 -9.127 -2.605 1.00 34.04 206 VAL C CA 1
ATOM 5378 C C . VAL C 1 206 ? 64.578 -10.655 -2.556 1.00 34.38 206 VAL C C 1
ATOM 5379 O O . VAL C 1 206 ? 65.084 -11.258 -1.608 1.00 34.41 206 VAL C O 1
ATOM 5383 N N . GLU C 1 207 ? 64.012 -11.263 -3.598 1.00 34.86 207 GLU C N 1
ATOM 5384 C CA . GLU C 1 207 ? 63.920 -12.714 -3.722 1.00 35.38 207 GLU C CA 1
ATOM 5385 C C . GLU C 1 207 ? 65.296 -13.373 -3.860 1.00 35.60 207 GLU C C 1
ATOM 5386 O O . GLU C 1 207 ? 65.505 -14.485 -3.376 1.00 35.69 207 GLU C O 1
ATOM 5400 N N . VAL C 1 209 ? 68.200 -12.128 -2.589 1.00 36.58 209 VAL C N 1
ATOM 5401 C CA . VAL C 1 209 ? 68.783 -12.040 -1.249 1.00 36.80 209 VAL C CA 1
ATOM 5402 C C . VAL C 1 209 ? 68.176 -13.115 -0.339 1.00 36.96 209 VAL C C 1
ATOM 5403 O O . VAL C 1 209 ? 68.869 -13.703 0.497 1.00 37.01 209 VAL C O 1
ATOM 5407 N N . LYS C 1 210 ? 66.881 -13.361 -0.530 1.00 37.11 210 LYS C N 1
ATOM 5408 C CA . LYS C 1 210 ? 66.114 -14.330 0.245 1.00 37.29 210 LYS C CA 1
ATOM 5409 C C . LYS C 1 210 ? 66.600 -15.766 0.039 1.00 37.42 210 LYS C C 1
ATOM 5410 O O . LYS C 1 210 ? 66.725 -16.527 1.000 1.00 37.49 210 LYS C O 1
ATOM 5416 N N . LYS C 1 211 ? 66.883 -16.121 -1.214 1.00 37.56 211 LYS C N 1
ATOM 5417 C CA . LYS C 1 211 ? 67.068 -17.520 -1.609 1.00 37.71 211 LYS C CA 1
ATOM 5418 C C . LYS C 1 211 ? 68.512 -17.941 -1.900 1.00 37.60 211 LYS C C 1
ATOM 5419 O O . LYS C 1 211 ? 68.812 -19.138 -1.943 1.00 37.73 211 LYS C O 1
ATOM 5425 N N . SER C 1 212 ? 69.399 -16.970 -2.096 1.00 37.45 212 SER C N 1
ATOM 5426 C CA . SER C 1 212 ? 70.783 -17.267 -2.468 1.00 37.24 212 SER C CA 1
ATOM 5427 C C . SER C 1 212 ? 71.690 -17.523 -1.266 1.00 37.08 212 SER C C 1
ATOM 5428 O O . SER C 1 212 ? 71.476 -16.973 -0.182 1.00 37.13 212 SER C O 1
ATOM 5431 N N A ASP C 1 213 ? 72.697 -18.369 -1.479 0.50 36.94 213 ASP C N 1
ATOM 5432 N N B ASP C 1 213 ? 72.702 -18.364 -1.468 0.50 36.94 213 ASP C N 1
ATOM 5433 C CA A ASP C 1 213 ? 73.725 -18.651 -0.478 0.50 36.76 213 ASP C CA 1
ATOM 5434 C CA B ASP C 1 213 ? 73.710 -18.625 -0.442 0.50 36.76 213 ASP C CA 1
ATOM 5435 C C A ASP C 1 213 ? 74.806 -17.568 -0.470 0.50 36.63 213 ASP C C 1
ATOM 5436 C C B ASP C 1 213 ? 74.821 -17.573 -0.472 0.50 36.62 213 ASP C C 1
ATOM 5437 O O A ASP C 1 213 ? 75.586 -17.462 0.480 0.50 36.63 213 ASP C O 1
ATOM 5438 O O B ASP C 1 213 ? 75.639 -17.494 0.449 0.50 36.63 213 ASP C O 1
ATOM 5447 N N . GLN C 1 214 ? 74.837 -16.769 -1.535 1.00 36.47 214 GLN C N 1
ATOM 5448 C CA . GLN C 1 214 ? 75.778 -15.657 -1.668 1.00 36.17 214 GLN C CA 1
ATOM 5449 C C . GLN C 1 214 ? 75.251 -14.435 -0.913 1.00 35.78 214 GLN C C 1
ATOM 5450 O O . GLN C 1 214 ? 74.049 -14.158 -0.956 1.00 35.81 214 GLN C O 1
ATOM 5456 N N . PRO C 1 215 ? 76.145 -13.697 -0.222 1.00 35.40 215 PRO C N 1
ATOM 5457 C CA . PRO C 1 215 ? 75.753 -12.456 0.459 1.00 35.07 215 PRO C CA 1
ATOM 5458 C C . PRO C 1 215 ? 75.271 -11.372 -0.512 1.00 34.72 215 PRO C C 1
ATOM 5459 O O . PRO C 1 215 ? 75.512 -11.473 -1.719 1.00 34.65 215 PRO C O 1
ATOM 5463 N N . VAL C 1 216 ? 74.603 -10.350 0.022 1.00 34.37 216 VAL C N 1
ATOM 5464 C CA . VAL C 1 216 ? 74.052 -9.247 -0.780 1.00 34.00 216 VAL C CA 1
ATOM 5465 C C . VAL C 1 216 ? 75.090 -8.564 -1.674 1.00 33.74 216 VAL C C 1
ATOM 5466 O O . VAL C 1 216 ? 74.786 -8.192 -2.809 1.00 33.67 216 VAL C O 1
ATOM 5470 N N . GLN C 1 217 ? 76.308 -8.412 -1.156 1.00 33.46 217 GLN C N 1
ATOM 5471 C CA . GLN C 1 217 ? 77.380 -7.714 -1.863 1.00 33.17 217 GLN C CA 1
ATOM 5472 C C . GLN C 1 217 ? 77.946 -8.536 -3.016 1.00 32.98 217 GLN C C 1
ATOM 5473 O O . GLN C 1 217 ? 78.446 -7.976 -3.992 1.00 32.99 217 GLN C O 1
ATOM 5479 N N . GLN C 1 218 ? 77.873 -9.860 -2.897 1.00 32.79 218 GLN C N 1
ATOM 5480 C CA . GLN C 1 218 ? 78.310 -10.749 -3.970 1.00 32.67 218 GLN C CA 1
ATOM 5481 C C . GLN C 1 218 ? 77.279 -10.765 -5.097 1.00 32.38 218 GLN C C 1
ATOM 5482 O O . GLN C 1 218 ? 77.640 -10.780 -6.276 1.00 32.42 218 GLN C O 1
ATOM 5488 N N . LEU C 1 219 ? 76.001 -10.755 -4.721 1.00 32.08 219 LEU C N 1
ATOM 5489 C CA . LEU C 1 219 ? 74.897 -10.655 -5.674 1.00 31.80 219 LEU C CA 1
ATOM 5490 C C . LEU C 1 219 ? 74.969 -9.336 -6.439 1.00 31.68 219 LEU C C 1
ATOM 5491 O O . LEU C 1 219 ? 74.631 -9.277 -7.624 1.00 31.67 219 LEU C O 1
ATOM 5496 N N . LYS C 1 220 ? 75.418 -8.291 -5.745 1.00 31.46 220 LYS C N 1
ATOM 5497 C CA . LYS C 1 220 ? 75.661 -6.981 -6.341 1.00 31.29 220 LYS C CA 1
ATOM 5498 C C . LYS C 1 220 ? 76.805 -7.051 -7.352 1.00 31.24 220 LYS C C 1
ATOM 5499 O O . LYS C 1 220 ? 76.694 -6.514 -8.455 1.00 31.27 220 LYS C O 1
ATOM 5505 N N . ASP C 1 221 ? 77.894 -7.718 -6.965 1.00 31.11 221 ASP C N 1
ATOM 5506 C CA . ASP C 1 221 ? 79.075 -7.881 -7.818 1.00 30.95 221 ASP C CA 1
ATOM 5507 C C . ASP C 1 221 ? 78.758 -8.653 -9.093 1.00 30.89 221 ASP C C 1
ATOM 5508 O O . ASP C 1 221 ? 79.315 -8.364 -10.157 1.00 30.98 221 ASP C O 1
ATOM 5513 N N . ASN C 1 222 ? 77.863 -9.632 -8.972 1.00 30.72 222 ASN C N 1
ATOM 5514 C CA . ASN C 1 222 ? 77.457 -10.481 -10.089 1.00 30.47 222 ASN C CA 1
ATOM 5515 C C . ASN C 1 222 ? 76.919 -9.703 -11.284 1.00 30.35 222 ASN C C 1
ATOM 5516 O O . ASN C 1 222 ? 77.198 -10.052 -12.433 1.00 30.43 222 ASN C O 1
ATOM 5521 N N . ILE C 1 223 ? 76.159 -8.646 -11.014 1.00 30.12 223 ILE C N 1
ATOM 5522 C CA . ILE C 1 223 ? 75.535 -7.882 -12.089 1.00 29.91 223 ILE C CA 1
ATOM 5523 C C . ILE C 1 223 ? 76.499 -6.883 -12.745 1.00 29.77 223 ILE C C 1
ATOM 5524 O O . ILE C 1 223 ? 76.246 -6.399 -13.852 1.00 29.77 223 ILE C O 1
ATOM 5529 N N . VAL C 1 224 ? 77.608 -6.598 -12.065 1.00 29.57 224 VAL C N 1
ATOM 5530 C CA . VAL C 1 224 ? 78.608 -5.649 -12.557 1.00 29.32 224 VAL C CA 1
ATOM 5531 C C . VAL C 1 224 ? 79.540 -6.304 -13.572 1.00 29.24 224 VAL C C 1
ATOM 5532 O O . VAL C 1 224 ? 80.471 -7.028 -13.205 1.00 29.27 224 VAL C O 1
ATOM 5536 N N . SER C 1 225 ? 79.283 -6.045 -14.851 1.00 29.06 225 SER C N 1
ATOM 5537 C CA . SER C 1 225 ? 80.146 -6.531 -15.921 1.00 28.84 225 SER C CA 1
ATOM 5538 C C . SER C 1 225 ? 81.320 -5.570 -16.091 1.00 28.61 225 SER C C 1
ATOM 5539 O O . SER C 1 225 ? 81.119 -4.356 -16.123 1.00 28.68 225 SER C O 1
ATOM 5542 N N . PRO C 1 226 ? 82.553 -6.109 -16.178 1.00 28.35 226 PRO C N 1
ATOM 5543 C CA . PRO C 1 226 ? 83.752 -5.296 -16.388 1.00 28.11 226 PRO C CA 1
ATOM 5544 C C . PRO C 1 226 ? 83.600 -4.298 -17.539 1.00 27.89 226 PRO C C 1
ATOM 5545 O O . PRO C 1 226 ? 83.318 -4.692 -18.673 1.00 27.96 226 PRO C O 1
ATOM 5549 N N . GLY C 1 227 ? 83.767 -3.014 -17.231 1.00 27.61 227 GLY C N 1
ATOM 5550 C CA . GLY C 1 227 ? 83.634 -1.944 -18.219 1.00 27.24 227 GLY C CA 1
ATOM 5551 C C . GLY C 1 227 ? 82.203 -1.679 -18.653 1.00 27.01 227 GLY C C 1
ATOM 5552 O O . GLY C 1 227 ? 81.964 -0.942 -19.613 1.00 26.88 227 GLY C O 1
ATOM 5553 N N . GLY C 1 228 ? 81.252 -2.271 -17.932 1.00 26.79 228 GLY C N 1
ATOM 5554 C CA . GLY C 1 228 ? 79.844 -2.226 -18.311 1.00 26.49 228 GLY C CA 1
ATOM 5555 C C . GLY C 1 228 ? 79.078 -1.022 -17.805 1.00 26.34 228 GLY C C 1
ATOM 5556 O O . GLY C 1 228 ? 79.665 -0.030 -17.367 1.00 26.37 228 GLY C O 1
ATOM 5557 N N . ILE C 1 229 ? 77.754 -1.134 -17.862 1.00 26.15 229 ILE C N 1
ATOM 5558 C CA . ILE C 1 229 ? 76.835 -0.042 -17.548 1.00 25.93 229 ILE C CA 1
ATOM 5559 C C . ILE C 1 229 ? 76.604 0.098 -16.041 1.00 25.78 229 ILE C C 1
ATOM 5560 O O . ILE C 1 229 ? 76.595 1.212 -15.512 1.00 25.80 229 ILE C O 1
ATOM 5565 N N . THR C 1 230 ? 76.421 -1.033 -15.361 1.00 25.65 230 THR C N 1
ATOM 5566 C CA . THR C 1 230 ? 76.130 -1.056 -13.922 1.00 25.47 230 THR C CA 1
ATOM 5567 C C . THR C 1 230 ? 77.215 -0.367 -13.095 1.00 25.39 230 THR C C 1
ATOM 5568 O O . THR C 1 230 ? 76.911 0.393 -12.169 1.00 25.42 230 THR C O 1
ATOM 5572 N N . ALA C 1 231 ? 78.472 -0.638 -13.443 1.00 25.19 231 ALA C N 1
ATOM 5573 C CA . ALA C 1 231 ? 79.629 -0.041 -12.780 1.00 25.04 231 ALA C CA 1
ATOM 5574 C C . ALA C 1 231 ? 79.525 1.481 -12.687 1.00 24.95 231 ALA C C 1
ATOM 5575 O O . ALA C 1 231 ? 79.809 2.065 -11.640 1.00 25.02 231 ALA C O 1
ATOM 5577 N N . VAL C 1 232 ? 79.105 2.105 -13.788 1.00 24.81 232 VAL C N 1
ATOM 5578 C CA . VAL C 1 232 ? 78.918 3.556 -13.874 1.00 24.70 232 VAL C CA 1
ATOM 5579 C C . VAL C 1 232 ? 77.842 4.065 -12.899 1.00 24.64 232 VAL C C 1
ATOM 5580 O O . VAL C 1 232 ? 78.042 5.074 -12.216 1.00 24.57 232 VAL C O 1
ATOM 5584 N N . GLY C 1 233 ? 76.716 3.354 -12.834 1.00 24.54 233 GLY C N 1
ATOM 5585 C CA . GLY C 1 233 ? 75.620 3.701 -11.927 1.00 24.47 233 GLY C CA 1
ATOM 5586 C C . GLY C 1 233 ? 75.980 3.546 -10.458 1.00 24.39 233 GLY C C 1
ATOM 5587 O O . GLY C 1 233 ? 75.615 4.381 -9.632 1.00 24.28 233 GLY C O 1
ATOM 5588 N N . LEU C 1 234 ? 76.697 2.470 -10.144 1.00 24.50 234 LEU C N 1
ATOM 5589 C CA . LEU C 1 234 ? 77.176 2.191 -8.789 1.00 24.54 234 LEU C CA 1
ATOM 5590 C C . LEU C 1 234 ? 78.240 3.174 -8.304 1.00 24.63 234 LEU C C 1
ATOM 5591 O O . LEU C 1 234 ? 78.295 3.502 -7.117 1.00 24.61 234 LEU C O 1
ATOM 5596 N N . TYR C 1 235 ? 79.080 3.628 -9.232 1.00 24.68 235 TYR C N 1
ATOM 5597 C CA . TYR C 1 235 ? 80.096 4.647 -8.970 1.00 24.77 235 TYR C CA 1
ATOM 5598 C C . TYR C 1 235 ? 79.446 5.992 -8.657 1.00 24.82 235 TYR C C 1
ATOM 5599 O O . TYR C 1 235 ? 79.916 6.733 -7.792 1.00 24.88 235 TYR C O 1
ATOM 5608 N N . SER C 1 236 ? 78.363 6.291 -9.370 1.00 24.93 236 SER C N 1
ATOM 5609 C CA . SER C 1 236 ? 77.587 7.512 -9.176 1.00 25.04 236 SER C CA 1
ATOM 5610 C C . SER C 1 236 ? 76.956 7.550 -7.782 1.00 25.16 236 SER C C 1
ATOM 5611 O O . SER C 1 236 ? 76.894 8.610 -7.150 1.00 25.21 236 SER C O 1
ATOM 5614 N N . LEU C 1 237 ? 76.504 6.389 -7.311 1.00 25.16 237 LEU C N 1
ATOM 5615 C CA . LEU C 1 237 ? 75.946 6.248 -5.966 1.00 25.29 237 LEU C CA 1
ATOM 5616 C C . LEU C 1 237 ? 76.990 6.483 -4.874 1.00 25.39 237 LEU C C 1
ATOM 5617 O O . LEU C 1 237 ? 76.678 7.053 -3.827 1.00 25.41 237 LEU C O 1
ATOM 5622 N N . GLU C 1 238 ? 78.221 6.040 -5.125 1.00 25.50 238 GLU C N 1
ATOM 5623 C CA . GLU C 1 238 ? 79.333 6.244 -4.194 1.00 25.71 238 GLU C CA 1
ATOM 5624 C C . GLU C 1 238 ? 79.763 7.709 -4.166 1.00 25.76 238 GLU C C 1
ATOM 5625 O O . GLU C 1 238 ? 80.148 8.234 -3.118 1.00 25.88 238 GLU C O 1
ATOM 5631 N N . LYS C 1 239 ? 79.694 8.358 -5.326 1.00 25.83 239 LYS C N 1
ATOM 5632 C CA . LYS C 1 239 ? 80.003 9.778 -5.457 1.00 25.90 239 LYS C CA 1
ATOM 5633 C C . LYS C 1 239 ? 79.099 10.633 -4.569 1.00 25.90 239 LYS C C 1
ATOM 5634 O O . LYS C 1 239 ? 79.568 11.551 -3.892 1.00 25.98 239 LYS C O 1
ATOM 5640 N N . ASN C 1 240 ? 77.809 10.312 -4.572 1.00 25.86 240 ASN C N 1
ATOM 5641 C CA . ASN C 1 240 ? 76.812 11.072 -3.826 1.00 25.83 240 ASN C CA 1
ATOM 5642 C C . ASN C 1 240 ? 76.472 10.456 -2.465 1.00 25.82 240 ASN C C 1
ATOM 5643 O O . ASN C 1 240 ? 75.440 10.782 -1.873 1.00 25.86 240 ASN C O 1
ATOM 5648 N N . SER C 1 241 ? 77.349 9.571 -1.985 1.00 25.78 241 SER C N 1
ATOM 5649 C CA . SER C 1 241 ? 77.251 8.950 -0.654 1.00 25.74 241 SER C CA 1
ATOM 5650 C C . SER C 1 241 ? 75.902 8.280 -0.377 1.00 25.65 241 SER C C 1
ATOM 5651 O O . SER C 1 241 ? 75.273 8.538 0.649 1.00 25.64 241 SER C O 1
ATOM 5654 N N . PHE C 1 242 ? 75.478 7.412 -1.293 1.00 25.61 242 PHE C N 1
ATOM 5655 C CA . PHE C 1 242 ? 74.196 6.709 -1.193 1.00 25.52 242 PHE C CA 1
ATOM 5656 C C . PHE C 1 242 ? 74.075 5.855 0.070 1.00 25.61 242 PHE C C 1
ATOM 5657 O O . PHE C 1 242 ? 73.053 5.901 0.758 1.00 25.45 242 PHE C O 1
ATOM 5665 N N . LYS C 1 243 ? 75.119 5.080 0.362 1.00 25.71 243 LYS C N 1
ATOM 5666 C CA . LYS C 1 243 ? 75.124 4.183 1.515 1.00 25.81 243 LYS C CA 1
ATOM 5667 C C . LYS C 1 243 ? 74.996 4.947 2.828 1.00 25.92 243 LYS C C 1
ATOM 5668 O O . LYS C 1 243 ? 74.168 4.599 3.672 1.00 25.89 243 LYS C O 1
ATOM 5674 N N . TYR C 1 244 ? 75.816 5.985 2.986 1.00 26.02 244 TYR C N 1
ATOM 5675 C CA . TYR C 1 244 ? 75.783 6.830 4.173 1.00 26.09 244 TYR C CA 1
ATOM 5676 C C . TYR C 1 244 ? 74.432 7.518 4.335 1.00 26.17 244 TYR C C 1
ATOM 5677 O O . TYR C 1 244 ? 73.904 7.580 5.442 1.00 26.19 244 TYR C O 1
ATOM 5686 N N . THR C 1 245 ? 73.890 8.030 3.231 1.00 26.28 245 THR C N 1
ATOM 5687 C CA . THR C 1 245 ? 72.594 8.717 3.225 1.00 26.44 245 THR C CA 1
ATOM 5688 C C . THR C 1 245 ? 71.484 7.837 3.807 1.00 26.61 245 THR C C 1
ATOM 5689 O O . THR C 1 245 ? 70.697 8.290 4.639 1.00 26.63 245 THR C O 1
ATOM 5693 N N . VAL C 1 246 ? 71.441 6.581 3.366 1.00 26.83 246 VAL C N 1
ATOM 5694 C CA . VAL C 1 246 ? 70.475 5.603 3.859 1.00 27.13 246 VAL C CA 1
ATOM 5695 C C . VAL C 1 246 ? 70.730 5.304 5.342 1.00 27.39 246 VAL C C 1
ATOM 5696 O O . VAL C 1 246 ? 69.797 5.289 6.148 1.00 27.30 246 VAL C O 1
ATOM 5708 N N . ASN C 1 248 ? 72.428 7.177 7.548 1.00 28.22 248 ASN C N 1
ATOM 5709 C CA . ASN C 1 248 ? 72.234 8.388 8.338 1.00 28.32 248 ASN C CA 1
ATOM 5710 C C . ASN C 1 248 ? 70.759 8.643 8.634 1.00 28.41 248 ASN C C 1
ATOM 5711 O O . ASN C 1 248 ? 70.406 9.053 9.739 1.00 28.40 248 ASN C O 1
ATOM 5716 N N . ALA C 1 249 ? 69.910 8.390 7.638 1.00 28.58 249 ALA C N 1
ATOM 5717 C CA . ALA C 1 249 ? 68.461 8.533 7.773 1.00 28.67 249 ALA C CA 1
ATOM 5718 C C . ALA C 1 249 ? 67.907 7.598 8.840 1.00 28.77 249 ALA C C 1
ATOM 5719 O O . ALA C 1 249 ? 67.073 7.998 9.653 1.00 28.77 249 ALA C O 1
ATOM 5721 N N . VAL C 1 250 ? 68.383 6.354 8.821 1.00 28.93 250 VAL C N 1
ATOM 5722 C CA . VAL C 1 250 ? 67.997 5.342 9.800 1.00 29.00 250 VAL C CA 1
ATOM 5723 C C . VAL C 1 250 ? 68.457 5.752 11.200 1.00 29.14 250 VAL C C 1
ATOM 5724 O O . VAL C 1 250 ? 67.689 5.664 12.159 1.00 29.15 250 VAL C O 1
ATOM 5728 N N . GLU C 1 251 ? 69.701 6.216 11.303 1.00 29.29 251 GLU C N 1
ATOM 5729 C CA . GLU C 1 251 ? 70.265 6.637 12.585 1.00 29.47 251 GLU C CA 1
ATOM 5730 C C . GLU C 1 251 ? 69.565 7.874 13.156 1.00 29.44 251 GLU C C 1
ATOM 5731 O O . GLU C 1 251 ? 69.339 7.955 14.364 1.00 29.44 251 GLU C O 1
ATOM 5737 N N . ALA C 1 252 ? 69.223 8.822 12.283 1.00 29.48 252 ALA C N 1
ATOM 5738 C CA . ALA C 1 252 ? 68.484 10.027 12.669 1.00 29.52 252 ALA C CA 1
ATOM 5739 C C . ALA C 1 252 ? 67.103 9.678 13.212 1.00 29.62 252 ALA C C 1
ATOM 5740 O O . ALA C 1 252 ? 66.603 10.329 14.134 1.00 29.62 252 ALA C O 1
ATOM 5742 N N . ALA C 1 253 ? 66.499 8.646 12.626 1.00 29.76 253 ALA C N 1
ATOM 5743 C CA . ALA C 1 253 ? 65.211 8.129 13.067 1.00 29.89 253 ALA C CA 1
ATOM 5744 C C . ALA C 1 253 ? 65.345 7.394 14.403 1.00 30.01 253 ALA C C 1
ATOM 5745 O O . ALA C 1 253 ? 64.534 7.594 15.308 1.00 29.94 253 ALA C O 1
ATOM 5747 N N . CYS C 1 254 ? 66.374 6.554 14.515 1.00 30.22 254 CYS C N 1
ATOM 5748 C CA . CYS C 1 254 ? 66.678 5.834 15.754 1.00 30.58 254 CYS C CA 1
ATOM 5749 C C . CYS C 1 254 ? 66.973 6.803 16.902 1.00 30.98 254 CYS C C 1
ATOM 5750 O O . CYS C 1 254 ? 66.559 6.572 18.041 1.00 30.97 254 CYS C O 1
ATOM 5753 N N . GLU C 1 255 ? 67.684 7.883 16.579 1.00 31.46 255 GLU C N 1
ATOM 5754 C CA . GLU C 1 255 ? 67.978 8.976 17.508 1.00 32.03 255 GLU C CA 1
ATOM 5755 C C . GLU C 1 255 ? 66.697 9.652 18.009 1.00 32.25 255 GLU C C 1
ATOM 5756 O O . GLU C 1 255 ? 66.571 9.949 19.201 1.00 32.33 255 GLU C O 1
ATOM 5762 N N . LYS C 1 256 ? 65.757 9.886 17.094 1.00 32.63 256 LYS C N 1
ATOM 5763 C CA . LYS C 1 256 ? 64.469 10.507 17.418 1.00 33.04 256 LYS C CA 1
ATOM 5764 C C . LYS C 1 256 ? 63.598 9.607 18.299 1.00 33.48 256 LYS C C 1
ATOM 5765 O O . LYS C 1 256 ? 62.892 10.096 19.183 1.00 33.47 256 LYS C O 1
ATOM 5771 N N . SER C 1 257 ? 63.656 8.299 18.052 1.00 34.07 257 SER C N 1
ATOM 5772 C CA . SER C 1 257 ? 62.898 7.321 18.832 1.00 34.69 257 SER C CA 1
ATOM 5773 C C . SER C 1 257 ? 63.386 7.268 20.278 1.00 35.27 257 SER C C 1
ATOM 5774 O O . SER C 1 257 ? 62.585 7.158 21.205 1.00 35.41 257 SER C O 1
ATOM 5777 N N . LYS C 1 258 ? 64.702 7.354 20.458 1.00 36.01 258 LYS C N 1
ATOM 5778 C CA . LYS C 1 258 ? 65.316 7.355 21.785 1.00 36.78 258 LYS C CA 1
ATOM 5779 C C . LYS C 1 258 ? 65.053 8.658 22.536 1.00 37.27 258 LYS C C 1
ATOM 5780 O O . LYS C 1 258 ? 64.902 8.652 23.758 1.00 37.35 258 LYS C O 1
ATOM 5786 N N . ALA C 1 259 ? 64.997 9.764 21.795 1.00 38.01 259 ALA C N 1
ATOM 5787 C CA . ALA C 1 259 ? 64.714 11.085 22.364 1.00 38.74 259 ALA C CA 1
ATOM 5788 C C . ALA C 1 259 ? 63.298 11.177 22.937 1.00 39.29 259 ALA C C 1
ATOM 5789 O O . ALA C 1 259 ? 63.089 11.774 23.997 1.00 39.38 259 ALA C O 1
ATOM 5799 N N . GLY C 1 261 ? 61.619 8.503 23.839 1.00 41.29 261 GLY C N 1
ATOM 5800 C CA . GLY C 1 261 ? 61.640 7.502 24.903 1.00 41.68 261 GLY C CA 1
ATOM 5801 C C . GLY C 1 261 ? 62.344 7.955 26.170 1.00 41.97 261 GLY C C 1
ATOM 5802 O O . GLY C 1 261 ? 62.294 7.266 27.192 1.00 42.00 261 GLY C O 1
ATOM 5803 N N . SER C 1 262 ? 63.004 9.111 26.100 1.00 42.18 262 SER C N 1
ATOM 5804 C CA . SER C 1 262 ? 63.675 9.704 27.257 1.00 42.45 262 SER C CA 1
ATOM 5805 C C . SER C 1 262 ? 62.677 10.361 28.209 1.00 42.53 262 SER C C 1
ATOM 5806 O O . SER C 1 262 ? 62.853 10.331 29.427 1.00 42.63 262 SER C O 1
ATOM 5810 N N . ILE D 1 5 ? 75.065 72.165 -28.346 1.00 51.35 5 ILE D N 1
ATOM 5811 C CA . ILE D 1 5 ? 74.800 70.831 -28.960 1.00 51.30 5 ILE D CA 1
ATOM 5812 C C . ILE D 1 5 ? 73.416 70.311 -28.578 1.00 51.28 5 ILE D C 1
ATOM 5813 O O . ILE D 1 5 ? 72.865 70.692 -27.541 1.00 51.30 5 ILE D O 1
ATOM 5815 N N . LYS D 1 6 ? 72.862 69.443 -29.423 1.00 51.22 6 LYS D N 1
ATOM 5816 C CA . LYS D 1 6 ? 71.545 68.856 -29.187 1.00 51.16 6 LYS D CA 1
ATOM 5817 C C . LYS D 1 6 ? 71.637 67.345 -28.964 1.00 51.09 6 LYS D C 1
ATOM 5818 O O . LYS D 1 6 ? 71.969 66.588 -29.883 1.00 51.10 6 LYS D O 1
ATOM 5820 N N . LEU D 1 7 ? 71.344 66.922 -27.736 1.00 50.93 7 LEU D N 1
ATOM 5821 C CA . LEU D 1 7 ? 71.387 65.510 -27.357 1.00 50.74 7 LEU D CA 1
ATOM 5822 C C . LEU D 1 7 ? 70.088 64.784 -27.685 1.00 50.60 7 LEU D C 1
ATOM 5823 O O . LEU D 1 7 ? 69.002 65.350 -27.556 1.00 50.66 7 LEU D O 1
ATOM 5828 N N . GLY D 1 8 ? 70.216 63.527 -28.100 1.00 50.44 8 GLY D N 1
ATOM 5829 C CA . GLY D 1 8 ? 69.065 62.689 -28.427 1.00 50.26 8 GLY D CA 1
ATOM 5830 C C . GLY D 1 8 ? 69.198 61.288 -27.861 1.00 50.15 8 GLY D C 1
ATOM 5831 O O . GLY D 1 8 ? 70.024 60.499 -28.325 1.00 50.15 8 GLY D O 1
ATOM 5832 N N . PHE D 1 9 ? 68.376 60.981 -26.860 1.00 49.97 9 PHE D N 1
ATOM 5833 C CA . PHE D 1 9 ? 68.423 59.687 -26.180 1.00 49.81 9 PHE D CA 1
ATOM 5834 C C . PHE D 1 9 ? 67.481 58.665 -26.812 1.00 49.71 9 PHE D C 1
ATOM 5835 O O . PHE D 1 9 ? 66.264 58.718 -26.618 1.00 49.72 9 PHE D O 1
ATOM 5851 N N . GLY D 1 11 ? 65.836 55.600 -26.584 1.00 49.10 11 GLY D N 1
ATOM 5852 C CA . GLY D 1 11 ? 65.478 54.709 -25.485 1.00 48.80 11 GLY D CA 1
ATOM 5853 C C . GLY D 1 11 ? 65.574 55.462 -24.174 1.00 48.57 11 GLY D C 1
ATOM 5854 O O . GLY D 1 11 ? 66.601 56.080 -23.880 1.00 48.52 11 GLY D O 1
ATOM 5855 N N . LEU D 1 12 ? 64.500 55.420 -23.390 1.00 48.36 12 LEU D N 1
ATOM 5856 C CA . LEU D 1 12 ? 64.425 56.166 -22.137 1.00 48.13 12 LEU D CA 1
ATOM 5857 C C . LEU D 1 12 ? 63.971 55.247 -20.998 1.00 48.00 12 LEU D C 1
ATOM 5858 O O . LEU D 1 12 ? 63.060 55.578 -20.232 1.00 48.00 12 LEU D O 1
ATOM 5863 N N . GLY D 1 13 ? 64.623 54.090 -20.898 1.00 47.80 13 GLY D N 1
ATOM 5864 C CA . GLY D 1 13 ? 64.310 53.093 -19.878 1.00 47.57 13 GLY D CA 1
ATOM 5865 C C . GLY D 1 13 ? 64.946 53.401 -18.538 1.00 47.38 13 GLY D C 1
ATOM 5866 O O . GLY D 1 13 ? 64.895 54.537 -18.069 1.00 47.42 13 GLY D O 1
ATOM 5867 N N . GLN D 1 14 ? 65.549 52.385 -17.925 1.00 47.19 14 GLN D N 1
ATOM 5868 C CA . GLN D 1 14 ? 66.167 52.535 -16.606 1.00 46.99 14 GLN D CA 1
ATOM 5869 C C . GLN D 1 14 ? 67.496 53.285 -16.653 1.00 46.89 14 GLN D C 1
ATOM 5870 O O . GLN D 1 14 ? 67.789 54.086 -15.763 1.00 46.90 14 GLN D O 1
ATOM 5884 N N . GLY D 1 16 ? 68.541 54.940 -19.692 1.00 46.67 16 GLY D N 1
ATOM 5885 C CA . GLY D 1 16 ? 68.253 56.094 -20.542 1.00 46.63 16 GLY D CA 1
ATOM 5886 C C . GLY D 1 16 ? 67.766 57.298 -19.759 1.00 46.66 16 GLY D C 1
ATOM 5887 O O . GLY D 1 16 ? 68.249 58.412 -19.964 1.00 46.63 16 GLY D O 1
ATOM 5888 N N . SER D 1 17 ? 66.814 57.065 -18.855 1.00 46.73 17 SER D N 1
ATOM 5889 C CA . SER D 1 17 ? 66.257 58.120 -18.007 1.00 46.81 17 SER D CA 1
ATOM 5890 C C . SER D 1 17 ? 67.278 58.643 -17.002 1.00 46.89 17 SER D C 1
ATOM 5891 O O . SER D 1 17 ? 67.432 59.855 -16.845 1.00 46.92 17 SER D O 1
ATOM 5894 N N . ALA D 1 18 ? 67.971 57.720 -16.334 1.00 46.97 18 ALA D N 1
ATOM 5895 C CA . ALA D 1 18 ? 68.979 58.053 -15.326 1.00 47.05 18 ALA D CA 1
ATOM 5896 C C . ALA D 1 18 ? 70.088 58.940 -15.888 1.00 47.14 18 ALA D C 1
ATOM 5897 O O . ALA D 1 18 ? 70.541 59.875 -15.221 1.00 47.12 18 ALA D O 1
ATOM 5899 N N . LEU D 1 19 ? 70.511 58.644 -17.116 1.00 47.25 19 LEU D N 1
ATOM 5900 C CA . LEU D 1 19 ? 71.542 59.420 -17.801 1.00 47.34 19 LEU D CA 1
ATOM 5901 C C . LEU D 1 19 ? 71.016 60.776 -18.276 1.00 47.50 19 LEU D C 1
ATOM 5902 O O . LEU D 1 19 ? 71.667 61.801 -18.069 1.00 47.51 19 LEU D O 1
ATOM 5907 N N . ALA D 1 20 ? 69.839 60.771 -18.903 1.00 47.72 20 ALA D N 1
ATOM 5908 C CA . ALA D 1 20 ? 69.218 61.990 -19.428 1.00 47.95 20 ALA D CA 1
ATOM 5909 C C . ALA D 1 20 ? 68.884 62.991 -18.326 1.00 48.15 20 ALA D C 1
ATOM 5910 O O . ALA D 1 20 ? 69.119 64.190 -18.480 1.00 48.17 20 ALA D O 1
ATOM 5912 N N . HIS D 1 21 ? 68.350 62.485 -17.216 1.00 48.39 21 HIS D N 1
ATOM 5913 C CA . HIS D 1 21 ? 67.983 63.310 -16.066 1.00 48.65 21 HIS D CA 1
ATOM 5914 C C . HIS D 1 21 ? 69.210 63.772 -15.279 1.00 48.83 21 HIS D C 1
ATOM 5915 O O . HIS D 1 21 ? 69.156 64.777 -14.566 1.00 48.88 21 HIS D O 1
ATOM 5922 N N . GLY D 1 22 ? 70.311 63.035 -15.413 1.00 49.04 22 GLY D N 1
ATOM 5923 C CA . GLY D 1 22 ? 71.571 63.389 -14.764 1.00 49.31 22 GLY D CA 1
ATOM 5924 C C . GLY D 1 22 ? 72.237 64.590 -15.408 1.00 49.55 22 GLY D C 1
ATOM 5925 O O . GLY D 1 22 ? 72.762 65.465 -14.715 1.00 49.54 22 GLY D O 1
ATOM 5926 N N . ILE D 1 23 ? 72.213 64.624 -16.739 1.00 49.80 23 ILE D N 1
ATOM 5927 C CA . ILE D 1 23 ? 72.764 65.738 -17.512 1.00 50.09 23 ILE D CA 1
ATOM 5928 C C . ILE D 1 23 ? 71.819 66.946 -17.472 1.00 50.31 23 ILE D C 1
ATOM 5929 O O . ILE D 1 23 ? 72.270 68.095 -17.491 1.00 50.40 23 ILE D O 1
ATOM 5934 N N . ALA D 1 24 ? 70.515 66.676 -17.407 1.00 50.56 24 ALA D N 1
ATOM 5935 C CA . ALA D 1 24 ? 69.494 67.725 -17.331 1.00 50.81 24 ALA D CA 1
ATOM 5936 C C . ALA D 1 24 ? 69.596 68.538 -16.040 1.00 51.01 24 ALA D C 1
ATOM 5937 O O . ALA D 1 24 ? 69.450 69.763 -16.060 1.00 51.08 24 ALA D O 1
ATOM 5939 N N . ASN D 1 25 ? 69.851 67.851 -14.926 1.00 51.28 25 ASN D N 1
ATOM 5940 C CA . ASN D 1 25 ? 70.029 68.497 -13.623 1.00 51.50 25 ASN D CA 1
ATOM 5941 C C . ASN D 1 25 ? 71.380 69.199 -13.484 1.00 51.65 25 ASN D C 1
ATOM 5942 O O . ASN D 1 25 ? 71.583 69.997 -12.565 1.00 51.66 25 ASN D O 1
ATOM 5947 N N . ALA D 1 26 ? 72.297 68.893 -14.401 1.00 51.89 26 ALA D N 1
ATOM 5948 C CA . ALA D 1 26 ? 73.639 69.474 -14.399 1.00 52.09 26 ALA D CA 1
ATOM 5949 C C . ALA D 1 26 ? 73.673 70.863 -15.038 1.00 52.24 26 ALA D C 1
ATOM 5950 O O . ALA D 1 26 ? 74.581 71.652 -14.761 1.00 52.30 26 ALA D O 1
ATOM 5952 N N . ASN D 1 27 ? 72.681 71.148 -15.884 1.00 52.43 27 ASN D N 1
ATOM 5953 C CA . ASN D 1 27 ? 72.565 72.430 -16.595 1.00 52.69 27 ASN D CA 1
ATOM 5954 C C . ASN D 1 27 ? 73.825 72.817 -17.376 1.00 52.84 27 ASN D C 1
ATOM 5955 O O . ASN D 1 27 ? 74.576 73.711 -16.969 1.00 52.86 27 ASN D O 1
ATOM 5960 N N . ILE D 1 28 ? 74.051 72.126 -18.492 1.00 53.06 28 ILE D N 1
ATOM 5961 C CA . ILE D 1 28 ? 75.199 72.392 -19.365 1.00 53.27 28 ILE D CA 1
ATOM 5962 C C . ILE D 1 28 ? 74.795 72.465 -20.839 1.00 53.41 28 ILE D C 1
ATOM 5963 O O . ILE D 1 28 ? 75.410 73.193 -21.623 1.00 53.43 28 ILE D O 1
ATOM 5968 N N . ILE D 1 29 ? 73.761 71.706 -21.202 1.00 53.57 29 ILE D N 1
ATOM 5969 C CA . ILE D 1 29 ? 73.262 71.651 -22.574 1.00 53.69 29 ILE D CA 1
ATOM 5970 C C . ILE D 1 29 ? 71.758 71.913 -22.632 1.00 53.78 29 ILE D C 1
ATOM 5971 O O . ILE D 1 29 ? 70.995 71.413 -21.803 1.00 53.86 29 ILE D O 1
ATOM 5973 N N . LEU D 1 34 ? 67.402 68.918 -25.240 1.00 51.20 34 LEU D N 1
ATOM 5974 C CA . LEU D 1 34 ? 67.425 67.506 -24.876 1.00 51.29 34 LEU D CA 1
ATOM 5975 C C . LEU D 1 34 ? 66.204 66.784 -25.441 1.00 51.45 34 LEU D C 1
ATOM 5976 O O . LEU D 1 34 ? 65.063 67.160 -25.160 1.00 51.37 34 LEU D O 1
ATOM 5978 N N . PHE D 1 35 ? 66.458 65.749 -26.240 1.00 51.81 35 PHE D N 1
ATOM 5979 C CA . PHE D 1 35 ? 65.400 65.016 -26.936 1.00 52.25 35 PHE D CA 1
ATOM 5980 C C . PHE D 1 35 ? 65.462 63.513 -26.661 1.00 52.53 35 PHE D C 1
ATOM 5981 O O . PHE D 1 35 ? 66.498 62.996 -26.236 1.00 52.54 35 PHE D O 1
ATOM 5989 N N . TYR D 1 36 ? 64.349 62.823 -26.909 1.00 52.96 36 TYR D N 1
ATOM 5990 C CA . TYR D 1 36 ? 64.274 61.371 -26.739 1.00 53.39 36 TYR D CA 1
ATOM 5991 C C . TYR D 1 36 ? 63.197 60.738 -27.620 1.00 53.74 36 TYR D C 1
ATOM 5992 O O . TYR D 1 36 ? 62.258 61.412 -28.050 1.00 53.79 36 TYR D O 1
ATOM 6001 N N . TYR D 1 37 ? 63.344 59.440 -27.879 1.00 54.23 37 TYR D N 1
ATOM 6002 C CA . TYR D 1 37 ? 62.275 58.633 -28.466 1.00 54.72 37 TYR D CA 1
ATOM 6003 C C . TYR D 1 37 ? 62.151 57.269 -27.790 1.00 55.35 37 TYR D C 1
ATOM 6004 O O . TYR D 1 37 ? 63.151 56.645 -27.427 1.00 55.36 37 TYR D O 1
ATOM 6013 N N . GLY D 1 38 ? 60.907 56.824 -27.636 1.00 56.15 38 GLY D N 1
ATOM 6014 C CA . GLY D 1 38 ? 60.588 55.469 -27.200 1.00 57.20 38 GLY D CA 1
ATOM 6015 C C . GLY D 1 38 ? 59.264 55.037 -27.809 1.00 58.02 38 GLY D C 1
ATOM 6016 O O . GLY D 1 38 ? 58.479 55.886 -28.241 1.00 58.02 38 GLY D O 1
ATOM 6017 N N . PRO D 1 39 ? 59.002 53.714 -27.853 1.00 58.72 39 PRO D N 1
ATOM 6018 C CA . PRO D 1 39 ? 57.726 53.200 -28.365 1.00 59.35 39 PRO D CA 1
ATOM 6019 C C . PRO D 1 39 ? 56.536 53.647 -27.510 1.00 59.98 39 PRO D C 1
ATOM 6020 O O . PRO D 1 39 ? 55.386 53.554 -27.949 1.00 60.06 39 PRO D O 1
ATOM 6024 N N . SER D 1 40 ? 56.830 54.121 -26.301 1.00 60.71 40 SER D N 1
ATOM 6025 C CA . SER D 1 40 ? 55.838 54.719 -25.414 1.00 61.42 40 SER D CA 1
ATOM 6026 C C . SER D 1 40 ? 56.415 55.981 -24.776 1.00 61.87 40 SER D C 1
ATOM 6027 O O . SER D 1 40 ? 57.590 56.011 -24.398 1.00 61.97 40 SER D O 1
ATOM 6030 N N . LYS D 1 41 ? 55.587 57.019 -24.669 1.00 62.41 41 LYS D N 1
ATOM 6031 C CA . LYS D 1 41 ? 55.991 58.282 -24.050 1.00 62.89 41 LYS D CA 1
ATOM 6032 C C . LYS D 1 41 ? 56.281 58.094 -22.564 1.00 63.21 41 LYS D C 1
ATOM 6033 O O . LYS D 1 41 ? 55.582 57.344 -21.878 1.00 63.31 41 LYS D O 1
ATOM 6035 N N . LYS D 1 42 ? 57.314 58.777 -22.078 1.00 63.55 42 LYS D N 1
ATOM 6036 C CA . LYS D 1 42 ? 57.777 58.607 -20.703 1.00 63.80 42 LYS D CA 1
ATOM 6037 C C . LYS D 1 42 ? 57.520 59.853 -19.860 1.00 63.96 42 LYS D C 1
ATOM 6038 O O . LYS D 1 42 ? 57.435 60.965 -20.383 1.00 64.04 42 LYS D O 1
ATOM 6044 N N . THR D 1 44 ? 58.929 62.405 -18.276 1.00 64.69 44 THR D N 1
ATOM 6045 C CA . THR D 1 44 ? 60.249 63.029 -18.345 1.00 64.73 44 THR D CA 1
ATOM 6046 C C . THR D 1 44 ? 60.183 64.493 -18.793 1.00 64.64 44 THR D C 1
ATOM 6047 O O . THR D 1 44 ? 59.226 64.911 -19.450 1.00 64.67 44 THR D O 1
ATOM 6051 N N . THR D 1 45 ? 61.210 65.259 -18.427 1.00 64.48 45 THR D N 1
ATOM 6052 C CA . THR D 1 45 ? 61.312 66.669 -18.801 1.00 64.25 45 THR D CA 1
ATOM 6053 C C . THR D 1 45 ? 61.853 66.852 -20.222 1.00 64.03 45 THR D C 1
ATOM 6054 O O . THR D 1 45 ? 61.734 67.935 -20.803 1.00 64.05 45 THR D O 1
ATOM 6056 N N . LEU D 1 46 ? 62.441 65.789 -20.772 1.00 63.65 46 LEU D N 1
ATOM 6057 C CA . LEU D 1 46 ? 63.003 65.805 -22.125 1.00 63.18 46 LEU D CA 1
ATOM 6058 C C . LEU D 1 46 ? 61.916 65.860 -23.198 1.00 62.80 46 LEU D C 1
ATOM 6059 O O . LEU D 1 46 ? 60.813 65.340 -23.010 1.00 62.80 46 LEU D O 1
ATOM 6061 N N . ASN D 1 47 ? 62.244 66.492 -24.323 1.00 62.25 47 ASN D N 1
ATOM 6062 C CA . ASN D 1 47 ? 61.301 66.677 -25.423 1.00 61.68 47 ASN D CA 1
ATOM 6063 C C . ASN D 1 47 ? 61.154 65.427 -26.287 1.00 61.13 47 ASN D C 1
ATOM 6064 O O . ASN D 1 47 ? 62.139 64.904 -26.811 1.00 61.07 47 ASN D O 1
ATOM 6069 N N . TYR D 1 48 ? 59.916 64.957 -26.425 1.00 60.43 48 TYR D N 1
ATOM 6070 C CA . TYR D 1 48 ? 59.613 63.765 -27.218 1.00 59.74 48 TYR D CA 1
ATOM 6071 C C . TYR D 1 48 ? 59.778 64.024 -28.712 1.00 59.01 48 TYR D C 1
ATOM 6072 O O . TYR D 1 48 ? 59.445 65.104 -29.208 1.00 58.88 48 TYR D O 1
ATOM 6089 N N . SER D 1 50 ? 59.294 62.065 -32.745 1.00 56.74 50 SER D N 1
ATOM 6090 C CA . SER D 1 50 ? 58.453 61.082 -33.440 1.00 56.57 50 SER D CA 1
ATOM 6091 C C . SER D 1 50 ? 59.117 59.726 -33.703 1.00 56.53 50 SER D C 1
ATOM 6092 O O . SER D 1 50 ? 58.453 58.688 -33.643 1.00 56.46 50 SER D O 1
ATOM 6095 N N . SER D 1 51 ? 60.415 59.743 -34.004 1.00 56.57 51 SER D N 1
ATOM 6096 C CA . SER D 1 51 ? 61.164 58.519 -34.297 1.00 56.67 51 SER D CA 1
ATOM 6097 C C . SER D 1 51 ? 62.658 58.681 -34.011 1.00 56.78 51 SER D C 1
ATOM 6098 O O . SER D 1 51 ? 63.133 59.792 -33.758 1.00 56.79 51 SER D O 1
ATOM 6101 N N . ASN D 1 52 ? 63.385 57.565 -34.049 1.00 56.91 52 ASN D N 1
ATOM 6102 C CA . ASN D 1 52 ? 64.841 57.568 -33.901 1.00 57.06 52 ASN D CA 1
ATOM 6103 C C . ASN D 1 52 ? 65.539 58.240 -35.079 1.00 57.10 52 ASN D C 1
ATOM 6104 O O . ASN D 1 52 ? 66.581 58.881 -34.910 1.00 57.11 52 ASN D O 1
ATOM 6109 N N . GLU D 1 53 ? 64.954 58.085 -36.266 1.00 57.11 53 GLU D N 1
ATOM 6110 C CA . GLU D 1 53 ? 65.484 58.672 -37.494 1.00 57.14 53 GLU D CA 1
ATOM 6111 C C . GLU D 1 53 ? 65.439 60.201 -37.457 1.00 57.06 53 GLU D C 1
ATOM 6112 O O . GLU D 1 53 ? 66.370 60.859 -37.922 1.00 57.00 53 GLU D O 1
ATOM 6118 N N . GLU D 1 54 ? 64.377 60.758 -36.874 1.00 57.33 54 GLU D N 1
ATOM 6119 C CA . GLU D 1 54 ? 64.223 62.213 -36.758 1.00 57.57 54 GLU D CA 1
ATOM 6120 C C . GLU D 1 54 ? 65.418 62.889 -36.083 1.00 57.66 54 GLU D C 1
ATOM 6121 O O . GLU D 1 54 ? 65.742 62.603 -34.928 1.00 57.72 54 GLU D O 1
ATOM 6127 N N . LEU D 1 55 ? 66.061 63.786 -36.827 1.00 57.80 55 LEU D N 1
ATOM 6128 C CA . LEU D 1 55 ? 67.275 64.471 -36.384 1.00 57.90 55 LEU D CA 1
ATOM 6129 C C . LEU D 1 55 ? 66.946 65.638 -35.456 1.00 57.90 55 LEU D C 1
ATOM 6130 O O . LEU D 1 55 ? 67.840 66.343 -34.982 1.00 57.92 55 LEU D O 1
ATOM 6135 N N . ILE D 1 61 ? 74.681 65.282 -31.023 1.00 47.99 61 ILE D N 1
ATOM 6136 C CA . ILE D 1 61 ? 75.173 64.063 -30.384 1.00 47.97 61 ILE D CA 1
ATOM 6137 C C . ILE D 1 61 ? 74.015 63.107 -30.083 1.00 47.89 61 ILE D C 1
ATOM 6138 O O . ILE D 1 61 ? 73.008 63.503 -29.493 1.00 47.92 61 ILE D O 1
ATOM 6143 N N . ILE D 1 62 ? 74.169 61.851 -30.501 1.00 47.79 62 ILE D N 1
ATOM 6144 C CA . ILE D 1 62 ? 73.114 60.843 -30.375 1.00 47.72 62 ILE D CA 1
ATOM 6145 C C . ILE D 1 62 ? 73.509 59.734 -29.393 1.00 47.66 62 ILE D C 1
ATOM 6146 O O . ILE D 1 62 ? 74.589 59.145 -29.509 1.00 47.64 62 ILE D O 1
ATOM 6151 N N . VAL D 1 63 ? 72.625 59.461 -28.434 1.00 47.56 63 VAL D N 1
ATOM 6152 C CA . VAL D 1 63 ? 72.840 58.412 -27.436 1.00 47.49 63 VAL D CA 1
ATOM 6153 C C . VAL D 1 63 ? 71.971 57.188 -27.734 1.00 47.48 63 VAL D C 1
ATOM 6154 O O . VAL D 1 63 ? 70.743 57.288 -27.791 1.00 47.48 63 VAL D O 1
ATOM 6158 N N . CYS D 1 64 ? 72.617 56.040 -27.927 1.00 47.48 64 CYS D N 1
ATOM 6159 C CA . CYS D 1 64 ? 71.913 54.776 -28.130 1.00 47.44 64 CYS D CA 1
ATOM 6160 C C . CYS D 1 64 ? 71.739 54.058 -26.792 1.00 47.46 64 CYS D C 1
ATOM 6161 O O . CYS D 1 64 ? 72.664 53.411 -26.294 1.00 47.44 64 CYS D O 1
ATOM 6164 N N . ALA D 1 65 ? 70.543 54.180 -26.219 1.00 47.49 65 ALA D N 1
ATOM 6165 C CA . ALA D 1 65 ? 70.262 53.680 -24.874 1.00 47.48 65 ALA D CA 1
ATOM 6166 C C . ALA D 1 65 ? 69.268 52.514 -24.851 1.00 47.55 65 ALA D C 1
ATOM 6167 O O . ALA D 1 65 ? 68.543 52.326 -23.869 1.00 47.55 65 ALA D O 1
ATOM 6169 N N . VAL D 1 66 ? 69.245 51.729 -25.926 1.00 47.63 66 VAL D N 1
ATOM 6170 C CA . VAL D 1 66 ? 68.368 50.556 -26.009 1.00 47.74 66 VAL D CA 1
ATOM 6171 C C . VAL D 1 66 ? 69.097 49.274 -25.602 1.00 47.89 66 VAL D C 1
ATOM 6172 O O . VAL D 1 66 ? 70.327 49.251 -25.528 1.00 47.88 66 VAL D O 1
ATOM 6176 N N . LYS D 1 67 ? 68.327 48.219 -25.339 1.00 48.07 67 LYS D N 1
ATOM 6177 C CA . LYS D 1 67 ? 68.871 46.889 -25.064 1.00 48.30 67 LYS D CA 1
ATOM 6178 C C . LYS D 1 67 ? 69.663 46.352 -26.264 1.00 48.46 67 LYS D C 1
ATOM 6179 O O . LYS D 1 67 ? 69.287 46.602 -27.411 1.00 48.44 67 LYS D O 1
ATOM 6185 N N . PRO D 1 68 ? 70.763 45.615 -26.002 1.00 48.68 68 PRO D N 1
ATOM 6186 C CA . PRO D 1 68 ? 71.677 45.143 -27.051 1.00 48.90 68 PRO D CA 1
ATOM 6187 C C . PRO D 1 68 ? 71.060 44.206 -28.095 1.00 49.14 68 PRO D C 1
ATOM 6188 O O . PRO D 1 68 ? 71.582 44.109 -29.210 1.00 49.15 68 PRO D O 1
ATOM 6192 N N . ASP D 1 69 ? 69.971 43.526 -27.739 1.00 49.41 69 ASP D N 1
ATOM 6193 C CA . ASP D 1 69 ? 69.323 42.570 -28.643 1.00 49.66 69 ASP D CA 1
ATOM 6194 C C . ASP D 1 69 ? 68.530 43.246 -29.765 1.00 49.83 69 ASP D C 1
ATOM 6195 O O . ASP D 1 69 ? 68.291 42.642 -30.813 1.00 49.86 69 ASP D O 1
ATOM 6200 N N . ILE D 1 70 ? 68.128 44.495 -29.539 1.00 50.00 70 ILE D N 1
ATOM 6201 C CA . ILE D 1 70 ? 67.392 45.266 -30.544 1.00 50.21 70 ILE D CA 1
ATOM 6202 C C . ILE D 1 70 ? 68.230 46.406 -31.131 1.00 50.36 70 ILE D C 1
ATOM 6203 O O . ILE D 1 70 ? 67.811 47.063 -32.087 1.00 50.37 70 ILE D O 1
ATOM 6208 N N . ALA D 1 71 ? 69.415 46.622 -30.562 1.00 50.55 71 ALA D N 1
ATOM 6209 C CA . ALA D 1 71 ? 70.316 47.699 -30.988 1.00 50.71 71 ALA D CA 1
ATOM 6210 C C . ALA D 1 71 ? 70.805 47.546 -32.431 1.00 50.84 71 ALA D C 1
ATOM 6211 O O . ALA D 1 71 ? 71.166 48.533 -33.075 1.00 50.80 71 ALA D O 1
ATOM 6213 N N . GLY D 1 72 ? 70.810 46.309 -32.927 1.00 51.05 72 GLY D N 1
ATOM 6214 C CA . GLY D 1 72 ? 71.247 46.004 -34.289 1.00 51.30 72 GLY D CA 1
ATOM 6215 C C . GLY D 1 72 ? 70.383 46.635 -35.364 1.00 51.53 72 GLY D C 1
ATOM 6216 O O . GLY D 1 72 ? 70.899 47.273 -36.286 1.00 51.52 72 GLY D O 1
ATOM 6217 N N . SER D 1 73 ? 69.069 46.455 -35.242 1.00 51.73 73 SER D N 1
ATOM 6218 C CA . SER D 1 73 ? 68.106 47.013 -36.194 1.00 51.95 73 SER D CA 1
ATOM 6219 C C . SER D 1 73 ? 67.882 48.508 -35.973 1.00 52.08 73 SER D C 1
ATOM 6220 O O . SER D 1 73 ? 67.714 49.265 -36.933 1.00 52.10 73 SER D O 1
ATOM 6223 N N . VAL D 1 74 ? 67.885 48.917 -34.705 1.00 52.23 74 VAL D N 1
ATOM 6224 C CA . VAL D 1 74 ? 67.665 50.312 -34.306 1.00 52.40 74 VAL D CA 1
ATOM 6225 C C . VAL D 1 74 ? 68.756 51.251 -34.846 1.00 52.54 74 VAL D C 1
ATOM 6226 O O . VAL D 1 74 ? 68.458 52.353 -35.317 1.00 52.52 74 VAL D O 1
ATOM 6230 N N . LEU D 1 75 ? 70.009 50.802 -34.784 1.00 52.75 75 LEU D N 1
ATOM 6231 C CA . LEU D 1 75 ? 71.142 51.569 -35.312 1.00 52.89 75 LEU D CA 1
ATOM 6232 C C . LEU D 1 75 ? 71.222 51.497 -36.837 1.00 53.03 75 LEU D C 1
ATOM 6233 O O . LEU D 1 75 ? 71.747 52.408 -37.482 1.00 52.99 75 LEU D O 1
ATOM 6238 N N . ASN D 1 76 ? 70.697 50.410 -37.400 1.00 53.24 76 ASN D N 1
ATOM 6239 C CA . ASN D 1 76 ? 70.676 50.209 -38.848 1.00 53.41 76 ASN D CA 1
ATOM 6240 C C . ASN D 1 76 ? 69.681 51.130 -39.556 1.00 53.52 76 ASN D C 1
ATOM 6241 O O . ASN D 1 76 ? 69.833 51.421 -40.744 1.00 53.61 76 ASN D O 1
ATOM 6244 N N . ASN D 1 77 ? 68.667 51.582 -38.819 1.00 53.61 77 ASN D N 1
ATOM 6245 C CA . ASN D 1 77 ? 67.665 52.505 -39.350 1.00 53.69 77 ASN D CA 1
ATOM 6246 C C . ASN D 1 77 ? 68.167 53.946 -39.425 1.00 53.74 77 ASN D C 1
ATOM 6247 O O . ASN D 1 77 ? 67.803 54.688 -40.340 1.00 53.80 77 ASN D O 1
ATOM 6252 N N . ILE D 1 78 ? 69.004 54.329 -38.462 1.00 53.76 78 ILE D N 1
ATOM 6253 C CA . ILE D 1 78 ? 69.583 55.676 -38.408 1.00 53.76 78 ILE D CA 1
ATOM 6254 C C . ILE D 1 78 ? 70.936 55.759 -39.129 1.00 53.76 78 ILE D C 1
ATOM 6255 O O . ILE D 1 78 ? 71.618 56.788 -39.072 1.00 53.78 78 ILE D O 1
ATOM 6260 N N . LYS D 1 79 ? 71.300 54.673 -39.812 1.00 53.76 79 LYS D N 1
ATOM 6261 C CA . LYS D 1 79 ? 72.586 54.540 -40.508 1.00 53.78 79 LYS D CA 1
ATOM 6262 C C . LYS D 1 79 ? 72.894 55.655 -41.529 1.00 53.74 79 LYS D C 1
ATOM 6263 O O . LYS D 1 79 ? 73.997 56.208 -41.509 1.00 53.72 79 LYS D O 1
ATOM 6269 N N . PRO D 1 80 ? 71.933 55.987 -42.422 1.00 53.72 80 PRO D N 1
ATOM 6270 C CA . PRO D 1 80 ? 72.224 57.048 -43.391 1.00 53.67 80 PRO D CA 1
ATOM 6271 C C . PRO D 1 80 ? 72.040 58.466 -42.839 1.00 53.60 80 PRO D C 1
ATOM 6272 O O . PRO D 1 80 ? 72.245 59.438 -43.571 1.00 53.63 80 PRO D O 1
ATOM 6276 N N . TYR D 1 81 ? 71.671 58.581 -41.564 1.00 53.49 81 TYR D N 1
ATOM 6277 C CA . TYR D 1 81 ? 71.383 59.881 -40.954 1.00 53.37 81 TYR D CA 1
ATOM 6278 C C . TYR D 1 81 ? 72.458 60.339 -39.961 1.00 53.21 81 TYR D C 1
ATOM 6279 O O . TYR D 1 81 ? 72.337 61.410 -39.357 1.00 53.18 81 TYR D O 1
ATOM 6288 N N . LEU D 1 82 ? 73.508 59.534 -39.808 1.00 52.95 82 LEU D N 1
ATOM 6289 C CA . LEU D 1 82 ? 74.563 59.809 -38.829 1.00 52.72 82 LEU D CA 1
ATOM 6290 C C . LEU D 1 82 ? 75.830 60.422 -39.441 1.00 52.52 82 LEU D C 1
ATOM 6291 O O . LEU D 1 82 ? 76.925 60.277 -38.889 1.00 52.59 82 LEU D O 1
ATOM 6293 N N . SER D 1 83 ? 75.675 61.115 -40.569 1.00 52.21 83 SER D N 1
ATOM 6294 C CA . SER D 1 83 ? 76.801 61.770 -41.239 1.00 51.86 83 SER D CA 1
ATOM 6295 C C . SER D 1 83 ? 77.236 63.024 -40.485 1.00 51.58 83 SER D C 1
ATOM 6296 O O . SER D 1 83 ? 76.427 63.926 -40.247 1.00 51.60 83 SER D O 1
ATOM 6298 N N . SER D 1 84 ? 78.517 63.061 -40.112 1.00 51.20 84 SER D N 1
ATOM 6299 C CA . SER D 1 84 ? 79.115 64.154 -39.324 1.00 50.80 84 SER D CA 1
ATOM 6300 C C . SER D 1 84 ? 78.463 64.351 -37.947 1.00 50.49 84 SER D C 1
ATOM 6301 O O . SER D 1 84 ? 78.545 65.434 -37.356 1.00 50.50 84 SER D O 1
ATOM 6303 N N . LYS D 1 85 ? 77.828 63.294 -37.443 1.00 49.99 85 LYS D N 1
ATOM 6304 C CA . LYS D 1 85 ? 77.179 63.317 -36.134 1.00 49.50 85 LYS D CA 1
ATOM 6305 C C . LYS D 1 85 ? 77.863 62.348 -35.173 1.00 49.11 85 LYS D C 1
ATOM 6306 O O . LYS D 1 85 ? 78.247 61.241 -35.563 1.00 49.09 85 LYS D O 1
ATOM 6308 N N . LEU D 1 86 ? 78.014 62.773 -33.919 1.00 48.59 86 LEU D N 1
ATOM 6309 C CA . LEU D 1 86 ? 78.677 61.966 -32.896 1.00 48.06 86 LEU D CA 1
ATOM 6310 C C . LEU D 1 86 ? 77.714 60.969 -32.253 1.00 47.65 86 LEU D C 1
ATOM 6311 O O . LEU D 1 86 ? 76.771 61.358 -31.561 1.00 47.61 86 LEU D O 1
ATOM 6316 N N . LEU D 1 87 ? 77.963 59.684 -32.492 1.00 47.14 87 LEU D N 1
ATOM 6317 C CA . LEU D 1 87 ? 77.157 58.614 -31.912 1.00 46.63 87 LEU D CA 1
ATOM 6318 C C . LEU D 1 87 ? 77.840 58.038 -30.674 1.00 46.32 87 LEU D C 1
ATOM 6319 O O . LEU D 1 87 ? 78.947 57.499 -30.758 1.00 46.29 87 LEU D O 1
ATOM 6324 N N . ILE D 1 88 ? 77.178 58.166 -29.526 1.00 45.88 88 ILE D N 1
ATOM 6325 C CA . ILE D 1 88 ? 77.662 57.546 -28.293 1.00 45.42 88 ILE D CA 1
ATOM 6326 C C . ILE D 1 88 ? 76.743 56.382 -27.912 1.00 45.06 88 ILE D C 1
ATOM 6327 O O . ILE D 1 88 ? 75.527 56.546 -27.793 1.00 45.03 88 ILE D O 1
ATOM 6332 N N . SER D 1 89 ? 77.331 55.199 -27.761 1.00 44.63 89 SER D N 1
ATOM 6333 C CA . SER D 1 89 ? 76.572 54.009 -27.393 1.00 44.14 89 SER D CA 1
ATOM 6334 C C . SER D 1 89 ? 76.867 53.596 -25.957 1.00 43.82 89 SER D C 1
ATOM 6335 O O . SER D 1 89 ? 78.021 53.595 -25.524 1.00 43.73 89 SER D O 1
ATOM 6338 N N . ILE D 1 90 ? 75.809 53.254 -25.228 1.00 43.49 90 ILE D N 1
ATOM 6339 C CA . ILE D 1 90 ? 75.930 52.796 -23.845 1.00 43.08 90 ILE D CA 1
ATOM 6340 C C . ILE D 1 90 ? 75.529 51.328 -23.701 1.00 42.92 90 ILE D C 1
ATOM 6341 O O . ILE D 1 90 ? 75.458 50.800 -22.588 1.00 42.93 90 ILE D O 1
ATOM 6346 N N . CYS D 1 91 ? 75.283 50.680 -24.839 1.00 42.68 91 CYS D N 1
ATOM 6347 C CA . CYS D 1 91 ? 74.918 49.267 -24.887 1.00 42.52 91 CYS D CA 1
ATOM 6348 C C . CYS D 1 91 ? 76.030 48.379 -24.335 1.00 42.38 91 CYS D C 1
ATOM 6349 O O . CYS D 1 91 ? 77.191 48.496 -24.736 1.00 42.36 91 CYS D O 1
ATOM 6352 N N . GLY D 1 92 ? 75.658 47.497 -23.411 1.00 42.22 92 GLY D N 1
ATOM 6353 C CA . GLY D 1 92 ? 76.597 46.577 -22.787 1.00 41.99 92 GLY D CA 1
ATOM 6354 C C . GLY D 1 92 ? 76.974 45.423 -23.692 1.00 41.90 92 GLY D C 1
ATOM 6355 O O . GLY D 1 92 ? 76.109 44.800 -24.314 1.00 41.80 92 GLY D O 1
ATOM 6356 N N . GLY D 1 93 ? 78.273 45.145 -23.767 1.00 41.81 93 GLY D N 1
ATOM 6357 C CA . GLY D 1 93 ? 78.787 44.039 -24.567 1.00 41.74 93 GLY D CA 1
ATOM 6358 C C . GLY D 1 93 ? 79.169 44.435 -25.981 1.00 41.70 93 GLY D C 1
ATOM 6359 O O . GLY D 1 93 ? 80.229 44.049 -26.471 1.00 41.67 93 GLY D O 1
ATOM 6360 N N . LEU D 1 94 ? 78.304 45.211 -26.631 1.00 41.68 94 LEU D N 1
ATOM 6361 C CA . LEU D 1 94 ? 78.507 45.617 -28.020 1.00 41.68 94 LEU D CA 1
ATOM 6362 C C . LEU D 1 94 ? 79.658 46.611 -28.159 1.00 41.67 94 LEU D C 1
ATOM 6363 O O . LEU D 1 94 ? 79.496 47.812 -27.922 1.00 41.60 94 LEU D O 1
ATOM 6368 N N . ASN D 1 95 ? 80.820 46.089 -28.540 1.00 41.73 95 ASN D N 1
ATOM 6369 C CA . ASN D 1 95 ? 82.030 46.889 -28.708 1.00 41.82 95 ASN D CA 1
ATOM 6370 C C . ASN D 1 95 ? 82.052 47.664 -30.024 1.00 41.91 95 ASN D C 1
ATOM 6371 O O . ASN D 1 95 ? 81.153 47.514 -30.852 1.00 41.94 95 ASN D O 1
ATOM 6376 N N . ILE D 1 96 ? 83.084 48.489 -30.205 1.00 42.07 96 ILE D N 1
ATOM 6377 C CA . ILE D 1 96 ? 83.253 49.307 -31.412 1.00 42.18 96 ILE D CA 1
ATOM 6378 C C . ILE D 1 96 ? 83.238 48.465 -32.696 1.00 42.35 96 ILE D C 1
ATOM 6379 O O . ILE D 1 96 ? 82.669 48.880 -33.707 1.00 42.32 96 ILE D O 1
ATOM 6384 N N . GLY D 1 97 ? 83.849 47.282 -32.640 1.00 42.58 97 GLY D N 1
ATOM 6385 C CA . GLY D 1 97 ? 83.804 46.324 -33.746 1.00 42.86 97 GLY D CA 1
ATOM 6386 C C . GLY D 1 97 ? 82.383 45.921 -34.109 1.00 43.10 97 GLY D C 1
ATOM 6387 O O . GLY D 1 97 ? 82.030 45.855 -35.290 1.00 43.07 97 GLY D O 1
ATOM 6388 N N . LYS D 1 98 ? 81.569 45.660 -33.088 1.00 43.32 98 LYS D N 1
ATOM 6389 C CA . LYS D 1 98 ? 80.157 45.330 -33.273 1.00 43.59 98 LYS D CA 1
ATOM 6390 C C . LYS D 1 98 ? 79.331 46.546 -33.693 1.00 43.69 98 LYS D C 1
ATOM 6391 O O . LYS D 1 98 ? 78.350 46.410 -34.426 1.00 43.68 98 LYS D O 1
ATOM 6397 N N . LEU D 1 99 ? 79.736 47.726 -33.228 1.00 43.80 99 LEU D N 1
ATOM 6398 C CA . LEU D 1 99 ? 79.030 48.970 -33.534 1.00 43.94 99 LEU D CA 1
ATOM 6399 C C . LEU D 1 99 ? 79.305 49.470 -34.953 1.00 44.13 99 LEU D C 1
ATOM 6400 O O . LEU D 1 99 ? 78.403 49.985 -35.616 1.00 44.19 99 LEU D O 1
ATOM 6405 N N . GLU D 1 100 ? 80.548 49.313 -35.410 1.00 44.34 100 GLU D N 1
ATOM 6406 C CA . GLU D 1 100 ? 80.937 49.686 -36.775 1.00 44.49 100 GLU D CA 1
ATOM 6407 C C . GLU D 1 100 ? 80.335 48.743 -37.815 1.00 44.70 100 GLU D C 1
ATOM 6408 O O . GLU D 1 100 ? 80.235 49.087 -38.992 1.00 44.74 100 GLU D O 1
ATOM 6414 N N . GLU D 1 101 ? 79.944 47.553 -37.368 1.00 44.93 101 GLU D N 1
ATOM 6415 C CA . GLU D 1 101 ? 79.220 46.601 -38.200 1.00 45.20 101 GLU D CA 1
ATOM 6416 C C . GLU D 1 101 ? 77.763 47.043 -38.352 1.00 45.27 101 GLU D C 1
ATOM 6417 O O . GLU D 1 101 ? 77.107 46.722 -39.346 1.00 45.32 101 GLU D O 1
ATOM 6431 N N . VAL D 1 103 ? 76.556 50.446 -38.049 1.00 45.44 103 VAL D N 1
ATOM 6432 C CA . VAL D 1 103 ? 76.372 51.759 -38.691 1.00 45.40 103 VAL D CA 1
ATOM 6433 C C . VAL D 1 103 ? 77.427 52.104 -39.752 1.00 45.39 103 VAL D C 1
ATOM 6434 O O . VAL D 1 103 ? 77.214 53.003 -40.569 1.00 45.40 103 VAL D O 1
ATOM 6438 N N . GLY D 1 104 ? 78.556 51.400 -39.733 1.00 45.40 104 GLY D N 1
ATOM 6439 C CA . GLY D 1 104 ? 79.633 51.641 -40.696 1.00 45.35 104 GLY D CA 1
ATOM 6440 C C . GLY D 1 104 ? 80.887 52.223 -40.071 1.00 45.35 104 GLY D C 1
ATOM 6441 O O . GLY D 1 104 ? 80.820 52.930 -39.061 1.00 45.37 104 GLY D O 1
ATOM 6442 N N . SER D 1 105 ? 82.031 51.930 -40.686 1.00 45.41 105 SER D N 1
ATOM 6443 C CA . SER D 1 105 ? 83.334 52.375 -40.188 1.00 45.47 105 SER D CA 1
ATOM 6444 C C . SER D 1 105 ? 83.545 53.884 -40.309 1.00 45.44 105 SER D C 1
ATOM 6445 O O . SER D 1 105 ? 84.331 54.465 -39.559 1.00 45.48 105 SER D O 1
ATOM 6448 N N . GLU D 1 106 ? 82.837 54.507 -41.250 1.00 45.39 106 GLU D N 1
ATOM 6449 C CA . GLU D 1 106 ? 83.001 55.933 -41.553 1.00 45.29 106 GLU D CA 1
ATOM 6450 C C . GLU D 1 106 ? 82.415 56.867 -40.487 1.00 45.11 106 GLU D C 1
ATOM 6451 O O . GLU D 1 106 ? 82.764 58.051 -40.436 1.00 45.17 106 GLU D O 1
ATOM 6457 N N . ASN D 1 107 ? 81.538 56.332 -39.640 1.00 44.82 107 ASN D N 1
ATOM 6458 C CA . ASN D 1 107 ? 80.868 57.122 -38.604 1.00 44.51 107 ASN D CA 1
ATOM 6459 C C . ASN D 1 107 ? 81.700 57.327 -37.337 1.00 44.17 107 ASN D C 1
ATOM 6460 O O . ASN D 1 107 ? 82.509 56.470 -36.967 1.00 44.21 107 ASN D O 1
ATOM 6465 N N . LYS D 1 108 ? 81.491 58.469 -36.683 1.00 43.67 108 LYS D N 1
ATOM 6466 C CA . LYS D 1 108 ? 82.143 58.781 -35.411 1.00 43.10 108 LYS D CA 1
ATOM 6467 C C . LYS D 1 108 ? 81.430 58.062 -34.267 1.00 42.67 108 LYS D C 1
ATOM 6468 O O . LYS D 1 108 ? 80.325 58.449 -33.872 1.00 42.69 108 LYS D O 1
ATOM 6471 N N . ILE D 1 109 ? 82.063 57.012 -33.745 1.00 42.01 109 ILE D N 1
ATOM 6472 C CA . ILE D 1 109 ? 81.457 56.182 -32.698 1.00 41.27 109 ILE D CA 1
ATOM 6473 C C . ILE D 1 109 ? 82.299 56.154 -31.417 1.00 40.70 109 ILE D C 1
ATOM 6474 O O . ILE D 1 109 ? 83.517 55.964 -31.459 1.00 40.59 109 ILE D O 1
ATOM 6479 N N . VAL D 1 110 ? 81.627 56.350 -30.286 1.00 39.91 110 VAL D N 1
ATOM 6480 C CA . VAL D 1 110 ? 82.261 56.286 -28.970 1.00 39.23 110 VAL D CA 1
ATOM 6481 C C . VAL D 1 110 ? 81.417 55.442 -28.009 1.00 38.79 110 VAL D C 1
ATOM 6482 O O . VAL D 1 110 ? 80.225 55.689 -27.826 1.00 38.74 110 VAL D O 1
ATOM 6486 N N . TRP D 1 111 ? 82.051 54.434 -27.416 1.00 38.29 111 TRP D N 1
ATOM 6487 C CA . TRP D 1 111 ? 81.378 53.499 -26.522 1.00 37.80 111 TRP D CA 1
ATOM 6488 C C . TRP D 1 111 ? 81.580 53.895 -25.059 1.00 37.65 111 TRP D C 1
ATOM 6489 O O . TRP D 1 111 ? 82.656 53.698 -24.492 1.00 37.66 111 TRP D O 1
ATOM 6500 N N . VAL D 1 112 ? 80.531 54.464 -24.467 1.00 37.47 112 VAL D N 1
ATOM 6501 C CA . VAL D 1 112 ? 80.550 54.931 -23.081 1.00 37.24 112 VAL D CA 1
ATOM 6502 C C . VAL D 1 112 ? 79.756 53.968 -22.200 1.00 37.19 112 VAL D C 1
ATOM 6503 O O . VAL D 1 112 ? 78.662 53.544 -22.571 1.00 37.15 112 VAL D O 1
ATOM 6515 N N . PRO D 1 114 ? 77.996 53.901 -18.626 1.00 36.38 114 PRO D N 1
ATOM 6516 C CA . PRO D 1 114 ? 77.510 54.646 -17.471 1.00 36.17 114 PRO D CA 1
ATOM 6517 C C . PRO D 1 114 ? 76.932 53.763 -16.360 1.00 35.99 114 PRO D C 1
ATOM 6518 O O . PRO D 1 114 ? 76.816 52.547 -16.527 1.00 36.01 114 PRO D O 1
ATOM 6522 N N . ASN D 1 115 ? 76.589 54.383 -15.232 1.00 35.77 115 ASN D N 1
ATOM 6523 C CA . ASN D 1 115 ? 75.787 53.728 -14.197 1.00 35.57 115 ASN D CA 1
ATOM 6524 C C . ASN D 1 115 ? 74.691 54.641 -13.642 1.00 35.52 115 ASN D C 1
ATOM 6525 O O . ASN D 1 115 ? 74.793 55.866 -13.743 1.00 35.43 115 ASN D O 1
ATOM 6530 N N . THR D 1 116 ? 73.651 54.041 -13.059 1.00 35.46 116 THR D N 1
ATOM 6531 C CA . THR D 1 116 ? 72.464 54.783 -12.595 1.00 35.43 116 THR D CA 1
ATOM 6532 C C . THR D 1 116 ? 72.718 55.917 -11.581 1.00 35.49 116 THR D C 1
ATOM 6533 O O . THR D 1 116 ? 71.993 56.913 -11.603 1.00 35.51 116 THR D O 1
ATOM 6537 N N . PRO D 1 117 ? 73.726 55.771 -10.686 1.00 35.54 117 PRO D N 1
ATOM 6538 C CA . PRO D 1 117 ? 74.120 56.866 -9.787 1.00 35.59 117 PRO D CA 1
ATOM 6539 C C . PRO D 1 117 ? 74.343 58.242 -10.428 1.00 35.64 117 PRO D C 1
ATOM 6540 O O . PRO D 1 117 ? 74.477 59.232 -9.706 1.00 35.72 117 PRO D O 1
ATOM 6544 N N . CYS D 1 118 ? 74.387 58.310 -11.756 1.00 35.73 118 CYS D N 1
ATOM 6545 C CA . CYS D 1 118 ? 74.499 59.594 -12.449 1.00 35.86 118 CYS D CA 1
ATOM 6546 C C . CYS D 1 118 ? 73.217 60.420 -12.320 1.00 35.92 118 CYS D C 1
ATOM 6547 O O . CYS D 1 118 ? 73.228 61.630 -12.553 1.00 36.00 118 CYS D O 1
ATOM 6550 N N . LEU D 1 119 ? 72.124 59.753 -11.945 1.00 35.93 119 LEU D N 1
ATOM 6551 C CA . LEU D 1 119 ? 70.837 60.396 -11.682 1.00 35.92 119 LEU D CA 1
ATOM 6552 C C . LEU D 1 119 ? 70.950 61.419 -10.553 1.00 35.93 119 LEU D C 1
ATOM 6553 O O . LEU D 1 119 ? 70.340 62.491 -10.614 1.00 36.09 119 LEU D O 1
ATOM 6558 N N . VAL D 1 120 ? 71.734 61.079 -9.531 1.00 35.87 120 VAL D N 1
ATOM 6559 C CA . VAL D 1 120 ? 72.007 61.981 -8.408 1.00 35.79 120 VAL D CA 1
ATOM 6560 C C . VAL D 1 120 ? 73.353 62.700 -8.569 1.00 35.77 120 VAL D C 1
ATOM 6561 O O . VAL D 1 120 ? 73.927 63.198 -7.596 1.00 35.83 120 VAL D O 1
ATOM 6565 N N . GLY D 1 121 ? 73.843 62.746 -9.807 1.00 35.74 121 GLY D N 1
ATOM 6566 C CA . GLY D 1 121 ? 75.065 63.474 -10.152 1.00 35.74 121 GLY D CA 1
ATOM 6567 C C . GLY D 1 121 ? 76.349 62.847 -9.644 1.00 35.78 121 GLY D C 1
ATOM 6568 O O . GLY D 1 121 ? 77.354 63.541 -9.463 1.00 35.82 121 GLY D O 1
ATOM 6569 N N . GLU D 1 122 ? 76.324 61.535 -9.423 1.00 35.76 122 GLU D N 1
ATOM 6570 C CA . GLU D 1 122 ? 77.475 60.829 -8.869 1.00 35.74 122 GLU D CA 1
ATOM 6571 C C . GLU D 1 122 ? 77.770 59.538 -9.635 1.00 35.66 122 GLU D C 1
ATOM 6572 O O . GLU D 1 122 ? 78.060 58.494 -9.042 1.00 35.70 122 GLU D O 1
ATOM 6578 N N . GLY D 1 123 ? 77.706 59.627 -10.960 1.00 35.64 123 GLY D N 1
ATOM 6579 C CA . GLY D 1 123 ? 77.936 58.478 -11.827 1.00 35.54 123 GLY D CA 1
ATOM 6580 C C . GLY D 1 123 ? 79.398 58.117 -11.994 1.00 35.52 123 GLY D C 1
ATOM 6581 O O . GLY D 1 123 ? 80.288 58.879 -11.614 1.00 35.55 123 GLY D O 1
ATOM 6582 N N . SER D 1 124 ? 79.634 56.937 -12.555 1.00 35.54 124 SER D N 1
ATOM 6583 C CA . SER D 1 124 ? 80.973 56.486 -12.907 1.00 35.54 124 SER D CA 1
ATOM 6584 C C . SER D 1 124 ? 80.958 56.030 -14.361 1.00 35.65 124 SER D C 1
ATOM 6585 O O . SER D 1 124 ? 80.137 55.195 -14.752 1.00 35.61 124 SER D O 1
ATOM 6588 N N . PHE D 1 125 ? 81.860 56.594 -15.158 1.00 35.83 125 PHE D N 1
ATOM 6589 C CA . PHE D 1 125 ? 81.873 56.348 -16.596 1.00 36.04 125 PHE D CA 1
ATOM 6590 C C . PHE D 1 125 ? 83.242 55.901 -17.094 1.00 36.33 125 PHE D C 1
ATOM 6591 O O . PHE D 1 125 ? 84.277 56.336 -16.584 1.00 36.39 125 PHE D O 1
ATOM 6599 N N . ILE D 1 126 ? 83.226 55.021 -18.089 1.00 36.74 126 ILE D N 1
ATOM 6600 C CA . ILE D 1 126 ? 84.414 54.678 -18.870 1.00 37.16 126 ILE D CA 1
ATOM 6601 C C . ILE D 1 126 ? 84.062 54.716 -20.351 1.00 37.57 126 ILE D C 1
ATOM 6602 O O . ILE D 1 126 ? 82.957 54.327 -20.740 1.00 37.61 126 ILE D O 1
ATOM 6607 N N . TYR D 1 127 ? 84.989 55.192 -21.177 1.00 38.16 127 TYR D N 1
ATOM 6608 C CA . TYR D 1 127 ? 84.745 55.241 -22.618 1.00 38.72 127 TYR D CA 1
ATOM 6609 C C . TYR D 1 127 ? 85.956 54.902 -23.484 1.00 39.16 127 TYR D C 1
ATOM 6610 O O . TYR D 1 127 ? 87.107 55.023 -23.055 1.00 39.21 127 TYR D O 1
ATOM 6619 N N . CYS D 1 128 ? 85.662 54.465 -24.705 1.00 39.75 128 CYS D N 1
ATOM 6620 C CA . CYS D 1 128 ? 86.650 54.300 -25.761 1.00 40.32 128 CYS D CA 1
ATOM 6621 C C . CYS D 1 128 ? 86.002 54.731 -27.073 1.00 40.88 128 CYS D C 1
ATOM 6622 O O . CYS D 1 128 ? 84.775 54.699 -27.204 1.00 40.87 128 CYS D O 1
ATOM 6625 N N . SER D 1 129 ? 86.821 55.140 -28.038 1.00 41.62 129 SER D N 1
ATOM 6626 C CA . SER D 1 129 ? 86.309 55.663 -29.302 1.00 42.30 129 SER D CA 1
ATOM 6627 C C . SER D 1 129 ? 87.106 55.175 -30.508 1.00 42.82 129 SER D C 1
ATOM 6628 O O . SER D 1 129 ? 88.278 54.814 -30.383 1.00 42.87 129 SER D O 1
ATOM 6631 N N . ASN D 1 130 ? 86.457 55.169 -31.672 1.00 43.54 130 ASN D N 1
ATOM 6632 C CA . ASN D 1 130 ? 87.098 54.752 -32.920 1.00 44.20 130 ASN D CA 1
ATOM 6633 C C . ASN D 1 130 ? 87.999 55.832 -33.525 1.00 44.69 130 ASN D C 1
ATOM 6634 O O . ASN D 1 130 ? 88.170 56.905 -32.939 1.00 44.74 130 ASN D O 1
ATOM 6639 N N . LYS D 1 131 ? 88.562 55.537 -34.696 1.00 45.36 131 LYS D N 1
ATOM 6640 C CA . LYS D 1 131 ? 89.500 56.430 -35.383 1.00 46.00 131 LYS D CA 1
ATOM 6641 C C . LYS D 1 131 ? 88.913 57.803 -35.719 1.00 46.50 131 LYS D C 1
ATOM 6642 O O . LYS D 1 131 ? 89.616 58.814 -35.660 1.00 46.55 131 LYS D O 1
ATOM 6644 N N . ASN D 1 132 ? 87.626 57.828 -36.058 1.00 47.13 132 ASN D N 1
ATOM 6645 C CA . ASN D 1 132 ? 86.954 59.047 -36.516 1.00 47.75 132 ASN D CA 1
ATOM 6646 C C . ASN D 1 132 ? 86.630 60.065 -35.419 1.00 48.18 132 ASN D C 1
ATOM 6647 O O . ASN D 1 132 ? 86.340 61.228 -35.715 1.00 48.26 132 ASN D O 1
ATOM 6652 N N . VAL D 1 133 ? 86.679 59.631 -34.161 1.00 48.72 133 VAL D N 1
ATOM 6653 C CA . VAL D 1 133 ? 86.456 60.527 -33.024 1.00 49.24 133 VAL D CA 1
ATOM 6654 C C . VAL D 1 133 ? 87.742 61.288 -32.686 1.00 49.64 133 VAL D C 1
ATOM 6655 O O . VAL D 1 133 ? 88.767 60.684 -32.356 1.00 49.71 133 VAL D O 1
ATOM 6659 N N . ASN D 1 134 ? 87.668 62.614 -32.779 1.00 50.16 134 ASN D N 1
ATOM 6660 C CA . ASN D 1 134 ? 88.819 63.490 -32.550 1.00 50.64 134 ASN D CA 1
ATOM 6661 C C . ASN D 1 134 ? 88.828 64.126 -31.157 1.00 50.95 134 ASN D C 1
ATOM 6662 O O . ASN D 1 134 ? 87.983 63.806 -30.316 1.00 51.05 134 ASN D O 1
ATOM 6667 N N . SER D 1 135 ? 89.785 65.026 -30.930 1.00 51.29 135 SER D N 1
ATOM 6668 C CA . SER D 1 135 ? 89.959 65.699 -29.640 1.00 51.57 135 SER D CA 1
ATOM 6669 C C . SER D 1 135 ? 88.770 66.576 -29.241 1.00 51.78 135 SER D C 1
ATOM 6670 O O . SER D 1 135 ? 88.416 66.643 -28.061 1.00 51.85 135 SER D O 1
ATOM 6672 N N . THR D 1 136 ? 88.164 67.245 -30.222 1.00 52.03 136 THR D N 1
ATOM 6673 C CA . THR D 1 136 ? 87.014 68.121 -29.972 1.00 52.25 136 THR D CA 1
ATOM 6674 C C . THR D 1 136 ? 85.751 67.321 -29.651 1.00 52.31 136 THR D C 1
ATOM 6675 O O . THR D 1 136 ? 84.898 67.777 -28.884 1.00 52.35 136 THR D O 1
ATOM 6679 N N . ASP D 1 137 ? 85.641 66.134 -30.246 1.00 52.38 137 ASP D N 1
ATOM 6680 C CA . ASP D 1 137 ? 84.553 65.206 -29.941 1.00 52.45 137 ASP D CA 1
ATOM 6681 C C . ASP D 1 137 ? 84.710 64.629 -28.535 1.00 52.46 137 ASP D C 1
ATOM 6682 O O . ASP D 1 137 ? 83.730 64.500 -27.800 1.00 52.41 137 ASP D O 1
ATOM 6687 N N . LYS D 1 138 ? 85.949 64.292 -28.174 1.00 52.51 138 LYS D N 1
ATOM 6688 C CA . LYS D 1 138 ? 86.276 63.771 -26.845 1.00 52.56 138 LYS D CA 1
ATOM 6689 C C . LYS D 1 138 ? 86.085 64.828 -25.760 1.00 52.57 138 LYS D C 1
ATOM 6690 O O . LYS D 1 138 ? 85.717 64.502 -24.630 1.00 52.58 138 LYS D O 1
ATOM 6696 N N . LYS D 1 139 ? 86.340 66.088 -26.116 1.00 52.58 139 LYS D N 1
ATOM 6697 C CA . LYS D 1 139 ? 86.142 67.221 -25.211 1.00 52.56 139 LYS D CA 1
ATOM 6698 C C . LYS D 1 139 ? 84.674 67.365 -24.810 1.00 52.50 139 LYS D C 1
ATOM 6699 O O . LYS D 1 139 ? 84.369 67.645 -23.651 1.00 52.54 139 LYS D O 1
ATOM 6701 N N . TYR D 1 140 ? 83.777 67.169 -25.776 1.00 52.41 140 TYR D N 1
ATOM 6702 C CA . TYR D 1 140 ? 82.338 67.172 -25.519 1.00 52.31 140 TYR D CA 1
ATOM 6703 C C . TYR D 1 140 ? 81.910 65.989 -24.656 1.00 52.06 140 TYR D C 1
ATOM 6704 O O . TYR D 1 140 ? 81.189 66.167 -23.673 1.00 52.03 140 TYR D O 1
ATOM 6713 N N . VAL D 1 141 ? 82.360 64.791 -25.030 1.00 51.73 141 VAL D N 1
ATOM 6714 C CA . VAL D 1 141 ? 82.073 63.565 -24.279 1.00 51.37 141 VAL D CA 1
ATOM 6715 C C . VAL D 1 141 ? 82.514 63.705 -22.820 1.00 51.12 141 VAL D C 1
ATOM 6716 O O . VAL D 1 141 ? 81.748 63.407 -21.904 1.00 51.10 141 VAL D O 1
ATOM 6720 N N . ASN D 1 142 ? 83.740 64.183 -22.619 1.00 50.76 142 ASN D N 1
ATOM 6721 C CA . ASN D 1 142 ? 84.291 64.386 -21.283 1.00 50.44 142 ASN D CA 1
ATOM 6722 C C . ASN D 1 142 ? 83.474 65.383 -20.458 1.00 50.15 142 ASN D C 1
ATOM 6723 O O . ASN D 1 142 ? 83.203 65.141 -19.281 1.00 50.19 142 ASN D O 1
ATOM 6728 N N . ASP D 1 143 ? 83.071 66.488 -21.089 1.00 49.74 143 ASP D N 1
ATOM 6729 C CA . ASP D 1 143 ? 82.310 67.552 -20.423 1.00 49.27 143 ASP D CA 1
ATOM 6730 C C . ASP D 1 143 ? 80.874 67.158 -20.085 1.00 48.89 143 ASP D C 1
ATOM 6731 O O . ASP D 1 143 ? 80.334 67.589 -19.063 1.00 48.90 143 ASP D O 1
ATOM 6736 N N . ILE D 1 144 ? 80.264 66.349 -20.950 1.00 48.37 144 ILE D N 1
ATOM 6737 C CA . ILE D 1 144 ? 78.893 65.871 -20.753 1.00 47.87 144 ILE D CA 1
ATOM 6738 C C . ILE D 1 144 ? 78.771 64.971 -19.518 1.00 47.49 144 ILE D C 1
ATOM 6739 O O . ILE D 1 144 ? 77.804 65.076 -18.759 1.00 47.50 144 ILE D O 1
ATOM 6744 N N . PHE D 1 145 ? 79.764 64.108 -19.313 1.00 46.94 145 PHE D N 1
ATOM 6745 C CA . PHE D 1 145 ? 79.699 63.098 -18.260 1.00 46.36 145 PHE D CA 1
ATOM 6746 C C . PHE D 1 145 ? 80.400 63.482 -16.952 1.00 45.99 145 PHE D C 1
ATOM 6747 O O . PHE D 1 145 ? 80.054 62.963 -15.888 1.00 45.94 145 PHE D O 1
ATOM 6755 N N . ASN D 1 146 ? 81.372 64.392 -17.027 1.00 45.47 146 ASN D N 1
ATOM 6756 C CA . ASN D 1 146 ? 81.990 64.953 -15.817 1.00 45.00 146 ASN D CA 1
ATOM 6757 C C . ASN D 1 146 ? 81.049 65.883 -15.049 1.00 44.59 146 ASN D C 1
ATOM 6758 O O . ASN D 1 146 ? 81.268 66.166 -13.868 1.00 44.62 146 ASN D O 1
ATOM 6763 N N . SER D 1 147 ? 80.003 66.347 -15.731 1.00 44.01 147 SER D N 1
ATOM 6764 C CA . SER D 1 147 ? 78.989 67.211 -15.134 1.00 43.44 147 SER D CA 1
ATOM 6765 C C . SER D 1 147 ? 78.090 66.453 -14.155 1.00 43.03 147 SER D C 1
ATOM 6766 O O . SER D 1 147 ? 77.549 67.041 -13.218 1.00 42.99 147 SER D O 1
ATOM 6769 N N . CYS D 1 148 ? 77.939 65.150 -14.384 1.00 42.54 148 CYS D N 1
ATOM 6770 C CA . CYS D 1 148 ? 77.102 64.294 -13.544 1.00 42.02 148 CYS D CA 1
ATOM 6771 C C . CYS D 1 148 ? 77.843 63.028 -13.096 1.00 41.63 148 CYS D C 1
ATOM 6772 O O . CYS D 1 148 ? 77.259 61.943 -13.030 1.00 41.60 148 CYS D O 1
ATOM 6775 N N . GLY D 1 149 ? 79.128 63.180 -12.782 1.00 41.20 149 GLY D N 1
ATOM 6776 C CA . GLY D 1 149 ? 79.955 62.067 -12.319 1.00 40.61 149 GLY D CA 1
ATOM 6777 C C . GLY D 1 149 ? 81.416 62.203 -12.704 1.00 40.23 149 GLY D C 1
ATOM 6778 O O . GLY D 1 149 ? 81.911 63.313 -12.911 1.00 40.20 149 GLY D O 1
ATOM 6779 N N . ILE D 1 150 ? 82.109 61.067 -12.784 1.00 39.83 150 ILE D N 1
ATOM 6780 C CA . ILE D 1 150 ? 83.518 61.030 -13.185 1.00 39.40 150 ILE D CA 1
ATOM 6781 C C . ILE D 1 150 ? 83.706 60.062 -14.355 1.00 39.15 150 ILE D C 1
ATOM 6782 O O . ILE D 1 150 ? 83.251 58.917 -14.304 1.00 39.10 150 ILE D O 1
ATOM 6787 N N . ILE D 1 151 ? 84.377 60.535 -15.404 1.00 38.84 151 ILE D N 1
ATOM 6788 C CA . ILE D 1 151 ? 84.597 59.747 -16.619 1.00 38.47 151 ILE D CA 1
ATOM 6789 C C . ILE D 1 151 ? 86.087 59.493 -16.886 1.00 38.25 151 ILE D C 1
ATOM 6790 O O . ILE D 1 151 ? 86.922 60.380 -16.696 1.00 38.20 151 ILE D O 1
ATOM 6795 N N . HIS D 1 152 ? 86.403 58.271 -17.315 1.00 38.00 152 HIS D N 1
ATOM 6796 C CA . HIS D 1 152 ? 87.769 57.888 -17.667 1.00 37.81 152 HIS D CA 1
ATOM 6797 C C . HIS D 1 152 ? 87.824 57.322 -19.081 1.00 37.68 152 HIS D C 1
ATOM 6798 O O . HIS D 1 152 ? 86.959 56.539 -19.473 1.00 37.68 152 HIS D O 1
ATOM 6805 N N . GLU D 1 153 ? 88.837 57.716 -19.848 1.00 37.53 153 GLU D N 1
ATOM 6806 C CA . GLU D 1 153 ? 89.082 57.080 -21.139 1.00 37.42 153 GLU D CA 1
ATOM 6807 C C . GLU D 1 153 ? 90.024 55.898 -20.948 1.00 37.19 153 GLU D C 1
ATOM 6808 O O . GLU D 1 153 ? 91.146 56.052 -20.461 1.00 37.20 153 GLU D O 1
ATOM 6814 N N . ILE D 1 154 ? 89.549 54.717 -21.326 1.00 36.96 154 ILE D N 1
ATOM 6815 C CA . ILE D 1 154 ? 90.317 53.484 -21.182 1.00 36.69 154 ILE D CA 1
ATOM 6816 C C . ILE D 1 154 ? 90.425 52.759 -22.522 1.00 36.54 154 ILE D C 1
ATOM 6817 O O . ILE D 1 154 ? 89.778 53.147 -23.498 1.00 36.58 154 ILE D O 1
ATOM 6822 N N . LYS D 1 155 ? 91.248 51.713 -22.562 1.00 36.33 155 LYS D N 1
ATOM 6823 C CA . LYS D 1 155 ? 91.361 50.855 -23.739 1.00 36.14 155 LYS D CA 1
ATOM 6824 C C . LYS D 1 155 ? 90.039 50.138 -23.996 1.00 35.92 155 LYS D C 1
ATOM 6825 O O . LYS D 1 155 ? 89.248 49.934 -23.070 1.00 35.98 155 LYS D O 1
ATOM 6831 N N . GLU D 1 156 ? 89.806 49.764 -25.253 1.00 35.63 156 GLU D N 1
ATOM 6832 C CA . GLU D 1 156 ? 88.601 49.028 -25.632 1.00 35.34 156 GLU D CA 1
ATOM 6833 C C . GLU D 1 156 ? 88.573 47.632 -25.001 1.00 35.12 156 GLU D C 1
ATOM 6834 O O . GLU D 1 156 ? 87.516 47.159 -24.579 1.00 35.12 156 GLU D O 1
ATOM 6840 N N . LYS D 1 157 ? 89.740 46.988 -24.936 1.00 34.83 157 LYS D N 1
ATOM 6841 C CA . LYS D 1 157 ? 89.882 45.658 -24.328 1.00 34.59 157 LYS D CA 1
ATOM 6842 C C . LYS D 1 157 ? 89.501 45.626 -22.841 1.00 34.23 157 LYS D C 1
ATOM 6843 O O . LYS D 1 157 ? 89.082 44.588 -22.324 1.00 34.24 157 LYS D O 1
ATOM 6849 N N . ASP D 1 158 ? 89.639 46.770 -22.173 1.00 33.78 158 ASP D N 1
ATOM 6850 C CA . ASP D 1 158 ? 89.352 46.894 -20.743 1.00 33.36 158 ASP D CA 1
ATOM 6851 C C . ASP D 1 158 ? 87.893 47.253 -20.439 1.00 33.11 158 ASP D C 1
ATOM 6852 O O . ASP D 1 158 ? 87.505 47.347 -19.273 1.00 33.04 158 ASP D O 1
ATOM 6865 N N . ASP D 1 160 ? 85.095 45.582 -20.895 1.00 31.32 160 ASP D N 1
ATOM 6866 C CA . ASP D 1 160 ? 84.286 44.493 -20.354 1.00 30.81 160 ASP D CA 1
ATOM 6867 C C . ASP D 1 160 ? 84.431 44.356 -18.838 1.00 30.43 160 ASP D C 1
ATOM 6868 O O . ASP D 1 160 ? 83.434 44.191 -18.130 1.00 30.47 160 ASP D O 1
ATOM 6873 N N . ILE D 1 161 ? 85.665 44.438 -18.345 1.00 29.91 161 ILE D N 1
ATOM 6874 C CA . ILE D 1 161 ? 85.915 44.408 -16.900 1.00 29.40 161 ILE D CA 1
ATOM 6875 C C . ILE D 1 161 ? 85.475 45.705 -16.221 1.00 29.11 161 ILE D C 1
ATOM 6876 O O . ILE D 1 161 ? 84.952 45.683 -15.104 1.00 29.14 161 ILE D O 1
ATOM 6881 N N . ALA D 1 162 ? 85.669 46.825 -16.911 1.00 28.70 162 ALA D N 1
ATOM 6882 C CA . ALA D 1 162 ? 85.229 48.128 -16.417 1.00 28.44 162 ALA D CA 1
ATOM 6883 C C . ALA D 1 162 ? 83.707 48.208 -16.296 1.00 28.20 162 ALA D C 1
ATOM 6884 O O . ALA D 1 162 ? 83.193 48.835 -15.372 1.00 28.19 162 ALA D O 1
ATOM 6886 N N . THR D 1 163 ? 83.003 47.574 -17.236 1.00 27.92 163 THR D N 1
ATOM 6887 C CA . THR D 1 163 ? 81.547 47.439 -17.182 1.00 27.62 163 THR D CA 1
ATOM 6888 C C . THR D 1 163 ? 81.133 46.601 -15.975 1.00 27.40 163 THR D C 1
ATOM 6889 O O . THR D 1 163 ? 80.243 46.989 -15.221 1.00 27.33 163 THR D O 1
ATOM 6893 N N . ALA D 1 164 ? 81.799 45.460 -15.798 1.00 27.26 164 ALA D N 1
ATOM 6894 C CA . ALA D 1 164 ? 81.510 44.523 -14.709 1.00 27.12 164 ALA D CA 1
ATOM 6895 C C . ALA D 1 164 ? 81.669 45.135 -13.315 1.00 27.07 164 ALA D C 1
ATOM 6896 O O . ALA D 1 164 ? 81.007 44.706 -12.366 1.00 27.00 164 ALA D O 1
ATOM 6898 N N . ILE D 1 165 ? 82.542 46.137 -13.205 1.00 26.97 165 ILE D N 1
ATOM 6899 C CA . ILE D 1 165 ? 82.783 46.845 -11.948 1.00 26.85 165 ILE D CA 1
ATOM 6900 C C . ILE D 1 165 ? 81.969 48.138 -11.858 1.00 26.80 165 ILE D C 1
ATOM 6901 O O . ILE D 1 165 ? 81.186 48.315 -10.928 1.00 26.80 165 ILE D O 1
ATOM 6906 N N . SER D 1 166 ? 82.159 49.036 -12.822 1.00 26.67 166 SER D N 1
ATOM 6907 C CA . SER D 1 166 ? 81.524 50.354 -12.786 1.00 26.54 166 SER D CA 1
ATOM 6908 C C . SER D 1 166 ? 80.054 50.327 -13.212 1.00 26.46 166 SER D C 1
ATOM 6909 O O . SER D 1 166 ? 79.220 51.009 -12.617 1.00 26.51 166 SER D O 1
ATOM 6912 N N . GLY D 1 167 ? 79.744 49.545 -14.242 1.00 26.35 167 GLY D N 1
ATOM 6913 C CA . GLY D 1 167 ? 78.381 49.453 -14.756 1.00 26.25 167 GLY D CA 1
ATOM 6914 C C . GLY D 1 167 ? 77.480 48.594 -13.891 1.00 26.19 167 GLY D C 1
ATOM 6915 O O . GLY D 1 167 ? 76.385 49.017 -13.520 1.00 26.19 167 GLY D O 1
ATOM 6916 N N . CYS D 1 168 ? 77.944 47.387 -13.575 1.00 26.14 168 CYS D N 1
ATOM 6917 C CA . CYS D 1 168 ? 77.173 46.432 -12.773 1.00 26.12 168 CYS D CA 1
ATOM 6918 C C . CYS D 1 168 ? 77.360 46.647 -11.274 1.00 25.99 168 CYS D C 1
ATOM 6919 O O . CYS D 1 168 ? 76.535 46.210 -10.471 1.00 26.02 168 CYS D O 1
ATOM 6922 N N . GLY D 1 169 ? 78.450 47.324 -10.917 1.00 25.88 169 GLY D N 1
ATOM 6923 C CA . GLY D 1 169 ? 78.826 47.593 -9.528 1.00 25.78 169 GLY D CA 1
ATOM 6924 C C . GLY D 1 169 ? 77.729 47.974 -8.553 1.00 25.77 169 GLY D C 1
ATOM 6925 O O . GLY D 1 169 ? 77.623 47.354 -7.491 1.00 25.86 169 GLY D O 1
ATOM 6926 N N . PRO D 1 170 ? 76.912 48.999 -8.888 1.00 25.74 170 PRO D N 1
ATOM 6927 C CA . PRO D 1 170 ? 75.836 49.411 -7.981 1.00 25.64 170 PRO D CA 1
ATOM 6928 C C . PRO D 1 170 ? 74.970 48.260 -7.472 1.00 25.59 170 PRO D C 1
ATOM 6929 O O . PRO D 1 170 ? 74.575 48.269 -6.311 1.00 25.70 170 PRO D O 1
ATOM 6933 N N . ALA D 1 171 ? 74.702 47.273 -8.327 1.00 25.62 171 ALA D N 1
ATOM 6934 C CA . ALA D 1 171 ? 73.904 46.104 -7.945 1.00 25.53 171 ALA D CA 1
ATOM 6935 C C . ALA D 1 171 ? 74.553 45.279 -6.830 1.00 25.51 171 ALA D C 1
ATOM 6936 O O . ALA D 1 171 ? 73.857 44.774 -5.945 1.00 25.48 171 ALA D O 1
ATOM 6938 N N . TYR D 1 172 ? 75.880 45.147 -6.879 1.00 25.40 172 TYR D N 1
ATOM 6939 C CA . TYR D 1 172 ? 76.624 44.455 -5.825 1.00 25.32 172 TYR D CA 1
ATOM 6940 C C . TYR D 1 172 ? 76.597 45.268 -4.534 1.00 25.20 172 TYR D C 1
ATOM 6941 O O . TYR D 1 172 ? 76.508 44.706 -3.440 1.00 25.21 172 TYR D O 1
ATOM 6950 N N . VAL D 1 173 ? 76.674 46.591 -4.674 1.00 24.99 173 VAL D N 1
ATOM 6951 C CA . VAL D 1 173 ? 76.686 47.493 -3.528 1.00 24.86 173 VAL D CA 1
ATOM 6952 C C . VAL D 1 173 ? 75.295 47.582 -2.899 1.00 24.80 173 VAL D C 1
ATOM 6953 O O . VAL D 1 173 ? 75.170 47.595 -1.672 1.00 24.90 173 VAL D O 1
ATOM 6957 N N . TYR D 1 174 ? 74.258 47.626 -3.735 1.00 24.65 174 TYR D N 1
ATOM 6958 C CA . TYR D 1 174 ? 72.879 47.611 -3.242 1.00 24.57 174 TYR D CA 1
ATOM 6959 C C . TYR D 1 174 ? 72.595 46.332 -2.458 1.00 24.47 174 TYR D C 1
ATOM 6960 O O . TYR D 1 174 ? 71.999 46.388 -1.382 1.00 24.49 174 TYR D O 1
ATOM 6969 N N . LEU D 1 175 ? 73.035 45.193 -2.995 1.00 24.36 175 LEU D N 1
ATOM 6970 C CA . LEU D 1 175 ? 72.878 43.896 -2.329 1.00 24.39 175 LEU D CA 1
ATOM 6971 C C . LEU D 1 175 ? 73.701 43.810 -1.041 1.00 24.38 175 LEU D C 1
ATOM 6972 O O . LEU D 1 175 ? 73.278 43.181 -0.070 1.00 24.39 175 LEU D O 1
ATOM 6977 N N . PHE D 1 176 ? 74.873 44.444 -1.050 1.00 24.42 176 PHE D N 1
ATOM 6978 C CA . PHE D 1 176 ? 75.722 44.567 0.134 1.00 24.43 176 PHE D CA 1
ATOM 6979 C C . PHE D 1 176 ? 74.991 45.347 1.228 1.00 24.49 176 PHE D C 1
ATOM 6980 O O . PHE D 1 176 ? 74.891 44.884 2.368 1.00 24.51 176 PHE D O 1
ATOM 6988 N N . ILE D 1 177 ? 74.471 46.519 0.863 1.00 24.55 177 ILE D N 1
ATOM 6989 C CA . ILE D 1 177 ? 73.656 47.345 1.760 1.00 24.63 177 ILE D CA 1
ATOM 6990 C C . ILE D 1 177 ? 72.431 46.561 2.240 1.00 24.65 177 ILE D C 1
ATOM 6991 O O . ILE D 1 177 ? 72.124 46.544 3.434 1.00 24.70 177 ILE D O 1
ATOM 6996 N N . GLU D 1 178 ? 71.758 45.903 1.296 1.00 24.69 178 GLU D N 1
ATOM 6997 C CA . GLU D 1 178 ? 70.586 45.069 1.565 1.00 24.76 178 GLU D CA 1
ATOM 6998 C C . GLU D 1 178 ? 70.865 43.989 2.617 1.00 24.80 178 GLU D C 1
ATOM 6999 O O . GLU D 1 178 ? 70.064 43.788 3.533 1.00 24.87 178 GLU D O 1
ATOM 7005 N N . SER D 1 179 ? 72.003 43.310 2.483 1.00 24.83 179 SER D N 1
ATOM 7006 C CA . SER D 1 179 ? 72.378 42.214 3.380 1.00 24.87 179 SER D CA 1
ATOM 7007 C C . SER D 1 179 ? 72.764 42.695 4.783 1.00 24.99 179 SER D C 1
ATOM 7008 O O . SER D 1 179 ? 72.445 42.039 5.779 1.00 24.90 179 SER D O 1
ATOM 7011 N N . LEU D 1 180 ? 73.451 43.835 4.851 1.00 25.04 180 LEU D N 1
ATOM 7012 C CA . LEU D 1 180 ? 73.818 44.458 6.123 1.00 25.14 180 LEU D CA 1
ATOM 7013 C C . LEU D 1 180 ? 72.592 44.948 6.900 1.00 25.29 180 LEU D C 1
ATOM 7014 O O . LEU D 1 180 ? 72.526 44.790 8.125 1.00 25.35 180 LEU D O 1
ATOM 7019 N N . ILE D 1 181 ? 71.632 45.543 6.189 1.00 25.39 181 ILE D N 1
ATOM 7020 C CA . ILE D 1 181 ? 70.372 45.988 6.795 1.00 25.47 181 ILE D CA 1
ATOM 7021 C C . ILE D 1 181 ? 69.601 44.797 7.375 1.00 25.57 181 ILE D C 1
ATOM 7022 O O . ILE D 1 181 ? 69.144 44.850 8.519 1.00 25.66 181 ILE D O 1
ATOM 7027 N N . ASP D 1 182 ? 69.487 43.726 6.588 1.00 25.62 182 ASP D N 1
ATOM 7028 C CA . ASP D 1 182 ? 68.803 42.497 7.003 1.00 25.74 182 ASP D CA 1
ATOM 7029 C C . ASP D 1 182 ? 69.409 41.877 8.258 1.00 25.69 182 ASP D C 1
ATOM 7030 O O . ASP D 1 182 ? 68.687 41.349 9.105 1.00 25.76 182 ASP D O 1
ATOM 7035 N N . ALA D 1 183 ? 70.736 41.938 8.356 1.00 25.68 183 ALA D N 1
ATOM 7036 C CA . ALA D 1 183 ? 71.471 41.412 9.502 1.00 25.65 183 ALA D CA 1
ATOM 7037 C C . ALA D 1 183 ? 71.158 42.207 10.767 1.00 25.67 183 ALA D C 1
ATOM 7038 O O . ALA D 1 183 ? 70.989 41.631 11.844 1.00 25.61 183 ALA D O 1
ATOM 7040 N N . GLY D 1 184 ? 71.080 43.528 10.621 1.00 25.72 184 GLY D N 1
ATOM 7041 C CA . GLY D 1 184 ? 70.678 44.416 11.707 1.00 25.83 184 GLY D CA 1
ATOM 7042 C C . GLY D 1 184 ? 69.250 44.174 12.152 1.00 25.92 184 GLY D C 1
ATOM 7043 O O . GLY D 1 184 ? 68.977 44.095 13.353 1.00 26.00 184 GLY D O 1
ATOM 7044 N N . VAL D 1 185 ? 68.343 44.050 11.182 1.00 25.94 185 VAL D N 1
ATOM 7045 C CA . VAL D 1 185 ? 66.931 43.773 11.461 1.00 25.95 185 VAL D CA 1
ATOM 7046 C C . VAL D 1 185 ? 66.768 42.429 12.177 1.00 25.99 185 VAL D C 1
ATOM 7047 O O . VAL D 1 185 ? 66.043 42.337 13.167 1.00 26.06 185 VAL D O 1
ATOM 7051 N N . LYS D 1 186 ? 67.469 41.405 11.696 1.00 26.09 186 LYS D N 1
ATOM 7052 C CA . LYS D 1 186 ? 67.416 40.078 12.309 1.00 26.17 186 LYS D CA 1
ATOM 7053 C C . LYS D 1 186 ? 67.779 40.096 13.795 1.00 26.34 186 LYS D C 1
ATOM 7054 O O . LYS D 1 186 ? 67.199 39.355 14.591 1.00 26.36 186 LYS D O 1
ATOM 7060 N N . ASN D 1 187 ? 68.729 40.952 14.161 1.00 26.53 187 ASN D N 1
ATOM 7061 C CA . ASN D 1 187 ? 69.256 40.974 15.520 1.00 26.65 187 ASN D CA 1
ATOM 7062 C C . ASN D 1 187 ? 68.750 42.119 16.399 1.00 26.82 187 ASN D C 1
ATOM 7063 O O . ASN D 1 187 ? 69.401 42.492 17.377 1.00 26.73 187 ASN D O 1
ATOM 7068 N N . GLY D 1 188 ? 67.589 42.672 16.046 1.00 27.11 188 GLY D N 1
ATOM 7069 C CA . GLY D 1 188 ? 66.878 43.603 16.925 1.00 27.33 188 GLY D CA 1
ATOM 7070 C C . GLY D 1 188 ? 66.718 45.039 16.462 1.00 27.53 188 GLY D C 1
ATOM 7071 O O . GLY D 1 188 ? 65.863 45.759 16.981 1.00 27.57 188 GLY D O 1
ATOM 7072 N N . LEU D 1 189 ? 67.535 45.463 15.501 1.00 27.74 189 LEU D N 1
ATOM 7073 C CA . LEU D 1 189 ? 67.498 46.845 15.015 1.00 28.00 189 LEU D CA 1
ATOM 7074 C C . LEU D 1 189 ? 66.337 47.094 14.060 1.00 28.28 189 LEU D C 1
ATOM 7075 O O . LEU D 1 189 ? 65.915 46.194 13.334 1.00 28.31 189 LEU D O 1
ATOM 7080 N N . SER D 1 190 ? 65.829 48.324 14.064 1.00 28.69 190 SER D N 1
ATOM 7081 C CA . SER D 1 190 ? 64.812 48.733 13.103 1.00 29.06 190 SER D CA 1
ATOM 7082 C C . SER D 1 190 ? 65.467 48.923 11.740 1.00 29.37 190 SER D C 1
ATOM 7083 O O . SER D 1 190 ? 66.656 49.250 11.656 1.00 29.44 190 SER D O 1
ATOM 7086 N N . ARG D 1 191 ? 64.688 48.710 10.682 1.00 29.70 191 ARG D N 1
ATOM 7087 C CA . ARG D 1 191 ? 65.182 48.817 9.310 1.00 30.05 191 ARG D CA 1
ATOM 7088 C C . ARG D 1 191 ? 65.717 50.218 8.992 1.00 30.23 191 ARG D C 1
ATOM 7089 O O . ARG D 1 191 ? 66.731 50.359 8.304 1.00 30.26 191 ARG D O 1
ATOM 7097 N N . GLU D 1 192 ? 65.042 51.241 9.514 1.00 30.45 192 GLU D N 1
ATOM 7098 C CA . GLU D 1 192 ? 65.440 52.633 9.297 1.00 30.73 192 GLU D CA 1
ATOM 7099 C C . GLU D 1 192 ? 66.784 52.957 9.953 1.00 30.53 192 GLU D C 1
ATOM 7100 O O . GLU D 1 192 ? 67.621 53.635 9.354 1.00 30.65 192 GLU D O 1
ATOM 7106 N N . LEU D 1 193 ? 66.981 52.470 11.177 1.00 30.41 193 LEU D N 1
ATOM 7107 C CA . LEU D 1 193 ? 68.231 52.676 11.908 1.00 30.25 193 LEU D CA 1
ATOM 7108 C C . LEU D 1 193 ? 69.373 51.872 11.294 1.00 30.16 193 LEU D C 1
ATOM 7109 O O . LEU D 1 193 ? 70.483 52.386 11.132 1.00 30.16 193 LEU D O 1
ATOM 7114 N N . SER D 1 194 ? 69.090 50.613 10.961 1.00 30.06 194 SER D N 1
ATOM 7115 C CA . SER D 1 194 ? 70.047 49.745 10.277 1.00 29.99 194 SER D CA 1
ATOM 7116 C C . SER D 1 194 ? 70.557 50.400 8.997 1.00 29.95 194 SER D C 1
ATOM 7117 O O . SER D 1 194 ? 71.758 50.403 8.741 1.00 29.93 194 SER D O 1
ATOM 7120 N N . LYS D 1 195 ? 69.637 50.966 8.216 1.00 29.98 195 LYS D N 1
ATOM 7121 C CA . LYS D 1 195 ? 69.971 51.669 6.977 1.00 30.00 195 LYS D CA 1
ATOM 7122 C C . LYS D 1 195 ? 70.863 52.882 7.236 1.00 29.80 195 LYS D C 1
ATOM 7123 O O . LYS D 1 195 ? 71.874 53.064 6.556 1.00 29.86 195 LYS D O 1
ATOM 7129 N N . ASN D 1 196 ? 70.482 53.699 8.217 1.00 29.73 196 ASN D N 1
ATOM 7130 C CA . ASN D 1 196 ? 71.252 54.887 8.595 1.00 29.62 196 ASN D CA 1
ATOM 7131 C C . ASN D 1 196 ? 72.690 54.551 8.981 1.00 29.50 196 ASN D C 1
ATOM 7132 O O . ASN D 1 196 ? 73.628 55.197 8.510 1.00 29.55 196 ASN D O 1
ATOM 7137 N N . LEU D 1 197 ? 72.848 53.533 9.826 1.00 29.36 197 LEU D N 1
ATOM 7138 C CA . LEU D 1 197 ? 74.165 53.075 10.275 1.00 29.17 197 LEU D CA 1
ATOM 7139 C C . LEU D 1 197 ? 74.995 52.473 9.144 1.00 29.12 197 LEU D C 1
ATOM 7140 O O . LEU D 1 197 ? 76.193 52.736 9.051 1.00 29.17 197 LEU D O 1
ATOM 7145 N N . VAL D 1 198 ? 74.352 51.676 8.290 1.00 29.00 198 VAL D N 1
ATOM 7146 C CA . VAL D 1 198 ? 75.019 51.034 7.149 1.00 28.86 198 VAL D CA 1
ATOM 7147 C C . VAL D 1 198 ? 75.567 52.060 6.153 1.00 28.87 198 VAL D C 1
ATOM 7148 O O . VAL D 1 198 ? 76.740 51.999 5.781 1.00 28.89 198 VAL D O 1
ATOM 7152 N N . LEU D 1 199 ? 74.720 53.003 5.743 1.00 28.90 199 LEU D N 1
ATOM 7153 C CA . LEU D 1 199 ? 75.093 54.011 4.747 1.00 28.90 199 LEU D CA 1
ATOM 7154 C C . LEU D 1 199 ? 76.202 54.943 5.232 1.00 28.95 199 LEU D C 1
ATOM 7155 O O . LEU D 1 199 ? 77.073 55.329 4.452 1.00 29.02 199 LEU D O 1
ATOM 7160 N N . GLN D 1 200 ? 76.166 55.296 6.516 1.00 29.08 200 GLN D N 1
ATOM 7161 C CA . GLN D 1 200 ? 77.194 56.143 7.122 1.00 29.16 200 GLN D CA 1
ATOM 7162 C C . GLN D 1 200 ? 78.509 55.386 7.292 1.00 29.30 200 GLN D C 1
ATOM 7163 O O . GLN D 1 200 ? 79.587 55.932 7.032 1.00 29.39 200 GLN D O 1
ATOM 7169 N N . THR D 1 201 ? 78.412 54.130 7.726 1.00 29.37 201 THR D N 1
ATOM 7170 C CA . THR D 1 201 ? 79.578 53.260 7.872 1.00 29.52 201 THR D CA 1
ATOM 7171 C C . THR D 1 201 ? 80.322 53.113 6.541 1.00 29.70 201 THR D C 1
ATOM 7172 O O . THR D 1 201 ? 81.553 53.182 6.501 1.00 29.73 201 THR D O 1
ATOM 7176 N N . ILE D 1 202 ? 79.565 52.928 5.461 1.00 29.89 202 ILE D N 1
ATOM 7177 C CA . ILE D 1 202 ? 80.137 52.808 4.120 1.00 30.12 202 ILE D CA 1
ATOM 7178 C C . ILE D 1 202 ? 80.689 54.148 3.621 1.00 30.38 202 ILE D C 1
ATOM 7179 O O . ILE D 1 202 ? 81.759 54.189 3.011 1.00 30.38 202 ILE D O 1
ATOM 7184 N N . LYS D 1 203 ? 79.963 55.234 3.892 1.00 30.73 203 LYS D N 1
ATOM 7185 C CA . LYS D 1 203 ? 80.387 56.585 3.505 1.00 31.20 203 LYS D CA 1
ATOM 7186 C C . LYS D 1 203 ? 81.725 56.965 4.144 1.00 31.43 203 LYS D C 1
ATOM 7187 O O . LYS D 1 203 ? 82.590 57.552 3.490 1.00 31.53 203 LYS D O 1
ATOM 7193 N N . GLY D 1 204 ? 81.883 56.623 5.421 1.00 31.71 204 GLY D N 1
ATOM 7194 C CA . GLY D 1 204 ? 83.122 56.873 6.148 1.00 32.06 204 GLY D CA 1
ATOM 7195 C C . GLY D 1 204 ? 84.281 56.015 5.674 1.00 32.40 204 GLY D C 1
ATOM 7196 O O . GLY D 1 204 ? 85.421 56.480 5.620 1.00 32.39 204 GLY D O 1
ATOM 7197 N N . SER D 1 205 ? 83.985 54.763 5.327 1.00 32.71 205 SER D N 1
ATOM 7198 C CA . SER D 1 205 ? 84.994 53.819 4.842 1.00 32.99 205 SER D CA 1
ATOM 7199 C C . SER D 1 205 ? 85.549 54.220 3.476 1.00 33.30 205 SER D C 1
ATOM 7200 O O . SER D 1 205 ? 86.760 54.174 3.255 1.00 33.37 205 SER D O 1
ATOM 7203 N N . VAL D 1 206 ? 84.656 54.614 2.569 1.00 33.69 206 VAL D N 1
ATOM 7204 C CA . VAL D 1 206 ? 85.040 55.080 1.235 1.00 34.11 206 VAL D CA 1
ATOM 7205 C C . VAL D 1 206 ? 85.906 56.335 1.347 1.00 34.45 206 VAL D C 1
ATOM 7206 O O . VAL D 1 206 ? 86.903 56.475 0.636 1.00 34.47 206 VAL D O 1
ATOM 7210 N N . GLU D 1 207 ? 85.528 57.224 2.264 1.00 34.94 207 GLU D N 1
ATOM 7211 C CA . GLU D 1 207 ? 86.259 58.464 2.505 1.00 35.49 207 GLU D CA 1
ATOM 7212 C C . GLU D 1 207 ? 87.633 58.205 3.127 1.00 35.70 207 GLU D C 1
ATOM 7213 O O . GLU D 1 207 ? 88.578 58.955 2.885 1.00 35.74 207 GLU D O 1
ATOM 7227 N N . VAL D 1 209 ? 89.506 55.508 2.483 1.00 36.66 209 VAL D N 1
ATOM 7228 C CA . VAL D 1 209 ? 90.371 54.908 1.461 1.00 36.83 209 VAL D CA 1
ATOM 7229 C C . VAL D 1 209 ? 90.999 55.967 0.549 1.00 37.06 209 VAL D C 1
ATOM 7230 O O . VAL D 1 209 ? 92.202 55.924 0.282 1.00 37.12 209 VAL D O 1
ATOM 7234 N N . LYS D 1 210 ? 90.189 56.917 0.085 1.00 37.26 210 LYS D N 1
ATOM 7235 C CA . LYS D 1 210 ? 90.673 57.942 -0.844 1.00 37.50 210 LYS D CA 1
ATOM 7236 C C . LYS D 1 210 ? 91.520 59.028 -0.179 1.00 37.58 210 LYS D C 1
ATOM 7237 O O . LYS D 1 210 ? 92.284 59.719 -0.856 1.00 37.69 210 LYS D O 1
ATOM 7243 N N . LYS D 1 211 ? 91.392 59.167 1.140 1.00 37.71 211 LYS D N 1
ATOM 7244 C CA . LYS D 1 211 ? 92.126 60.192 1.886 1.00 37.78 211 LYS D CA 1
ATOM 7245 C C . LYS D 1 211 ? 93.385 59.666 2.573 1.00 37.71 211 LYS D C 1
ATOM 7246 O O . LYS D 1 211 ? 94.389 60.376 2.656 1.00 37.79 211 LYS D O 1
ATOM 7252 N N . SER D 1 212 ? 93.325 58.431 3.067 1.00 37.62 212 SER D N 1
ATOM 7253 C CA . SER D 1 212 ? 94.451 57.822 3.781 1.00 37.59 212 SER D CA 1
ATOM 7254 C C . SER D 1 212 ? 95.578 57.407 2.839 1.00 37.52 212 SER D C 1
ATOM 7255 O O . SER D 1 212 ? 95.332 56.973 1.710 1.00 37.57 212 SER D O 1
ATOM 7258 N N . ASP D 1 213 ? 96.812 57.546 3.318 1.00 37.47 213 ASP D N 1
ATOM 7259 C CA . ASP D 1 213 ? 97.991 57.127 2.564 1.00 37.44 213 ASP D CA 1
ATOM 7260 C C . ASP D 1 213 ? 98.253 55.629 2.729 1.00 37.13 213 ASP D C 1
ATOM 7261 O O . ASP D 1 213 ? 99.007 55.033 1.954 1.00 37.18 213 ASP D O 1
ATOM 7266 N N . GLN D 1 214 ? 97.620 55.036 3.742 1.00 36.67 214 GLN D N 1
ATOM 7267 C CA . GLN D 1 214 ? 97.671 53.592 3.979 1.00 36.25 214 GLN D CA 1
ATOM 7268 C C . GLN D 1 214 ? 96.812 52.854 2.948 1.00 35.83 214 GLN D C 1
ATOM 7269 O O . GLN D 1 214 ? 95.777 53.373 2.525 1.00 35.82 214 GLN D O 1
ATOM 7275 N N . PRO D 1 215 ? 97.238 51.644 2.532 1.00 35.43 215 PRO D N 1
ATOM 7276 C CA . PRO D 1 215 ? 96.398 50.824 1.653 1.00 35.09 215 PRO D CA 1
ATOM 7277 C C . PRO D 1 215 ? 95.119 50.338 2.346 1.00 34.74 215 PRO D C 1
ATOM 7278 O O . PRO D 1 215 ? 95.013 50.409 3.575 1.00 34.68 215 PRO D O 1
ATOM 7282 N N . VAL D 1 216 ? 94.168 49.847 1.555 1.00 34.33 216 VAL D N 1
ATOM 7283 C CA . VAL D 1 216 ? 92.853 49.437 2.059 1.00 33.91 216 VAL D CA 1
ATOM 7284 C C . VAL D 1 216 ? 92.923 48.281 3.072 1.00 33.65 216 VAL D C 1
ATOM 7285 O O . VAL D 1 216 ? 92.121 48.218 4.006 1.00 33.62 216 VAL D O 1
ATOM 7289 N N . GLN D 1 217 ? 93.897 47.390 2.893 1.00 33.37 217 GLN D N 1
ATOM 7290 C CA . GLN D 1 217 ? 94.082 46.250 3.792 1.00 33.06 217 GLN D CA 1
ATOM 7291 C C . GLN D 1 217 ? 94.640 46.678 5.147 1.00 32.92 217 GLN D C 1
ATOM 7292 O O . GLN D 1 217 ? 94.337 46.059 6.170 1.00 32.87 217 GLN D O 1
ATOM 7298 N N . GLN D 1 218 ? 95.460 47.728 5.145 1.00 32.74 218 GLN D N 1
ATOM 7299 C CA . GLN D 1 218 ? 96.008 48.282 6.382 1.00 32.60 218 GLN D CA 1
ATOM 7300 C C . GLN D 1 218 ? 94.919 49.002 7.171 1.00 32.30 218 GLN D C 1
ATOM 7301 O O . GLN D 1 218 ? 94.879 48.919 8.398 1.00 32.33 218 GLN D O 1
ATOM 7307 N N . LEU D 1 219 ? 94.036 49.697 6.458 1.00 32.07 219 LEU D N 1
ATOM 7308 C CA . LEU D 1 219 ? 92.866 50.333 7.065 1.00 31.76 219 LEU D CA 1
ATOM 7309 C C . LEU D 1 219 ? 91.941 49.285 7.685 1.00 31.66 219 LEU D C 1
ATOM 7310 O O . LEU D 1 219 ? 91.281 49.545 8.694 1.00 31.70 219 LEU D O 1
ATOM 7315 N N . LYS D 1 220 ? 91.910 48.104 7.070 1.00 31.46 220 LYS D N 1
ATOM 7316 C CA . LYS D 1 220 ? 91.153 46.962 7.573 1.00 31.23 220 LYS D CA 1
ATOM 7317 C C . LYS D 1 220 ? 91.822 46.355 8.809 1.00 31.19 220 LYS D C 1
ATOM 7318 O O . LYS D 1 220 ? 91.141 45.879 9.717 1.00 31.23 220 LYS D O 1
ATOM 7324 N N . ASP D 1 221 ? 93.153 46.375 8.835 1.00 30.98 221 ASP D N 1
ATOM 7325 C CA . ASP D 1 221 ? 93.916 45.845 9.964 1.00 30.79 221 ASP D CA 1
ATOM 7326 C C . ASP D 1 221 ? 93.780 46.708 11.216 1.00 30.73 221 ASP D C 1
ATOM 7327 O O . ASP D 1 221 ? 93.811 46.193 12.336 1.00 30.82 221 ASP D O 1
ATOM 7332 N N . ASN D 1 222 ? 93.622 48.015 11.012 1.00 30.57 222 ASN D N 1
ATOM 7333 C CA . ASN D 1 222 ? 93.479 48.987 12.098 1.00 30.38 222 ASN D CA 1
ATOM 7334 C C . ASN D 1 222 ? 92.221 48.797 12.938 1.00 30.28 222 ASN D C 1
ATOM 7335 O O . ASN D 1 222 ? 92.198 49.140 14.121 1.00 30.39 222 ASN D O 1
ATOM 7340 N N . ILE D 1 223 ? 91.177 48.260 12.317 1.00 30.09 223 ILE D N 1
ATOM 7341 C CA . ILE D 1 223 ? 89.887 48.088 12.979 1.00 29.85 223 ILE D CA 1
ATOM 7342 C C . ILE D 1 223 ? 89.812 46.766 13.754 1.00 29.65 223 ILE D C 1
ATOM 7343 O O . ILE D 1 223 ? 88.956 46.589 14.624 1.00 29.54 223 ILE D O 1
ATOM 7348 N N . VAL D 1 224 ? 90.739 45.859 13.456 1.00 29.49 224 VAL D N 1
ATOM 7349 C CA . VAL D 1 224 ? 90.791 44.560 14.123 1.00 29.26 224 VAL D CA 1
ATOM 7350 C C . VAL D 1 224 ? 91.532 44.664 15.456 1.00 29.15 224 VAL D C 1
ATOM 7351 O O . VAL D 1 224 ? 92.767 44.668 15.495 1.00 29.20 224 VAL D O 1
ATOM 7355 N N . SER D 1 225 ? 90.768 44.759 16.543 1.00 28.90 225 SER D N 1
ATOM 7356 C CA . SER D 1 225 ? 91.333 44.722 17.887 1.00 28.67 225 SER D CA 1
ATOM 7357 C C . SER D 1 225 ? 91.715 43.283 18.223 1.00 28.55 225 SER D C 1
ATOM 7358 O O . SER D 1 225 ? 90.905 42.369 18.023 1.00 28.59 225 SER D O 1
ATOM 7361 N N . PRO D 1 226 ? 92.956 43.071 18.710 1.00 28.27 226 PRO D N 1
ATOM 7362 C CA . PRO D 1 226 ? 93.404 41.745 19.138 1.00 28.07 226 PRO D CA 1
ATOM 7363 C C . PRO D 1 226 ? 92.431 41.092 20.122 1.00 27.86 226 PRO D C 1
ATOM 7364 O O . PRO D 1 226 ? 92.126 41.669 21.169 1.00 27.85 226 PRO D O 1
ATOM 7368 N N . GLY D 1 227 ? 91.936 39.909 19.762 1.00 27.61 227 GLY D N 1
ATOM 7369 C CA . GLY D 1 227 ? 90.958 39.179 20.573 1.00 27.23 227 GLY D CA 1
ATOM 7370 C C . GLY D 1 227 ? 89.565 39.787 20.570 1.00 27.07 227 GLY D C 1
ATOM 7371 O O . GLY D 1 227 ? 88.710 39.396 21.371 1.00 27.04 227 GLY D O 1
ATOM 7372 N N . GLY D 1 228 ? 89.330 40.728 19.658 1.00 26.79 228 GLY D N 1
ATOM 7373 C CA . GLY D 1 228 ? 88.108 41.530 19.663 1.00 26.53 228 GLY D CA 1
ATOM 7374 C C . GLY D 1 228 ? 86.950 41.012 18.830 1.00 26.44 228 GLY D C 1
ATOM 7375 O O . GLY D 1 228 ? 86.898 39.832 18.464 1.00 26.41 228 GLY D O 1
ATOM 7376 N N . ILE D 1 229 ? 86.028 41.921 18.524 1.00 26.22 229 ILE D N 1
ATOM 7377 C CA . ILE D 1 229 ? 84.758 41.597 17.877 1.00 25.97 229 ILE D CA 1
ATOM 7378 C C . ILE D 1 229 ? 84.890 41.518 16.354 1.00 25.83 229 ILE D C 1
ATOM 7379 O O . ILE D 1 229 ? 84.400 40.570 15.735 1.00 25.84 229 ILE D O 1
ATOM 7384 N N . THR D 1 230 ? 85.553 42.513 15.765 1.00 25.67 230 THR D N 1
ATOM 7385 C CA . THR D 1 230 ? 85.772 42.585 14.317 1.00 25.48 230 THR D CA 1
ATOM 7386 C C . THR D 1 230 ? 86.459 41.329 13.771 1.00 25.41 230 THR D C 1
ATOM 7387 O O . THR D 1 230 ? 86.072 40.807 12.720 1.00 25.42 230 THR D O 1
ATOM 7391 N N . ALA D 1 231 ? 87.465 40.849 14.502 1.00 25.19 231 ALA D N 1
ATOM 7392 C CA . ALA D 1 231 ? 88.237 39.665 14.125 1.00 25.10 231 ALA D CA 1
ATOM 7393 C C . ALA D 1 231 ? 87.373 38.421 13.910 1.00 25.02 231 ALA D C 1
ATOM 7394 O O . ALA D 1 231 ? 87.726 37.545 13.120 1.00 25.06 231 ALA D O 1
ATOM 7396 N N . VAL D 1 232 ? 86.249 38.353 14.622 1.00 24.85 232 VAL D N 1
ATOM 7397 C CA . VAL D 1 232 ? 85.320 37.227 14.532 1.00 24.68 232 VAL D CA 1
ATOM 7398 C C . VAL D 1 232 ? 84.429 37.334 13.286 1.00 24.60 232 VAL D C 1
ATOM 7399 O O . VAL D 1 232 ? 84.178 36.335 12.608 1.00 24.62 232 VAL D O 1
ATOM 7403 N N . GLY D 1 233 ? 83.961 38.545 12.993 1.00 24.49 233 GLY D N 1
ATOM 7404 C CA . GLY D 1 233 ? 83.174 38.802 11.789 1.00 24.39 233 GLY D CA 1
ATOM 7405 C C . GLY D 1 233 ? 83.994 38.633 10.523 1.00 24.41 233 GLY D C 1
ATOM 7406 O O . GLY D 1 233 ? 83.523 38.069 9.536 1.00 24.38 233 GLY D O 1
ATOM 7407 N N . LEU D 1 234 ? 85.232 39.118 10.568 1.00 24.49 234 LEU D N 1
ATOM 7408 C CA . LEU D 1 234 ? 86.161 39.039 9.445 1.00 24.51 234 LEU D CA 1
ATOM 7409 C C . LEU D 1 234 ? 86.596 37.595 9.180 1.00 24.60 234 LEU D C 1
ATOM 7410 O O . LEU D 1 234 ? 86.863 37.219 8.039 1.00 24.68 234 LEU D O 1
ATOM 7415 N N . TYR D 1 235 ? 86.659 36.800 10.247 1.00 24.66 235 TYR D N 1
ATOM 7416 C CA . TYR D 1 235 ? 86.924 35.362 10.175 1.00 24.73 235 TYR D CA 1
ATOM 7417 C C . TYR D 1 235 ? 85.767 34.631 9.490 1.00 24.79 235 TYR D C 1
ATOM 7418 O O . TYR D 1 235 ? 85.980 33.694 8.715 1.00 24.76 235 TYR D O 1
ATOM 7427 N N . SER D 1 236 ? 84.547 35.075 9.786 1.00 24.92 236 SER D N 1
ATOM 7428 C CA . SER D 1 236 ? 83.326 34.529 9.191 1.00 25.01 236 SER D CA 1
ATOM 7429 C C . SER D 1 236 ? 83.277 34.766 7.679 1.00 25.05 236 SER D C 1
ATOM 7430 O O . SER D 1 236 ? 82.845 33.891 6.926 1.00 25.02 236 SER D O 1
ATOM 7433 N N . LEU D 1 237 ? 83.730 35.944 7.247 1.00 25.17 237 LEU D N 1
ATOM 7434 C CA . LEU D 1 237 ? 83.830 36.274 5.822 1.00 25.36 237 LEU D CA 1
ATOM 7435 C C . LEU D 1 237 ? 84.849 35.394 5.089 1.00 25.50 237 LEU D C 1
ATOM 7436 O O . LEU D 1 237 ? 84.617 34.996 3.946 1.00 25.52 237 LEU D O 1
ATOM 7441 N N . GLU D 1 238 ? 85.968 35.095 5.750 1.00 25.70 238 GLU D N 1
ATOM 7442 C CA . GLU D 1 238 ? 86.991 34.209 5.183 1.00 25.93 238 GLU D CA 1
ATOM 7443 C C . GLU D 1 238 ? 86.489 32.773 5.067 1.00 25.94 238 GLU D C 1
ATOM 7444 O O . GLU D 1 238 ? 86.820 32.069 4.108 1.00 26.01 238 GLU D O 1
ATOM 7450 N N . LYS D 1 239 ? 85.696 32.352 6.050 1.00 26.00 239 LYS D N 1
ATOM 7451 C CA . LYS D 1 239 ? 85.077 31.028 6.061 1.00 26.14 239 LYS D CA 1
ATOM 7452 C C . LYS D 1 239 ? 84.176 30.820 4.844 1.00 26.10 239 LYS D C 1
ATOM 7453 O O . LYS D 1 239 ? 84.227 29.769 4.197 1.00 26.15 239 LYS D O 1
ATOM 7459 N N . ASN D 1 240 ? 83.366 31.831 4.537 1.00 26.02 240 ASN D N 1
ATOM 7460 C CA . ASN D 1 240 ? 82.392 31.749 3.454 1.00 25.97 240 ASN D CA 1
ATOM 7461 C C . ASN D 1 240 ? 82.895 32.322 2.128 1.00 26.03 240 ASN D C 1
ATOM 7462 O O . ASN D 1 240 ? 82.099 32.652 1.241 1.00 26.22 240 ASN D O 1
ATOM 7467 N N . SER D 1 241 ? 84.219 32.425 2.004 1.00 25.92 241 SER D N 1
ATOM 7468 C CA . SER D 1 241 ? 84.892 32.876 0.779 1.00 25.88 241 SER D CA 1
ATOM 7469 C C . SER D 1 241 ? 84.325 34.187 0.235 1.00 25.76 241 SER D C 1
ATOM 7470 O O . SER D 1 241 ? 83.966 34.272 -0.941 1.00 25.74 241 SER D O 1
ATOM 7473 N N . PHE D 1 242 ? 84.252 35.200 1.098 1.00 25.71 242 PHE D N 1
ATOM 7474 C CA . PHE D 1 242 ? 83.692 36.507 0.738 1.00 25.61 242 PHE D CA 1
ATOM 7475 C C . PHE D 1 242 ? 84.408 37.160 -0.440 1.00 25.68 242 PHE D C 1
ATOM 7476 O O . PHE D 1 242 ? 83.758 37.677 -1.348 1.00 25.76 242 PHE D O 1
ATOM 7484 N N . LYS D 1 243 ? 85.740 37.130 -0.423 1.00 25.75 243 LYS D N 1
ATOM 7485 C CA . LYS D 1 243 ? 86.539 37.742 -1.483 1.00 25.87 243 LYS D CA 1
ATOM 7486 C C . LYS D 1 243 ? 86.306 37.052 -2.825 1.00 25.93 243 LYS D C 1
ATOM 7487 O O . LYS D 1 243 ? 86.045 37.717 -3.829 1.00 25.91 243 LYS D O 1
ATOM 7493 N N . TYR D 1 244 ? 86.390 35.722 -2.830 1.00 26.05 244 TYR D N 1
ATOM 7494 C CA . TYR D 1 244 ? 86.119 34.932 -4.029 1.00 26.17 244 TYR D CA 1
ATOM 7495 C C . TYR D 1 244 ? 84.717 35.197 -4.581 1.00 26.26 244 TYR D C 1
ATOM 7496 O O . TYR D 1 244 ? 84.548 35.341 -5.788 1.00 26.31 244 TYR D O 1
ATOM 7505 N N . THR D 1 245 ? 83.730 35.264 -3.689 1.00 26.35 245 THR D N 1
ATOM 7506 C CA . THR D 1 245 ? 82.336 35.521 -4.057 1.00 26.49 245 THR D CA 1
ATOM 7507 C C . THR D 1 245 ? 82.186 36.825 -4.845 1.00 26.67 245 THR D C 1
ATOM 7508 O O . THR D 1 245 ? 81.538 36.856 -5.890 1.00 26.76 245 THR D O 1
ATOM 7512 N N . VAL D 1 246 ? 82.799 37.889 -4.337 1.00 26.95 246 VAL D N 1
ATOM 7513 C CA . VAL D 1 246 ? 82.778 39.193 -4.988 1.00 27.16 246 VAL D CA 1
ATOM 7514 C C . VAL D 1 246 ? 83.545 39.139 -6.314 1.00 27.39 246 VAL D C 1
ATOM 7515 O O . VAL D 1 246 ? 83.076 39.658 -7.328 1.00 27.35 246 VAL D O 1
ATOM 7527 N N . ASN D 1 248 ? 84.254 36.418 -8.152 1.00 28.24 248 ASN D N 1
ATOM 7528 C CA . ASN D 1 248 ? 83.585 35.496 -9.067 1.00 28.35 248 ASN D CA 1
ATOM 7529 C C . ASN D 1 248 ? 82.421 36.169 -9.788 1.00 28.43 248 ASN D C 1
ATOM 7530 O O . ASN D 1 248 ? 82.196 35.922 -10.974 1.00 28.42 248 ASN D O 1
ATOM 7535 N N . ALA D 1 249 ? 81.701 37.023 -9.061 1.00 28.49 249 ALA D N 1
ATOM 7536 C CA . ALA D 1 249 ? 80.582 37.796 -9.601 1.00 28.60 249 ALA D CA 1
ATOM 7537 C C . ALA D 1 249 ? 81.024 38.794 -10.670 1.00 28.72 249 ALA D C 1
ATOM 7538 O O . ALA D 1 249 ? 80.390 38.910 -11.721 1.00 28.73 249 ALA D O 1
ATOM 7540 N N . VAL D 1 250 ? 82.107 39.514 -10.385 1.00 28.89 250 VAL D N 1
ATOM 7541 C CA . VAL D 1 250 ? 82.668 40.492 -11.313 1.00 28.97 250 VAL D CA 1
ATOM 7542 C C . VAL D 1 250 ? 83.187 39.794 -12.569 1.00 29.09 250 VAL D C 1
ATOM 7543 O O . VAL D 1 250 ? 82.975 40.273 -13.683 1.00 29.09 250 VAL D O 1
ATOM 7547 N N . GLU D 1 251 ? 83.848 38.655 -12.379 1.00 29.28 251 GLU D N 1
ATOM 7548 C CA . GLU D 1 251 ? 84.381 37.875 -13.494 1.00 29.43 251 GLU D CA 1
ATOM 7549 C C . GLU D 1 251 ? 83.265 37.262 -14.344 1.00 29.45 251 GLU D C 1
ATOM 7550 O O . GLU D 1 251 ? 83.370 37.220 -15.572 1.00 29.52 251 GLU D O 1
ATOM 7556 N N . ALA D 1 252 ? 82.204 36.794 -13.686 1.00 29.52 252 ALA D N 1
ATOM 7557 C CA . ALA D 1 252 ? 81.040 36.232 -14.376 1.00 29.56 252 ALA D CA 1
ATOM 7558 C C . ALA D 1 252 ? 80.380 37.274 -15.276 1.00 29.64 252 ALA D C 1
ATOM 7559 O O . ALA D 1 252 ? 80.026 36.982 -16.419 1.00 29.61 252 ALA D O 1
ATOM 7561 N N . ALA D 1 253 ? 80.230 38.488 -14.749 1.00 29.78 253 ALA D N 1
ATOM 7562 C CA . ALA D 1 253 ? 79.723 39.622 -15.514 1.00 29.90 253 ALA D CA 1
ATOM 7563 C C . ALA D 1 253 ? 80.658 39.975 -16.672 1.00 30.09 253 ALA D C 1
ATOM 7564 O O . ALA D 1 253 ? 80.202 40.249 -17.782 1.00 30.07 253 ALA D O 1
ATOM 7566 N N . CYS D 1 254 ? 81.964 39.952 -16.405 1.00 30.42 254 CYS D N 1
ATOM 7567 C CA . CYS D 1 254 ? 82.988 40.240 -17.413 1.00 30.65 254 CYS D CA 1
ATOM 7568 C C . CYS D 1 254 ? 82.942 39.229 -18.562 1.00 30.91 254 CYS D C 1
ATOM 7569 O O . CYS D 1 254 ? 83.076 39.599 -19.731 1.00 30.87 254 CYS D O 1
ATOM 7572 N N . GLU D 1 255 ? 82.744 37.959 -18.216 1.00 31.33 255 GLU D N 1
ATOM 7573 C CA . GLU D 1 255 ? 82.578 36.884 -19.192 1.00 31.77 255 GLU D CA 1
ATOM 7574 C C . GLU D 1 255 ? 81.340 37.105 -20.065 1.00 32.09 255 GLU D C 1
ATOM 7575 O O . GLU D 1 255 ? 81.379 36.866 -21.274 1.00 32.11 255 GLU D O 1
ATOM 7578 N N . LYS D 1 256 ? 80.253 37.566 -19.447 1.00 32.50 256 LYS D N 1
ATOM 7579 C CA . LYS D 1 256 ? 79.005 37.850 -20.157 1.00 32.95 256 LYS D CA 1
ATOM 7580 C C . LYS D 1 256 ? 79.148 38.997 -21.156 1.00 33.42 256 LYS D C 1
ATOM 7581 O O . LYS D 1 256 ? 78.613 38.927 -22.264 1.00 33.45 256 LYS D O 1
ATOM 7587 N N . SER D 1 257 ? 79.867 40.043 -20.755 1.00 34.00 257 SER D N 1
ATOM 7588 C CA . SER D 1 257 ? 80.096 41.210 -21.603 1.00 34.69 257 SER D CA 1
ATOM 7589 C C . SER D 1 257 ? 80.890 40.849 -22.862 1.00 35.26 257 SER D C 1
ATOM 7590 O O . SER D 1 257 ? 80.570 41.314 -23.958 1.00 35.26 257 SER D O 1
ATOM 7593 N N . LYS D 1 258 ? 81.913 40.012 -22.694 1.00 35.99 258 LYS D N 1
ATOM 7594 C CA . LYS D 1 258 ? 82.733 39.534 -23.808 1.00 36.75 258 LYS D CA 1
ATOM 7595 C C . LYS D 1 258 ? 81.972 38.579 -24.724 1.00 37.29 258 LYS D C 1
ATOM 7596 O O . LYS D 1 258 ? 82.200 38.563 -25.936 1.00 37.41 258 LYS D O 1
ATOM 7602 N N . ALA D 1 259 ? 81.075 37.785 -24.139 1.00 37.96 259 ALA D N 1
ATOM 7603 C CA . ALA D 1 259 ? 80.267 36.826 -24.894 1.00 38.70 259 ALA D CA 1
ATOM 7604 C C . ALA D 1 259 ? 79.286 37.530 -25.830 1.00 39.26 259 ALA D C 1
ATOM 7605 O O . ALA D 1 259 ? 79.056 37.080 -26.954 1.00 39.39 259 ALA D O 1
ATOM 7615 N N . GLY D 1 261 ? 79.826 40.554 -26.922 1.00 41.36 261 GLY D N 1
ATOM 7616 C CA . GLY D 1 261 ? 80.700 41.264 -27.852 1.00 41.73 261 GLY D CA 1
ATOM 7617 C C . GLY D 1 261 ? 81.325 40.367 -28.904 1.00 41.99 261 GLY D C 1
ATOM 7618 O O . GLY D 1 261 ? 81.918 40.856 -29.868 1.00 42.07 261 GLY D O 1
ATOM 7619 N N . SER D 1 262 ? 81.196 39.055 -28.716 1.00 42.22 262 SER D N 1
ATOM 7620 C CA . SER D 1 262 ? 81.706 38.077 -29.671 1.00 42.48 262 SER D CA 1
ATOM 7621 C C . SER D 1 262 ? 80.767 37.948 -30.867 1.00 42.59 262 SER D C 1
ATOM 7622 O O . SER D 1 262 ? 81.200 37.985 -32.019 1.00 42.73 262 SER D O 1
ATOM 7626 N N . LEU E 1 7 ? 37.619 22.430 -33.333 1.00 50.54 7 LEU E N 1
ATOM 7627 C CA . LEU E 1 7 ? 38.822 22.318 -32.463 1.00 50.47 7 LEU E CA 1
ATOM 7628 C C . LEU E 1 7 ? 39.190 20.848 -32.278 1.00 50.39 7 LEU E C 1
ATOM 7629 O O . LEU E 1 7 ? 38.364 20.045 -31.839 1.00 50.43 7 LEU E O 1
ATOM 7634 N N . GLY E 1 8 ? 40.431 20.503 -32.614 1.00 50.28 8 GLY E N 1
ATOM 7635 C CA . GLY E 1 8 ? 40.890 19.116 -32.550 1.00 50.14 8 GLY E CA 1
ATOM 7636 C C . GLY E 1 8 ? 42.188 18.930 -31.792 1.00 50.04 8 GLY E C 1
ATOM 7637 O O . GLY E 1 8 ? 43.164 19.641 -32.033 1.00 50.01 8 GLY E O 1
ATOM 7638 N N . PHE E 1 9 ? 42.196 17.965 -30.876 1.00 49.90 9 PHE E N 1
ATOM 7639 C CA . PHE E 1 9 ? 43.375 17.667 -30.067 1.00 49.74 9 PHE E CA 1
ATOM 7640 C C . PHE E 1 9 ? 44.067 16.387 -30.520 1.00 49.62 9 PHE E C 1
ATOM 7641 O O . PHE E 1 9 ? 43.491 15.301 -30.459 1.00 49.58 9 PHE E O 1
ATOM 7657 N N . GLY E 1 11 ? 46.519 13.858 -29.569 1.00 48.97 11 GLY E N 1
ATOM 7658 C CA . GLY E 1 11 ? 47.095 13.413 -28.306 1.00 48.65 11 GLY E CA 1
ATOM 7659 C C . GLY E 1 11 ? 46.273 13.978 -27.165 1.00 48.45 11 GLY E C 1
ATOM 7660 O O . GLY E 1 11 ? 45.979 15.175 -27.137 1.00 48.42 11 GLY E O 1
ATOM 7661 N N . LEU E 1 12 ? 45.892 13.116 -26.228 1.00 48.24 12 LEU E N 1
ATOM 7662 C CA . LEU E 1 12 ? 45.047 13.525 -25.112 1.00 48.04 12 LEU E CA 1
ATOM 7663 C C . LEU E 1 12 ? 45.630 13.024 -23.788 1.00 47.89 12 LEU E C 1
ATOM 7664 O O . LEU E 1 12 ? 44.961 12.336 -23.012 1.00 47.89 12 LEU E O 1
ATOM 7669 N N . GLY E 1 13 ? 46.891 13.379 -23.547 1.00 47.69 13 GLY E N 1
ATOM 7670 C CA . GLY E 1 13 ? 47.593 13.015 -22.318 1.00 47.43 13 GLY E CA 1
ATOM 7671 C C . GLY E 1 13 ? 47.314 13.981 -21.185 1.00 47.24 13 GLY E C 1
ATOM 7672 O O . GLY E 1 13 ? 46.229 14.559 -21.111 1.00 47.25 13 GLY E O 1
ATOM 7673 N N . GLN E 1 14 ? 48.299 14.163 -20.308 1.00 47.05 14 GLN E N 1
ATOM 7674 C CA . GLN E 1 14 ? 48.142 15.023 -19.131 1.00 46.87 14 GLN E CA 1
ATOM 7675 C C . GLN E 1 14 ? 47.878 16.487 -19.484 1.00 46.73 14 GLN E C 1
ATOM 7676 O O . GLN E 1 14 ? 47.039 17.134 -18.859 1.00 46.74 14 GLN E O 1
ATOM 7690 N N . GLY E 1 16 ? 47.117 17.495 -22.793 1.00 46.51 16 GLY E N 1
ATOM 7691 C CA . GLY E 1 16 ? 46.006 17.429 -23.740 1.00 46.53 16 GLY E CA 1
ATOM 7692 C C . GLY E 1 16 ? 44.658 17.474 -23.045 1.00 46.54 16 GLY E C 1
ATOM 7693 O O . GLY E 1 16 ? 43.823 18.321 -23.363 1.00 46.50 16 GLY E O 1
ATOM 7694 N N . SER E 1 17 ? 44.461 16.570 -22.085 1.00 46.60 17 SER E N 1
ATOM 7695 C CA . SER E 1 17 ? 43.211 16.485 -21.325 1.00 46.70 17 SER E CA 1
ATOM 7696 C C . SER E 1 17 ? 42.932 17.747 -20.514 1.00 46.75 17 SER E C 1
ATOM 7697 O O . SER E 1 17 ? 41.791 18.208 -20.457 1.00 46.74 17 SER E O 1
ATOM 7700 N N . ALA E 1 18 ? 43.977 18.298 -19.895 1.00 46.84 18 ALA E N 1
ATOM 7701 C CA . ALA E 1 18 ? 43.866 19.531 -19.114 1.00 46.93 18 ALA E CA 1
ATOM 7702 C C . ALA E 1 18 ? 43.425 20.708 -19.981 1.00 46.99 18 ALA E C 1
ATOM 7703 O O . ALA E 1 18 ? 42.532 21.467 -19.596 1.00 46.99 18 ALA E O 1
ATOM 7705 N N . LEU E 1 19 ? 44.046 20.845 -21.150 1.00 47.11 19 LEU E N 1
ATOM 7706 C CA . LEU E 1 19 ? 43.716 21.920 -22.084 1.00 47.25 19 LEU E CA 1
ATOM 7707 C C . LEU E 1 19 ? 42.343 21.717 -22.724 1.00 47.41 19 LEU E C 1
ATOM 7708 O O . LEU E 1 19 ? 41.579 22.673 -22.871 1.00 47.37 19 LEU E O 1
ATOM 7713 N N . ALA E 1 20 ? 42.038 20.472 -23.085 1.00 47.64 20 ALA E N 1
ATOM 7714 C CA . ALA E 1 20 ? 40.760 20.125 -23.710 1.00 47.90 20 ALA E CA 1
ATOM 7715 C C . ALA E 1 20 ? 39.569 20.407 -22.797 1.00 48.06 20 ALA E C 1
ATOM 7716 O O . ALA E 1 20 ? 38.611 21.063 -23.208 1.00 48.07 20 ALA E O 1
ATOM 7718 N N . HIS E 1 21 ? 39.645 19.921 -21.559 1.00 48.31 21 HIS E N 1
ATOM 7719 C CA . HIS E 1 21 ? 38.560 20.089 -20.590 1.00 48.60 21 HIS E CA 1
ATOM 7720 C C . HIS E 1 21 ? 38.467 21.515 -20.054 1.00 48.75 21 HIS E C 1
ATOM 7721 O O . HIS E 1 21 ? 37.408 21.938 -19.591 1.00 48.80 21 HIS E O 1
ATOM 7728 N N . GLY E 1 22 ? 39.575 22.250 -20.124 1.00 48.97 22 GLY E N 1
ATOM 7729 C CA . GLY E 1 22 ? 39.601 23.660 -19.744 1.00 49.24 22 GLY E CA 1
ATOM 7730 C C . GLY E 1 22 ? 38.771 24.516 -20.683 1.00 49.49 22 GLY E C 1
ATOM 7731 O O . GLY E 1 22 ? 38.032 25.399 -20.241 1.00 49.51 22 GLY E O 1
ATOM 7732 N N . ILE E 1 23 ? 38.894 24.245 -21.982 1.00 49.72 23 ILE E N 1
ATOM 7733 C CA . ILE E 1 23 ? 38.122 24.943 -23.013 1.00 49.98 23 ILE E CA 1
ATOM 7734 C C . ILE E 1 23 ? 36.658 24.483 -23.004 1.00 50.16 23 ILE E C 1
ATOM 7735 O O . ILE E 1 23 ? 35.745 25.292 -23.187 1.00 50.17 23 ILE E O 1
ATOM 7740 N N . ALA E 1 24 ? 36.452 23.186 -22.776 1.00 50.40 24 ALA E N 1
ATOM 7741 C CA . ALA E 1 24 ? 35.116 22.591 -22.721 1.00 50.67 24 ALA E CA 1
ATOM 7742 C C . ALA E 1 24 ? 34.261 23.162 -21.586 1.00 50.89 24 ALA E C 1
ATOM 7743 O O . ALA E 1 24 ? 33.070 23.420 -21.773 1.00 50.93 24 ALA E O 1
ATOM 7745 N N . ASN E 1 25 ? 34.875 23.356 -20.419 1.00 51.17 25 ASN E N 1
ATOM 7746 C CA . ASN E 1 25 ? 34.194 23.943 -19.262 1.00 51.42 25 ASN E CA 1
ATOM 7747 C C . ASN E 1 25 ? 33.911 25.436 -19.433 1.00 51.59 25 ASN E C 1
ATOM 7748 O O . ASN E 1 25 ? 33.020 25.985 -18.780 1.00 51.63 25 ASN E O 1
ATOM 7753 N N . ALA E 1 26 ? 34.673 26.082 -20.315 1.00 51.79 26 ALA E N 1
ATOM 7754 C CA . ALA E 1 26 ? 34.530 27.512 -20.587 1.00 52.00 26 ALA E CA 1
ATOM 7755 C C . ALA E 1 26 ? 33.328 27.833 -21.480 1.00 52.17 26 ALA E C 1
ATOM 7756 O O . ALA E 1 26 ? 32.790 28.944 -21.424 1.00 52.19 26 ALA E O 1
ATOM 7758 N N . ASN E 1 27 ? 32.920 26.855 -22.293 1.00 52.30 27 ASN E N 1
ATOM 7759 C CA . ASN E 1 27 ? 31.795 26.985 -23.232 1.00 52.42 27 ASN E CA 1
ATOM 7760 C C . ASN E 1 27 ? 31.944 28.126 -24.242 1.00 52.46 27 ASN E C 1
ATOM 7761 O O . ASN E 1 27 ? 31.524 29.258 -23.995 1.00 52.49 27 ASN E O 1
ATOM 7766 N N . LEU E 1 34 ? 34.230 19.764 -30.364 1.00 51.19 34 LEU E N 1
ATOM 7767 C CA . LEU E 1 34 ? 35.521 19.409 -29.791 1.00 51.28 34 LEU E CA 1
ATOM 7768 C C . LEU E 1 34 ? 35.865 17.949 -30.081 1.00 51.45 34 LEU E C 1
ATOM 7769 O O . LEU E 1 34 ? 35.111 17.040 -29.725 1.00 51.36 34 LEU E O 1
ATOM 7771 N N . PHE E 1 35 ? 37.007 17.738 -30.732 1.00 51.81 35 PHE E N 1
ATOM 7772 C CA . PHE E 1 35 ? 37.429 16.407 -31.171 1.00 52.25 35 PHE E CA 1
ATOM 7773 C C . PHE E 1 35 ? 38.832 16.054 -30.675 1.00 52.53 35 PHE E C 1
ATOM 7774 O O . PHE E 1 35 ? 39.609 16.936 -30.299 1.00 52.52 35 PHE E O 1
ATOM 7782 N N . TYR E 1 36 ? 39.147 14.758 -30.678 1.00 52.96 36 TYR E N 1
ATOM 7783 C CA . TYR E 1 36 ? 40.466 14.272 -30.273 1.00 53.39 36 TYR E CA 1
ATOM 7784 C C . TYR E 1 36 ? 40.807 12.921 -30.907 1.00 53.75 36 TYR E C 1
ATOM 7785 O O . TYR E 1 36 ? 39.915 12.175 -31.319 1.00 53.78 36 TYR E O 1
ATOM 7794 N N . TYR E 1 37 ? 42.103 12.621 -30.979 1.00 54.24 37 TYR E N 1
ATOM 7795 C CA . TYR E 1 37 ? 42.577 11.275 -31.300 1.00 54.71 37 TYR E CA 1
ATOM 7796 C C . TYR E 1 37 ? 43.743 10.856 -30.407 1.00 55.34 37 TYR E C 1
ATOM 7797 O O . TYR E 1 37 ? 44.610 11.666 -30.071 1.00 55.35 37 TYR E O 1
ATOM 7806 N N . GLY E 1 38 ? 43.742 9.579 -30.037 1.00 56.14 38 GLY E N 1
ATOM 7807 C CA . GLY E 1 38 ? 44.865 8.939 -29.361 1.00 57.19 38 GLY E CA 1
ATOM 7808 C C . GLY E 1 38 ? 44.908 7.465 -29.731 1.00 58.02 38 GLY E C 1
ATOM 7809 O O . GLY E 1 38 ? 43.901 6.917 -30.190 1.00 58.03 38 GLY E O 1
ATOM 7810 N N . PRO E 1 39 ? 46.070 6.809 -29.538 1.00 58.71 39 PRO E N 1
ATOM 7811 C CA . PRO E 1 39 ? 46.194 5.370 -29.804 1.00 59.34 39 PRO E CA 1
ATOM 7812 C C . PRO E 1 39 ? 45.295 4.532 -28.890 1.00 59.98 39 PRO E C 1
ATOM 7813 O O . PRO E 1 39 ? 45.056 3.354 -29.166 1.00 60.05 39 PRO E O 1
ATOM 7817 N N . SER E 1 40 ? 44.815 5.151 -27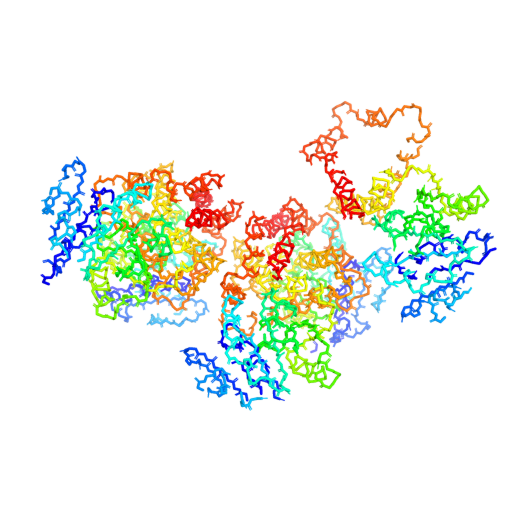.814 1.00 60.72 40 SER E N 1
ATOM 7818 C CA . SER E 1 40 ? 43.835 4.550 -26.915 1.00 61.43 40 SER E CA 1
ATOM 7819 C C . SER E 1 40 ? 42.770 5.581 -26.553 1.00 61.86 40 SER E C 1
ATOM 7820 O O . SER E 1 40 ? 43.084 6.752 -26.324 1.00 61.96 40 SER E O 1
ATOM 7823 N N . LYS E 1 41 ? 41.514 5.139 -26.511 1.00 62.41 41 LYS E N 1
ATOM 7824 C CA . LYS E 1 41 ? 40.391 6.006 -26.151 1.00 62.89 41 LYS E CA 1
ATOM 7825 C C . LYS E 1 41 ? 40.500 6.463 -24.698 1.00 63.22 41 LYS E C 1
ATOM 7826 O O . LYS E 1 41 ? 40.905 5.692 -23.823 1.00 63.30 41 LYS E O 1
ATOM 7828 N N . LYS E 1 42 ? 40.139 7.719 -24.451 1.00 63.54 42 LYS E N 1
ATOM 7829 C CA . LYS E 1 42 ? 40.302 8.327 -23.134 1.00 63.81 42 LYS E CA 1
ATOM 7830 C C . LYS E 1 42 ? 38.955 8.615 -22.472 1.00 64.00 42 LYS E C 1
ATOM 7831 O O . LYS E 1 42 ? 37.943 8.789 -23.156 1.00 64.06 42 LYS E O 1
ATOM 7837 N N . ASN E 1 43 ? 38.950 8.659 -21.140 1.00 64.20 43 ASN E N 1
ATOM 7838 C CA . ASN E 1 43 ? 37.755 9.021 -20.380 1.00 64.37 43 ASN E CA 1
ATOM 7839 C C . ASN E 1 43 ? 37.519 10.530 -20.443 1.00 64.48 43 ASN E C 1
ATOM 7840 O O . ASN E 1 43 ? 37.934 11.279 -19.554 1.00 64.53 43 ASN E O 1
ATOM 7842 N N . THR E 1 44 ? 36.851 10.962 -21.510 1.00 64.64 44 THR E N 1
ATOM 7843 C CA . THR E 1 44 ? 36.690 12.384 -21.816 1.00 64.72 44 THR E CA 1
ATOM 7844 C C . THR E 1 44 ? 35.342 12.696 -22.472 1.00 64.64 44 THR E C 1
ATOM 7845 O O . THR E 1 44 ? 34.706 11.819 -23.063 1.00 64.67 44 THR E O 1
ATOM 7849 N N . THR E 1 45 ? 34.921 13.955 -22.359 1.00 64.48 45 THR E N 1
ATOM 7850 C CA . THR E 1 45 ? 33.670 14.427 -22.957 1.00 64.26 45 THR E CA 1
ATOM 7851 C C . THR E 1 45 ? 33.825 14.749 -24.448 1.00 64.03 45 THR E C 1
ATOM 7852 O O . THR E 1 45 ? 32.833 14.872 -25.171 1.00 64.05 45 THR E O 1
ATOM 7856 N N . LEU E 1 46 ? 35.074 14.882 -24.894 1.00 63.66 46 LEU E N 1
ATOM 7857 C CA . LEU E 1 46 ? 35.386 15.188 -26.290 1.00 63.18 46 LEU E CA 1
ATOM 7858 C C . LEU E 1 46 ? 35.101 14.010 -27.217 1.00 62.80 46 LEU E C 1
ATOM 7859 O O . LEU E 1 46 ? 35.213 12.848 -26.817 1.00 62.79 46 LEU E O 1
ATOM 7864 N N . ASN E 1 47 ? 34.738 14.325 -28.458 1.00 62.24 47 ASN E N 1
ATOM 7865 C CA . ASN E 1 47 ? 34.373 13.317 -29.449 1.00 61.68 47 ASN E CA 1
ATOM 7866 C C . ASN E 1 47 ? 35.593 12.653 -30.084 1.00 61.13 47 ASN E C 1
ATOM 7867 O O . ASN E 1 47 ? 36.460 13.331 -30.640 1.00 61.08 47 ASN E O 1
ATOM 7872 N N . TYR E 1 48 ? 35.648 11.326 -29.994 1.00 60.41 48 TYR E N 1
ATOM 7873 C CA . TYR E 1 48 ? 36.756 10.550 -30.549 1.00 59.73 48 TYR E CA 1
ATOM 7874 C C . TYR E 1 48 ? 36.728 10.540 -32.073 1.00 59.01 48 TYR E C 1
ATOM 7875 O O . TYR E 1 48 ? 35.659 10.474 -32.685 1.00 58.88 48 TYR E O 1
ATOM 7892 N N . SER E 1 50 ? 38.851 8.822 -35.664 1.00 56.73 50 SER E N 1
ATOM 7893 C CA . SER E 1 50 ? 39.577 7.617 -36.081 1.00 56.57 50 SER E CA 1
ATOM 7894 C C . SER E 1 50 ? 41.095 7.784 -36.214 1.00 56.52 50 SER E C 1
ATOM 7895 O O . SER E 1 50 ? 41.848 6.857 -35.908 1.00 56.46 50 SER E O 1
ATOM 7897 N N . SER E 1 51 ? 41.533 8.955 -36.674 1.00 56.57 51 SER E N 1
ATOM 7898 C CA . SER E 1 51 ? 42.958 9.238 -36.863 1.00 56.67 51 SER E CA 1
ATOM 7899 C C . SER E 1 51 ? 43.259 10.736 -36.790 1.00 56.77 51 SER E C 1
ATOM 7900 O O . SER E 1 51 ? 42.342 11.562 -36.771 1.00 56.79 51 SER E O 1
ATOM 7903 N N . ASN E 1 52 ? 44.548 11.073 -36.745 1.00 56.91 52 ASN E N 1
ATOM 7904 C CA . ASN E 1 52 ? 45.001 12.464 -36.779 1.00 57.05 52 ASN E CA 1
ATOM 7905 C C . ASN E 1 52 ? 44.724 13.131 -38.123 1.00 57.08 52 ASN E C 1
ATOM 7906 O O . ASN E 1 52 ? 44.445 14.331 -38.184 1.00 57.10 52 ASN E O 1
ATOM 7911 N N . GLU E 1 53 ? 44.808 12.339 -39.192 1.00 57.11 53 GLU E N 1
ATOM 7912 C CA . GLU E 1 53 ? 44.566 12.812 -40.555 1.00 57.12 53 GLU E CA 1
ATOM 7913 C C . GLU E 1 53 ? 43.105 13.210 -40.759 1.00 57.02 53 GLU E C 1
ATOM 7914 O O . GLU E 1 53 ? 42.816 14.235 -41.379 1.00 56.97 53 GLU E O 1
ATOM 7920 N N . GLU E 1 54 ? 42.196 12.396 -40.224 1.00 57.05 54 GLU E N 1
ATOM 7921 C CA . GLU E 1 54 ? 40.763 12.665 -40.301 1.00 57.08 54 GLU E CA 1
ATOM 7922 C C . GLU E 1 54 ? 40.347 13.739 -39.299 1.00 57.11 54 GLU E C 1
ATOM 7923 O O . GLU E 1 54 ? 40.853 13.786 -38.176 1.00 57.15 54 GLU E O 1
ATOM 7925 N N . ALA E 1 56 ? 41.745 16.842 -41.541 1.00 74.63 56 ALA E N 1
ATOM 7926 C CA . ALA E 1 56 ? 40.786 17.058 -42.621 1.00 74.66 56 ALA E CA 1
ATOM 7927 C C . ALA E 1 56 ? 39.441 17.558 -42.099 1.00 74.68 56 ALA E C 1
ATOM 7928 O O . ALA E 1 56 ? 38.722 18.271 -42.805 1.00 74.68 56 ALA E O 1
ATOM 7930 N N . ARG E 1 57 ? 39.111 17.181 -40.866 1.00 74.70 57 ARG E N 1
ATOM 7931 C CA . ARG E 1 57 ? 37.846 17.560 -40.238 1.00 74.72 57 ARG E CA 1
ATOM 7932 C C . ARG E 1 57 ? 37.828 19.015 -39.764 1.00 74.75 57 ARG E C 1
ATOM 7933 O O . ARG E 1 57 ? 36.785 19.672 -39.804 1.00 74.77 57 ARG E O 1
ATOM 7935 N N . HIS E 1 58 ? 38.984 19.508 -39.320 1.00 74.77 58 HIS E N 1
ATOM 7936 C CA . HIS E 1 58 ? 39.103 20.862 -38.780 1.00 74.77 58 HIS E CA 1
ATOM 7937 C C . HIS E 1 58 ? 39.739 21.814 -39.788 1.00 74.80 58 HIS E C 1
ATOM 7938 O O . HIS E 1 58 ? 39.749 23.030 -39.590 1.00 74.82 58 HIS E O 1
ATOM 7945 N N . ILE E 1 61 ? 40.909 24.414 -36.477 1.00 47.96 61 ILE E N 1
ATOM 7946 C CA . ILE E 1 61 ? 41.955 24.601 -35.478 1.00 47.90 61 ILE E CA 1
ATOM 7947 C C . ILE E 1 61 ? 42.444 23.246 -34.970 1.00 47.85 61 ILE E C 1
ATOM 7948 O O . ILE E 1 61 ? 41.674 22.464 -34.406 1.00 47.90 61 ILE E O 1
ATOM 7953 N N . ILE E 1 62 ? 43.730 22.980 -35.183 1.00 47.74 62 ILE E N 1
ATOM 7954 C CA . ILE E 1 62 ? 44.342 21.708 -34.808 1.00 47.61 62 ILE E CA 1
ATOM 7955 C C . ILE E 1 62 ? 45.399 21.924 -33.723 1.00 47.49 62 ILE E C 1
ATOM 7956 O O . ILE E 1 62 ? 46.298 22.755 -33.875 1.00 47.42 62 ILE E O 1
ATOM 7961 N N . VAL E 1 63 ? 45.273 21.174 -32.630 1.00 47.39 63 VAL E N 1
ATOM 7962 C CA . VAL E 1 63 ? 46.209 21.249 -31.510 1.00 47.30 63 VAL E CA 1
ATOM 7963 C C . VAL E 1 63 ? 47.125 20.028 -31.499 1.00 47.28 63 VAL E C 1
ATOM 7964 O O . VAL E 1 63 ? 46.659 18.888 -31.475 1.00 47.26 63 VAL E O 1
ATOM 7968 N N . CYS E 1 64 ? 48.431 20.282 -31.523 1.00 47.29 64 CYS E N 1
ATOM 7969 C CA . CYS E 1 64 ? 49.432 19.224 -31.460 1.00 47.31 64 CYS E CA 1
ATOM 7970 C C . CYS E 1 64 ? 49.868 18.998 -30.012 1.00 47.36 64 CYS E C 1
ATOM 7971 O O . CYS E 1 64 ? 50.794 19.647 -29.521 1.00 47.38 64 CYS E O 1
ATOM 7974 N N . ALA E 1 65 ? 49.188 18.073 -29.337 1.00 47.42 65 ALA E N 1
ATOM 7975 C CA . ALA E 1 65 ? 49.404 17.824 -27.910 1.00 47.44 65 ALA E CA 1
ATOM 7976 C C . ALA E 1 65 ? 50.166 16.526 -27.631 1.00 47.52 65 ALA E C 1
ATOM 7977 O O . ALA E 1 65 ? 49.989 15.904 -26.579 1.00 47.51 65 ALA E O 1
ATOM 7979 N N . VAL E 1 66 ? 51.013 16.126 -28.577 1.00 47.60 66 VAL E N 1
ATOM 7980 C CA . VAL E 1 66 ? 51.855 14.939 -28.414 1.00 47.69 66 VAL E CA 1
ATOM 7981 C C . VAL E 1 66 ? 53.237 15.318 -27.885 1.00 47.85 66 VAL E C 1
ATOM 7982 O O . VAL E 1 66 ? 53.627 16.487 -27.930 1.00 47.81 66 VAL E O 1
ATOM 7986 N N . LYS E 1 67 ? 53.966 14.324 -27.381 1.00 48.06 67 LYS E N 1
ATOM 7987 C CA . LYS E 1 67 ? 55.354 14.502 -26.958 1.00 48.28 67 LYS E CA 1
ATOM 7988 C C . LYS E 1 67 ? 56.229 14.916 -28.149 1.00 48.45 67 LYS E C 1
ATOM 7989 O O . LYS E 1 67 ? 55.984 14.474 -29.274 1.00 48.44 67 LYS E O 1
ATOM 7995 N N . PRO E 1 68 ? 57.244 15.772 -27.908 1.00 48.67 68 PRO E N 1
ATOM 7996 C CA . PRO E 1 68 ? 58.077 16.327 -28.982 1.00 48.86 68 PRO E CA 1
ATOM 7997 C C . PRO E 1 68 ? 58.878 15.293 -29.780 1.00 49.08 68 PRO E C 1
ATOM 7998 O O . PRO E 1 68 ? 59.223 15.551 -30.935 1.00 49.12 68 PRO E O 1
ATOM 8002 N N . ASP E 1 69 ? 59.167 14.144 -29.173 1.00 49.36 69 ASP E N 1
ATOM 8003 C CA . ASP E 1 69 ? 59.947 13.095 -29.834 1.00 49.63 69 ASP E CA 1
ATOM 8004 C C . ASP E 1 69 ? 59.163 12.373 -30.933 1.00 49.80 69 ASP E C 1
ATOM 8005 O O . ASP E 1 69 ? 59.757 11.823 -31.864 1.00 49.89 69 ASP E O 1
ATOM 8010 N N . ILE E 1 70 ? 57.836 12.384 -30.827 1.00 49.98 70 ILE E N 1
ATOM 8011 C CA . ILE E 1 70 ? 56.979 11.749 -31.833 1.00 50.21 70 ILE E CA 1
ATOM 8012 C C . ILE E 1 70 ? 56.210 12.760 -32.691 1.00 50.36 70 ILE E C 1
ATOM 8013 O O . ILE E 1 70 ? 55.545 12.380 -33.656 1.00 50.42 70 ILE E O 1
ATOM 8018 N N . ALA E 1 71 ? 56.319 14.041 -32.343 1.00 50.56 71 ALA E N 1
ATOM 8019 C CA . ALA E 1 71 ? 55.612 15.113 -33.048 1.00 50.73 71 ALA E CA 1
ATOM 8020 C C . ALA E 1 71 ? 56.012 15.240 -34.518 1.00 50.91 71 ALA E C 1
ATOM 8021 O O . ALA E 1 71 ? 55.187 15.596 -35.357 1.00 50.95 71 ALA E O 1
ATOM 8023 N N . GLY E 1 72 ? 57.275 14.944 -34.821 1.00 51.12 72 GLY E N 1
ATOM 8024 C CA . GLY E 1 72 ? 57.798 15.024 -36.185 1.00 51.37 72 GLY E CA 1
ATOM 8025 C C . GLY E 1 72 ? 57.070 14.132 -37.172 1.00 51.55 72 GLY E C 1
ATOM 8026 O O . GLY E 1 72 ? 56.676 14.584 -38.248 1.00 51.56 72 GLY E O 1
ATOM 8027 N N . SER E 1 73 ? 56.893 12.866 -36.799 1.00 51.75 73 SER E N 1
ATOM 8028 C CA . SER E 1 73 ? 56.192 11.890 -37.638 1.00 51.95 73 SER E CA 1
ATOM 8029 C C . SER E 1 73 ? 54.683 12.129 -37.655 1.00 52.04 73 SER E C 1
ATOM 8030 O O . SER E 1 73 ? 54.023 11.901 -38.671 1.00 52.06 73 SER E O 1
ATOM 8033 N N . VAL E 1 74 ? 54.152 12.586 -36.524 1.00 52.21 74 VAL E N 1
ATOM 8034 C CA . VAL E 1 74 ? 52.722 12.857 -36.371 1.00 52.38 74 VAL E CA 1
ATOM 8035 C C . VAL E 1 74 ? 52.298 14.085 -37.191 1.00 52.53 74 VAL E C 1
ATOM 8036 O O . VAL E 1 74 ? 51.229 14.090 -37.806 1.00 52.58 74 VAL E O 1
ATOM 8040 N N . LEU E 1 75 ? 53.149 15.109 -37.211 1.00 52.73 75 LEU E N 1
ATOM 8041 C CA . LEU E 1 75 ? 52.903 16.308 -38.015 1.00 52.91 75 LEU E CA 1
ATOM 8042 C C . LEU E 1 75 ? 53.167 16.066 -39.503 1.00 53.08 75 LEU E C 1
ATOM 8043 O O . LEU E 1 75 ? 52.594 16.744 -40.359 1.00 53.12 75 LEU E O 1
ATOM 8048 N N . ASN E 1 76 ? 54.035 15.100 -39.799 1.00 53.25 76 ASN E N 1
ATOM 8049 C CA . ASN E 1 76 ? 54.318 14.691 -41.175 1.00 53.42 76 ASN E CA 1
ATOM 8050 C C . ASN E 1 76 ? 53.115 13.998 -41.820 1.00 53.51 76 ASN E C 1
ATOM 8051 O O . ASN E 1 76 ? 52.888 14.128 -43.026 1.00 53.54 76 ASN E O 1
ATOM 8056 N N . ASN E 1 77 ? 52.353 13.271 -41.005 1.00 53.59 77 ASN E N 1
ATOM 8057 C CA . ASN E 1 77 ? 51.156 12.564 -41.462 1.00 53.65 77 ASN E CA 1
ATOM 8058 C C . ASN E 1 77 ? 49.992 13.492 -41.813 1.00 53.69 77 ASN E C 1
ATOM 8059 O O . ASN E 1 77 ? 49.201 13.190 -42.709 1.00 53.75 77 ASN E O 1
ATOM 8064 N N . ILE E 1 78 ? 49.898 14.618 -41.108 1.00 53.68 78 ILE E N 1
ATOM 8065 C CA . ILE E 1 78 ? 48.827 15.595 -41.334 1.00 53.72 78 ILE E CA 1
ATOM 8066 C C . ILE E 1 78 ? 49.257 16.747 -42.251 1.00 53.75 78 ILE E C 1
ATOM 8067 O O . ILE E 1 78 ? 48.530 17.734 -42.405 1.00 53.73 78 ILE E O 1
ATOM 8072 N N . LYS E 1 79 ? 50.434 16.601 -42.861 1.00 53.77 79 LYS E N 1
ATOM 8073 C CA . LYS E 1 79 ? 51.031 17.641 -43.707 1.00 53.81 79 LYS E CA 1
ATOM 8074 C C . LYS E 1 79 ? 50.165 18.075 -44.907 1.00 53.76 79 LYS E C 1
ATOM 8075 O O . LYS E 1 79 ? 50.043 19.276 -45.165 1.00 53.74 79 LYS E O 1
ATOM 8081 N N . PRO E 1 80 ? 49.569 17.110 -45.646 1.00 53.72 80 PRO E N 1
ATOM 8082 C CA . PRO E 1 80 ? 48.717 17.505 -46.775 1.00 53.70 80 PRO E CA 1
ATOM 8083 C C . PRO E 1 80 ? 47.342 18.043 -46.363 1.00 53.64 80 PRO E C 1
ATOM 8084 O O . PRO E 1 80 ? 46.679 18.711 -47.162 1.00 53.68 80 PRO E O 1
ATOM 8088 N N . TYR E 1 81 ? 46.928 17.758 -45.130 1.00 53.50 81 TYR E N 1
ATOM 8089 C CA . TYR E 1 81 ? 45.582 18.089 -44.660 1.00 53.34 81 TYR E CA 1
ATOM 8090 C C . TYR E 1 81 ? 45.513 19.412 -43.889 1.00 53.18 81 TYR E C 1
ATOM 8091 O O . TYR E 1 81 ? 44.489 19.722 -43.273 1.00 53.21 81 TYR E O 1
ATOM 8100 N N . LEU E 1 82 ? 46.593 20.190 -43.934 1.00 52.92 82 LEU E N 1
ATOM 8101 C CA . LEU E 1 82 ? 46.679 21.446 -43.182 1.00 52.68 82 LEU E CA 1
ATOM 8102 C C . LEU E 1 82 ? 46.477 22.685 -44.060 1.00 52.47 82 LEU E C 1
ATOM 8103 O O . LEU E 1 82 ? 46.875 23.795 -43.687 1.00 52.46 82 LEU E O 1
ATOM 8105 N N . SER E 1 83 ? 45.845 22.485 -45.216 1.00 52.21 83 SER E N 1
ATOM 8106 C CA . SER E 1 83 ? 45.610 23.551 -46.195 1.00 51.92 83 SER E CA 1
ATOM 8107 C C . SER E 1 83 ? 44.687 24.647 -45.658 1.00 51.63 83 SER E C 1
ATOM 8108 O O . SER E 1 83 ? 43.477 24.441 -45.512 1.00 51.61 83 SER E O 1
ATOM 8111 N N . SER E 1 84 ? 45.282 25.805 -45.366 1.00 51.23 84 SER E N 1
ATOM 8112 C CA . SER E 1 84 ? 44.590 26.964 -44.774 1.00 50.88 84 SER E CA 1
ATOM 8113 C C . SER E 1 84 ? 43.900 26.682 -43.428 1.00 50.53 84 SER E C 1
ATOM 8114 O O . SER E 1 84 ? 42.944 27.366 -43.046 1.00 50.52 84 SER E O 1
ATOM 8117 N N . LYS E 1 85 ? 44.401 25.672 -42.719 1.00 50.00 85 LYS E N 1
ATOM 8118 C CA . LYS E 1 85 ? 43.959 25.368 -41.363 1.00 49.45 85 LYS E CA 1
ATOM 8119 C C . LYS E 1 85 ? 44.960 25.936 -40.360 1.00 49.06 85 LYS E C 1
ATOM 8120 O O . LYS E 1 85 ? 46.164 25.966 -40.628 1.00 49.03 85 LYS E O 1
ATOM 8122 N N . LEU E 1 86 ? 44.460 26.389 -39.212 1.00 48.54 86 LEU E N 1
ATOM 8123 C CA . LEU E 1 86 ? 45.312 26.974 -38.176 1.00 48.01 86 LEU E CA 1
ATOM 8124 C C . LEU E 1 86 ? 45.891 25.905 -37.252 1.00 47.60 86 LEU E C 1
ATOM 8125 O O . LEU E 1 86 ? 45.177 25.327 -36.428 1.00 47.49 86 LEU E O 1
ATOM 8130 N N . LEU E 1 87 ? 47.188 25.650 -37.402 1.00 47.13 87 LEU E N 1
ATOM 8131 C CA . LEU E 1 87 ? 47.885 24.675 -36.570 1.00 46.64 87 LEU E CA 1
ATOM 8132 C C . LEU E 1 87 ? 48.464 25.334 -35.321 1.00 46.30 87 LEU E C 1
ATOM 8133 O O . LEU E 1 87 ? 49.296 26.242 -35.412 1.00 46.25 87 LEU E O 1
ATOM 8138 N N . ILE E 1 88 ? 48.010 24.874 -34.158 1.00 45.84 88 ILE E N 1
ATOM 8139 C CA . ILE E 1 88 ? 48.565 25.324 -32.886 1.00 45.40 88 ILE E CA 1
ATOM 8140 C C . ILE E 1 88 ? 49.358 24.184 -32.244 1.00 45.02 88 ILE E C 1
ATOM 8141 O O . ILE E 1 88 ? 48.870 23.057 -32.132 1.00 44.95 88 ILE E O 1
ATOM 8146 N N . SER E 1 89 ? 50.595 24.477 -31.858 1.00 44.56 89 SER E N 1
ATOM 8147 C CA . SER E 1 89 ? 51.461 23.478 -31.245 1.00 44.12 89 SER E CA 1
ATOM 8148 C C . SER E 1 89 ? 51.757 23.839 -29.797 1.00 43.82 89 SER E C 1
ATOM 8149 O O . SER E 1 89 ? 52.084 24.987 -29.492 1.00 43.80 89 SER E O 1
ATOM 8152 N N . ILE E 1 90 ? 51.630 22.855 -28.911 1.00 43.43 90 ILE E N 1
ATOM 8153 C CA . ILE E 1 90 ? 51.952 23.047 -27.497 1.00 43.06 90 ILE E CA 1
ATOM 8154 C C . ILE E 1 90 ? 53.212 22.284 -27.080 1.00 42.90 90 ILE E C 1
ATOM 8155 O O . ILE E 1 90 ? 53.583 22.276 -25.902 1.00 42.86 90 ILE E O 1
ATOM 8160 N N . CYS E 1 91 ? 53.865 21.658 -28.060 1.00 42.67 91 CYS E N 1
ATOM 8161 C CA . CYS E 1 91 ? 55.086 20.883 -27.836 1.00 42.51 91 CYS E CA 1
ATOM 8162 C C . CYS E 1 91 ? 56.217 21.737 -27.271 1.00 42.37 91 CYS E C 1
ATOM 8163 O O . CYS E 1 91 ? 56.479 22.840 -27.754 1.00 42.40 91 CYS E O 1
ATOM 8166 N N . GLY E 1 92 ? 56.879 21.213 -26.243 1.00 42.22 92 GLY E N 1
ATOM 8167 C CA . GLY E 1 92 ? 58.003 21.894 -25.613 1.00 42.02 92 GLY E CA 1
ATOM 8168 C C . GLY E 1 92 ? 59.274 21.799 -26.434 1.00 41.93 92 GLY E C 1
ATOM 8169 O O . GLY E 1 92 ? 59.626 20.726 -26.932 1.00 41.87 92 GLY E O 1
ATOM 8170 N N . GLY E 1 93 ? 59.958 22.931 -26.578 1.00 41.86 93 GLY E N 1
ATOM 8171 C CA . GLY E 1 93 ? 61.215 22.992 -27.318 1.00 41.74 93 GLY E CA 1
ATOM 8172 C C . GLY E 1 93 ? 61.051 23.284 -28.799 1.00 41.70 93 GLY E C 1
ATOM 8173 O O . GLY E 1 93 ? 61.781 24.103 -29.357 1.00 41.71 93 GLY E O 1
ATOM 8174 N N . LEU E 1 94 ? 60.086 22.619 -29.432 1.00 41.68 94 LEU E N 1
ATOM 8175 C CA . LEU E 1 94 ? 59.891 22.710 -30.881 1.00 41.67 94 LEU E CA 1
ATOM 8176 C C . LEU E 1 94 ? 59.400 24.087 -31.335 1.00 41.72 94 LEU E C 1
ATOM 8177 O O . LEU E 1 94 ? 58.196 24.365 -31.354 1.00 41.67 94 LEU E O 1
ATOM 8182 N N . ASN E 1 95 ? 60.354 24.940 -31.701 1.00 41.78 95 ASN E N 1
ATOM 8183 C CA . ASN E 1 95 ? 60.070 26.301 -32.155 1.00 41.86 95 ASN E CA 1
ATOM 8184 C C . ASN E 1 95 ? 59.476 26.359 -33.561 1.00 41.92 95 ASN E C 1
ATOM 8185 O O . ASN E 1 95 ? 59.340 25.329 -34.224 1.00 41.95 95 ASN E O 1
ATOM 8190 N N . ILE E 1 96 ? 59.125 27.566 -34.003 1.00 42.04 96 ILE E N 1
ATOM 8191 C CA . ILE E 1 96 ? 58.498 27.779 -35.312 1.00 42.19 96 ILE E CA 1
ATOM 8192 C C . ILE E 1 96 ? 59.339 27.205 -36.459 1.00 42.36 96 ILE E C 1
ATOM 8193 O O . ILE E 1 96 ? 58.807 26.525 -37.337 1.00 42.36 96 ILE E O 1
ATOM 8198 N N . GLY E 1 97 ? 60.644 27.469 -36.432 1.00 42.55 97 GLY E N 1
ATOM 8199 C CA . GLY E 1 97 ? 61.576 26.922 -37.420 1.00 42.84 97 GLY E CA 1
ATOM 8200 C C . GLY E 1 97 ? 61.601 25.404 -37.443 1.00 43.07 97 GLY E C 1
ATOM 8201 O O . GLY E 1 97 ? 61.703 24.796 -38.511 1.00 43.11 97 GLY E O 1
ATOM 8202 N N . LYS E 1 98 ? 61.506 24.796 -36.261 1.00 43.27 98 LYS E N 1
ATOM 8203 C CA . LYS E 1 98 ? 61.432 23.341 -36.125 1.00 43.47 98 LYS E CA 1
ATOM 8204 C C . LYS E 1 98 ? 60.070 22.801 -36.559 1.00 43.59 98 LYS E C 1
ATOM 8205 O O . LYS E 1 98 ? 59.968 21.667 -37.033 1.00 43.61 98 LYS E O 1
ATOM 8207 N N . LEU E 1 99 ? 59.031 23.617 -36.391 1.00 43.73 99 LEU E N 1
ATOM 8208 C CA . LEU E 1 99 ? 57.673 23.242 -36.779 1.00 43.85 99 LEU E CA 1
ATOM 8209 C C . LEU E 1 99 ? 57.445 23.412 -38.282 1.00 44.02 99 LEU E C 1
ATOM 8210 O O . LEU E 1 99 ? 56.805 22.567 -38.909 1.00 44.06 99 LEU E O 1
ATOM 8215 N N . GLU E 1 100 ? 57.976 24.498 -38.847 1.00 44.23 100 GLU E N 1
ATOM 8216 C CA . GLU E 1 100 ? 57.915 24.761 -40.293 1.00 44.40 100 GLU E CA 1
ATOM 8217 C C . GLU E 1 100 ? 58.686 23.719 -41.104 1.00 44.64 100 GLU E C 1
ATOM 8218 O O . GLU E 1 100 ? 58.413 23.516 -42.287 1.00 44.69 100 GLU E O 1
ATOM 8224 N N . GLU E 1 101 ? 59.656 23.072 -40.463 1.00 44.92 101 GLU E N 1
ATOM 8225 C CA . GLU E 1 101 ? 60.388 21.966 -41.069 1.00 45.24 101 GLU E CA 1
ATOM 8226 C C . GLU E 1 101 ? 59.519 20.706 -41.097 1.00 45.31 101 GLU E C 1
ATOM 8227 O O . GLU E 1 101 ? 59.642 19.875 -42.001 1.00 45.39 101 GLU E O 1
ATOM 8241 N N . VAL E 1 103 ? 55.957 20.606 -41.042 1.00 45.44 103 VAL E N 1
ATOM 8242 C CA . VAL E 1 103 ? 54.715 20.737 -41.823 1.00 45.37 103 VAL E CA 1
ATOM 8243 C C . VAL E 1 103 ? 54.825 21.638 -43.061 1.00 45.38 103 VAL E C 1
ATOM 8244 O O . VAL E 1 103 ? 53.949 21.613 -43.931 1.00 45.39 103 VAL E O 1
ATOM 8248 N N . GLY E 1 104 ? 55.894 22.429 -43.134 1.00 45.33 104 GLY E N 1
ATOM 8249 C CA . GLY E 1 104 ? 56.076 23.385 -44.225 1.00 45.30 104 GLY E CA 1
ATOM 8250 C C . GLY E 1 104 ? 55.677 24.786 -43.803 1.00 45.33 104 GLY E C 1
ATOM 8251 O O . GLY E 1 104 ? 54.692 24.964 -43.082 1.00 45.30 104 GLY E O 1
ATOM 8252 N N . SER E 1 105 ? 56.443 25.779 -44.254 1.00 45.40 105 SER E N 1
ATOM 8253 C CA . SER E 1 105 ? 56.193 27.180 -43.905 1.00 45.48 105 SER E CA 1
ATOM 8254 C C . SER E 1 105 ? 54.924 27.724 -44.560 1.00 45.48 105 SER E C 1
ATOM 8255 O O . SER E 1 105 ? 54.519 27.265 -45.629 1.00 45.53 105 SER E O 1
ATOM 8258 N N . ILE E 1 109 ? 51.007 28.620 -38.656 1.00 38.74 109 ILE E N 1
ATOM 8259 C CA . ILE E 1 109 ? 51.524 27.915 -37.487 1.00 38.72 109 ILE E CA 1
ATOM 8260 C C . ILE E 1 109 ? 51.691 28.868 -36.308 1.00 38.68 109 ILE E C 1
ATOM 8261 O O . ILE E 1 109 ? 52.339 29.914 -36.420 1.00 38.68 109 ILE E O 1
ATOM 8266 N N . VAL E 1 110 ? 51.093 28.496 -35.181 1.00 38.60 110 VAL E N 1
ATOM 8267 C CA . VAL E 1 110 ? 51.263 29.234 -33.937 1.00 38.44 110 VAL E CA 1
ATOM 8268 C C . VAL E 1 110 ? 51.752 28.286 -32.839 1.00 38.21 110 VAL E C 1
ATOM 8269 O O . VAL E 1 110 ? 51.266 27.160 -32.710 1.00 38.17 110 VAL E O 1
ATOM 8273 N N . TRP E 1 111 ? 52.741 28.742 -32.077 1.00 37.86 111 TRP E N 1
ATOM 8274 C CA . TRP E 1 111 ? 53.313 27.949 -31.001 1.00 37.53 111 TRP E CA 1
ATOM 8275 C C . TRP E 1 111 ? 52.864 28.513 -29.658 1.00 37.36 111 TRP E C 1
ATOM 8276 O O . TRP E 1 111 ? 53.274 29.604 -29.264 1.00 37.27 111 TRP E O 1
ATOM 8287 N N . VAL E 1 112 ? 52.002 27.761 -28.977 1.00 37.21 112 VAL E N 1
ATOM 8288 C CA . VAL E 1 112 ? 51.428 28.170 -27.697 1.00 37.05 112 VAL E CA 1
ATOM 8289 C C . VAL E 1 112 ? 51.974 27.287 -26.579 1.00 36.96 112 VAL E C 1
ATOM 8290 O O . VAL E 1 112 ? 51.983 26.062 -26.694 1.00 36.91 112 VAL E O 1
ATOM 8302 N N . PRO E 1 114 ? 51.124 26.295 -22.900 1.00 36.31 114 PRO E N 1
ATOM 8303 C CA . PRO E 1 114 ? 50.151 26.298 -21.818 1.00 36.15 114 PRO E CA 1
ATOM 8304 C C . PRO E 1 114 ? 50.696 25.693 -20.524 1.00 35.96 114 PRO E C 1
ATOM 8305 O O . PRO E 1 114 ? 51.871 25.324 -20.451 1.00 35.96 114 PRO E O 1
ATOM 8309 N N . ASN E 1 115 ? 49.837 25.615 -1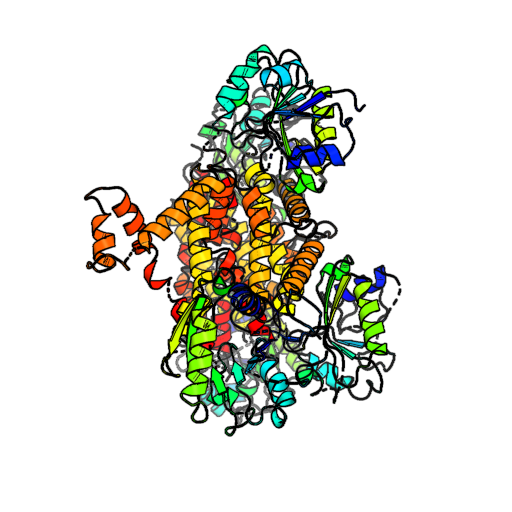9.513 1.00 35.77 115 ASN E N 1
ATOM 8310 C CA . ASN E 1 115 ? 50.111 24.849 -18.302 1.00 35.55 115 ASN E CA 1
ATOM 8311 C C . ASN E 1 115 ? 48.831 24.201 -17.780 1.00 35.46 115 ASN E C 1
ATOM 8312 O O . ASN E 1 115 ? 47.729 24.651 -18.103 1.00 35.46 115 ASN E O 1
ATOM 8317 N N . THR E 1 116 ? 48.981 23.151 -16.977 1.00 35.35 116 THR E N 1
ATOM 8318 C CA . THR E 1 116 ? 47.843 22.341 -16.521 1.00 35.29 116 THR E CA 1
ATOM 8319 C C . THR E 1 116 ? 46.730 23.076 -15.746 1.00 35.27 116 THR E C 1
ATOM 8320 O O . THR E 1 116 ? 45.570 22.677 -15.846 1.00 35.23 116 THR E O 1
ATOM 8324 N N . PRO E 1 117 ? 47.070 24.130 -14.964 1.00 35.35 117 PRO E N 1
ATOM 8325 C CA . PRO E 1 117 ? 46.038 24.943 -14.298 1.00 35.37 117 PRO E CA 1
ATOM 8326 C C . PRO E 1 117 ? 44.910 25.501 -15.184 1.00 35.46 117 PRO E C 1
ATOM 8327 O O . PRO E 1 117 ? 43.958 26.086 -14.660 1.00 35.51 117 PRO E O 1
ATOM 8331 N N . CYS E 1 118 ? 45.009 25.330 -16.500 1.00 35.54 118 CYS E N 1
ATOM 8332 C CA . CYS E 1 118 ? 43.929 25.741 -17.398 1.00 35.60 118 CYS E CA 1
ATOM 8333 C C . CYS E 1 118 ? 42.708 24.832 -17.252 1.00 35.63 118 CYS E C 1
ATOM 8334 O O . CYS E 1 118 ? 41.592 25.228 -17.596 1.00 35.60 118 CYS E O 1
ATOM 8337 N N . LEU E 1 119 ? 42.938 23.624 -16.731 1.00 35.65 119 LEU E N 1
ATOM 8338 C CA . LEU E 1 119 ? 41.873 22.682 -16.374 1.00 35.70 119 LEU E CA 1
ATOM 8339 C C . LEU E 1 119 ? 40.843 23.315 -15.433 1.00 35.68 119 LEU E C 1
ATOM 8340 O O . LEU E 1 119 ? 39.642 23.079 -15.574 1.00 35.83 119 LEU E O 1
ATOM 8345 N N . VAL E 1 120 ? 41.320 24.119 -14.485 1.00 35.61 120 VAL E N 1
ATOM 8346 C CA . VAL E 1 120 ? 40.440 24.852 -13.572 1.00 35.53 120 VAL E CA 1
ATOM 8347 C C . VAL E 1 120 ? 40.237 26.309 -14.010 1.00 35.41 120 VAL E C 1
ATOM 8348 O O . VAL E 1 120 ? 39.823 27.158 -13.218 1.00 35.33 120 VAL E O 1
ATOM 8352 N N . GLY E 1 121 ? 40.531 26.579 -15.280 1.00 35.44 121 GLY E N 1
ATOM 8353 C CA . GLY E 1 121 ? 40.305 27.892 -15.886 1.00 35.42 121 GLY E CA 1
ATOM 8354 C C . GLY E 1 121 ? 41.259 28.974 -15.420 1.00 35.46 121 GLY E C 1
ATOM 8355 O O . GLY E 1 121 ? 40.951 30.164 -15.518 1.00 35.46 121 GLY E O 1
ATOM 8356 N N . GLU E 1 122 ? 42.420 28.559 -14.919 1.00 35.49 122 GLU E N 1
ATOM 8357 C CA . GLU E 1 122 ? 43.402 29.486 -14.369 1.00 35.52 122 GLU E CA 1
ATOM 8358 C C . GLU E 1 122 ? 44.790 29.233 -14.963 1.00 35.47 122 GLU E C 1
ATOM 8359 O O . GLU E 1 122 ? 45.806 29.274 -14.260 1.00 35.47 122 GLU E O 1
ATOM 8365 N N . GLY E 1 123 ? 44.818 28.979 -16.268 1.00 35.40 123 GLY E N 1
ATOM 8366 C CA . GLY E 1 123 ? 46.054 28.686 -16.977 1.00 35.26 123 GLY E CA 1
ATOM 8367 C C . GLY E 1 123 ? 46.862 29.917 -17.331 1.00 35.24 123 GLY E C 1
ATOM 8368 O O . GLY E 1 123 ? 46.346 31.035 -17.340 1.00 35.19 123 GLY E O 1
ATOM 8369 N N . SER E 1 124 ? 48.143 29.699 -17.609 1.00 35.24 124 SER E N 1
ATOM 8370 C CA . SER E 1 124 ? 49.037 30.748 -18.072 1.00 35.27 124 SER E CA 1
ATOM 8371 C C . SER E 1 124 ? 49.593 30.342 -19.430 1.00 35.38 124 SER E C 1
ATOM 8372 O O . SER E 1 124 ? 50.161 29.259 -19.581 1.00 35.32 124 SER E O 1
ATOM 8375 N N . PHE E 1 125 ? 49.413 31.213 -20.418 1.00 35.59 125 PHE E N 1
ATOM 8376 C CA . PHE E 1 125 ? 49.801 30.913 -21.791 1.00 35.79 125 PHE E CA 1
ATOM 8377 C C . PHE E 1 125 ? 50.725 31.978 -22.366 1.00 36.03 125 PHE E C 1
ATOM 8378 O O . PHE E 1 125 ? 50.571 33.168 -22.086 1.00 36.01 125 PHE E O 1
ATOM 8386 N N . ILE E 1 126 ? 51.690 31.532 -23.162 1.00 36.48 126 ILE E N 1
ATOM 8387 C CA . ILE E 1 126 ? 52.496 32.418 -24.002 1.00 36.94 126 ILE E CA 1
ATOM 8388 C C . ILE E 1 126 ? 52.527 31.869 -25.423 1.00 37.35 126 ILE E C 1
ATOM 8389 O O . ILE E 1 126 ? 52.545 30.652 -25.621 1.00 37.37 126 ILE E O 1
ATOM 8394 N N . TYR E 1 127 ? 52.515 32.761 -26.410 1.00 37.90 127 TYR E N 1
ATOM 8395 C CA . TYR E 1 127 ? 52.541 32.331 -27.806 1.00 38.46 127 TYR E CA 1
ATOM 8396 C C . TYR E 1 127 ? 53.324 33.242 -28.741 1.00 38.87 127 TYR E C 1
ATOM 8397 O O . TYR E 1 127 ? 53.483 34.439 -28.488 1.00 38.95 127 TYR E O 1
ATOM 8406 N N . CYS E 1 128 ? 53.811 32.642 -29.822 1.00 39.49 128 CYS E N 1
ATOM 8407 C CA . CYS E 1 128 ? 54.395 33.360 -30.944 1.00 40.10 128 CYS E CA 1
ATOM 8408 C C . CYS E 1 128 ? 53.870 32.721 -32.225 1.00 40.67 128 CYS E C 1
ATOM 8409 O O . CYS E 1 128 ? 53.498 31.544 -32.233 1.00 40.70 128 CYS E O 1
ATOM 8412 N N . SER E 1 129 ? 53.835 33.497 -33.303 1.00 41.47 129 SER E N 1
ATOM 8413 C CA . SER E 1 129 ? 53.286 33.021 -34.570 1.00 42.26 129 SER E CA 1
ATOM 8414 C C . SER E 1 129 ? 54.213 33.317 -35.745 1.00 42.80 129 SER E C 1
ATOM 8415 O O . SER E 1 129 ? 55.037 34.231 -35.681 1.00 42.89 129 SER E O 1
ATOM 8418 N N . ASN E 1 130 ? 54.075 32.534 -36.813 1.00 43.54 130 ASN E N 1
ATOM 8419 C CA . ASN E 1 130 ? 54.853 32.744 -38.033 1.00 44.27 130 ASN E CA 1
ATOM 8420 C C . ASN E 1 130 ? 54.256 33.840 -38.927 1.00 44.80 130 ASN E C 1
ATOM 8421 O O . ASN E 1 130 ? 53.360 34.577 -38.504 1.00 44.87 130 ASN E O 1
ATOM 8426 N N . LYS E 1 131 ? 54.759 33.937 -40.156 1.00 45.47 131 LYS E N 1
ATOM 8427 C CA . LYS E 1 131 ? 54.316 34.954 -41.112 1.00 46.11 131 LYS E CA 1
ATOM 8428 C C . LYS E 1 131 ? 52.902 34.711 -41.656 1.00 46.58 131 LYS E C 1
ATOM 8429 O O . LYS E 1 131 ? 52.189 35.661 -41.985 1.00 46.64 131 LYS E O 1
ATOM 8432 N N . ASN E 1 132 ? 52.507 33.440 -41.738 1.00 47.21 132 ASN E N 1
ATOM 8433 C CA . ASN E 1 132 ? 51.203 33.050 -42.287 1.00 47.79 132 ASN E CA 1
ATOM 8434 C C . ASN E 1 132 ? 50.017 33.259 -41.339 1.00 48.23 132 ASN E C 1
ATOM 8435 O O . ASN E 1 132 ? 48.861 33.170 -41.759 1.00 48.29 132 ASN E O 1
ATOM 8440 N N . VAL E 1 133 ? 50.305 33.526 -40.066 1.00 48.81 133 VAL E N 1
ATOM 8441 C CA . VAL E 1 133 ? 49.260 33.813 -39.082 1.00 49.30 133 VAL E CA 1
ATOM 8442 C C . VAL E 1 133 ? 49.007 35.320 -39.007 1.00 49.67 133 VAL E C 1
ATOM 8443 O O . VAL E 1 133 ? 49.906 36.098 -38.670 1.00 49.69 133 VAL E O 1
ATOM 8447 N N . ASN E 1 134 ? 47.780 35.714 -39.340 1.00 50.16 134 ASN E N 1
ATOM 8448 C CA . ASN E 1 134 ? 47.360 37.114 -39.302 1.00 50.61 134 ASN E CA 1
ATOM 8449 C C . ASN E 1 134 ? 46.607 37.462 -38.014 1.00 50.90 134 ASN E C 1
ATOM 8450 O O . ASN E 1 134 ? 46.501 36.633 -37.107 1.00 50.94 134 ASN E O 1
ATOM 8455 N N . SER E 1 135 ? 46.078 38.684 -37.951 1.00 51.28 135 SER E N 1
ATOM 8456 C CA . SER E 1 135 ? 45.378 39.192 -36.765 1.00 51.57 135 SER E CA 1
ATOM 8457 C C . SER E 1 135 ? 44.035 38.510 -36.472 1.00 51.75 135 SER E C 1
ATOM 8458 O O . SER E 1 135 ? 43.555 38.554 -35.337 1.00 51.77 135 SER E O 1
ATOM 8461 N N . THR E 1 136 ? 43.437 37.886 -37.488 1.00 51.99 136 THR E N 1
ATOM 8462 C CA . THR E 1 136 ? 42.163 37.175 -37.317 1.00 52.22 136 THR E CA 1
ATOM 8463 C C . THR E 1 136 ? 42.366 35.805 -36.673 1.00 52.28 136 THR E C 1
ATOM 8464 O O . THR E 1 136 ? 41.514 35.338 -35.913 1.00 52.31 136 THR E O 1
ATOM 8468 N N . ASP E 1 137 ? 43.489 35.165 -36.994 1.00 52.39 137 ASP E N 1
ATOM 8469 C CA . ASP E 1 137 ? 43.881 33.912 -36.350 1.00 52.45 137 ASP E CA 1
ATOM 8470 C C . ASP E 1 137 ? 44.359 34.180 -34.924 1.00 52.45 137 ASP E C 1
ATOM 8471 O O . ASP E 1 137 ? 44.150 33.359 -34.030 1.00 52.45 137 ASP E O 1
ATOM 8476 N N . LYS E 1 138 ? 44.998 35.335 -34.728 1.00 52.49 138 LYS E N 1
ATOM 8477 C CA . LYS E 1 138 ? 45.452 35.779 -33.408 1.00 52.58 138 LYS E CA 1
ATOM 8478 C C . LYS E 1 138 ? 44.276 36.082 -32.480 1.00 52.60 138 LYS E C 1
ATOM 8479 O O . LYS E 1 138 ? 44.352 35.838 -31.272 1.00 52.62 138 LYS E O 1
ATOM 8485 N N . LYS E 1 139 ? 43.200 36.618 -33.058 1.00 52.57 139 LYS E N 1
ATOM 8486 C CA . LYS E 1 139 ? 41.969 36.915 -32.326 1.00 52.51 139 LYS E CA 1
ATOM 8487 C C . LYS E 1 139 ? 41.317 35.638 -31.804 1.00 52.46 139 LYS E C 1
ATOM 8488 O O . LYS E 1 139 ? 40.836 35.604 -30.670 1.00 52.49 139 LYS E O 1
ATOM 8490 N N . TYR E 1 140 ? 41.306 34.596 -32.636 1.00 52.35 140 TYR E N 1
ATOM 8491 C CA . TYR E 1 140 ? 40.829 33.273 -32.224 1.00 52.26 140 TYR E CA 1
ATOM 8492 C C . TYR E 1 140 ? 41.757 32.621 -31.204 1.00 52.05 140 TYR E C 1
ATOM 8493 O O . TYR E 1 140 ? 41.300 31.894 -30.320 1.00 52.07 140 TYR E O 1
ATOM 8502 N N . VAL E 1 141 ? 43.056 32.882 -31.338 1.00 51.71 141 VAL E N 1
ATOM 8503 C CA . VAL E 1 141 ? 44.057 32.369 -30.407 1.00 51.36 141 VAL E CA 1
ATOM 8504 C C . VAL E 1 141 ? 43.885 32.989 -29.022 1.00 51.07 141 VAL E C 1
ATOM 8505 O O . VAL E 1 141 ? 43.946 32.287 -28.014 1.00 51.08 141 VAL E O 1
ATOM 8507 N N . ASN E 1 142 ? 43.659 34.301 -28.983 1.00 50.71 142 ASN E N 1
ATOM 8508 C CA . ASN E 1 142 ? 43.435 35.014 -27.726 1.00 50.37 142 ASN E CA 1
ATOM 8509 C C . ASN E 1 142 ? 42.138 34.627 -27.018 1.00 50.06 142 ASN E C 1
ATOM 8510 O O . ASN E 1 142 ? 42.096 34.566 -25.792 1.00 50.05 142 ASN E O 1
ATOM 8515 N N . ASP E 1 143 ? 41.090 34.359 -27.794 1.00 49.64 143 ASP E N 1
ATOM 8516 C CA . ASP E 1 143 ? 39.779 34.023 -27.239 1.00 49.22 143 ASP E CA 1
ATOM 8517 C C . ASP E 1 143 ? 39.712 32.606 -26.672 1.00 48.86 143 ASP E C 1
ATOM 8518 O O . ASP E 1 143 ? 39.091 32.381 -25.630 1.00 48.87 143 ASP E O 1
ATOM 8523 N N . ILE E 1 144 ? 40.348 31.659 -27.361 1.00 48.33 144 ILE E N 1
ATOM 8524 C CA . ILE E 1 144 ? 40.359 30.255 -26.939 1.00 47.81 144 ILE E CA 1
ATOM 8525 C C . ILE E 1 144 ? 41.059 30.068 -25.590 1.00 47.39 144 ILE E C 1
ATOM 8526 O O . ILE E 1 144 ? 40.604 29.287 -24.750 1.00 47.39 144 ILE E O 1
ATOM 8531 N N . PHE E 1 145 ? 42.150 30.803 -25.383 1.00 46.84 145 PHE E N 1
ATOM 8532 C CA . PHE E 1 145 ? 42.976 30.628 -24.189 1.00 46.26 145 PHE E CA 1
ATOM 8533 C C . PHE E 1 145 ? 42.654 31.594 -23.046 1.00 45.85 145 PHE E C 1
ATOM 8534 O O . PHE E 1 145 ? 42.908 31.279 -21.882 1.00 45.85 145 PHE E O 1
ATOM 8542 N N . ASN E 1 146 ? 42.091 32.758 -23.372 1.00 45.31 146 ASN E N 1
ATOM 8543 C CA . ASN E 1 146 ? 41.624 33.698 -22.346 1.00 44.81 146 ASN E CA 1
ATOM 8544 C C . ASN E 1 146 ? 40.329 33.254 -21.667 1.00 44.37 146 ASN E C 1
ATOM 8545 O O . ASN E 1 146 ? 39.937 33.809 -20.637 1.00 44.35 146 ASN E O 1
ATOM 8550 N N . SER E 1 147 ? 39.675 32.253 -22.252 1.00 43.78 147 SER E N 1
ATOM 8551 C CA . SER E 1 147 ? 38.476 31.653 -21.676 1.00 43.24 147 SER E CA 1
ATOM 8552 C C . SER E 1 147 ? 38.820 30.737 -20.501 1.00 42.84 147 SER E C 1
ATOM 8553 O O . SER E 1 147 ? 37.999 30.531 -19.605 1.00 42.79 147 SER E O 1
ATOM 8556 N N . CYS E 1 148 ? 40.034 30.188 -20.517 1.00 42.30 148 CYS E N 1
ATOM 8557 C CA . CYS E 1 148 ? 40.502 29.293 -19.460 1.00 41.76 148 CYS E CA 1
ATOM 8558 C C . CYS E 1 148 ? 41.844 29.737 -18.865 1.00 41.33 148 CYS E C 1
ATOM 8559 O O . CYS E 1 148 ? 42.622 28.912 -18.375 1.00 41.18 148 CYS E O 1
ATOM 8562 N N . GLY E 1 149 ? 42.103 31.043 -18.904 1.00 40.84 149 GLY E N 1
ATOM 8563 C CA . GLY E 1 149 ? 43.313 31.605 -18.313 1.00 40.35 149 GLY E CA 1
ATOM 8564 C C . GLY E 1 149 ? 43.724 32.956 -18.867 1.00 40.00 149 GLY E C 1
ATOM 8565 O O . GLY E 1 149 ? 42.879 33.752 -19.282 1.00 40.02 149 GLY E O 1
ATOM 8566 N N . ILE E 1 150 ? 45.031 33.211 -18.856 1.00 39.55 150 ILE E N 1
ATOM 8567 C CA . ILE E 1 150 ? 45.601 34.458 -19.367 1.00 39.14 150 ILE E CA 1
ATOM 8568 C C . ILE E 1 150 ? 46.698 34.148 -20.387 1.00 38.96 150 ILE E C 1
ATOM 8569 O O . ILE E 1 150 ? 47.604 33.354 -20.118 1.00 38.93 150 ILE E O 1
ATOM 8574 N N . ILE E 1 151 ? 46.602 34.776 -21.557 1.00 38.63 151 ILE E N 1
ATOM 8575 C CA . ILE E 1 151 ? 47.562 34.560 -22.639 1.00 38.31 151 ILE E CA 1
ATOM 8576 C C . ILE E 1 151 ? 48.331 35.839 -23.000 1.00 38.11 151 ILE E C 1
ATOM 8577 O O . ILE E 1 151 ? 47.773 36.940 -22.993 1.00 38.09 151 ILE E O 1
ATOM 8582 N N . HIS E 1 152 ? 49.619 35.675 -23.294 1.00 37.86 152 HIS E N 1
ATOM 8583 C CA . HIS E 1 152 ? 50.470 36.777 -23.733 1.00 37.62 152 HIS E CA 1
ATOM 8584 C C . HIS E 1 152 ? 51.152 36.436 -25.052 1.00 37.45 152 HIS E C 1
ATOM 8585 O O . HIS E 1 152 ? 51.611 35.310 -25.245 1.00 37.41 152 HIS E O 1
ATOM 8592 N N . GLU E 1 153 ? 51.206 37.408 -25.958 1.00 37.32 153 GLU E N 1
ATOM 8593 C CA . GLU E 1 153 ? 51.997 37.275 -27.178 1.00 37.17 153 GLU E CA 1
ATOM 8594 C C . GLU E 1 153 ? 53.404 37.793 -26.915 1.00 36.97 153 GLU E C 1
ATOM 8595 O O . GLU E 1 153 ? 53.590 38.955 -26.546 1.00 36.93 153 GLU E O 1
ATOM 8601 N N . ILE E 1 154 ? 54.389 36.920 -27.100 1.00 36.75 154 ILE E N 1
ATOM 8602 C CA . ILE E 1 154 ? 55.787 37.258 -26.836 1.00 36.54 154 ILE E CA 1
ATOM 8603 C C . ILE E 1 154 ? 56.679 36.941 -28.041 1.00 36.42 154 ILE E C 1
ATOM 8604 O O . ILE E 1 154 ? 56.226 36.335 -29.015 1.00 36.39 154 ILE E O 1
ATOM 8609 N N . LYS E 1 155 ? 57.940 37.363 -27.968 1.00 36.25 155 LYS E N 1
ATOM 8610 C CA . LYS E 1 155 ? 58.934 37.035 -28.988 1.00 36.08 155 LYS E CA 1
ATOM 8611 C C . LYS E 1 155 ? 59.245 35.542 -28.958 1.00 35.86 155 LYS E C 1
ATOM 8612 O O . LYS E 1 155 ? 59.168 34.908 -27.901 1.00 35.93 155 LYS E O 1
ATOM 8618 N N . GLU E 1 156 ? 59.597 34.991 -30.118 1.00 35.54 156 GLU E N 1
ATOM 8619 C CA . GLU E 1 156 ? 59.920 33.572 -30.244 1.00 35.29 156 GLU E CA 1
ATOM 8620 C C . GLU E 1 156 ? 61.141 33.187 -29.403 1.00 35.05 156 GLU E C 1
ATOM 8621 O O . GLU E 1 156 ? 61.181 32.101 -28.822 1.00 35.02 156 GLU E O 1
ATOM 8627 N N . LYS E 1 157 ? 62.123 34.086 -29.341 1.00 34.73 157 LYS E N 1
ATOM 8628 C CA . LYS E 1 157 ? 63.332 33.887 -28.533 1.00 34.53 157 LYS E CA 1
ATOM 8629 C C . LYS E 1 157 ? 63.042 33.790 -27.031 1.00 34.18 157 LYS E C 1
ATOM 8630 O O . LYS E 1 157 ? 63.796 33.158 -26.288 1.00 34.23 157 LYS E O 1
ATOM 8636 N N . ASP E 1 158 ? 61.945 34.414 -26.603 1.00 33.74 158 ASP E N 1
ATOM 8637 C CA . ASP E 1 158 ? 61.536 34.432 -25.199 1.00 33.26 158 ASP E CA 1
ATOM 8638 C C . ASP E 1 158 ? 60.702 33.214 -24.796 1.00 32.95 158 ASP E C 1
ATOM 8639 O O . ASP E 1 158 ? 60.378 33.044 -23.619 1.00 32.85 158 ASP E O 1
ATOM 8652 N N . ASP E 1 160 ? 61.433 30.030 -24.652 1.00 31.31 160 ASP E N 1
ATOM 8653 C CA . ASP E 1 160 ? 62.151 29.018 -23.872 1.00 30.80 160 ASP E CA 1
ATOM 8654 C C . ASP E 1 160 ? 62.196 29.325 -22.375 1.00 30.39 160 ASP E C 1
ATOM 8655 O O . ASP E 1 160 ? 62.026 28.425 -21.551 1.00 30.41 160 ASP E O 1
ATOM 8660 N N . ILE E 1 161 ? 62.426 30.591 -22.032 1.00 29.86 161 ILE E N 1
ATOM 8661 C CA . ILE E 1 161 ? 62.406 31.030 -20.634 1.00 29.36 161 ILE E CA 1
ATOM 8662 C C . ILE E 1 161 ? 60.977 31.121 -20.091 1.00 29.08 161 ILE E C 1
ATOM 8663 O O . ILE E 1 161 ? 60.725 30.789 -18.930 1.00 28.99 161 ILE E O 1
ATOM 8668 N N . ALA E 1 162 ? 60.049 31.562 -20.938 1.00 28.74 162 ALA E N 1
ATOM 8669 C CA . ALA E 1 162 ? 58.640 31.630 -20.566 1.00 28.42 162 ALA E CA 1
ATOM 8670 C C . ALA E 1 162 ? 58.086 30.236 -20.270 1.00 28.17 162 ALA E C 1
ATOM 8671 O O . ALA E 1 162 ? 57.349 30.057 -19.302 1.00 28.16 162 ALA E O 1
ATOM 8673 N N . THR E 1 163 ? 58.461 29.257 -21.094 1.00 27.86 163 THR E N 1
ATOM 8674 C CA . THR E 1 163 ? 58.128 27.848 -20.861 1.00 27.60 163 THR E CA 1
ATOM 8675 C C . THR E 1 163 ? 58.674 27.376 -19.512 1.00 27.38 163 THR E C 1
ATOM 8676 O O . THR E 1 163 ? 57.974 26.701 -18.755 1.00 27.34 163 THR E O 1
ATOM 8680 N N . ALA E 1 164 ? 59.919 27.746 -19.222 1.00 27.17 164 ALA E N 1
ATOM 8681 C CA . ALA E 1 164 ? 60.579 27.381 -17.969 1.00 26.99 164 ALA E CA 1
ATOM 8682 C C . ALA E 1 164 ? 59.837 27.909 -16.739 1.00 26.88 164 ALA E C 1
ATOM 8683 O O . ALA E 1 164 ? 59.772 27.233 -15.713 1.00 26.97 164 ALA E O 1
ATOM 8685 N N . ILE E 1 165 ? 59.272 29.108 -16.857 1.00 26.75 165 ILE E N 1
ATOM 8686 C CA . ILE E 1 165 ? 58.534 29.737 -15.763 1.00 26.64 165 ILE E CA 1
ATOM 8687 C C . ILE E 1 165 ? 57.053 29.352 -15.767 1.00 26.49 165 ILE E C 1
ATOM 8688 O O . ILE E 1 165 ? 56.529 28.889 -14.759 1.00 26.46 165 ILE E O 1
ATOM 8693 N N . SER E 1 166 ? 56.393 29.543 -16.905 1.00 26.40 166 SER E N 1
ATOM 8694 C CA . SER E 1 166 ? 54.943 29.393 -17.004 1.00 26.28 166 SER E CA 1
ATOM 8695 C C . SER E 1 166 ? 54.502 27.938 -17.199 1.00 26.20 166 SER E C 1
ATOM 8696 O O . SER E 1 166 ? 53.584 27.471 -16.524 1.00 26.11 166 SER E O 1
ATOM 8699 N N . GLY E 1 167 ? 55.163 27.229 -18.113 1.00 26.18 167 GLY E N 1
ATOM 8700 C CA . GLY E 1 167 ? 54.834 25.833 -18.404 1.00 26.09 167 GLY E CA 1
ATOM 8701 C C . GLY E 1 167 ? 55.282 24.861 -17.328 1.00 26.09 167 GLY E C 1
ATOM 8702 O O . GLY E 1 167 ? 54.505 24.005 -16.892 1.00 26.02 167 GLY E O 1
ATOM 8703 N N . CYS E 1 168 ? 56.539 24.992 -16.904 1.00 26.02 168 CYS E N 1
ATOM 8704 C CA . CYS E 1 168 ? 57.117 24.131 -15.869 1.00 25.90 168 CYS E CA 1
ATOM 8705 C C . CYS E 1 168 ? 56.770 24.628 -14.476 1.00 25.86 168 CYS E C 1
ATOM 8706 O O . CYS E 1 168 ? 56.753 23.853 -13.516 1.00 25.93 168 CYS E O 1
ATOM 8709 N N . GLY E 1 169 ? 56.493 25.926 -14.384 1.00 25.79 169 GLY E N 1
ATOM 8710 C CA . GLY E 1 169 ? 56.243 26.612 -13.119 1.00 25.76 169 GLY E CA 1
ATOM 8711 C C . GLY E 1 169 ? 55.365 25.928 -12.090 1.00 25.75 169 GLY E C 1
ATOM 8712 O O . GLY E 1 169 ? 55.717 25.921 -10.911 1.00 25.90 169 GLY E O 1
ATOM 8713 N N . PRO E 1 170 ? 54.211 25.364 -12.512 1.00 25.71 170 PRO E N 1
ATOM 8714 C CA . PRO E 1 170 ? 53.345 24.731 -11.516 1.00 25.69 170 PRO E CA 1
ATOM 8715 C C . PRO E 1 170 ? 54.042 23.628 -10.725 1.00 25.65 170 PRO E C 1
ATOM 8716 O O . PRO E 1 170 ? 53.801 23.496 -9.526 1.00 25.74 170 PRO E O 1
ATOM 8720 N N . ALA E 1 171 ? 54.912 22.867 -11.389 1.00 25.62 171 ALA E N 1
ATOM 8721 C CA . ALA E 1 171 ? 55.678 21.800 -10.739 1.00 25.52 171 ALA E CA 1
ATOM 8722 C C . ALA E 1 171 ? 56.604 22.329 -9.642 1.00 25.45 171 ALA E C 1
ATOM 8723 O O . ALA E 1 171 ? 56.784 21.674 -8.614 1.00 25.55 171 ALA E O 1
ATOM 8725 N N . TYR E 1 172 ? 57.185 23.508 -9.867 1.00 25.34 172 TYR E N 1
ATOM 8726 C CA . TYR E 1 172 ? 58.002 24.177 -8.854 1.00 25.28 172 TYR E CA 1
ATOM 8727 C C . TYR E 1 172 ? 57.138 24.583 -7.666 1.00 25.17 172 TYR E C 1
ATOM 8728 O O . TYR E 1 172 ? 57.541 24.411 -6.513 1.00 25.25 172 TYR E O 1
ATOM 8737 N N . VAL E 1 173 ? 55.953 25.120 -7.961 1.00 25.00 173 VAL E N 1
ATOM 8738 C CA . VAL E 1 173 ? 54.999 25.539 -6.935 1.00 24.79 173 VAL E CA 1
ATOM 8739 C C . VAL E 1 173 ? 54.454 24.334 -6.167 1.00 24.69 173 VAL E C 1
ATOM 8740 O O . VAL E 1 173 ? 54.354 24.380 -4.944 1.00 24.70 173 VAL E O 1
ATOM 8744 N N . TYR E 1 174 ? 54.112 23.259 -6.882 1.00 24.60 174 TYR E N 1
ATOM 8745 C CA . TYR E 1 174 ? 53.614 22.040 -6.239 1.00 24.52 174 TYR E CA 1
ATOM 8746 C C . TYR E 1 174 ? 54.617 21.479 -5.239 1.00 24.53 174 TYR E C 1
ATOM 8747 O O . TYR E 1 174 ? 54.237 21.087 -4.135 1.00 24.66 174 TYR E O 1
ATOM 8756 N N . LEU E 1 175 ? 55.892 21.452 -5.630 1.00 24.43 175 LEU E N 1
ATOM 8757 C CA . LEU E 1 175 ? 56.966 20.996 -4.750 1.00 24.42 175 LEU E CA 1
ATOM 8758 C C . LEU E 1 175 ? 57.169 21.965 -3.583 1.00 24.42 175 LEU E C 1
ATOM 8759 O O . LEU E 1 175 ? 57.464 21.540 -2.465 1.00 24.47 175 LEU E O 1
ATOM 8764 N N . PHE E 1 176 ? 57.000 23.258 -3.849 1.00 24.33 176 PHE E N 1
ATOM 8765 C CA . PHE E 1 176 ? 57.064 24.284 -2.811 1.00 24.40 176 PHE E CA 1
ATOM 8766 C C . PHE E 1 176 ? 55.963 24.071 -1.766 1.00 24.44 176 PHE E C 1
ATOM 8767 O O . PHE E 1 176 ? 56.233 24.087 -0.564 1.00 24.41 176 PHE E O 1
ATOM 8775 N N . ILE E 1 177 ? 54.736 23.856 -2.242 1.00 24.49 177 ILE E N 1
ATOM 8776 C CA . ILE E 1 177 ? 53.583 23.533 -1.395 1.00 24.50 177 ILE E CA 1
ATOM 8777 C C . ILE E 1 177 ? 53.824 22.230 -0.623 1.00 24.55 177 ILE E C 1
ATOM 8778 O O . ILE E 1 177 ? 53.580 22.160 0.585 1.00 24.44 177 ILE E O 1
ATOM 8783 N N . GLU E 1 178 ? 54.313 21.215 -1.339 1.00 24.64 178 GLU E N 1
ATOM 8784 C CA . GLU E 1 178 ? 54.637 19.898 -0.786 1.00 24.67 178 GLU E CA 1
ATOM 8785 C C . GLU E 1 178 ? 55.664 19.977 0.348 1.00 24.69 178 GLU E C 1
ATOM 8786 O O . GLU E 1 178 ? 55.523 19.297 1.367 1.00 24.71 178 GLU E O 1
ATOM 8792 N N . SER E 1 179 ? 56.689 20.807 0.158 1.00 24.77 179 SER E N 1
ATOM 8793 C CA . SER E 1 179 ? 57.769 20.964 1.132 1.00 24.74 179 SER E CA 1
ATOM 8794 C C . SER E 1 179 ? 57.292 21.688 2.390 1.00 24.81 179 SER E C 1
ATOM 8795 O O . SER E 1 179 ? 57.681 21.330 3.505 1.00 24.74 179 SER E O 1
ATOM 8798 N N . LEU E 1 180 ? 56.451 22.701 2.197 1.00 24.89 180 LEU E N 1
ATOM 8799 C CA . LEU E 1 180 ? 55.870 23.468 3.300 1.00 25.11 180 LEU E CA 1
ATOM 8800 C C . LEU E 1 180 ? 54.934 22.626 4.174 1.00 25.19 180 LEU E C 1
ATOM 8801 O O . LEU E 1 180 ? 54.914 22.784 5.396 1.00 25.31 180 LEU E O 1
ATOM 8806 N N . ILE E 1 181 ? 54.167 21.736 3.543 1.00 25.30 181 ILE E N 1
ATOM 8807 C CA . ILE E 1 181 ? 53.293 20.803 4.263 1.00 25.41 181 ILE E CA 1
ATOM 8808 C C . ILE E 1 181 ? 54.121 19.795 5.067 1.00 25.50 181 ILE E C 1
ATOM 8809 O O . ILE E 1 181 ? 53.837 19.551 6.243 1.00 25.59 181 ILE E O 1
ATOM 8814 N N . ASP E 1 182 ? 55.150 19.235 4.430 1.00 25.54 182 ASP E N 1
ATOM 8815 C CA . ASP E 1 182 ? 56.075 18.295 5.071 1.00 25.62 182 ASP E CA 1
ATOM 8816 C C . ASP E 1 182 ? 56.737 18.859 6.327 1.00 25.58 182 ASP E C 1
ATOM 8817 O O . ASP E 1 182 ? 56.984 18.129 7.291 1.00 25.54 182 ASP E O 1
ATOM 8822 N N . ALA E 1 183 ? 57.024 20.158 6.298 1.00 25.49 183 ALA E N 1
ATOM 8823 C CA . ALA E 1 183 ? 57.633 20.846 7.425 1.00 25.46 183 ALA E CA 1
ATOM 8824 C C . ALA E 1 183 ? 56.636 21.011 8.571 1.00 25.57 183 ALA E C 1
ATOM 8825 O O . ALA E 1 183 ? 57.013 20.961 9.744 1.00 25.51 183 ALA E O 1
ATOM 8827 N N . GLY E 1 184 ? 55.366 21.206 8.221 1.00 25.66 184 GLY E N 1
ATOM 8828 C CA . GLY E 1 184 ? 54.292 21.303 9.203 1.00 25.72 184 GLY E CA 1
ATOM 8829 C C . GLY E 1 184 ? 54.008 19.967 9.852 1.00 25.80 184 GLY E C 1
ATOM 8830 O O . GLY E 1 184 ? 53.860 19.883 11.070 1.00 25.86 184 GLY E O 1
ATOM 8831 N N . VAL E 1 185 ? 53.940 18.921 9.031 1.00 25.88 185 VAL E N 1
ATOM 8832 C CA . VAL E 1 185 ? 53.728 17.558 9.516 1.00 25.99 185 VAL E CA 1
ATOM 8833 C C . VAL E 1 185 ? 54.854 17.134 10.466 1.00 26.07 185 VAL E C 1
ATOM 8834 O O . VAL E 1 185 ? 54.588 16.630 11.557 1.00 26.18 185 VAL E O 1
ATOM 8838 N N . LYS E 1 186 ? 56.100 17.369 10.057 1.00 26.17 186 LYS E N 1
ATOM 8839 C CA . LYS E 1 186 ? 57.273 16.987 10.851 1.00 26.25 186 LYS E CA 1
ATOM 8840 C C . LYS E 1 186 ? 57.278 17.594 12.257 1.00 26.37 186 LYS E C 1
ATOM 8841 O O . LYS E 1 186 ? 57.742 16.962 13.208 1.00 26.38 186 LYS E O 1
ATOM 8847 N N . ASN E 1 187 ? 56.766 18.816 12.379 1.00 26.51 187 ASN E N 1
ATOM 8848 C CA . ASN E 1 187 ? 56.792 19.531 13.651 1.00 26.71 187 ASN E CA 1
ATOM 8849 C C . ASN E 1 187 ? 55.452 19.573 14.399 1.00 26.87 187 ASN E C 1
ATOM 8850 O O . ASN E 1 187 ? 55.227 20.456 15.233 1.00 26.86 187 ASN E O 1
ATOM 8855 N N . GLY E 1 188 ? 54.568 18.622 14.101 1.00 27.08 188 GLY E N 1
ATOM 8856 C CA . GLY E 1 188 ? 53.363 18.422 14.909 1.00 27.36 188 GLY E CA 1
ATOM 8857 C C . GLY E 1 188 ? 52.007 18.584 14.248 1.00 27.51 188 GLY E C 1
ATOM 8858 O O . GLY E 1 188 ? 51.035 17.970 14.690 1.00 27.60 188 GLY E O 1
ATOM 8859 N N . LEU E 1 189 ? 51.928 19.408 13.204 1.00 27.71 189 LEU E N 1
ATOM 8860 C CA . LEU E 1 189 ? 50.651 19.679 12.529 1.00 27.97 189 LEU E CA 1
ATOM 8861 C C . LEU E 1 189 ? 50.152 18.492 11.710 1.00 28.23 189 LEU E C 1
ATOM 8862 O O . LEU E 1 189 ? 50.946 17.691 11.212 1.00 28.22 189 LEU E O 1
ATOM 8867 N N . SER E 1 190 ? 48.832 18.386 11.578 1.00 28.53 190 SER E N 1
ATOM 8868 C CA . SER E 1 190 ? 48.225 17.396 10.690 1.00 28.86 190 SER E CA 1
ATOM 8869 C C . SER E 1 190 ? 48.457 17.814 9.242 1.00 29.07 190 SER E C 1
ATOM 8870 O O . SER E 1 190 ? 48.637 19.000 8.958 1.00 29.13 190 SER E O 1
ATOM 8873 N N . ARG E 1 191 ? 48.462 16.838 8.337 1.00 29.45 191 ARG E N 1
ATOM 8874 C CA . ARG E 1 191 ? 48.691 17.095 6.912 1.00 29.84 191 ARG E CA 1
ATOM 8875 C C . ARG E 1 191 ? 47.606 17.998 6.316 1.00 29.96 191 ARG E C 1
ATOM 8876 O O . ARG E 1 191 ? 47.904 18.881 5.508 1.00 29.94 191 ARG E O 1
ATOM 8884 N N . GLU E 1 192 ? 46.362 17.781 6.741 1.00 30.17 192 GLU E N 1
ATOM 8885 C CA . GLU E 1 192 ? 45.217 18.564 6.277 1.00 30.36 192 GLU E CA 1
ATOM 8886 C C . GLU E 1 192 ? 45.303 20.035 6.695 1.00 30.24 192 GLU E C 1
ATOM 8887 O O . GLU E 1 192 ? 45.103 20.927 5.867 1.00 30.29 192 GLU E O 1
ATOM 8893 N N . LEU E 1 193 ? 45.596 20.280 7.972 1.00 30.08 193 LEU E N 1
ATOM 8894 C CA . LEU E 1 193 ? 45.746 21.644 8.490 1.00 30.02 193 LEU E CA 1
ATOM 8895 C C . LEU E 1 193 ? 46.951 22.351 7.873 1.00 29.93 193 LEU E C 1
ATOM 8896 O O . LEU E 1 193 ? 46.876 23.538 7.548 1.00 29.91 193 LEU E O 1
ATOM 8901 N N . SER E 1 194 ? 48.050 21.612 7.714 1.00 29.89 194 SER E N 1
ATOM 8902 C CA . SER E 1 194 ? 49.250 22.115 7.043 1.00 29.88 194 SER E CA 1
ATOM 8903 C C . SER E 1 194 ? 48.941 22.591 5.628 1.00 29.85 194 SER E C 1
ATOM 8904 O O . SER E 1 194 ? 49.417 23.645 5.211 1.00 29.85 194 SER E O 1
ATOM 8907 N N . LYS E 1 195 ? 48.137 21.811 4.905 1.00 29.89 195 LYS E N 1
ATOM 8908 C CA . LYS E 1 195 ? 47.720 22.150 3.543 1.00 29.93 195 LYS E CA 1
ATOM 8909 C C . LYS E 1 195 ? 46.897 23.439 3.510 1.00 29.79 195 LYS E C 1
ATOM 8910 O O . LYS E 1 195 ? 47.183 24.338 2.719 1.00 29.80 195 LYS E O 1
ATOM 8916 N N . ASN E 1 196 ? 45.891 23.519 4.381 1.00 29.69 196 ASN E N 1
ATOM 8917 C CA . ASN E 1 196 ? 45.012 24.685 4.475 1.00 29.58 196 ASN E CA 1
ATOM 8918 C C . ASN E 1 196 ? 45.773 25.975 4.757 1.00 29.45 196 ASN E C 1
ATOM 8919 O O . ASN E 1 196 ? 45.515 27.005 4.132 1.00 29.45 196 ASN E O 1
ATOM 8924 N N . LEU E 1 197 ? 46.711 25.905 5.699 1.00 29.32 197 LEU E N 1
ATOM 8925 C CA . LEU E 1 197 ? 47.518 27.059 6.085 1.00 29.09 197 LEU E CA 1
ATOM 8926 C C . LEU E 1 197 ? 48.479 27.482 4.981 1.00 28.95 197 LEU E C 1
ATOM 8927 O O . LEU E 1 197 ? 48.672 28.675 4.757 1.00 29.00 197 LEU E O 1
ATOM 8932 N N . VAL E 1 198 ? 49.065 26.504 4.291 1.00 28.75 198 VAL E N 1
ATOM 8933 C CA . VAL E 1 198 ? 50.010 26.772 3.203 1.00 28.64 198 VAL E CA 1
ATOM 8934 C C . VAL E 1 198 ? 49.321 27.445 2.013 1.00 28.57 198 VAL E C 1
ATOM 8935 O O . VAL E 1 198 ? 49.803 28.458 1.507 1.00 28.57 198 VAL E O 1
ATOM 8939 N N . LEU E 1 199 ? 48.189 26.888 1.588 1.00 28.56 199 LEU E N 1
ATOM 8940 C CA . LEU E 1 199 ? 47.463 27.391 0.420 1.00 28.62 199 LEU E CA 1
ATOM 8941 C C . LEU E 1 199 ? 46.908 28.797 0.634 1.00 28.64 199 LEU E C 1
ATOM 8942 O O . LEU E 1 199 ? 46.907 29.611 -0.288 1.00 28.58 199 LEU E O 1
ATOM 8947 N N . GLN E 1 200 ? 46.443 29.072 1.850 1.00 28.82 200 GLN E N 1
ATOM 8948 C CA . GLN E 1 200 ? 45.912 30.386 2.206 1.00 28.97 200 GLN E CA 1
ATOM 8949 C C . GLN E 1 200 ? 47.029 31.423 2.326 1.00 29.07 200 GLN E C 1
ATOM 8950 O O . GLN E 1 200 ? 46.849 32.589 1.962 1.00 29.09 200 GLN E O 1
ATOM 8956 N N . THR E 1 201 ? 48.180 30.983 2.828 1.00 29.21 201 THR E N 1
ATOM 8957 C CA . THR E 1 201 ? 49.357 31.838 2.955 1.00 29.36 201 THR E CA 1
ATOM 8958 C C . THR E 1 201 ? 49.880 32.262 1.582 1.00 29.49 201 THR E C 1
ATOM 8959 O O . THR E 1 201 ? 50.206 33.433 1.369 1.00 29.43 201 THR E O 1
ATOM 8963 N N . ILE E 1 202 ? 49.946 31.307 0.657 1.00 29.73 202 ILE E N 1
ATOM 8964 C CA . ILE E 1 202 ? 50.376 31.584 -0.711 1.00 30.00 202 ILE E CA 1
ATOM 8965 C C . ILE E 1 202 ? 49.352 32.461 -1.441 1.00 30.25 202 ILE E C 1
ATOM 8966 O O . ILE E 1 202 ? 49.724 33.435 -2.102 1.00 30.22 202 ILE E O 1
ATOM 8971 N N . LYS E 1 203 ? 48.073 32.113 -1.299 1.00 30.57 203 LYS E N 1
ATOM 8972 C CA . LYS E 1 203 ? 46.969 32.885 -1.874 1.00 31.00 203 LYS E CA 1
ATOM 8973 C C . LYS E 1 203 ? 47.026 34.341 -1.427 1.00 31.15 203 LYS E C 1
ATOM 8974 O O . LYS E 1 203 ? 46.896 35.253 -2.246 1.00 31.16 203 LYS E O 1
ATOM 8980 N N . GLY E 1 204 ? 47.226 34.540 -0.126 1.00 31.44 204 GLY E N 1
ATOM 8981 C CA . GLY E 1 204 ? 47.317 35.873 0.458 1.00 31.77 204 GLY E CA 1
ATOM 8982 C C . GLY E 1 204 ? 48.516 36.670 -0.017 1.00 32.03 204 GLY E C 1
ATOM 8983 O O . GLY E 1 204 ? 48.408 37.874 -0.245 1.00 31.96 204 GLY E O 1
ATOM 8984 N N . SER E 1 205 ? 49.654 35.994 -0.169 1.00 32.41 205 SER E N 1
ATOM 8985 C CA . SER E 1 205 ? 50.904 36.632 -0.591 1.00 32.82 205 SER E CA 1
ATOM 8986 C C . SER E 1 205 ? 50.869 37.094 -2.047 1.00 33.14 205 SER E C 1
ATOM 8987 O O . SER E 1 205 ? 51.313 38.199 -2.358 1.00 33.15 205 SER E O 1
ATOM 8990 N N . VAL E 1 206 ? 50.348 36.242 -2.929 1.00 33.58 206 VAL E N 1
ATOM 8991 C CA . VAL E 1 206 ? 50.181 36.577 -4.347 1.00 34.03 206 VAL E CA 1
ATOM 8992 C C . VAL E 1 206 ? 49.238 37.771 -4.496 1.00 34.40 206 VAL E C 1
ATOM 8993 O O . VAL E 1 206 ? 49.499 38.689 -5.280 1.00 34.43 206 VAL E O 1
ATOM 8997 N N . GLU E 1 207 ? 48.158 37.755 -3.719 1.00 34.85 207 GLU E N 1
ATOM 8998 C CA . GLU E 1 207 ? 47.176 38.831 -3.714 1.00 35.38 207 GLU E CA 1
ATOM 8999 C C . GLU E 1 207 ? 47.798 40.155 -3.271 1.00 35.57 207 GLU E C 1
ATOM 9000 O O . GLU E 1 207 ? 47.444 41.215 -3.788 1.00 35.65 207 GLU E O 1
ATOM 9014 N N . VAL E 1 209 ? 51.024 40.990 -3.669 1.00 36.46 209 VAL E N 1
ATOM 9015 C CA . VAL E 1 209 ? 51.936 41.423 -4.730 1.00 36.69 209 VAL E CA 1
ATOM 9016 C C . VAL E 1 209 ? 51.221 42.252 -5.805 1.00 36.88 209 VAL E C 1
ATOM 9017 O O . VAL E 1 209 ? 51.630 43.379 -6.093 1.00 36.93 209 VAL E O 1
ATOM 9021 N N . LYS E 1 210 ? 50.152 41.700 -6.379 1.00 37.11 210 LYS E N 1
ATOM 9022 C CA . LYS E 1 210 ? 49.440 42.365 -7.478 1.00 37.36 210 LYS E CA 1
ATOM 9023 C C . LYS E 1 210 ? 48.599 43.577 -7.058 1.00 37.41 210 LYS E C 1
ATOM 9024 O O . LYS E 1 210 ? 48.274 44.421 -7.893 1.00 37.48 210 LYS E O 1
ATOM 9030 N N . LYS E 1 211 ? 48.266 43.667 -5.772 1.00 37.48 211 LYS E N 1
ATOM 9031 C CA . LYS E 1 211 ? 47.482 44.793 -5.261 1.00 37.55 211 LYS E CA 1
ATOM 9032 C C . LYS E 1 211 ? 48.340 45.937 -4.720 1.00 37.48 211 LYS E C 1
ATOM 9033 O O . LYS E 1 211 ? 47.967 47.105 -4.846 1.00 37.55 211 LYS E O 1
ATOM 9039 N N . SER E 1 212 ? 49.482 45.600 -4.124 1.00 37.35 212 SER E N 1
ATOM 9040 C CA . SER E 1 212 ? 50.329 46.589 -3.453 1.00 37.25 212 SER E CA 1
ATOM 9041 C C . SER E 1 212 ? 51.115 47.475 -4.415 1.00 37.16 212 SER E C 1
ATOM 9042 O O . SER E 1 212 ? 51.501 47.048 -5.507 1.00 37.13 212 SER E O 1
ATOM 9045 N N . ASP E 1 213 ? 51.342 48.715 -3.988 1.00 37.05 213 ASP E N 1
ATOM 9046 C CA . ASP E 1 213 ? 52.201 49.654 -4.706 1.00 37.02 213 ASP E CA 1
ATOM 9047 C C . ASP E 1 213 ? 53.676 49.431 -4.351 1.00 36.74 213 ASP E C 1
ATOM 9048 O O . ASP E 1 213 ? 54.573 49.897 -5.060 1.00 36.76 213 ASP E O 1
ATOM 9053 N N . GLN E 1 214 ? 53.910 48.710 -3.255 1.00 36.40 214 GLN E N 1
ATOM 9054 C CA . GLN E 1 214 ? 55.255 48.327 -2.824 1.00 36.11 214 GLN E CA 1
ATOM 9055 C C . GLN E 1 214 ? 55.766 47.140 -3.643 1.00 35.67 214 GLN E C 1
ATOM 9056 O O . GLN E 1 214 ? 54.990 46.241 -3.975 1.00 35.68 214 GLN E O 1
ATOM 9062 N N . PRO E 1 215 ? 57.072 47.130 -3.975 1.00 35.32 215 PRO E N 1
ATOM 9063 C CA . PRO E 1 215 ? 57.668 45.962 -4.630 1.00 34.94 215 PRO E CA 1
ATOM 9064 C C . PRO E 1 215 ? 57.690 44.736 -3.716 1.00 34.58 215 PRO E C 1
ATOM 9065 O O . PRO E 1 215 ? 57.634 44.873 -2.491 1.00 34.46 215 PRO E O 1
ATOM 9069 N N . VAL E 1 216 ? 57.781 43.554 -4.320 1.00 34.25 216 VAL E N 1
ATOM 9070 C CA . VAL E 1 216 ? 57.730 42.280 -3.592 1.00 33.86 216 VAL E CA 1
ATOM 9071 C C . VAL E 1 216 ? 58.766 42.167 -2.455 1.00 33.61 216 VAL E C 1
ATOM 9072 O O . VAL E 1 216 ? 58.484 41.574 -1.410 1.00 33.55 216 VAL E O 1
ATOM 9076 N N . GLN E 1 217 ? 59.943 42.759 -2.655 1.00 33.29 217 GLN E N 1
ATOM 9077 C CA . GLN E 1 217 ? 61.009 42.727 -1.651 1.00 33.00 217 GLN E CA 1
ATOM 9078 C C . GLN E 1 217 ? 60.665 43.562 -0.422 1.00 32.81 217 GLN E C 1
ATOM 9079 O O . GLN E 1 217 ? 61.043 43.211 0.695 1.00 32.71 217 GLN E O 1
ATOM 9085 N N . GLN E 1 218 ? 59.956 44.668 -0.638 1.00 32.66 218 GLN E N 1
ATOM 9086 C CA . GLN E 1 218 ? 59.492 45.522 0.456 1.00 32.52 218 GLN E CA 1
ATOM 9087 C C . GLN E 1 218 ? 58.370 44.850 1.242 1.00 32.21 218 GLN E C 1
ATOM 9088 O O . GLN E 1 218 ? 58.262 45.032 2.453 1.00 32.24 218 GLN E O 1
ATOM 9094 N N . LEU E 1 219 ? 57.542 44.076 0.544 1.00 31.94 219 LEU E N 1
ATOM 9095 C CA . LEU E 1 219 ? 56.495 43.277 1.176 1.00 31.68 219 LEU E CA 1
ATOM 9096 C C . LEU E 1 219 ? 57.108 42.157 2.016 1.00 31.58 219 LEU E C 1
ATOM 9097 O O . LEU E 1 219 ? 56.566 41.780 3.059 1.00 31.54 219 LEU E O 1
ATOM 9102 N N . LYS E 1 220 ? 58.240 41.639 1.543 1.00 31.39 220 LYS E N 1
ATOM 9103 C CA . LYS E 1 220 ? 59.043 40.660 2.271 1.00 31.12 220 LYS E CA 1
ATOM 9104 C C . LYS E 1 220 ? 59.687 41.289 3.509 1.00 31.06 220 LYS E C 1
ATOM 9105 O O . LYS E 1 220 ? 59.794 40.643 4.548 1.00 31.08 220 LYS E O 1
ATOM 9111 N N . ASP E 1 221 ? 60.107 42.548 3.392 1.00 30.89 221 ASP E N 1
ATOM 9112 C CA . ASP E 1 221 ? 60.711 43.277 4.510 1.00 30.70 221 ASP E CA 1
ATOM 9113 C C . ASP E 1 221 ? 59.707 43.589 5.620 1.00 30.65 221 ASP E C 1
ATOM 9114 O O . ASP E 1 221 ? 60.068 43.621 6.799 1.00 30.67 221 ASP E O 1
ATOM 9119 N N . ASN E 1 222 ? 58.451 43.813 5.232 1.00 30.49 222 ASN E N 1
ATOM 9120 C CA . ASN E 1 222 ? 57.383 44.184 6.166 1.00 30.29 222 ASN E CA 1
ATOM 9121 C C . ASN E 1 222 ? 57.051 43.096 7.184 1.00 30.13 222 ASN E C 1
ATOM 9122 O O . ASN E 1 222 ? 56.585 43.383 8.285 1.00 30.20 222 ASN E O 1
ATOM 9127 N N . ILE E 1 223 ? 57.298 41.849 6.804 1.00 29.96 223 ILE E N 1
ATOM 9128 C CA . ILE E 1 223 ? 57.006 40.700 7.656 1.00 29.77 223 ILE E CA 1
ATOM 9129 C C . ILE E 1 223 ? 58.165 40.380 8.614 1.00 29.62 223 ILE E C 1
ATOM 9130 O O . ILE E 1 223 ? 58.011 39.608 9.565 1.00 29.56 223 ILE E O 1
ATOM 9135 N N . VAL E 1 224 ? 59.315 41.003 8.376 1.00 29.45 224 VAL E N 1
ATOM 9136 C CA . VAL E 1 224 ? 60.485 40.787 9.219 1.00 29.22 224 VAL E CA 1
ATOM 9137 C C . VAL E 1 224 ? 60.470 41.754 10.401 1.00 29.10 224 VAL E C 1
ATOM 9138 O O . VAL E 1 224 ? 60.938 42.893 10.298 1.00 29.11 224 VAL E O 1
ATOM 9142 N N . SER E 1 225 ? 59.908 41.291 11.515 1.00 28.89 225 SER E N 1
ATOM 9143 C CA . SER E 1 225 ? 59.937 42.040 12.765 1.00 28.67 225 SER E CA 1
ATOM 9144 C C . SER E 1 225 ? 61.343 41.940 13.346 1.00 28.49 225 SER E C 1
ATOM 9145 O O . SER E 1 225 ? 61.876 40.834 13.479 1.00 28.48 225 SER E O 1
ATOM 9148 N N . PRO E 1 226 ? 61.958 43.096 13.669 1.00 28.26 226 PRO E N 1
ATOM 9149 C CA . PRO E 1 226 ? 63.309 43.146 14.231 1.00 28.06 226 PRO E CA 1
ATOM 9150 C C . PRO E 1 226 ? 63.508 42.192 15.408 1.00 27.82 226 PRO E C 1
ATOM 9151 O O . PRO E 1 226 ? 62.764 42.249 16.387 1.00 27.87 226 PRO E O 1
ATOM 9155 N N . GLY E 1 227 ? 64.500 41.312 15.287 1.00 27.54 227 GLY E N 1
ATOM 9156 C CA . GLY E 1 227 ? 64.802 40.320 16.319 1.00 27.19 227 GLY E CA 1
ATOM 9157 C C . GLY E 1 227 ? 63.783 39.200 16.402 1.00 26.94 227 GLY E C 1
ATOM 9158 O O . GLY E 1 227 ? 63.678 38.525 17.427 1.00 26.93 227 GLY E O 1
ATOM 9159 N N . GLY E 1 228 ? 63.046 38.987 15.314 1.00 26.71 228 GLY E N 1
ATOM 9160 C CA . GLY E 1 228 ? 61.899 38.082 15.322 1.00 26.43 228 GLY E CA 1
ATOM 9161 C C . GLY E 1 228 ? 62.096 36.722 14.684 1.00 26.24 228 GLY E C 1
ATOM 9162 O O . GLY E 1 228 ? 63.217 36.323 14.362 1.00 26.32 228 GLY E O 1
ATOM 9163 N N . ILE E 1 229 ? 60.978 36.027 14.497 1.00 26.05 229 ILE E N 1
ATOM 9164 C CA . ILE E 1 229 ? 60.940 34.639 14.035 1.00 25.82 229 ILE E CA 1
ATOM 9165 C C . ILE E 1 229 ? 61.213 34.508 12.532 1.00 25.71 229 ILE E C 1
ATOM 9166 O O . ILE E 1 229 ? 61.990 33.648 12.106 1.00 25.63 229 ILE E O 1
ATOM 9171 N N . THR E 1 230 ? 60.567 35.365 11.742 1.00 25.56 230 THR E N 1
ATOM 9172 C CA . THR E 1 230 ? 60.680 35.353 10.284 1.00 25.34 230 THR E CA 1
ATOM 9173 C C . THR E 1 230 ? 62.121 35.574 9.828 1.00 25.27 230 THR E C 1
ATOM 9174 O O . THR E 1 230 ? 62.594 34.915 8.898 1.00 25.24 230 THR E O 1
ATOM 9178 N N . ALA E 1 231 ? 62.808 36.496 10.499 1.00 25.11 231 ALA E N 1
ATOM 9179 C CA . ALA E 1 231 ? 64.207 36.798 10.223 1.00 24.96 231 ALA E CA 1
ATOM 9180 C C . ALA E 1 231 ? 65.079 35.542 10.236 1.00 24.86 231 ALA E C 1
ATOM 9181 O O . ALA E 1 231 ? 65.955 35.382 9.389 1.00 24.94 231 ALA E O 1
ATOM 9183 N N . VAL E 1 232 ? 64.819 34.654 11.193 1.00 24.78 232 VAL E N 1
ATOM 9184 C CA . VAL E 1 232 ? 65.534 33.379 11.312 1.00 24.69 232 VAL E CA 1
ATOM 9185 C C . VAL E 1 232 ? 65.200 32.432 10.146 1.00 24.65 232 VAL E C 1
ATOM 9186 O O . VAL E 1 232 ? 66.075 31.729 9.636 1.00 24.68 232 VAL E O 1
ATOM 9190 N N . GLY E 1 233 ? 63.937 32.434 9.726 1.00 24.62 233 GLY E N 1
ATOM 9191 C CA . GLY E 1 233 ? 63.488 31.636 8.586 1.00 24.55 233 GLY E CA 1
ATOM 9192 C C . GLY E 1 233 ? 64.109 32.068 7.269 1.00 24.54 233 GLY E C 1
ATOM 9193 O O . GLY E 1 233 ? 64.533 31.226 6.473 1.00 24.64 233 GLY E O 1
ATOM 9194 N N . LEU E 1 234 ? 64.163 33.379 7.040 1.00 24.48 234 LEU E N 1
ATOM 9195 C CA . LEU E 1 234 ? 64.776 33.933 5.831 1.00 24.51 234 LEU E CA 1
ATOM 9196 C C . LEU E 1 234 ? 66.288 33.730 5.803 1.00 24.60 234 LEU E C 1
ATOM 9197 O O . LEU E 1 234 ? 66.860 33.451 4.751 1.00 24.60 234 LEU E O 1
ATOM 9202 N N . TYR E 1 235 ? 66.917 33.872 6.968 1.00 24.69 235 TYR E N 1
ATOM 9203 C CA . TYR E 1 235 ? 68.350 33.630 7.148 1.00 24.75 235 TYR E CA 1
ATOM 9204 C C . TYR E 1 235 ? 68.714 32.192 6.789 1.00 24.73 235 TYR E C 1
ATOM 9205 O O . TYR E 1 235 ? 69.763 31.937 6.199 1.00 24.73 235 TYR E O 1
ATOM 9214 N N . SER E 1 236 ? 67.831 31.264 7.148 1.00 24.84 236 SER E N 1
ATOM 9215 C CA . SER E 1 236 ? 67.976 29.853 6.804 1.00 24.95 236 SER E CA 1
ATOM 9216 C C . SER E 1 236 ? 67.865 29.613 5.294 1.00 25.02 236 SER E C 1
ATOM 9217 O O . SER E 1 236 ? 68.572 28.765 4.746 1.00 25.01 236 SER E O 1
ATOM 9220 N N . LEU E 1 237 ? 66.979 30.361 4.634 1.00 25.11 237 LEU E N 1
ATOM 9221 C CA . LEU E 1 237 ? 66.811 30.281 3.182 1.00 25.19 237 LEU E CA 1
ATOM 9222 C C . LEU E 1 237 ? 68.031 30.827 2.442 1.00 25.37 237 LEU E C 1
ATOM 9223 O O . LEU E 1 237 ? 68.432 30.285 1.410 1.00 25.30 237 LEU E O 1
ATOM 9228 N N . GLU E 1 238 ? 68.610 31.900 2.978 1.00 25.50 238 GLU E N 1
ATOM 9229 C CA . GLU E 1 238 ? 69.823 32.496 2.427 1.00 25.75 238 GLU E CA 1
ATOM 9230 C C . GLU E 1 238 ? 71.027 31.573 2.597 1.00 25.81 238 GLU E C 1
ATOM 9231 O O . GLU E 1 238 ? 71.884 31.494 1.713 1.00 25.90 238 GLU E O 1
ATOM 9237 N N . LYS E 1 239 ? 71.079 30.882 3.734 1.00 25.88 239 LYS E N 1
ATOM 9238 C CA . LYS E 1 239 ? 72.140 29.922 4.026 1.00 26.02 239 LYS E CA 1
ATOM 9239 C C . LYS E 1 239 ? 72.206 28.834 2.957 1.00 26.06 239 LYS E C 1
ATOM 9240 O O . LYS E 1 239 ? 73.263 28.596 2.366 1.00 26.14 239 LYS E O 1
ATOM 9246 N N . ASN E 1 240 ? 71.062 28.202 2.704 1.00 26.04 240 ASN E N 1
ATOM 9247 C CA . ASN E 1 240 ? 70.961 27.094 1.759 1.00 25.96 240 ASN E CA 1
ATOM 9248 C C . ASN E 1 240 ? 70.718 27.522 0.305 1.00 25.97 240 ASN E C 1
ATOM 9249 O O . ASN E 1 240 ? 70.380 26.691 -0.542 1.00 26.12 240 ASN E O 1
ATOM 9254 N N . SER E 1 241 ? 70.903 28.814 0.032 1.00 25.85 241 SER E N 1
ATOM 9255 C CA . SER E 1 241 ? 70.793 29.391 -1.314 1.00 25.81 241 SER E CA 1
ATOM 9256 C C . SER E 1 241 ? 69.457 29.117 -2.012 1.00 25.70 241 SER E C 1
ATOM 9257 O O . SER E 1 241 ? 69.423 28.649 -3.152 1.00 25.67 241 SER E O 1
ATOM 9260 N N . PHE E 1 242 ? 68.365 29.422 -1.316 1.00 25.63 242 PHE E N 1
ATOM 9261 C CA . PHE E 1 242 ? 67.006 29.213 -1.824 1.00 25.50 242 PHE E CA 1
ATOM 9262 C C . PHE E 1 242 ? 66.761 29.921 -3.156 1.00 25.57 242 PHE E C 1
ATOM 9263 O O . PHE E 1 242 ? 66.186 29.340 -4.079 1.00 25.43 242 PHE E O 1
ATOM 9271 N N . LYS E 1 243 ? 67.205 31.173 -3.241 1.00 25.64 243 LYS E N 1
ATOM 9272 C CA . LYS E 1 243 ? 67.009 32.006 -4.422 1.00 25.79 243 LYS E CA 1
ATOM 9273 C C . LYS E 1 243 ? 67.750 31.453 -5.639 1.00 25.90 243 LYS E C 1
ATOM 9274 O O . LYS E 1 243 ? 67.171 31.351 -6.722 1.00 25.94 243 LYS E O 1
ATOM 9280 N N . TYR E 1 244 ? 69.021 31.095 -5.453 1.00 25.96 244 TYR E N 1
ATOM 9281 C CA . TYR E 1 244 ? 69.819 30.485 -6.515 1.00 26.01 244 TYR E CA 1
ATOM 9282 C C . TYR E 1 244 ? 69.236 29.146 -6.970 1.00 26.05 244 TYR E C 1
ATOM 9283 O O . TYR E 1 244 ? 69.226 28.849 -8.164 1.00 26.00 244 TYR E O 1
ATOM 9292 N N . THR E 1 245 ? 68.765 28.350 -6.010 1.00 26.06 245 THR E N 1
ATOM 9293 C CA . THR E 1 245 ? 68.136 27.057 -6.281 1.00 26.29 245 THR E CA 1
ATOM 9294 C C . THR E 1 245 ? 66.967 27.199 -7.256 1.00 26.48 245 THR E C 1
ATOM 9295 O O . THR E 1 245 ? 66.879 26.463 -8.240 1.00 26.53 245 THR E O 1
ATOM 9299 N N . VAL E 1 246 ? 66.088 28.159 -6.976 1.00 26.73 246 VAL E N 1
ATOM 9300 C CA . VAL E 1 246 ? 64.925 28.436 -7.814 1.00 27.03 246 VAL E CA 1
ATOM 9301 C C . VAL E 1 246 ? 65.362 28.940 -9.192 1.00 27.21 246 VAL E C 1
ATOM 9302 O O . VAL E 1 246 ? 64.855 28.475 -10.213 1.00 27.17 246 VAL E O 1
ATOM 9314 N N . ASN E 1 248 ? 68.334 28.564 -10.665 1.00 28.17 248 ASN E N 1
ATOM 9315 C CA . ASN E 1 248 ? 69.086 27.512 -11.351 1.00 28.37 248 ASN E CA 1
ATOM 9316 C C . ASN E 1 248 ? 68.163 26.465 -11.975 1.00 28.48 248 ASN E C 1
ATOM 9317 O O . ASN E 1 248 ? 68.472 25.909 -13.030 1.00 28.50 248 ASN E O 1
ATOM 9322 N N . ALA E 1 249 ? 67.034 26.207 -11.317 1.00 28.60 249 ALA E N 1
ATOM 9323 C CA . ALA E 1 249 ? 66.033 25.255 -11.802 1.00 28.68 249 ALA E CA 1
ATOM 9324 C C . ALA E 1 249 ? 65.325 25.762 -13.053 1.00 28.81 249 ALA E C 1
ATOM 9325 O O . ALA E 1 249 ? 65.091 25.002 -13.995 1.00 28.77 249 ALA E O 1
ATOM 9327 N N . VAL E 1 250 ? 64.981 27.049 -13.046 1.00 28.92 250 VAL E N 1
ATOM 9328 C CA . VAL E 1 250 ? 64.347 27.700 -14.188 1.00 28.99 250 VAL E CA 1
ATOM 9329 C C . VAL E 1 250 ? 65.306 27.725 -15.380 1.00 29.11 250 VAL E C 1
ATOM 9330 O O . VAL E 1 250 ? 64.914 27.410 -16.506 1.00 29.13 250 VAL E O 1
ATOM 9334 N N . GLU E 1 251 ? 66.564 28.076 -15.116 1.00 29.24 251 GLU E N 1
ATOM 9335 C CA . GLU E 1 251 ? 67.590 28.161 -16.152 1.00 29.34 251 GLU E CA 1
ATOM 9336 C C . GLU E 1 251 ? 67.939 26.796 -16.746 1.00 29.40 251 GLU E C 1
ATOM 9337 O O . GLU E 1 251 ? 68.249 26.698 -17.932 1.00 29.50 251 GLU E O 1
ATOM 9343 N N . ALA E 1 252 ? 67.888 25.752 -15.921 1.00 29.46 252 ALA E N 1
ATOM 9344 C CA . ALA E 1 252 ? 68.113 24.384 -16.386 1.00 29.51 252 ALA E CA 1
ATOM 9345 C C . ALA E 1 252 ? 67.010 23.954 -17.351 1.00 29.65 252 ALA E C 1
ATOM 9346 O O . ALA E 1 252 ? 67.284 23.339 -18.384 1.00 29.70 252 ALA E O 1
ATOM 9348 N N . ALA E 1 253 ? 65.770 24.295 -17.005 1.00 29.74 253 ALA E N 1
ATOM 9349 C CA . ALA E 1 253 ? 64.609 24.028 -17.850 1.00 29.90 253 ALA E CA 1
ATOM 9350 C C . ALA E 1 253 ? 64.656 24.848 -19.142 1.00 30.08 253 ALA E C 1
ATOM 9351 O O . ALA E 1 253 ? 64.357 24.333 -20.221 1.00 30.06 253 ALA E O 1
ATOM 9353 N N . CYS E 1 254 ? 65.036 26.119 -19.022 1.00 30.31 254 CYS E N 1
ATOM 9354 C CA . CYS E 1 254 ? 65.193 27.007 -20.176 1.00 30.66 254 CYS E CA 1
ATOM 9355 C C . CYS E 1 254 ? 66.266 26.487 -21.136 1.00 31.03 254 CYS E C 1
ATOM 9356 O O . CYS E 1 254 ? 66.106 26.558 -22.358 1.00 31.07 254 CYS E O 1
ATOM 9359 N N . GLU E 1 255 ? 67.348 25.961 -20.564 1.00 31.49 255 GLU E N 1
ATOM 9360 C CA . GLU E 1 255 ? 68.456 25.385 -21.321 1.00 31.99 255 GLU E CA 1
ATOM 9361 C C . GLU E 1 255 ? 68.017 24.132 -22.081 1.00 32.14 255 GLU E C 1
ATOM 9362 O O . GLU E 1 255 ? 68.395 23.940 -23.235 1.00 32.14 255 GLU E O 1
ATOM 9368 N N . LYS E 1 256 ? 67.217 23.293 -21.424 1.00 32.53 256 LYS E N 1
ATOM 9369 C CA . LYS E 1 256 ? 66.672 22.078 -22.032 1.00 32.86 256 LYS E CA 1
ATOM 9370 C C . LYS E 1 256 ? 65.700 22.408 -23.167 1.00 33.31 256 LYS E C 1
ATOM 9371 O O . LYS E 1 256 ? 65.670 21.717 -24.187 1.00 33.24 256 LYS E O 1
ATOM 9377 N N . SER E 1 257 ? 64.918 23.469 -22.979 1.00 33.97 257 SER E N 1
ATOM 9378 C CA . SER E 1 257 ? 63.987 23.956 -23.995 1.00 34.61 257 SER E CA 1
ATOM 9379 C C . SER E 1 257 ? 64.717 24.405 -25.266 1.00 35.18 257 SER E C 1
ATOM 9380 O O . SER E 1 257 ? 64.260 24.136 -26.378 1.00 35.25 257 SER E O 1
ATOM 9383 N N . LYS E 1 258 ? 65.851 25.080 -25.088 1.00 35.91 258 LYS E N 1
ATOM 9384 C CA . LYS E 1 258 ? 66.679 25.536 -26.204 1.00 36.65 258 LYS E CA 1
ATOM 9385 C C . LYS E 1 258 ? 67.442 24.392 -26.865 1.00 37.19 258 LYS E C 1
ATOM 9386 O O . LYS E 1 258 ? 67.728 24.443 -28.062 1.00 37.31 258 LYS E O 1
ATOM 9392 N N . ALA E 1 259 ? 67.771 23.368 -26.079 1.00 37.90 259 ALA E N 1
ATOM 9393 C CA . ALA E 1 259 ? 68.489 22.194 -26.575 1.00 38.63 259 ALA E CA 1
ATOM 9394 C C . ALA E 1 259 ? 67.624 21.358 -27.520 1.00 39.18 259 ALA E C 1
ATOM 9395 O O . ALA E 1 259 ? 68.100 20.886 -28.556 1.00 39.27 259 ALA E O 1
ATOM 9405 N N . GLY E 1 261 ? 65.059 22.574 -29.094 1.00 41.24 261 GLY E N 1
ATOM 9406 C CA . GLY E 1 261 ? 64.761 23.478 -30.203 1.00 41.68 261 GLY E CA 1
ATOM 9407 C C . GLY E 1 261 ? 65.889 23.612 -31.211 1.00 41.98 261 GLY E C 1
ATOM 9408 O O . GLY E 1 261 ? 65.698 24.179 -32.289 1.00 41.99 261 GLY E O 1
ATOM 9409 N N . SER E 1 262 ? 67.064 23.097 -30.855 1.00 42.22 262 SER E N 1
ATOM 9410 C CA . SER E 1 262 ? 68.217 23.096 -31.750 1.00 42.52 262 SER E CA 1
ATOM 9411 C C . SER E 1 262 ? 68.126 21.955 -32.763 1.00 42.63 262 SER E C 1
ATOM 9412 O O . SER E 1 262 ? 68.467 22.119 -33.936 1.00 42.71 262 SER E O 1
#

Sequence (1221 aa):
GENIKLGFGLGQGSALAHGIANANIIKKENLFYYGPSKKNTTLNYSSNEELARHCDIIVCAVKPDIAGSVLNNIKPYLSSKLLISICGGLNIGKLEEVGSENKIVWVPNTPCLVGEGSFIYCSNKNVNSTDKKYVNDIFNSCGIIHEIKEKDDIATAISGCGPAYVYLFIESLIDAGVKNGLSRELSKNLVLQTIKGSVEVKKSDDQPVQQLKDNIVSPGGITAVGLYSLEKNSFKYTVNAVEAACEEKSKAGSNIKLGFGLGQGSALAHGIANANIILFYYGPSKKTTLNYSSNEELARHCIIVCAVKPDIAGSVLNNIKPYLSSKLLISICGGLNIGKLEEVGSENKIVWVPNTPCLVGEGSFIYCSNKNVNSTDKKYVNDIFNSCGIIHEIKEKDDIATAISGCGPAYVYLFIESLIDAGVKNGLSRELSKNLVLQTIKGSVEVKKSDQPVQQLKDNIVSPGGITAVGLYSLEKNSFKYTVNAVEAACEKSKAGSENIKLGFGLGQGSALAHGIANANIIKKENLFYYGPSKKNTTLNYSSNEELARHCDIIVCAVKPDIAGSVLNNIKPYLSSKLLISICGGLNIGKLEEVGSENKIVWVPNTPCLVGEGSFIYCSNKNVNSTDKKYVNDIFNSCGIIHEIKEKDDIATAISGCGPAYVYLFIESLIDAGVKNGLSRELSKNLVLQTIKGSVEVKKSDDQPVQQLKDNIVSPGGITAVGLYSLEKNSFKYTVNAVEAACEKSKAGSIKLGFGLGQGSALAHGIANANIILFYYGPSKKTTLNYSSNEELIIVCAVKPDIAGSVLNNIKPYLSSKLLISICGGLNIGKLEEVGSENKIVWVPNTPCLVGEGSFIYCSNKNVNSTDKKYVNDIFNSCGIIHEIKEKDDIATAISGCGPAYVYLFIESLIDAGVKNGLSRELSKNLVLQTIKGSVEVKKSDQPVQQLKDNIVSPGGITAVGLYSLEKNSFKYTVNAVEAACEKSKAGSLGFGLGQGSALAHGIANANLFYYGPSKKNTTLNYSSNEEARHIIVCAVKPDIAGSVLNNIKPYLSSKLLISICGGLNIGKLEEVGSIVWVPNTPCLVGEGSFIYCSNKNVNSTDKKYVNDIFNSCGIIHEIKEKDDIATAISGCGPAYVYLFIESLIDAGVKNGLSRELSKNLVLQTIKGSVEVKKSDQPVQQLKDNIVSPGGITAVGLYSLEKNSFKYTVNAVEAACEKSKAGS